Protein AF-0000000065826387 (afdb_homodimer)

Sequence (1512 aa):
MRTSQAIFILIFLDSVRNQSPQVIPAKWDVVYEKETGHNMSLTVFRFQVKEQYSVARIIMSCNESTEHNPLLAVFREKLAILSLQVPLIVDNYEYSQVARTLCPFTEYKEGEAFTVEVTSSRPVHYNFRAELVQNFYLYNNSQRLVTASASEPVYLRYDIPGDVDSVAVHLDSNSTICMTVSVQKIGCPVFDLPDNVNSMGLHQTMTTSATIPVEKSRMSSFYVVFVVNTNDDLCSEILSIKPNKPTKFPLRMKSFNVTIESSMKIFDYTIPIVFWACILLLVTIVVFVYHYFDGIWERRFVSRAYTHLEDNAQEQRIRDFYDFQRMSEDDDLKDYDLLTDCQDMMVVRAKASLTVADLSMTPYEERELKYDVYKIALAIIGIFYNITVLQLIISKAGSLRQSGDLDECTFNFQCARPLWYFVAFNNVVSNGGYVYFGTLIIVMNYCRERSFRRLFAVQPTLAERYGLPQHSGLMTAIGLAVIMEGISSATYHVCPNNINYQFDTALMYVIGMLGKLKIWSLRHPDMVVSAYHAFGFLGVFLMAAIAGVYVHNMIFWALFSIIYIASMLLVSLEFYFKGIWTLNLRELRNSIRLSWVSSRHLSCVVPAYKARFFVILLLNIANTAVVVYGLEAHPKDFLSFLLIPFIGNLFIYIIYYILMKMIYREKIPKRAIALLFAAVISWTCAGILFNQRVSDWSKMPAISRELNKPCIFLNFYDNHDLWHLSSAFAIFFSFTAINVIDDDLMFVMRNTIRVFMRTSQAIFILIFLDSVRNQSPQVIPAKWDVVYEKETGHNMSLTVFRFQVKEQYSVARIIMSCNESTEHNPLLAVFREKLAILSLQVPLIVDNYEYSQVARTLCPFTEYKEGEAFTVEVTSSRPVHYNFRAELVQNFYLYNNSQRLVTASASEPVYLRYDIPGDVDSVAVHLDSNSTICMTVSVQKIGCPVFDLPDNVNSMGLHQTMTTSATIPVEKSRMSSFYVVFVVNTNDDLCSEILSIKPNKPTKFPLRMKSFNVTIESSMKIFDYTIPIVFWACILLLVTIVVFVYHYFDGIWERRFVSRAYTHLEDNAQEQRIRDFYDFQRMSEDDDLKDYDLLTDCQDMMVVRAKASLTVADLSMTPYEERELKYDVYKIALAIIGIFYNITVLQLIISKAGSLRQSGDLDECTFNFQCARPLWYFVAFNNVVSNGGYVYFGTLIIVMNYCRERSFRRLFAVQPTLAERYGLPQHSGLMTAIGLAVIMEGISSATYHVCPNNINYQFDTALMYVIGMLGKLKIWSLRHPDMVVSAYHAFGFLGVFLMAAIAGVYVHNMIFWALFSIIYIASMLLVSLEFYFKGIWTLNLRELRNSIRLSWVSSRHLSCVVPAYKARFFVILLLNIANTAVVVYGLEAHPKDFLSFLLIPFIGNLFIYIIYYILMKMIYREKIPKRAIALLFAAVISWTCAGILFNQRVSDWSKMPAISRELNKPCIFLNFYDNHDLWHLSSAFAIFFSFTAINVIDDDLMFVMRNTIRVF

InterPro domains:
  IPR025958 SID1 transmembrane family [PF13965] (151-756)
  IPR025958 SID1 transmembrane family [PTHR12185] (5-756)

Solvent-accessible surface area (backbone atoms only — not comparable to full-atom values): 78284 Å² total; per-residue (Å²): 112,66,68,59,46,49,47,47,50,47,49,48,47,47,56,52,56,60,57,50,62,46,77,41,87,44,62,78,73,44,79,44,79,48,65,42,39,58,51,50,16,41,37,36,36,38,32,78,66,85,60,80,60,43,31,46,31,40,39,39,34,29,82,71,34,35,90,90,43,28,38,39,36,38,39,39,48,81,83,50,75,47,73,48,56,33,38,40,68,56,85,29,40,25,31,42,51,40,33,46,68,53,71,61,41,67,88,78,54,94,77,40,53,40,36,40,35,38,30,17,56,58,64,39,58,34,39,38,34,39,33,70,57,77,73,52,62,57,52,80,73,37,79,40,81,48,71,30,18,50,48,32,28,42,67,37,38,40,68,62,58,90,90,52,57,29,36,32,44,34,37,42,32,92,44,72,64,24,26,38,40,25,40,30,65,75,61,83,82,73,59,60,43,86,88,42,30,71,74,48,47,35,30,37,53,22,30,36,22,42,49,48,75,45,46,36,92,80,44,51,40,32,31,45,32,40,28,30,43,91,55,43,46,89,44,38,93,66,69,69,88,68,54,94,50,77,38,81,52,80,86,54,69,51,58,36,36,40,32,34,39,78,47,80,50,75,75,60,53,51,54,60,54,50,50,54,50,48,51,54,49,50,49,51,51,51,51,51,51,48,50,52,51,49,50,53,48,51,52,50,47,50,52,51,48,49,50,48,51,52,50,45,49,52,48,44,53,50,45,45,52,52,46,47,60,58,51,60,66,62,69,75,71,69,69,66,70,81,70,79,56,83,73,43,58,59,55,48,64,66,44,90,78,46,27,30,45,64,33,52,76,66,56,67,71,63,49,41,53,61,36,38,45,37,33,54,51,48,51,44,48,48,46,48,38,46,54,51,50,53,51,51,48,54,51,49,52,51,47,42,69,68,52,22,48,54,56,70,33,49,59,36,49,60,36,45,43,65,50,93,92,32,60,34,35,46,57,29,59,32,25,52,41,24,36,51,40,12,49,47,44,32,52,52,49,50,54,50,51,52,52,48,52,54,48,31,71,77,38,53,63,50,64,75,48,22,22,62,74,83,66,59,21,53,56,39,27,41,14,50,36,34,26,50,30,18,53,31,34,23,53,21,40,69,51,33,27,72,80,39,44,50,44,42,46,54,36,49,42,48,40,18,50,47,50,43,50,47,62,50,35,52,42,31,58,62,68,66,74,54,52,65,58,53,52,41,52,50,43,53,52,50,51,49,39,55,43,35,69,75,48,80,50,70,65,48,50,51,51,51,45,51,53,50,53,51,51,49,50,54,53,46,47,38,60,70,45,66,64,69,67,67,94,39,68,67,57,52,52,49,50,51,47,45,40,56,64,67,33,81,58,81,63,63,72,51,63,93,52,52,73,59,48,53,54,52,47,52,52,48,50,56,52,48,50,52,47,50,47,44,66,70,65,56,60,81,59,41,61,66,56,56,40,43,71,26,45,49,45,30,53,50,49,53,53,49,52,56,51,49,36,53,72,72,66,49,69,69,38,68,67,24,51,52,27,43,50,53,16,52,52,24,42,51,52,18,51,57,28,56,70,47,56,35,46,43,53,92,46,44,51,14,57,19,34,58,39,34,45,62,39,76,45,89,76,48,35,38,48,60,33,50,19,41,41,28,40,26,51,15,52,44,26,42,54,53,18,64,72,42,38,61,61,68,35,52,82,36,54,14,74,74,37,71,48,120,110,66,67,59,47,49,48,48,49,47,48,50,47,48,56,51,56,61,55,48,63,46,77,42,88,44,63,78,72,43,78,44,78,48,64,41,38,58,50,50,15,41,38,35,34,37,32,78,69,84,59,81,59,41,31,44,29,40,41,39,34,28,82,70,35,35,93,90,42,28,39,41,35,38,40,40,50,81,83,49,74,48,75,48,56,34,38,40,69,57,85,30,40,25,30,41,52,39,35,45,67,52,69,60,40,67,88,77,55,92,75,40,53,40,38,40,36,39,30,17,58,56,63,39,58,35,40,38,32,40,34,69,58,77,76,52,62,58,52,80,72,38,81,40,82,48,70,30,17,50,49,31,29,43,68,35,38,41,68,64,58,91,90,50,57,28,35,32,44,34,36,44,32,91,45,71,64,24,26,39,40,24,41,30,64,74,63,82,81,74,59,59,43,86,88,42,29,71,76,49,47,35,29,36,54,22,30,36,21,43,52,49,77,46,47,36,91,80,43,51,39,31,31,45,32,38,29,29,43,91,55,43,47,89,43,38,90,66,70,71,86,70,54,93,51,78,39,81,52,80,87,54,70,51,59,34,34,40,32,34,38,79,48,80,50,76,76,61,53,52,54,59,54,50,52,54,51,48,52,54,49,51,48,51,50,50,52,51,51,48,51,52,52,50,51,52,48,49,52,51,48,51,53,50,47,49,50,47,51,53,48,45,50,52,48,44,52,51,44,46,51,52,44,47,60,57,52,61,67,64,68,75,71,69,69,66,69,81,69,78,57,81,71,43,58,58,54,49,66,66,44,90,77,47,28,30,45,66,34,52,76,64,56,67,71,64,52,40,53,61,36,38,44,36,32,53,51,47,52,44,48,49,46,47,39,46,55,51,49,52,51,51,48,53,52,48,51,51,48,43,68,69,52,22,50,54,58,68,32,48,58,37,48,60,34,46,44,65,48,93,91,32,61,33,34,45,56,30,58,34,26,49,41,22,36,52,39,12,50,48,43,32,51,52,50,50,53,49,52,52,52,51,53,56,50,33,71,77,39,52,64,52,64,75,47,22,22,65,74,82,67,60,22,52,56,39,26,42,14,50,34,35,26,49,29,17,54,31,33,24,53,21,43,68,50,32,29,73,79,40,45,51,43,42,47,52,36,48,43,49,40,17,50,47,50,41,49,46,60,52,35,51,42,30,58,62,69,66,73,54,51,65,57,52,51,40,53,50,44,53,50,51,51,49,40,55,44,34,69,77,48,79,50,70,66,47,50,51,52,50,44,51,54,51,52,50,50,49,51,53,52,47,47,39,62,71,45,67,65,68,67,68,94,38,69,67,57,52,51,48,50,50,48,46,41,57,65,67,33,80,58,80,65,63,75,49,64,91,52,55,71,60,50,52,54,53,47,52,53,49,51,55,54,48,50,52,48,52,48,45,64,72,66,56,61,80,59,42,60,67,55,56,40,44,70,25,46,50,44,30,53,50,52,52,53,49,53,54,49,51,35,52,72,72,69,49,68,68,39,68,69,25,51,53,26,43,51,53,14,51,52,25,43,50,53,17,50,58,27,57,73,47,55,36,48,43,54,92,46,43,50,15,57,19,34,59,38,35,46,64,38,74,44,88,76,47,34,37,48,60,32,50,20,40,42,28,40,27,52,15,51,44,27,44,54,53,19,66,72,42,38,62,61,66,34,51,83,35,54,13,73,74,36,70,49,120

Radius of gyration: 41.63 Å; Cα contacts (8 Å, |Δi|>4): 2492; chains: 2; bounding box: 75×154×104 Å

Nearest PDB structures (foldseek):
  8j6m-assembly1_A  TM=8.935E-01  e=1.605E-52  Aequorea victoria
  8jun-assembly1_B  TM=8.521E-01  e=3.629E-52  Homo sapiens
  8kcw-assembly1_C  TM=8.746E-01  e=1.397E-49  Homo sapiens
  8j6o-assembly1_B  TM=8.726E-01  e=4.423E-49  Aequorea victoria
  8wor-assembly1_B  TM=8.319E-01  e=1.480E-44  Homo sapiens

Structure (mmCIF, N/CA/C/O backbone):
data_AF-0000000065826387-model_v1
#
loop_
_entity.id
_entity.type
_entity.pdbx_description
1 polymer 'Cholesterol uptake protein 1'
#
loop_
_atom_site.group_PDB
_atom_site.id
_atom_site.type_symbol
_atom_site.label_atom_id
_atom_site.label_alt_id
_atom_site.label_comp_id
_atom_site.label_asym_id
_atom_site.label_entity_id
_atom_site.label_seq_id
_atom_site.pdbx_PDB_ins_code
_atom_site.Cartn_x
_atom_site.Cartn_y
_atom_site.Cartn_z
_atom_site.occupancy
_atom_site.B_iso_or_equiv
_atom_site.auth_seq_id
_atom_site.auth_comp_id
_atom_site.auth_asym_id
_atom_site.auth_atom_id
_atom_site.pdbx_PDB_model_num
ATOM 1 N N . MET A 1 1 ? -16.297 -73.688 -43.969 1 44.69 1 MET A N 1
ATOM 2 C CA . MET A 1 1 ? -16.469 -73.125 -42.625 1 44.69 1 MET A CA 1
ATOM 3 C C . MET A 1 1 ? -15.133 -72.938 -41.938 1 44.69 1 MET A C 1
ATOM 5 O O . MET A 1 1 ? -14.945 -72 -41.156 1 44.69 1 MET A O 1
ATOM 9 N N . ARG A 1 2 ? -14.164 -73.75 -42.188 1 67.44 2 ARG A N 1
ATOM 10 C CA . ARG A 1 2 ? -12.852 -73.75 -41.562 1 67.44 2 ARG A CA 1
ATOM 11 C C . ARG A 1 2 ? -11.977 -72.625 -42.125 1 67.44 2 ARG A C 1
ATOM 13 O O . ARG A 1 2 ? -11.227 -71.938 -41.406 1 67.44 2 ARG A O 1
ATOM 20 N N . THR A 1 3 ? -12.164 -72.5 -43.375 1 62.75 3 THR A N 1
ATOM 21 C CA . THR A 1 3 ? -11.359 -71.438 -44 1 62.75 3 THR A CA 1
ATOM 22 C C . THR A 1 3 ? -11.867 -70.062 -43.562 1 62.75 3 THR A C 1
ATOM 24 O O . THR A 1 3 ? -11.07 -69.125 -43.344 1 62.75 3 THR A O 1
ATOM 27 N N . SER A 1 4 ? -13.18 -70 -43.438 1 62.5 4 SER A N 1
ATOM 28 C CA . SER A 1 4 ? -13.758 -68.688 -43 1 62.5 4 SER A CA 1
ATOM 29 C C . SER A 1 4 ? -13.43 -68.438 -41.531 1 62.5 4 SER A C 1
ATOM 31 O O . SER A 1 4 ? -13.18 -67.25 -41.156 1 62.5 4 SER A O 1
ATOM 33 N N . GLN A 1 5 ? -13.336 -69.438 -40.812 1 61.41 5 GLN A N 1
ATOM 34 C CA . GLN A 1 5 ? -12.969 -69.312 -39.406 1 61.41 5 GLN A CA 1
ATOM 35 C C . GLN A 1 5 ? -11.5 -68.938 -39.25 1 61.41 5 GLN A C 1
ATOM 37 O O . GLN A 1 5 ? -11.148 -68.125 -38.406 1 61.41 5 GLN A O 1
ATOM 42 N N . ALA A 1 6 ? -10.719 -69.5 -40.094 1 61.09 6 ALA A N 1
ATOM 43 C CA . ALA A 1 6 ? -9.297 -69.125 -40.031 1 61.09 6 ALA A CA 1
ATOM 44 C C . ALA A 1 6 ? -9.055 -67.688 -40.469 1 61.09 6 ALA A C 1
ATOM 46 O O . ALA A 1 6 ? -8.234 -67 -39.875 1 61.09 6 ALA A O 1
ATOM 47 N N . ILE A 1 7 ? -9.867 -67.25 -41.344 1 60.75 7 ILE A N 1
ATOM 48 C CA . ILE A 1 7 ? -9.758 -65.875 -41.812 1 60.75 7 ILE A CA 1
ATOM 49 C C . ILE A 1 7 ? -10.273 -64.938 -40.719 1 60.75 7 ILE A C 1
ATOM 51 O O . ILE A 1 7 ? -9.68 -63.906 -40.469 1 60.75 7 ILE A O 1
ATOM 55 N N . PHE A 1 8 ? -11.312 -65.375 -40 1 57.56 8 PHE A N 1
ATOM 56 C CA . PHE A 1 8 ? -11.828 -64.625 -38.906 1 57.56 8 PHE A CA 1
ATOM 57 C C . PHE A 1 8 ? -10.812 -64.562 -37.781 1 57.56 8 PHE A C 1
ATOM 59 O O . PHE A 1 8 ? -10.617 -63.469 -37.188 1 57.56 8 PHE A O 1
ATOM 66 N N . ILE A 1 9 ? -10.242 -65.625 -37.5 1 57.06 9 ILE A N 1
ATOM 67 C CA . ILE A 1 9 ? -9.219 -65.688 -36.469 1 57.06 9 ILE A CA 1
ATOM 68 C C . ILE A 1 9 ? -8 -64.875 -36.906 1 57.06 9 ILE A C 1
ATOM 70 O O . ILE A 1 9 ? -7.41 -64.125 -36.125 1 57.06 9 ILE A O 1
ATOM 74 N N . LEU A 1 10 ? -7.664 -64.875 -38.125 1 55.5 10 LEU A N 1
ATOM 75 C CA . LEU A 1 10 ? -6.547 -64.125 -38.656 1 55.5 10 LEU A CA 1
ATOM 76 C C . LEU A 1 10 ? -6.883 -62.594 -38.688 1 55.5 10 LEU A C 1
ATOM 78 O O . LEU A 1 10 ? -6.039 -61.781 -38.344 1 55.5 10 LEU A O 1
ATOM 82 N N . ILE A 1 11 ? -8.078 -62.219 -39.031 1 52.94 11 ILE A N 1
ATOM 83 C CA . ILE A 1 11 ? -8.523 -60.844 -39 1 52.94 11 ILE A CA 1
ATOM 84 C C . ILE A 1 11 ? -8.633 -60.375 -37.562 1 52.94 11 ILE A C 1
ATOM 86 O O . ILE A 1 11 ? -8.242 -59.25 -37.25 1 52.94 11 ILE A O 1
ATOM 90 N N . PHE A 1 12 ? -9.211 -61.219 -36.75 1 51.34 12 PHE A N 1
ATOM 91 C CA . PHE A 1 12 ? -9.281 -60.906 -35.344 1 51.34 12 PHE A CA 1
ATOM 92 C C . PHE A 1 12 ? -7.887 -60.781 -34.719 1 51.34 12 PHE A C 1
ATOM 94 O O . PHE A 1 12 ? -7.621 -59.875 -33.938 1 51.34 12 PHE A O 1
ATOM 101 N N . LEU A 1 13 ? -7.09 -61.656 -35.062 1 51.03 13 LEU A N 1
ATOM 102 C CA . LEU A 1 13 ? -5.711 -61.594 -34.594 1 51.03 13 LEU A CA 1
ATOM 103 C C . LEU A 1 13 ? -5.004 -60.375 -35.188 1 51.03 13 LEU A C 1
ATOM 105 O O . LEU A 1 13 ? -4.172 -59.75 -34.531 1 51.03 13 LEU A O 1
ATOM 109 N N . ASP A 1 14 ? -5.234 -60.094 -36.406 1 50.09 14 ASP A N 1
ATOM 110 C CA . ASP A 1 14 ? -4.66 -58.906 -37 1 50.09 14 ASP A CA 1
ATOM 111 C C . ASP A 1 14 ? -5.238 -57.625 -36.375 1 50.09 14 ASP A C 1
ATOM 113 O O . ASP A 1 14 ? -4.52 -56.656 -36.188 1 50.09 14 ASP A O 1
ATOM 117 N N . SER A 1 15 ? -6.484 -57.562 -36.125 1 51.09 15 SER A N 1
ATOM 118 C CA . SER A 1 15 ? -7.09 -56.438 -35.438 1 51.09 15 SER A CA 1
ATOM 119 C C . SER A 1 15 ? -6.547 -56.281 -34.031 1 51.09 15 SER A C 1
ATOM 121 O O . SER A 1 15 ? -6.316 -55.188 -33.562 1 51.09 15 SER A O 1
ATOM 123 N N . VAL A 1 16 ? -6.422 -57.375 -33.375 1 51.56 16 VAL A N 1
ATOM 124 C CA . VAL A 1 16 ? -5.832 -57.375 -32.031 1 51.56 16 VAL A CA 1
ATOM 125 C C . VAL A 1 16 ? -4.352 -57 -32.125 1 51.56 16 VAL A C 1
ATOM 127 O O . VAL A 1 16 ? -3.826 -56.312 -31.266 1 51.56 16 VAL A O 1
ATOM 130 N N . ARG A 1 17 ? -3.635 -57.562 -33.031 1 52.84 17 ARG A N 1
ATOM 131 C CA . ARG A 1 17 ? -2.229 -57.25 -33.219 1 52.84 17 ARG A CA 1
ATOM 132 C C . ARG A 1 17 ? -2.061 -55.75 -33.531 1 52.84 17 ARG A C 1
ATOM 134 O O . ARG A 1 17 ? -1.074 -55.125 -33.125 1 52.84 17 ARG A O 1
ATOM 141 N N . ASN A 1 18 ? -2.969 -55.219 -34.188 1 52.28 18 ASN A N 1
ATOM 142 C CA . ASN A 1 18 ? -2.883 -53.812 -34.562 1 52.28 18 ASN A CA 1
ATOM 143 C C . ASN A 1 18 ? -3.117 -52.906 -33.375 1 52.28 18 ASN A C 1
ATOM 145 O O . ASN A 1 18 ? -2.836 -51.688 -33.438 1 52.28 18 ASN A O 1
ATOM 149 N N . GLN A 1 19 ? -3.566 -53.438 -32.344 1 62.88 19 GLN A N 1
ATOM 150 C CA . GLN A 1 19 ? -3.812 -52.562 -31.203 1 62.88 19 GLN A CA 1
ATOM 151 C C . GLN A 1 19 ? -2.75 -52.75 -30.125 1 62.88 19 GLN A C 1
ATOM 153 O O . GLN A 1 19 ? -2.775 -52.062 -29.109 1 62.88 19 GLN A O 1
ATOM 158 N N . SER A 1 20 ? -1.766 -53.531 -30.391 1 73.38 20 SER A N 1
ATOM 159 C CA . SER A 1 20 ? -0.742 -53.781 -29.391 1 73.38 20 SER A CA 1
ATOM 160 C C . SER A 1 20 ? 0.361 -52.719 -29.469 1 73.38 20 SER A C 1
ATOM 162 O O . SER A 1 20 ? 0.758 -52.312 -30.562 1 73.38 20 SER A O 1
ATOM 164 N N . PRO A 1 21 ? 0.81 -52.312 -28.297 1 84.81 21 PRO A N 1
ATOM 165 C CA . PRO A 1 21 ? 1.87 -51.312 -28.281 1 84.81 21 PRO A CA 1
ATOM 166 C C . PRO A 1 21 ? 3.172 -51.812 -28.891 1 84.81 21 PRO A C 1
ATOM 168 O O . PRO A 1 21 ? 3.523 -52.969 -28.734 1 84.81 21 PRO A O 1
ATOM 171 N N . GLN A 1 22 ? 3.748 -51.094 -29.75 1 86.31 22 GLN A N 1
ATOM 172 C CA . GLN A 1 22 ? 5.043 -51.406 -30.344 1 86.31 22 GLN A CA 1
ATOM 173 C C . GLN A 1 22 ? 6.184 -50.938 -29.438 1 86.31 22 GLN A C 1
ATOM 175 O O . GLN A 1 22 ? 6.254 -49.75 -29.062 1 86.31 22 GLN A O 1
ATOM 180 N N . VAL A 1 23 ? 7.055 -51.844 -29.016 1 90.38 23 VAL A N 1
ATOM 181 C CA . VAL A 1 23 ? 8.195 -51.5 -28.172 1 90.38 23 VAL A CA 1
ATOM 182 C C . VAL A 1 23 ? 9.469 -51.469 -29 1 90.38 23 VAL A C 1
ATOM 184 O O . VAL A 1 23 ? 9.805 -52.469 -29.656 1 90.38 23 VAL A O 1
ATOM 187 N N . ILE A 1 24 ? 10.141 -50.406 -29.016 1 91.44 24 ILE A N 1
ATOM 188 C CA . ILE A 1 24 ? 11.367 -50.25 -29.797 1 91.44 24 ILE A CA 1
ATOM 189 C C . ILE A 1 24 ? 12.539 -49.969 -28.844 1 91.44 24 ILE A C 1
ATOM 191 O O . ILE A 1 24 ? 12.531 -49 -28.109 1 91.44 24 ILE A O 1
ATOM 195 N N . PRO A 1 25 ? 13.547 -50.844 -28.781 1 92.19 25 PRO A N 1
ATOM 196 C CA . PRO A 1 25 ? 14.773 -50.469 -28.062 1 92.19 25 PRO A CA 1
ATOM 197 C C . PRO A 1 25 ? 15.492 -49.281 -28.688 1 92.19 25 PRO A C 1
ATOM 199 O O . PRO A 1 25 ? 15.945 -49.375 -29.844 1 92.19 25 PRO A O 1
ATOM 202 N N . ALA A 1 26 ? 15.539 -48.281 -27.969 1 94.31 26 ALA A N 1
ATOM 203 C CA . ALA A 1 26 ? 16.031 -47.031 -28.531 1 94.31 26 ALA A CA 1
ATOM 204 C C . ALA A 1 26 ? 17.453 -46.719 -28.031 1 94.31 26 ALA A C 1
ATOM 206 O O . ALA A 1 26 ? 17.859 -47.219 -26.984 1 94.31 26 ALA A O 1
ATOM 207 N N . LYS A 1 27 ? 18.188 -45.938 -28.844 1 94.56 27 LYS A N 1
ATOM 208 C CA . LYS A 1 27 ? 19.516 -45.469 -28.516 1 94.56 27 LYS A CA 1
ATOM 209 C C . LYS A 1 27 ? 19.547 -43.969 -28.375 1 94.56 27 LYS A C 1
ATOM 211 O O . LYS A 1 27 ? 18.734 -43.25 -28.984 1 94.56 27 LYS A O 1
ATOM 216 N N . TRP A 1 28 ? 20.438 -43.562 -27.547 1 94.56 28 TRP A N 1
ATOM 217 C CA . TRP A 1 28 ? 20.578 -42.125 -27.344 1 94.56 28 TRP A CA 1
ATOM 218 C C . TRP A 1 28 ? 21.172 -41.469 -28.578 1 94.56 28 TRP A C 1
ATOM 220 O O . TRP A 1 28 ? 21.953 -42.094 -29.312 1 94.56 28 TRP A O 1
ATOM 230 N N . ASP A 1 29 ? 20.875 -40.312 -29 1 93.5 29 ASP A N 1
ATOM 231 C CA . ASP A 1 29 ? 21.422 -39.438 -30.031 1 93.5 29 ASP A CA 1
ATOM 232 C C . ASP A 1 29 ? 21.094 -39.969 -31.422 1 93.5 29 ASP A C 1
ATOM 234 O O . ASP A 1 29 ? 21.875 -39.812 -32.375 1 93.5 29 ASP A O 1
ATOM 238 N N . VAL A 1 30 ? 19.938 -40.656 -31.547 1 95.75 30 VAL A N 1
ATOM 239 C CA . VAL A 1 30 ? 19.469 -41.156 -32.844 1 95.75 30 VAL A CA 1
ATOM 240 C C . VAL A 1 30 ? 18.109 -40.562 -33.156 1 95.75 30 VAL A C 1
ATOM 242 O O . VAL A 1 30 ? 17.25 -40.469 -32.281 1 95.75 30 VAL A O 1
ATOM 245 N N . VAL A 1 31 ? 18 -40.156 -34.344 1 96 31 VAL A N 1
ATOM 246 C CA . VAL A 1 31 ? 16.734 -39.594 -34.781 1 96 31 VAL A CA 1
ATOM 247 C C . VAL A 1 31 ? 15.797 -40.688 -35.281 1 96 31 VAL A C 1
ATOM 249 O O . VAL A 1 31 ? 16.172 -41.469 -36.156 1 96 31 VAL A O 1
ATOM 252 N N . TYR A 1 32 ? 14.695 -40.781 -34.719 1 96.62 32 TYR A N 1
ATOM 253 C CA . TYR A 1 32 ? 13.68 -41.75 -35.125 1 96.62 32 TYR A CA 1
ATOM 254 C C . TYR A 1 32 ? 12.562 -41.062 -35.906 1 96.62 32 TYR A C 1
ATOM 256 O O . TYR A 1 32 ? 11.891 -40.156 -35.406 1 96.62 32 TYR A O 1
ATOM 264 N N . GLU A 1 33 ? 12.391 -41.406 -37.125 1 95.81 33 GLU A N 1
ATOM 265 C CA . GLU A 1 33 ? 11.273 -40.969 -37.969 1 95.81 33 GLU A CA 1
ATOM 266 C C . GLU A 1 33 ? 10.211 -42.062 -38.062 1 95.81 33 GLU A C 1
ATOM 268 O O . GLU A 1 33 ? 10.383 -43.031 -38.812 1 95.81 33 GLU A O 1
ATOM 273 N N . LYS A 1 34 ? 9.125 -41.812 -37.406 1 94.88 34 LYS A N 1
ATOM 274 C CA . LYS A 1 34 ? 8.109 -42.875 -37.344 1 94.88 34 LYS A CA 1
ATOM 275 C C . LYS A 1 34 ? 6.711 -42.281 -37.531 1 94.88 34 LYS A C 1
ATOM 277 O O . LYS A 1 34 ? 6.535 -41.062 -37.531 1 94.88 34 LYS A O 1
ATOM 282 N N . GLU A 1 35 ? 5.852 -43.125 -37.812 1 94.25 35 GLU A N 1
ATOM 283 C CA . GLU A 1 35 ? 4.43 -42.781 -37.875 1 94.25 35 GLU A CA 1
ATOM 284 C C . GLU A 1 35 ? 3.637 -43.469 -36.781 1 94.25 35 GLU A C 1
ATOM 286 O O . GLU A 1 35 ? 3.883 -44.656 -36.469 1 94.25 35 GLU A O 1
ATOM 291 N N . THR A 1 36 ? 2.799 -42.719 -36.156 1 91.69 36 THR A N 1
ATOM 292 C CA . THR A 1 36 ? 1.998 -43.312 -35.062 1 91.69 36 THR A CA 1
ATOM 293 C C . THR A 1 36 ? 0.962 -44.281 -35.656 1 91.69 36 THR A C 1
ATOM 295 O O . THR A 1 36 ? 0.591 -44.156 -36.812 1 91.69 36 THR A O 1
ATOM 298 N N . GLY A 1 37 ? 0.505 -45.156 -34.844 1 84.69 37 GLY A N 1
ATOM 299 C CA . GLY A 1 37 ? -0.532 -46.094 -35.25 1 84.69 37 GLY A CA 1
ATOM 300 C C . GLY A 1 37 ? -1.921 -45.5 -35.219 1 84.69 37 GLY A C 1
ATOM 301 O O . GLY A 1 37 ? -2.082 -44.312 -34.938 1 84.69 37 GLY A O 1
ATOM 302 N N . HIS A 1 38 ? -2.871 -46.344 -35.625 1 83.62 38 HIS A N 1
ATOM 303 C CA . HIS A 1 38 ? -4.258 -45.875 -35.625 1 83.62 38 HIS A CA 1
ATOM 304 C C . HIS A 1 38 ? -4.922 -46.062 -34.281 1 83.62 38 HIS A C 1
ATOM 306 O O . HIS A 1 38 ? -4.496 -46.906 -33.469 1 83.62 38 HIS A O 1
ATOM 312 N N . ASN A 1 39 ? -5.906 -45.344 -34 1 80.88 39 ASN A N 1
ATOM 313 C CA . ASN A 1 39 ? -6.801 -45.5 -32.844 1 80.88 39 ASN A CA 1
ATOM 314 C C . ASN A 1 39 ? -6.039 -45.438 -31.531 1 80.88 39 ASN A C 1
ATOM 316 O O . ASN A 1 39 ? -6.215 -46.281 -30.672 1 80.88 39 ASN A O 1
ATOM 320 N N . MET A 1 40 ? -5.055 -44.531 -31.484 1 83.5 40 MET A N 1
ATOM 321 C CA . MET A 1 40 ? -4.324 -44.25 -30.25 1 83.5 40 MET A CA 1
ATOM 322 C C . MET A 1 40 ? -3.422 -45.438 -29.875 1 83.5 40 MET A C 1
ATOM 324 O O . MET A 1 40 ? -3.307 -45.75 -28.688 1 83.5 40 MET A O 1
ATOM 328 N N . SER A 1 41 ? -2.914 -46.094 -30.875 1 85.06 41 SER A N 1
ATOM 329 C CA . SER A 1 41 ? -1.938 -47.156 -30.594 1 85.06 41 SER A CA 1
ATOM 330 C C . SER A 1 41 ? -0.658 -46.562 -30 1 85.06 41 SER A C 1
ATOM 332 O O . SER A 1 41 ? -0.211 -45.5 -30.406 1 85.06 41 SER A O 1
ATOM 334 N N . LEU A 1 42 ? -0.058 -47.281 -29.094 1 89.88 42 LEU A N 1
ATOM 335 C CA . LEU A 1 42 ? 1.076 -46.781 -28.328 1 89.88 42 LEU A CA 1
ATOM 336 C C . LEU A 1 42 ? 2.393 -47.281 -28.922 1 89.88 42 LEU A C 1
ATOM 338 O O . LEU A 1 42 ? 2.52 -48.438 -29.281 1 89.88 42 LEU A O 1
ATOM 342 N N . THR A 1 43 ? 3.256 -46.375 -29.156 1 91.88 43 THR A N 1
ATOM 343 C CA . THR A 1 43 ? 4.645 -46.688 -29.469 1 91.88 43 THR A CA 1
ATOM 344 C C . THR A 1 43 ? 5.551 -46.375 -28.281 1 91.88 43 THR A C 1
ATOM 346 O O . THR A 1 43 ? 5.559 -45.219 -27.797 1 91.88 43 THR A O 1
ATOM 349 N N . VAL A 1 44 ? 6.348 -47.344 -27.797 1 92.94 44 VAL A N 1
ATOM 350 C CA . VAL A 1 44 ? 7.18 -47.156 -26.609 1 92.94 44 VAL A CA 1
ATOM 351 C C . VAL A 1 44 ? 8.656 -47.281 -27 1 92.94 44 VAL A C 1
ATOM 353 O O . VAL A 1 44 ? 9.094 -48.312 -27.516 1 92.94 44 VAL A O 1
ATOM 356 N N . PHE A 1 45 ? 9.336 -46.25 -26.828 1 94.12 45 PHE A N 1
ATOM 357 C CA . PHE A 1 45 ? 10.789 -46.25 -26.969 1 94.12 45 PHE A CA 1
ATOM 358 C C . PHE A 1 45 ? 11.461 -46.5 -25.625 1 94.12 45 PHE A C 1
ATOM 360 O O . PHE A 1 45 ? 11.234 -45.781 -24.656 1 94.12 45 PHE A O 1
ATOM 367 N N . ARG A 1 46 ? 12.273 -47.438 -25.5 1 92.62 46 ARG A N 1
ATOM 368 C CA . ARG A 1 46 ? 12.945 -47.781 -24.25 1 92.62 46 ARG A CA 1
ATOM 369 C C . ARG A 1 46 ? 14.422 -47.438 -24.312 1 92.62 46 ARG A C 1
ATOM 371 O O . ARG A 1 46 ? 15.148 -47.875 -25.203 1 92.62 46 ARG A O 1
ATOM 378 N N . PHE A 1 47 ? 14.82 -46.688 -23.375 1 93.06 47 PHE A N 1
ATOM 379 C CA . PHE A 1 47 ? 16.203 -46.25 -23.297 1 93.06 47 PHE A CA 1
ATOM 380 C C . PHE A 1 47 ? 16.891 -46.844 -22.078 1 93.06 47 PHE A C 1
ATOM 382 O O . PHE A 1 47 ? 16.312 -46.844 -20.984 1 93.06 47 PHE A O 1
ATOM 389 N N . GLN A 1 48 ? 18.094 -47.281 -22.172 1 90.12 48 GLN A N 1
ATOM 390 C CA . GLN A 1 48 ? 18.891 -47.719 -21.031 1 90.12 48 GLN A CA 1
ATOM 391 C C . GLN A 1 48 ? 19.641 -46.562 -20.406 1 90.12 48 GLN A C 1
ATOM 393 O O . GLN A 1 48 ? 20.234 -45.75 -21.109 1 90.12 48 GLN A O 1
ATOM 398 N N . VAL A 1 49 ? 19.453 -46.469 -19.141 1 90.25 49 VAL A N 1
ATOM 399 C CA . VAL A 1 49 ? 20.141 -45.406 -18.406 1 90.25 49 VAL A CA 1
ATOM 400 C C . VAL A 1 49 ? 21.406 -45.969 -17.781 1 90.25 49 VAL A C 1
ATOM 402 O O . VAL A 1 49 ? 21.359 -46.75 -16.828 1 90.25 49 VAL A O 1
ATOM 405 N N . LYS A 1 50 ? 22.531 -45.531 -18.141 1 84.31 50 LYS A N 1
ATOM 406 C CA . LYS A 1 50 ? 23.812 -46.094 -17.656 1 84.31 50 LYS A CA 1
ATOM 407 C C . LYS A 1 50 ? 24.406 -45.188 -16.578 1 84.31 50 LYS A C 1
ATOM 409 O O . LYS A 1 50 ? 24.984 -45.688 -15.602 1 84.31 50 LYS A O 1
ATOM 414 N N . GLU A 1 51 ? 24.281 -43.906 -16.781 1 85.25 51 GLU A N 1
ATOM 415 C CA . GLU A 1 51 ? 24.938 -43 -15.859 1 85.25 51 GLU A CA 1
ATOM 416 C C . GLU A 1 51 ? 23.906 -42.312 -14.945 1 85.25 51 GLU A C 1
ATOM 418 O O . GLU A 1 51 ? 22.969 -41.688 -15.414 1 85.25 51 GLU A O 1
ATOM 423 N N . GLN A 1 52 ? 24.297 -42.375 -13.688 1 87.06 52 GLN A N 1
ATOM 424 C CA . GLN A 1 52 ? 23.438 -41.719 -12.703 1 87.06 52 GLN A CA 1
ATOM 425 C C . GLN A 1 52 ? 23.562 -40.219 -12.789 1 87.06 52 GLN A C 1
ATOM 427 O O . GLN A 1 52 ? 24.641 -39.688 -13.055 1 87.06 52 GLN A O 1
ATOM 432 N N . TYR A 1 53 ? 22.5 -39.5 -12.672 1 87.88 53 TYR A N 1
ATOM 433 C CA . TYR A 1 53 ? 22.406 -38.031 -12.617 1 87.88 53 TYR A CA 1
ATOM 434 C C . TYR A 1 53 ? 22.562 -37.438 -14.008 1 87.88 53 TYR A C 1
ATOM 436 O O . TYR A 1 53 ? 22.75 -36.219 -14.148 1 87.88 53 TYR A O 1
ATOM 444 N N . SER A 1 54 ? 22.531 -38.281 -15.008 1 92.19 54 SER A N 1
ATOM 445 C CA . SER A 1 54 ? 22.484 -37.75 -16.359 1 92.19 54 SER A CA 1
ATOM 446 C C . SER A 1 54 ? 21.125 -37.094 -16.656 1 92.19 54 SER A C 1
ATOM 448 O O . SER A 1 54 ? 20.125 -37.438 -16.031 1 92.19 54 SER A O 1
ATOM 450 N N . VAL A 1 55 ? 21.219 -36.125 -17.547 1 94.62 55 VAL A N 1
ATOM 451 C CA . VAL A 1 55 ? 20.016 -35.406 -17.891 1 94.62 55 VAL A CA 1
ATOM 452 C C . VAL A 1 55 ? 19.688 -35.625 -19.375 1 94.62 55 VAL A C 1
ATOM 454 O O . VAL A 1 55 ? 20.562 -35.531 -20.234 1 94.62 55 VAL A O 1
ATOM 457 N N . ALA A 1 56 ? 18.453 -35.969 -19.594 1 95.06 56 ALA A N 1
ATOM 458 C CA . ALA A 1 56 ? 18.016 -36.25 -20.969 1 95.06 56 ALA A CA 1
ATOM 459 C C . ALA A 1 56 ? 17.25 -35.062 -21.531 1 95.06 56 ALA A C 1
ATOM 461 O O . ALA A 1 56 ? 16.484 -34.406 -20.812 1 95.06 56 ALA A O 1
ATOM 462 N N . ARG A 1 57 ? 17.469 -34.719 -22.734 1 95.94 57 ARG A N 1
ATOM 463 C CA . ARG A 1 57 ? 16.719 -33.75 -23.5 1 95.94 57 ARG A CA 1
ATOM 464 C C . ARG A 1 57 ? 15.984 -34.406 -24.672 1 95.94 57 ARG A C 1
ATOM 466 O O . ARG A 1 57 ? 16.594 -35.156 -25.438 1 95.94 57 ARG A O 1
ATOM 473 N N . ILE A 1 58 ? 14.766 -34.125 -24.734 1 96.56 58 ILE A N 1
ATOM 474 C CA . ILE A 1 58 ? 13.938 -34.75 -25.766 1 96.56 58 ILE A CA 1
ATOM 475 C C . ILE A 1 58 ? 13.484 -33.688 -26.766 1 96.56 58 ILE A C 1
ATOM 477 O O . ILE A 1 58 ? 12.977 -32.625 -26.391 1 96.56 58 ILE A O 1
ATOM 481 N N . ILE A 1 59 ? 13.633 -33.938 -28.031 1 96.31 59 ILE A N 1
ATOM 482 C CA . ILE A 1 59 ? 13.211 -33.062 -29.125 1 96.31 59 ILE A CA 1
ATOM 483 C C . ILE A 1 59 ? 12.227 -33.781 -30.031 1 96.31 59 ILE A C 1
ATOM 485 O O . ILE A 1 59 ? 12.523 -34.875 -30.516 1 96.31 59 ILE A O 1
ATOM 489 N N . MET A 1 60 ? 11.086 -33.219 -30.156 1 96.62 60 MET A N 1
ATOM 490 C CA . MET A 1 60 ? 10.047 -33.812 -30.984 1 96.62 60 MET A CA 1
ATOM 491 C C . MET A 1 60 ? 9.469 -32.812 -31.969 1 96.62 60 MET A C 1
ATOM 493 O O . MET A 1 60 ? 9.281 -31.641 -31.609 1 96.62 60 MET A O 1
ATOM 497 N N . SER A 1 61 ? 9.203 -33.219 -33.188 1 95.62 61 SER A N 1
ATOM 498 C CA . SER A 1 61 ? 8.586 -32.344 -34.188 1 95.62 61 SER A CA 1
ATOM 499 C C . SER A 1 61 ? 7.543 -33.094 -35 1 95.62 61 SER A C 1
ATOM 501 O O . SER A 1 61 ? 7.695 -34.312 -35.25 1 95.62 61 SER A O 1
ATOM 503 N N . CYS A 1 62 ? 6.496 -32.469 -35.219 1 96.06 62 CYS A N 1
ATOM 504 C CA . CYS A 1 62 ? 5.41 -33 -36.031 1 96.06 62 CYS A CA 1
ATOM 505 C C . CYS A 1 62 ? 4.68 -31.875 -36.75 1 96.06 62 CYS A C 1
ATOM 507 O O . CYS A 1 62 ? 4.07 -31 -36.125 1 96.06 62 CYS A O 1
ATOM 509 N N . ASN A 1 63 ? 4.59 -31.922 -38.062 1 92.94 63 ASN A N 1
ATOM 510 C CA . ASN A 1 63 ? 3.949 -30.859 -38.844 1 92.94 63 ASN A CA 1
ATOM 511 C C . ASN A 1 63 ? 2.482 -31.172 -39.125 1 92.94 63 ASN A C 1
ATOM 513 O O . ASN A 1 63 ? 1.688 -30.281 -39.375 1 92.94 63 ASN A O 1
ATOM 517 N N . GLU A 1 64 ? 2.168 -32.406 -38.969 1 93.94 64 GLU A N 1
ATOM 518 C CA . GLU A 1 64 ? 0.819 -32.812 -39.344 1 93.94 64 GLU A CA 1
ATOM 519 C C . GLU A 1 64 ? -0.128 -32.75 -38.156 1 93.94 64 GLU A C 1
ATOM 521 O O . GLU A 1 64 ? -1.35 -32.75 -38.312 1 93.94 64 GLU A O 1
ATOM 526 N N . SER A 1 65 ? 0.427 -32.656 -37 1 93.31 65 SER A N 1
ATOM 527 C CA . SER A 1 65 ? -0.407 -32.625 -35.812 1 93.31 65 SER A CA 1
ATOM 528 C C . SER A 1 65 ? -1.163 -31.297 -35.719 1 93.31 65 SER A C 1
ATOM 530 O O . SER A 1 65 ? -0.672 -30.25 -36.156 1 93.31 65 SER A O 1
ATOM 532 N N . THR A 1 66 ? -2.412 -31.359 -35.188 1 91.12 66 THR A N 1
ATOM 533 C CA . THR A 1 66 ? -3.266 -30.188 -34.969 1 91.12 66 THR A CA 1
ATOM 534 C C . THR A 1 66 ? -3.836 -30.156 -33.562 1 91.12 66 THR A C 1
ATOM 536 O O . THR A 1 66 ? -3.598 -31.078 -32.781 1 91.12 66 THR A O 1
ATOM 539 N N . GLU A 1 67 ? -4.531 -29.062 -33.375 1 89.75 67 GLU A N 1
ATOM 540 C CA . GLU A 1 67 ? -5.172 -28.922 -32.062 1 89.75 67 GLU A CA 1
ATOM 541 C C . GLU A 1 67 ? -6.168 -30.047 -31.797 1 89.75 67 GLU A C 1
ATOM 543 O O . GLU A 1 67 ? -6.328 -30.5 -30.672 1 89.75 67 GLU A O 1
ATOM 548 N N . HIS A 1 68 ? -6.77 -30.594 -32.875 1 89.12 68 HIS A N 1
ATOM 549 C CA . HIS A 1 68 ? -7.816 -31.594 -32.75 1 89.12 68 HIS A CA 1
ATOM 550 C C . HIS A 1 68 ? -7.242 -33 -32.875 1 89.12 68 HIS A C 1
ATOM 552 O O . HIS A 1 68 ? -7.93 -34 -32.625 1 89.12 68 HIS A O 1
ATOM 558 N N . ASN A 1 69 ? -5.992 -33.062 -33.344 1 91.44 69 ASN A N 1
ATOM 559 C CA . ASN A 1 69 ? -5.266 -34.312 -33.438 1 91.44 69 ASN A CA 1
ATOM 560 C C . ASN A 1 69 ? -3.799 -34.156 -33.062 1 91.44 69 ASN A C 1
ATOM 562 O O . ASN A 1 69 ? -2.906 -34.312 -33.875 1 91.44 69 ASN A O 1
ATOM 566 N N . PRO A 1 70 ? -3.613 -34.031 -31.75 1 93.38 70 PRO A N 1
ATOM 567 C CA . PRO A 1 70 ? -2.248 -33.75 -31.297 1 93.38 70 PRO A CA 1
ATOM 568 C C . PRO A 1 70 ? -1.417 -35.031 -31.172 1 93.38 70 PRO A C 1
ATOM 570 O O . PRO A 1 70 ? -1.971 -36.125 -31.125 1 93.38 70 PRO A O 1
ATOM 573 N N . LEU A 1 71 ? -0.146 -34.844 -31.312 1 95.44 71 LEU A N 1
ATOM 574 C CA . LEU A 1 71 ? 0.799 -35.875 -30.922 1 95.44 71 LEU A CA 1
ATOM 575 C C . LEU A 1 71 ? 1.075 -35.812 -29.422 1 95.44 71 LEU A C 1
ATOM 577 O O . LEU A 1 71 ? 1.532 -34.781 -28.906 1 95.44 71 LEU A O 1
ATOM 581 N N . LEU A 1 72 ? 0.764 -36.875 -28.703 1 94.94 72 LEU A N 1
ATOM 582 C CA . LEU A 1 72 ? 0.939 -36.906 -27.25 1 94.94 72 LEU A CA 1
ATOM 583 C C . LEU A 1 72 ? 2.123 -37.812 -26.875 1 94.94 72 LEU A C 1
ATOM 585 O O . LEU A 1 72 ? 2.23 -38.938 -27.344 1 94.94 72 LEU A O 1
ATOM 589 N N . ALA A 1 73 ? 2.955 -37.188 -26.109 1 95 73 ALA A N 1
ATOM 590 C CA . ALA A 1 73 ? 4.125 -37.938 -25.656 1 95 73 ALA A CA 1
ATOM 591 C C . ALA A 1 73 ? 4.223 -37.938 -24.125 1 95 73 ALA A C 1
ATOM 593 O O . ALA A 1 73 ? 3.936 -36.938 -23.484 1 95 73 ALA A O 1
ATOM 594 N N . VAL A 1 74 ? 4.582 -39.062 -23.594 1 95 74 VAL A N 1
ATOM 595 C CA . VAL A 1 74 ? 4.773 -39.219 -22.156 1 95 74 VAL A CA 1
ATOM 596 C C . VAL A 1 74 ? 6.195 -39.688 -21.875 1 95 74 VAL A C 1
ATOM 598 O O . VAL A 1 74 ? 6.676 -40.656 -22.484 1 95 74 VAL A O 1
ATOM 601 N N . PHE A 1 75 ? 6.82 -39 -21.016 1 94 75 PHE A N 1
ATOM 602 C CA . PHE A 1 75 ? 8.148 -39.375 -20.547 1 94 75 PHE A CA 1
ATOM 603 C C . PHE A 1 75 ? 8.086 -39.969 -19.141 1 94 75 PHE A C 1
ATOM 605 O O . PHE A 1 75 ? 7.828 -39.25 -18.172 1 94 75 PHE A O 1
ATOM 612 N N . ARG A 1 76 ? 8.43 -41.156 -19.078 1 92.12 76 ARG A N 1
ATOM 613 C CA . ARG A 1 76 ? 8.312 -41.844 -17.797 1 92.12 76 ARG A CA 1
ATOM 614 C C . ARG A 1 76 ? 9.68 -42.125 -17.203 1 92.12 76 ARG A C 1
ATOM 616 O O . ARG A 1 76 ? 10.398 -43 -17.672 1 92.12 76 ARG A O 1
ATOM 623 N N . GLU A 1 77 ? 9.93 -41.469 -16.219 1 90 77 GLU A N 1
ATOM 624 C CA . GLU A 1 77 ? 11.102 -41.75 -15.406 1 90 77 GLU A CA 1
ATOM 625 C C . GLU A 1 77 ? 10.75 -42.625 -14.219 1 90 77 GLU A C 1
ATOM 627 O O . GLU A 1 77 ? 9.586 -43 -14.031 1 90 77 GLU A O 1
ATOM 632 N N . LYS A 1 78 ? 11.742 -42.969 -13.508 1 87 78 LYS A N 1
ATOM 633 C CA . LYS A 1 78 ? 11.531 -43.875 -12.375 1 87 78 LYS A CA 1
ATOM 634 C C . LYS A 1 78 ? 10.664 -43.219 -11.305 1 87 78 LYS A C 1
ATOM 636 O O . LYS A 1 78 ? 9.828 -43.875 -10.688 1 87 78 LYS A O 1
ATOM 641 N N . LEU A 1 79 ? 10.852 -41.938 -11.156 1 85.75 79 LEU A N 1
ATOM 642 C CA . LEU A 1 79 ? 10.211 -41.281 -10.023 1 85.75 79 LEU A CA 1
ATOM 643 C C . LEU A 1 79 ? 9.25 -40.188 -10.492 1 85.75 79 LEU A C 1
ATOM 645 O O . LEU A 1 79 ? 8.547 -39.594 -9.68 1 85.75 79 LEU A O 1
ATOM 649 N N . ALA A 1 80 ? 9.211 -39.906 -11.797 1 86.06 80 ALA A N 1
ATOM 650 C CA . ALA A 1 80 ? 8.391 -38.781 -12.25 1 86.06 80 ALA A CA 1
ATOM 651 C C . ALA A 1 80 ? 7.895 -39.031 -13.68 1 86.06 80 ALA A C 1
ATOM 653 O O . ALA A 1 80 ? 8.477 -39.812 -14.43 1 86.06 80 ALA A O 1
ATOM 654 N N . ILE A 1 81 ? 6.816 -38.375 -13.977 1 90 81 ILE A N 1
ATOM 655 C CA . ILE A 1 81 ? 6.23 -38.406 -15.312 1 90 81 ILE A CA 1
ATOM 656 C C . ILE A 1 81 ? 6.082 -37 -15.859 1 90 81 ILE A C 1
ATOM 658 O O . ILE A 1 81 ? 5.695 -36.094 -15.133 1 90 81 ILE A O 1
ATOM 662 N N . LEU A 1 82 ? 6.477 -36.844 -17.062 1 90.69 82 LEU A N 1
ATOM 663 C CA . LEU A 1 82 ? 6.262 -35.594 -17.781 1 90.69 82 LEU A CA 1
ATOM 664 C C . LEU A 1 82 ? 5.559 -35.844 -19.109 1 90.69 82 LEU A C 1
ATOM 666 O O . LEU A 1 82 ? 5.727 -36.906 -19.719 1 90.69 82 LEU A O 1
ATOM 670 N N . SER A 1 83 ? 4.719 -34.969 -19.453 1 91.06 83 SER A N 1
ATOM 671 C CA . SER A 1 83 ? 4.02 -35.125 -20.719 1 91.06 83 SER A CA 1
ATOM 672 C C . SER A 1 83 ? 4.219 -33.906 -21.609 1 91.06 83 SER A C 1
ATOM 674 O O . SER A 1 83 ? 4.574 -32.844 -21.125 1 91.06 83 SER A O 1
ATOM 676 N N . LEU A 1 84 ? 4.051 -34.219 -22.844 1 90.94 84 LEU A N 1
ATOM 677 C CA . LEU A 1 84 ? 4.223 -33.156 -23.859 1 90.94 84 LEU A CA 1
ATOM 678 C C . LEU A 1 84 ? 3.229 -33.344 -25 1 90.94 84 LEU A C 1
ATOM 680 O O . LEU A 1 84 ? 2.869 -34.469 -25.344 1 90.94 84 LEU A O 1
ATOM 684 N N . GLN A 1 85 ? 2.832 -32.25 -25.5 1 92.31 85 GLN A N 1
ATOM 685 C CA . GLN A 1 85 ? 1.936 -32.281 -26.656 1 92.31 85 GLN A CA 1
ATOM 686 C C . GLN A 1 85 ? 2.531 -31.484 -27.828 1 92.31 85 GLN A C 1
ATOM 688 O O . GLN A 1 85 ? 3.137 -30.438 -27.625 1 92.31 85 GLN A O 1
ATOM 693 N N . VAL A 1 86 ? 2.33 -32.094 -28.969 1 94.5 86 VAL A N 1
ATOM 694 C CA . VAL A 1 86 ? 2.691 -31.391 -30.203 1 94.5 86 VAL A CA 1
ATOM 695 C C . VAL A 1 86 ? 1.459 -31.234 -31.094 1 94.5 86 VAL A C 1
ATOM 697 O O . VAL A 1 86 ? 0.776 -32.219 -31.391 1 94.5 86 VAL A O 1
ATOM 700 N N . PRO A 1 87 ? 1.103 -30.109 -31.609 1 93.81 87 PRO A N 1
ATOM 701 C CA . PRO A 1 87 ? 1.799 -28.844 -31.406 1 93.81 87 PRO A CA 1
ATOM 702 C C . PRO A 1 87 ? 1.581 -28.266 -30 1 93.81 87 PRO A C 1
ATOM 704 O O . PRO A 1 87 ? 0.594 -28.609 -29.344 1 93.81 87 PRO A O 1
ATOM 707 N N . LEU A 1 88 ? 2.592 -27.562 -29.609 1 92.94 88 LEU A N 1
ATOM 708 C CA . LEU A 1 88 ? 2.426 -26.781 -28.391 1 92.94 88 LEU A CA 1
ATOM 709 C C . LEU A 1 88 ? 1.676 -25.484 -28.656 1 92.94 88 LEU A C 1
ATOM 711 O O . LEU A 1 88 ? 2.064 -24.719 -29.547 1 92.94 88 LEU A O 1
ATOM 715 N N . ILE A 1 89 ? 0.582 -25.312 -28 1 90.5 89 ILE A N 1
ATOM 716 C CA . ILE A 1 89 ? -0.229 -24.109 -28.172 1 90.5 89 ILE A CA 1
ATOM 717 C C . ILE A 1 89 ? -0.24 -23.297 -26.891 1 90.5 89 ILE A C 1
ATOM 719 O O . ILE A 1 89 ? -0.731 -23.75 -25.859 1 90.5 89 ILE A O 1
ATOM 723 N N . VAL A 1 90 ? 0.323 -22.172 -26.969 1 87.81 90 VAL A N 1
ATOM 724 C CA . VAL A 1 90 ? 0.313 -21.234 -25.859 1 87.81 90 VAL A CA 1
ATOM 725 C C . VAL A 1 90 ? -0.241 -19.891 -26.312 1 87.81 90 VAL A C 1
ATOM 727 O O . VAL A 1 90 ? 0.357 -19.219 -27.172 1 87.81 90 VAL A O 1
ATOM 730 N N . ASP A 1 91 ? -1.309 -19.391 -25.797 1 84 91 ASP A N 1
ATOM 731 C CA . ASP A 1 91 ? -1.956 -18.141 -26.172 1 84 91 ASP A CA 1
ATOM 732 C C . ASP A 1 91 ? -2.189 -18.062 -27.672 1 84 91 ASP A C 1
ATOM 734 O O . ASP A 1 91 ? -1.906 -17.031 -28.297 1 84 91 ASP A O 1
ATOM 738 N N . ASN A 1 92 ? -2.434 -19.156 -28.281 1 89.25 92 ASN A N 1
ATOM 739 C CA . ASN A 1 92 ? -2.801 -19.297 -29.688 1 89.25 92 ASN A CA 1
ATOM 740 C C . ASN A 1 92 ? -1.577 -19.25 -30.594 1 89.25 92 ASN A C 1
ATOM 742 O O . ASN A 1 92 ? -1.707 -19.125 -31.812 1 89.25 92 ASN A O 1
ATOM 746 N N . TYR A 1 93 ? -0.454 -19.297 -29.984 1 91.62 93 TYR A N 1
ATOM 747 C CA . TYR A 1 93 ? 0.766 -19.531 -30.75 1 91.62 93 TYR A CA 1
ATOM 748 C C . TYR A 1 93 ? 1.091 -21.016 -30.844 1 91.62 93 TYR A C 1
ATOM 750 O O . TYR A 1 93 ? 1.278 -21.672 -29.812 1 91.62 93 TYR A O 1
ATOM 758 N N . GLU A 1 94 ? 1.184 -21.453 -32.031 1 93.81 94 GLU A N 1
ATOM 759 C CA . GLU A 1 94 ? 1.371 -22.875 -32.25 1 93.81 94 GLU A CA 1
ATOM 760 C C . GLU A 1 94 ? 2.785 -23.172 -32.719 1 93.81 94 GLU A C 1
ATOM 762 O O . GLU A 1 94 ? 3.289 -22.516 -33.625 1 93.81 94 GLU A O 1
ATOM 767 N N . TYR A 1 95 ? 3.365 -24.188 -32.125 1 93.94 95 TYR A N 1
ATOM 768 C CA . TYR A 1 95 ? 4.703 -24.609 -32.5 1 93.94 95 TYR A CA 1
ATOM 769 C C . TYR A 1 95 ? 4.73 -26.109 -32.844 1 93.94 95 TYR A C 1
ATOM 771 O O . TYR A 1 95 ? 4.293 -26.922 -32.031 1 93.94 95 TYR A O 1
ATOM 779 N N . SER A 1 96 ? 5.34 -26.453 -33.906 1 94.69 96 SER A N 1
ATOM 780 C CA . SER A 1 96 ? 5.359 -27.844 -34.344 1 94.69 96 SER A CA 1
ATOM 781 C C . SER A 1 96 ? 6.613 -28.562 -33.875 1 94.69 96 SER A C 1
ATOM 783 O O . SER A 1 96 ? 6.742 -29.766 -34.031 1 94.69 96 SER A O 1
ATOM 785 N N . GLN A 1 97 ? 7.473 -27.844 -33.375 1 94.56 97 GLN A N 1
ATOM 786 C CA . GLN A 1 97 ? 8.68 -28.422 -32.75 1 94.56 97 GLN A CA 1
ATOM 787 C C . GLN A 1 97 ? 8.781 -28.062 -31.281 1 94.56 97 GLN A C 1
ATOM 789 O O . GLN A 1 97 ? 8.68 -26.875 -30.922 1 94.56 97 GLN A O 1
ATOM 794 N N . VAL A 1 98 ? 8.969 -29.109 -30.516 1 95.06 98 VAL A N 1
ATOM 795 C CA . VAL A 1 98 ? 9 -28.891 -29.078 1 95.06 98 VAL A CA 1
ATOM 796 C C . VAL A 1 98 ? 10.156 -29.688 -28.469 1 95.06 98 VAL A C 1
ATOM 798 O O . VAL A 1 98 ? 10.539 -30.734 -28.984 1 95.06 98 VAL A O 1
ATOM 801 N N . ALA A 1 99 ? 10.766 -29.125 -27.484 1 95.44 99 ALA A N 1
ATOM 802 C CA . ALA A 1 99 ? 11.82 -29.828 -26.75 1 95.44 99 ALA A CA 1
ATOM 803 C C . ALA A 1 99 ? 11.664 -29.641 -25.25 1 95.44 99 ALA A C 1
ATOM 805 O O . ALA A 1 99 ? 11.156 -28.609 -24.797 1 95.44 99 ALA A O 1
ATOM 806 N N . ARG A 1 100 ? 12.039 -30.641 -24.484 1 94.75 100 ARG A N 1
ATOM 807 C CA . ARG A 1 100 ? 12.008 -30.578 -23.031 1 94.75 100 ARG A CA 1
ATOM 808 C C . ARG A 1 100 ? 13.258 -31.203 -22.438 1 94.75 100 ARG A C 1
ATOM 810 O O . ARG A 1 100 ? 13.812 -32.156 -22.969 1 94.75 100 ARG A O 1
ATOM 817 N N . THR A 1 101 ? 13.672 -30.547 -21.391 1 94.56 101 THR A N 1
ATOM 818 C CA . THR A 1 101 ? 14.742 -31.141 -20.594 1 94.56 101 THR A CA 1
ATOM 819 C C . THR A 1 101 ? 14.172 -31.828 -19.359 1 94.56 101 THR A C 1
ATOM 821 O O . THR A 1 101 ? 13.398 -31.234 -18.609 1 94.56 101 THR A O 1
ATOM 824 N N . LEU A 1 102 ? 14.523 -33.062 -19.203 1 94.12 102 LEU A N 1
ATOM 825 C CA . LEU A 1 102 ? 13.984 -33.812 -18.078 1 94.12 102 LEU A CA 1
ATOM 826 C C . LEU A 1 102 ? 14.82 -33.625 -16.828 1 94.12 102 LEU A C 1
ATOM 828 O O . LEU A 1 102 ? 15.898 -33.031 -16.891 1 94.12 102 LEU A O 1
ATOM 832 N N . CYS A 1 103 ? 14.258 -34.094 -15.742 1 91.88 103 CYS A N 1
ATOM 833 C CA . CYS A 1 103 ? 15 -34.062 -14.492 1 91.88 103 CYS A CA 1
ATOM 834 C C . CYS A 1 103 ? 16.141 -35.062 -14.492 1 91.88 103 CYS A C 1
ATOM 836 O O . CYS A 1 103 ? 16.094 -36.062 -15.219 1 91.88 103 CYS A O 1
ATOM 838 N N . PRO A 1 104 ? 17.156 -34.812 -13.648 1 92 104 PRO A N 1
ATOM 839 C CA . PRO A 1 104 ? 18.266 -35.781 -13.594 1 92 104 PRO A CA 1
ATOM 840 C C . PRO A 1 104 ? 17.812 -37.156 -13.164 1 92 104 PRO A C 1
ATOM 842 O O . PRO A 1 104 ? 16.969 -37.312 -12.273 1 92 104 PRO A O 1
ATOM 845 N N . PHE A 1 105 ? 18.406 -38.188 -13.852 1 90.56 105 PHE A N 1
ATOM 846 C CA . PHE A 1 105 ? 18.109 -39.594 -13.547 1 90.56 105 PHE A CA 1
ATOM 847 C C . PHE A 1 105 ? 18.672 -39.969 -12.188 1 90.56 105 PHE A C 1
ATOM 849 O O . PHE A 1 105 ? 19.891 -39.875 -11.969 1 90.56 105 PHE A O 1
ATOM 856 N N . THR A 1 106 ? 17.719 -40.375 -11.375 1 86.69 106 THR A N 1
ATOM 857 C CA . THR A 1 106 ? 18.203 -40.781 -10.062 1 86.69 106 THR A CA 1
ATOM 858 C C . THR A 1 106 ? 17.734 -42.219 -9.742 1 86.69 106 THR A C 1
ATOM 860 O O . THR A 1 106 ? 16.625 -42.594 -10.117 1 86.69 106 THR A O 1
ATOM 863 N N . GLU A 1 107 ? 18.516 -43.031 -9.18 1 82.88 107 GLU A N 1
ATOM 864 C CA . GLU A 1 107 ? 18.188 -44.312 -8.539 1 82.88 107 GLU A CA 1
ATOM 865 C C . GLU A 1 107 ? 17.859 -45.375 -9.578 1 82.88 107 GLU A C 1
ATOM 867 O O . GLU A 1 107 ? 16.922 -46.156 -9.398 1 82.88 107 GLU A O 1
ATOM 872 N N . TYR A 1 108 ? 18.516 -45.312 -10.688 1 86.44 108 TYR A N 1
ATOM 873 C CA . TYR A 1 108 ? 18.281 -46.344 -11.68 1 86.44 108 TYR A CA 1
ATOM 874 C C . TYR A 1 108 ? 19.125 -47.562 -11.383 1 86.44 108 TYR A C 1
ATOM 876 O O . TYR A 1 108 ? 20.328 -47.469 -11.125 1 86.44 108 TYR A O 1
ATOM 884 N N . LYS A 1 109 ? 18.438 -48.688 -11.305 1 82.81 109 LYS A N 1
ATOM 885 C CA . LYS A 1 109 ? 19.141 -49.969 -11.125 1 82.81 109 LYS A CA 1
ATOM 886 C C . LYS A 1 109 ? 19.266 -50.719 -12.445 1 82.81 109 LYS A C 1
ATOM 888 O O . LYS A 1 109 ? 18.797 -50.25 -13.484 1 82.81 109 LYS A O 1
ATOM 893 N N . GLU A 1 110 ? 19.906 -51.906 -12.336 1 77.69 110 GLU A N 1
ATOM 894 C CA . GLU A 1 110 ? 20.141 -52.688 -13.531 1 77.69 110 GLU A CA 1
ATOM 895 C C . GLU A 1 110 ? 18.828 -53.25 -14.094 1 77.69 110 GLU A C 1
ATOM 897 O O . GLU A 1 110 ? 18 -53.781 -13.344 1 77.69 110 GLU A O 1
ATOM 902 N N . GLY A 1 111 ? 18.5 -52.938 -15.375 1 75.81 111 GLY A N 1
ATOM 903 C CA . GLY A 1 111 ? 17.297 -53.438 -16.031 1 75.81 111 GLY A CA 1
ATOM 904 C C . GLY A 1 111 ? 16.219 -52.375 -16.156 1 75.81 111 GLY A C 1
ATOM 905 O O . GLY A 1 111 ? 15.312 -52.5 -17 1 75.81 111 GLY A O 1
ATOM 906 N N . GLU A 1 112 ? 16.375 -51.375 -15.32 1 84.12 112 GLU A N 1
ATOM 907 C CA . GLU A 1 112 ? 15.391 -50.312 -15.406 1 84.12 112 GLU A CA 1
ATOM 908 C C . GLU A 1 112 ? 15.688 -49.375 -16.562 1 84.12 112 GLU A C 1
ATOM 910 O O . GLU A 1 112 ? 16.859 -49.156 -16.906 1 84.12 112 GLU A O 1
ATOM 915 N N . ALA A 1 113 ? 14.555 -49 -17.156 1 87.81 113 ALA A N 1
ATOM 916 C CA . ALA A 1 113 ? 14.75 -48.156 -18.344 1 87.81 113 ALA A CA 1
ATOM 917 C C . ALA A 1 113 ? 13.867 -46.938 -18.312 1 87.81 113 ALA A C 1
ATOM 919 O O . ALA A 1 113 ? 12.852 -46.906 -17.609 1 87.81 113 ALA A O 1
ATOM 920 N N . PHE A 1 114 ? 14.383 -45.938 -18.938 1 91.62 114 PHE A N 1
ATOM 921 C CA . PHE A 1 114 ? 13.594 -44.75 -19.266 1 91.62 114 PHE A CA 1
ATOM 922 C C . PHE A 1 114 ? 12.766 -44.969 -20.516 1 91.62 114 PHE A C 1
ATOM 924 O O . PHE A 1 114 ? 13.258 -45.562 -21.5 1 91.62 114 PHE A O 1
ATOM 931 N N . THR A 1 115 ? 11.43 -44.625 -20.453 1 92.88 115 THR A N 1
ATOM 932 C CA . THR A 1 115 ? 10.586 -44.906 -21.609 1 92.88 115 THR A CA 1
ATOM 933 C C . THR A 1 115 ? 9.938 -43.625 -22.125 1 92.88 115 THR A C 1
ATOM 935 O O . THR A 1 115 ? 9.617 -42.719 -21.359 1 92.88 115 THR A O 1
ATOM 938 N N . VAL A 1 116 ? 9.797 -43.562 -23.391 1 94.38 116 VAL A N 1
ATOM 939 C CA . VAL A 1 116 ? 9.055 -42.5 -24.094 1 94.38 116 VAL A CA 1
ATOM 940 C C . VAL A 1 116 ? 7.879 -43.125 -24.844 1 94.38 116 VAL A C 1
ATOM 942 O O . VAL A 1 116 ? 8.07 -44 -25.719 1 94.38 116 VAL A O 1
ATOM 945 N N . GLU A 1 117 ? 6.734 -42.688 -24.516 1 94.5 117 GLU A N 1
ATOM 946 C CA . GLU A 1 117 ? 5.52 -43.188 -25.141 1 94.5 117 GLU A CA 1
ATOM 947 C C . GLU A 1 117 ? 4.859 -42.156 -26.031 1 94.5 117 GLU A C 1
ATOM 949 O O . GLU A 1 117 ? 4.637 -41.031 -25.609 1 94.5 117 GLU A O 1
ATOM 954 N N . VAL A 1 118 ? 4.562 -42.531 -27.234 1 94.5 118 VAL A N 1
ATOM 955 C CA . VAL A 1 118 ? 3.992 -41.625 -28.219 1 94.5 118 VAL A CA 1
ATOM 956 C C . VAL A 1 118 ? 2.688 -42.188 -28.766 1 94.5 118 VAL A C 1
ATOM 958 O O . VAL A 1 118 ? 2.588 -43.375 -29.031 1 94.5 118 VAL A O 1
ATOM 961 N N . THR A 1 119 ? 1.743 -41.312 -28.844 1 92.94 119 THR A N 1
ATOM 962 C CA . THR A 1 119 ? 0.452 -41.719 -29.375 1 92.94 119 THR A CA 1
ATOM 963 C C . THR A 1 119 ? -0.248 -40.562 -30.078 1 92.94 119 THR A C 1
ATOM 965 O O . THR A 1 119 ? 0.104 -39.406 -29.859 1 92.94 119 THR A O 1
ATOM 968 N N . SER A 1 120 ? -1.145 -40.875 -31 1 92.19 120 SER A N 1
ATOM 969 C CA . SER A 1 120 ? -2.057 -39.938 -31.625 1 92.19 120 SER A CA 1
ATOM 970 C C . SER A 1 120 ? -3.35 -40.625 -32.062 1 92.19 120 SER A C 1
ATOM 972 O O . SER A 1 120 ? -3.387 -41.844 -32.219 1 92.19 120 SER A O 1
ATOM 974 N N . SER A 1 121 ? -4.398 -39.875 -32.188 1 88.75 121 SER A N 1
ATOM 975 C CA . SER A 1 121 ? -5.676 -40.438 -32.625 1 88.75 121 SER A CA 1
ATOM 976 C C . SER A 1 121 ? -5.617 -40.906 -34.062 1 88.75 121 SER A C 1
ATOM 978 O O . SER A 1 121 ? -6.078 -42 -34.375 1 88.75 121 SER A O 1
ATOM 980 N N . ARG A 1 122 ? -5.102 -40.062 -34.938 1 90.44 122 ARG A N 1
ATOM 981 C CA . ARG A 1 122 ? -4.855 -40.375 -36.344 1 90.44 122 ARG A CA 1
ATOM 982 C C . ARG A 1 122 ? -3.359 -40.438 -36.656 1 90.44 122 ARG A C 1
ATOM 984 O O . ARG A 1 122 ? -2.568 -39.75 -36 1 90.44 122 ARG A O 1
ATOM 991 N N . PRO A 1 123 ? -3.055 -41.25 -37.562 1 92 123 PRO A N 1
ATOM 992 C CA . PRO A 1 123 ? -1.624 -41.375 -37.844 1 92 123 PRO A CA 1
ATOM 993 C C . PRO A 1 123 ? -0.981 -40.094 -38.281 1 92 123 PRO A C 1
ATOM 995 O O . PRO A 1 123 ? -1.507 -39.406 -39.188 1 92 123 PRO A O 1
ATOM 998 N N . VAL A 1 124 ? 0.108 -39.812 -37.656 1 95 124 VAL A N 1
ATOM 999 C CA . VAL A 1 124 ? 0.895 -38.625 -38 1 95 124 VAL A CA 1
ATOM 1000 C C . VAL A 1 124 ? 2.377 -39 -38.031 1 95 124 VAL A C 1
ATOM 1002 O O . VAL A 1 124 ? 2.84 -39.844 -37.25 1 95 124 VAL A O 1
ATOM 1005 N N . HIS A 1 125 ? 3.084 -38.344 -38.938 1 96.38 125 HIS A N 1
ATOM 1006 C CA . HIS A 1 125 ? 4.527 -38.531 -39.031 1 96.38 125 HIS A CA 1
ATOM 1007 C C . HIS A 1 125 ? 5.254 -37.594 -38.062 1 96.38 125 HIS A C 1
ATOM 1009 O O . HIS A 1 125 ? 4.949 -36.406 -37.969 1 96.38 125 HIS A O 1
ATOM 1015 N N . TYR A 1 126 ? 6.113 -38.219 -37.25 1 96.25 126 TYR A N 1
ATOM 1016 C CA . TYR A 1 126 ? 6.836 -37.406 -36.281 1 96.25 126 TYR A CA 1
ATOM 1017 C C . TYR A 1 126 ? 8.32 -37.781 -36.25 1 96.25 126 TYR A C 1
ATOM 1019 O O . TYR A 1 126 ? 8.711 -38.844 -36.719 1 96.25 126 TYR A O 1
ATOM 1027 N N . ASN A 1 127 ? 9.109 -36.812 -35.875 1 96.5 127 ASN A N 1
ATOM 1028 C CA . ASN A 1 127 ? 10.531 -36.969 -35.594 1 96.5 127 ASN A CA 1
ATOM 1029 C C . ASN A 1 127 ? 10.828 -36.875 -34.125 1 96.5 127 ASN A C 1
ATOM 1031 O O . ASN A 1 127 ? 10.289 -36 -33.438 1 96.5 127 ASN A O 1
ATOM 1035 N N . PHE A 1 128 ? 11.586 -37.844 -33.656 1 94.81 128 PHE A N 1
ATOM 1036 C CA . PHE A 1 128 ? 11.883 -37.875 -32.219 1 94.81 128 PHE A CA 1
ATOM 1037 C C . PHE A 1 128 ? 13.367 -38.156 -32 1 94.81 128 PHE A C 1
ATOM 1039 O O . PHE A 1 128 ? 13.977 -38.969 -32.688 1 94.81 128 PHE A O 1
ATOM 1046 N N . ARG A 1 129 ? 13.938 -37.344 -31.125 1 96.44 129 ARG A N 1
ATOM 1047 C CA . ARG A 1 129 ? 15.336 -37.562 -30.734 1 96.44 129 ARG A CA 1
ATOM 1048 C C . ARG A 1 129 ? 15.539 -37.281 -29.25 1 96.44 129 ARG A C 1
ATOM 1050 O O . ARG A 1 129 ? 15.062 -36.281 -28.734 1 96.44 129 ARG A O 1
ATOM 1057 N N . ALA A 1 130 ? 16.219 -38.219 -28.531 1 96.06 130 ALA A N 1
ATOM 1058 C CA . ALA A 1 130 ? 16.625 -38.031 -27.141 1 96.06 130 ALA A CA 1
ATOM 1059 C C . ALA A 1 130 ? 18.141 -37.938 -27.016 1 96.06 130 ALA A C 1
ATOM 1061 O O . ALA A 1 130 ? 18.859 -38.781 -27.531 1 96.06 130 ALA A O 1
ATOM 1062 N N . GLU A 1 131 ? 18.562 -36.938 -26.406 1 95.38 131 GLU A N 1
ATOM 1063 C CA . GLU A 1 131 ? 20 -36.75 -26.234 1 95.38 131 GLU A CA 1
ATOM 1064 C C . GLU A 1 131 ? 20.344 -36.5 -24.766 1 95.38 131 GLU A C 1
ATOM 1066 O O . GLU A 1 131 ? 19.516 -36 -24 1 95.38 131 GLU A O 1
ATOM 1071 N N . LEU A 1 132 ? 21.484 -36.938 -24.391 1 94.81 132 LEU A N 1
ATOM 1072 C CA . LEU A 1 132 ? 22 -36.625 -23.062 1 94.81 132 LEU A CA 1
ATOM 1073 C C . LEU A 1 132 ? 22.688 -35.25 -23.047 1 94.81 132 LEU A C 1
ATOM 1075 O O . LEU A 1 132 ? 23.562 -35 -23.875 1 94.81 132 LEU A O 1
ATOM 1079 N N . VAL A 1 133 ? 22.25 -34.438 -22.234 1 94.06 133 VAL A N 1
ATOM 1080 C CA . VAL A 1 133 ? 22.75 -33.062 -22.156 1 94.06 133 VAL A CA 1
ATOM 1081 C C . VAL A 1 133 ? 24.188 -33.062 -21.625 1 94.06 133 VAL A C 1
ATOM 1083 O O . VAL A 1 133 ? 24.453 -33.625 -20.562 1 94.06 133 VAL A O 1
ATOM 1086 N N . GLN A 1 134 ? 24.906 -32.344 -22.516 1 87.75 134 GLN A N 1
ATOM 1087 C CA . GLN A 1 134 ? 26.297 -32.188 -22.109 1 87.75 134 GLN A CA 1
ATOM 1088 C C . GLN A 1 134 ? 26.484 -30.859 -21.359 1 87.75 134 GLN A C 1
ATOM 1090 O O . GLN A 1 134 ? 25.781 -29.875 -21.641 1 87.75 134 GLN A O 1
ATOM 1095 N N . ASN A 1 135 ? 27.047 -30.734 -20.219 1 89.44 135 ASN A N 1
ATOM 1096 C CA . ASN A 1 135 ? 27.359 -29.531 -19.469 1 89.44 135 ASN A CA 1
ATOM 1097 C C . ASN A 1 135 ? 26.125 -28.953 -18.797 1 89.44 135 ASN A C 1
ATOM 1099 O O . ASN A 1 135 ? 25.812 -27.766 -18.969 1 89.44 135 ASN A O 1
ATOM 1103 N N . PHE A 1 136 ? 25.453 -29.719 -18.219 1 94.62 136 PHE A N 1
ATOM 1104 C CA . PHE A 1 136 ? 24.234 -29.344 -17.516 1 94.62 136 PHE A CA 1
ATOM 1105 C C . PHE A 1 136 ? 24.547 -28.422 -16.344 1 94.62 136 PHE A C 1
ATOM 1107 O O . PHE A 1 136 ? 23.703 -27.609 -15.945 1 94.62 136 PHE A O 1
ATOM 1114 N N . TYR A 1 137 ? 25.75 -28.406 -15.945 1 94.69 137 TYR A N 1
ATOM 1115 C CA . TYR A 1 137 ? 26.141 -27.656 -14.758 1 94.69 137 TYR A CA 1
ATOM 1116 C C . TYR A 1 137 ? 26.797 -26.328 -15.148 1 94.69 137 TYR A C 1
ATOM 1118 O O . TYR A 1 137 ? 27.562 -26.266 -16.109 1 94.69 137 TYR A O 1
ATOM 1126 N N . LEU A 1 138 ? 26.406 -25.312 -14.406 1 95.75 138 LEU A N 1
ATOM 1127 C CA . LEU A 1 138 ? 27.078 -24.031 -14.523 1 95.75 138 LEU A CA 1
ATOM 1128 C C . LEU A 1 138 ? 28.203 -23.922 -13.492 1 95.75 138 LEU A C 1
ATOM 1130 O O . LEU A 1 138 ? 28.156 -24.562 -12.445 1 95.75 138 LEU A O 1
ATOM 1134 N N . TYR A 1 139 ? 29.188 -23.109 -13.875 1 93 139 TYR A N 1
ATOM 1135 C CA . TYR A 1 139 ? 30.328 -22.938 -12.992 1 93 139 TYR A CA 1
ATOM 1136 C C . TYR A 1 139 ? 30.578 -21.453 -12.703 1 93 139 TYR A C 1
ATOM 1138 O O . TYR A 1 139 ? 30.188 -20.594 -13.484 1 93 139 TYR A O 1
ATOM 1146 N N . ASN A 1 140 ? 31.266 -21.312 -11.648 1 92.25 140 ASN A N 1
ATOM 1147 C CA . ASN A 1 140 ? 31.547 -19.953 -11.188 1 92.25 140 ASN A CA 1
ATOM 1148 C C . ASN A 1 140 ? 32.406 -19.188 -12.172 1 92.25 140 ASN A C 1
ATOM 1150 O O . ASN A 1 140 ? 33.438 -19.703 -12.641 1 92.25 140 ASN A O 1
ATOM 1154 N N . ASN A 1 141 ? 32.062 -18 -12.523 1 89.88 141 ASN A N 1
ATOM 1155 C CA . ASN A 1 141 ? 32.781 -17.047 -13.344 1 89.88 141 ASN A CA 1
ATOM 1156 C C . ASN A 1 141 ? 33.094 -17.609 -14.734 1 89.88 141 ASN A C 1
ATOM 1158 O O . ASN A 1 141 ? 34.156 -17.344 -15.305 1 89.88 141 ASN A O 1
ATOM 1162 N N . SER A 1 142 ? 32.25 -18.453 -15.172 1 92.19 142 SER A N 1
ATOM 1163 C CA . SER A 1 142 ? 32.375 -18.984 -16.531 1 92.19 142 SER A CA 1
ATOM 1164 C C . SER A 1 142 ? 31.203 -18.562 -17.406 1 92.19 142 SER A C 1
ATOM 1166 O O . SER A 1 142 ? 30.047 -18.625 -16.984 1 92.19 142 SER A O 1
ATOM 1168 N N . GLN A 1 143 ? 31.562 -18.109 -18.547 1 94.5 143 GLN A N 1
ATOM 1169 C CA . GLN A 1 143 ? 30.531 -17.688 -19.484 1 94.5 143 GLN A CA 1
ATOM 1170 C C . GLN A 1 143 ? 30.047 -18.859 -20.344 1 94.5 143 GLN A C 1
ATOM 1172 O O . GLN A 1 143 ? 30.859 -19.609 -20.875 1 94.5 143 GLN A O 1
ATOM 1177 N N . ARG A 1 144 ? 28.797 -19 -20.375 1 95.62 144 ARG A N 1
ATOM 1178 C CA . ARG A 1 144 ? 28.188 -20.078 -21.156 1 95.62 144 ARG A CA 1
ATOM 1179 C C . ARG A 1 144 ? 27.172 -19.531 -22.141 1 95.62 144 ARG A C 1
ATOM 1181 O O . ARG A 1 144 ? 26.266 -18.797 -21.75 1 95.62 144 ARG A O 1
ATOM 1188 N N . LEU A 1 145 ? 27.344 -19.891 -23.359 1 96.31 145 LEU A N 1
ATOM 1189 C CA . LEU A 1 145 ? 26.375 -19.516 -24.391 1 96.31 145 LEU A CA 1
ATOM 1190 C C . LEU A 1 145 ? 25.219 -20.516 -24.438 1 96.31 145 LEU A C 1
ATOM 1192 O O . LEU A 1 145 ? 25.438 -21.719 -24.547 1 96.31 145 LEU A O 1
ATOM 1196 N N . VAL A 1 146 ? 24.062 -20.047 -24.266 1 96.62 146 VAL A N 1
ATOM 1197 C CA . VAL A 1 146 ? 22.859 -20.891 -24.266 1 96.62 146 VAL A CA 1
ATOM 1198 C C . VAL A 1 146 ? 21.859 -20.359 -25.281 1 96.62 146 VAL A C 1
ATOM 1200 O O . VAL A 1 146 ? 21.766 -19.141 -25.5 1 96.62 146 VAL A O 1
ATOM 1203 N N . THR A 1 147 ? 21.188 -21.219 -25.953 1 96.5 147 THR A N 1
ATOM 1204 C CA . THR A 1 147 ? 20.109 -20.875 -26.875 1 96.5 147 THR A CA 1
ATOM 1205 C C . THR A 1 147 ? 18.797 -21.531 -26.453 1 96.5 147 THR A C 1
ATOM 1207 O O . THR A 1 147 ? 18.781 -22.734 -26.141 1 96.5 147 THR A O 1
ATOM 1210 N N . ALA A 1 148 ? 17.828 -20.766 -26.328 1 96.25 148 ALA A N 1
ATOM 1211 C CA . ALA A 1 148 ? 16.5 -21.281 -25.953 1 96.25 148 ALA A CA 1
ATOM 1212 C C . ALA A 1 148 ? 15.438 -20.75 -26.906 1 96.25 148 ALA A C 1
ATOM 1214 O O . ALA A 1 148 ? 15.68 -19.828 -27.688 1 96.25 148 ALA A O 1
ATOM 1215 N N . SER A 1 149 ? 14.305 -21.391 -26.969 1 94.62 149 SER A N 1
ATOM 1216 C CA . SER A 1 149 ? 13.148 -20.984 -27.75 1 94.62 149 SER A CA 1
ATOM 1217 C C . SER A 1 149 ? 11.859 -21.078 -26.953 1 94.62 149 SER A C 1
ATOM 1219 O O . SER A 1 149 ? 11.852 -21.656 -25.859 1 94.62 149 SER A O 1
ATOM 1221 N N . ALA A 1 150 ? 10.789 -20.547 -27.484 1 92.88 150 ALA A N 1
ATOM 1222 C CA . ALA A 1 150 ? 9.508 -20.516 -26.797 1 92.88 150 ALA A CA 1
ATOM 1223 C C . ALA A 1 150 ? 8.977 -21.938 -26.562 1 92.88 150 ALA A C 1
ATOM 1225 O O . ALA A 1 150 ? 8.312 -22.203 -25.562 1 92.88 150 ALA A O 1
ATOM 1226 N N . SER A 1 151 ? 9.32 -22.812 -27.453 1 94.06 151 SER A N 1
ATOM 1227 C CA . SER A 1 151 ? 8.828 -24.172 -27.359 1 94.06 151 SER A CA 1
ATOM 1228 C C . SER A 1 151 ? 9.922 -25.125 -26.875 1 94.06 151 SER A C 1
ATOM 1230 O O . SER A 1 151 ? 9.664 -26.297 -26.609 1 94.06 151 SER A O 1
ATOM 1232 N N . GLU A 1 152 ? 11.141 -24.609 -26.797 1 95.25 152 GLU A N 1
ATOM 1233 C CA . GLU A 1 152 ? 12.273 -25.406 -26.359 1 95.25 152 GLU A CA 1
ATOM 1234 C C . GLU A 1 152 ? 13.008 -24.734 -25.203 1 95.25 152 GLU A C 1
ATOM 1236 O O . GLU A 1 152 ? 14.18 -24.359 -25.344 1 95.25 152 GLU A O 1
ATOM 1241 N N . PRO A 1 153 ? 12.344 -24.688 -24.094 1 95.31 153 PRO A N 1
ATOM 1242 C CA . PRO A 1 153 ? 13.008 -24.078 -22.938 1 95.31 153 PRO A CA 1
ATOM 1243 C C . PRO A 1 153 ? 14.211 -24.875 -22.453 1 95.31 153 PRO A C 1
ATOM 1245 O O . PRO A 1 153 ? 14.305 -26.078 -22.719 1 95.31 153 PRO A O 1
ATOM 1248 N N . VAL A 1 154 ? 15.102 -24.172 -21.828 1 96.06 154 VAL A N 1
ATOM 1249 C CA . VAL A 1 154 ? 16.312 -24.797 -21.312 1 96.06 154 VAL A CA 1
ATOM 1250 C C . VAL A 1 154 ? 16.531 -24.391 -19.859 1 96.06 154 VAL A C 1
ATOM 1252 O O . VAL A 1 154 ? 16.172 -23.266 -19.469 1 96.06 154 VAL A O 1
ATOM 1255 N N . TYR A 1 155 ? 16.953 -25.297 -19.047 1 96.25 155 TYR A N 1
ATOM 1256 C CA . TYR A 1 155 ? 17.344 -24.922 -17.703 1 96.25 155 TYR A CA 1
ATOM 1257 C C . TYR A 1 155 ? 18.656 -25.594 -17.312 1 96.25 155 TYR A C 1
ATOM 1259 O O . TYR A 1 155 ? 19.031 -26.641 -17.875 1 96.25 155 TYR A O 1
ATOM 1267 N N . LEU A 1 156 ? 19.391 -25.047 -16.547 1 97.12 156 LEU A N 1
ATOM 1268 C CA . LEU A 1 156 ? 20.688 -25.484 -16.078 1 97.12 156 LEU A CA 1
ATOM 1269 C C . LEU A 1 156 ? 20.75 -25.484 -14.555 1 97.12 156 LEU A C 1
ATOM 1271 O O . LEU A 1 156 ? 19.922 -24.859 -13.898 1 97.12 156 LEU A O 1
ATOM 1275 N N . ARG A 1 157 ? 21.688 -26.25 -14.062 1 96.44 157 ARG A N 1
ATOM 1276 C CA . ARG A 1 157 ? 21.844 -26.375 -12.617 1 96.44 157 ARG A CA 1
ATOM 1277 C C . ARG A 1 157 ? 23.094 -25.656 -12.133 1 96.44 157 ARG A C 1
ATOM 1279 O O . ARG A 1 157 ? 24.109 -25.641 -12.836 1 96.44 157 ARG A O 1
ATOM 1286 N N . TYR A 1 158 ? 23.047 -25.016 -10.953 1 96.88 158 TYR A N 1
ATOM 1287 C CA . TYR A 1 158 ? 24.188 -24.391 -10.297 1 96.88 158 TYR A CA 1
ATOM 1288 C C . TYR A 1 158 ? 24.188 -24.688 -8.805 1 96.88 158 TYR A C 1
ATOM 1290 O O . TYR A 1 158 ? 23.141 -24.688 -8.164 1 96.88 158 TYR A O 1
ATOM 1298 N N . ASP A 1 159 ? 25.359 -24.969 -8.289 1 95.5 159 ASP A N 1
ATOM 1299 C CA . ASP A 1 159 ? 25.578 -25.188 -6.863 1 95.5 159 ASP A CA 1
ATOM 1300 C C . ASP A 1 159 ? 26.5 -24.109 -6.281 1 95.5 159 ASP A C 1
ATOM 1302 O O . ASP A 1 159 ? 27.656 -23.984 -6.699 1 95.5 159 ASP A O 1
ATOM 1306 N N . ILE A 1 160 ? 26.016 -23.422 -5.301 1 94.88 160 ILE A N 1
ATOM 1307 C CA . ILE A 1 160 ? 26.797 -22.344 -4.688 1 94.88 160 ILE A CA 1
ATOM 1308 C C . ILE A 1 160 ? 27.953 -22.953 -3.881 1 94.88 160 ILE A C 1
ATOM 1310 O O . ILE A 1 160 ? 27.734 -23.812 -3.025 1 94.88 160 ILE A O 1
ATOM 1314 N N . PRO A 1 161 ? 29.109 -22.438 -4.105 1 92.94 161 PRO A N 1
ATOM 1315 C CA . PRO A 1 161 ? 30.25 -22.938 -3.342 1 92.94 161 PRO A CA 1
ATOM 1316 C C . PRO A 1 161 ? 30.172 -22.594 -1.858 1 92.94 161 PRO A C 1
ATOM 1318 O O . PRO A 1 161 ? 29.5 -21.625 -1.482 1 92.94 161 PRO A O 1
ATOM 1321 N N . GLY A 1 162 ? 30.859 -23.297 -0.981 1 89.44 162 GLY A N 1
ATOM 1322 C CA . GLY A 1 162 ? 30.797 -23.156 0.465 1 89.44 162 GLY A CA 1
ATOM 1323 C C . GLY A 1 162 ? 31.297 -21.812 0.963 1 89.44 162 GLY A C 1
ATOM 1324 O O . GLY A 1 162 ? 30.844 -21.312 1.993 1 89.44 162 GLY A O 1
ATOM 1325 N N . ASP A 1 163 ? 32.188 -21.125 0.276 1 87.88 163 ASP A N 1
ATOM 1326 C CA . ASP A 1 163 ? 32.844 -19.922 0.765 1 87.88 163 ASP A CA 1
ATOM 1327 C C . ASP A 1 163 ? 32.156 -18.672 0.271 1 87.88 163 ASP A C 1
ATOM 1329 O O . ASP A 1 163 ? 32.594 -17.547 0.534 1 87.88 163 ASP A O 1
ATOM 1333 N N . VAL A 1 164 ? 31.094 -18.828 -0.403 1 89.62 164 VAL A N 1
ATOM 1334 C CA . VAL A 1 164 ? 30.391 -17.703 -0.989 1 89.62 164 VAL A CA 1
ATOM 1335 C C . VAL A 1 164 ? 29.016 -17.531 -0.322 1 89.62 164 VAL A C 1
ATOM 1337 O O . VAL A 1 164 ? 28.328 -18.516 -0.067 1 89.62 164 VAL A O 1
ATOM 1340 N N . ASP A 1 165 ? 28.641 -16.266 -0.001 1 89.31 165 ASP A N 1
ATOM 1341 C CA . ASP A 1 165 ? 27.375 -16.016 0.681 1 89.31 165 ASP A CA 1
ATOM 1342 C C . ASP A 1 165 ? 26.25 -15.773 -0.323 1 89.31 165 ASP A C 1
ATOM 1344 O O . ASP A 1 165 ? 25.094 -16.094 -0.053 1 89.31 165 ASP A O 1
ATOM 1348 N N . SER A 1 166 ? 26.625 -15.141 -1.408 1 91.25 166 SER A N 1
ATOM 1349 C CA . SER A 1 166 ? 25.625 -14.828 -2.426 1 91.25 166 SER A CA 1
ATOM 1350 C C . SER A 1 166 ? 26.25 -14.789 -3.816 1 91.25 166 SER A C 1
ATOM 1352 O O . SER A 1 166 ? 27.453 -14.602 -3.955 1 91.25 166 SER A O 1
ATOM 1354 N N . VAL A 1 167 ? 25.391 -15.055 -4.77 1 93.69 167 VAL A N 1
ATOM 1355 C CA . VAL A 1 167 ? 25.844 -15.016 -6.156 1 93.69 167 VAL A CA 1
ATOM 1356 C C . VAL A 1 167 ? 24.859 -14.219 -7.004 1 93.69 167 VAL A C 1
ATOM 1358 O O . VAL A 1 167 ? 23.734 -13.953 -6.574 1 93.69 167 VAL A O 1
ATOM 1361 N N . ALA A 1 168 ? 25.359 -13.75 -8.148 1 94.38 168 ALA A N 1
ATOM 1362 C CA . ALA A 1 168 ? 24.516 -13.062 -9.125 1 94.38 168 ALA A CA 1
ATOM 1363 C C . ALA A 1 168 ? 24.531 -13.797 -10.469 1 94.38 168 ALA A C 1
ATOM 1365 O O . ALA A 1 168 ? 25.594 -14.07 -11.023 1 94.38 168 ALA A O 1
ATOM 1366 N N . VAL A 1 169 ? 23.344 -14.148 -10.898 1 96.75 169 VAL A N 1
ATOM 1367 C CA . VAL A 1 169 ? 23.203 -14.766 -12.211 1 96.75 169 VAL A CA 1
ATOM 1368 C C . VAL A 1 169 ? 23.016 -13.68 -13.273 1 96.75 169 VAL A C 1
ATOM 1370 O O . VAL A 1 169 ? 21.984 -13.023 -13.336 1 96.75 169 VAL A O 1
ATOM 1373 N N . HIS A 1 170 ? 24.031 -13.562 -14.148 1 96.69 170 HIS A N 1
ATOM 1374 C CA . HIS A 1 170 ? 24.016 -12.531 -15.18 1 96.69 170 HIS A CA 1
ATOM 1375 C C . HIS A 1 170 ? 23.719 -13.125 -16.547 1 96.69 170 HIS A C 1
ATOM 1377 O O . HIS A 1 170 ? 24.281 -14.156 -16.922 1 96.69 170 HIS A O 1
ATOM 1383 N N . LEU A 1 171 ? 22.828 -12.469 -17.219 1 97.56 171 LEU A N 1
ATOM 1384 C CA . LEU A 1 171 ? 22.516 -12.852 -18.594 1 97.56 171 LEU A CA 1
ATOM 1385 C C . LEU A 1 171 ? 22.672 -11.664 -19.531 1 97.56 171 LEU A C 1
ATOM 1387 O O . LEU A 1 171 ? 22.219 -10.555 -19.219 1 97.56 171 LEU A O 1
ATOM 1391 N N . ASP A 1 172 ? 23.312 -11.891 -20.641 1 96.88 172 ASP A N 1
ATOM 1392 C CA . ASP A 1 172 ? 23.5 -10.859 -21.656 1 96.88 172 ASP A CA 1
ATOM 1393 C C . ASP A 1 172 ? 23.156 -11.391 -23.047 1 96.88 172 ASP A C 1
ATOM 1395 O O . ASP A 1 172 ? 23.516 -12.523 -23.391 1 96.88 172 ASP A O 1
ATOM 1399 N N . SER A 1 173 ? 22.406 -10.625 -23.734 1 97.44 173 SER A N 1
ATOM 1400 C CA . SER A 1 173 ? 22.031 -11.008 -25.094 1 97.44 173 SER A CA 1
ATOM 1401 C C . SER A 1 173 ? 22.031 -9.812 -26.031 1 97.44 173 SER A C 1
ATOM 1403 O O . SER A 1 173 ? 21.844 -8.672 -25.594 1 97.44 173 SER A O 1
ATOM 1405 N N . ASN A 1 174 ? 22.234 -10.008 -27.312 1 96.06 174 ASN A N 1
ATOM 1406 C CA . ASN A 1 174 ? 22.141 -8.961 -28.312 1 96.06 174 ASN A CA 1
ATOM 1407 C C . ASN A 1 174 ? 20.75 -8.891 -28.938 1 96.06 174 ASN A C 1
ATOM 1409 O O . ASN A 1 174 ? 20.453 -7.973 -29.703 1 96.06 174 ASN A O 1
ATOM 1413 N N . SER A 1 175 ? 19.938 -9.797 -28.484 1 95.69 175 SER A N 1
ATOM 1414 C CA . SER A 1 175 ? 18.578 -9.844 -29.016 1 95.69 175 SER A CA 1
ATOM 1415 C C . SER A 1 175 ? 17.594 -9.195 -28.047 1 95.69 175 SER A C 1
ATOM 1417 O O . SER A 1 175 ? 17.703 -9.352 -26.828 1 95.69 175 SER A O 1
ATOM 1419 N N . THR A 1 176 ? 16.562 -8.5 -28.625 1 95.06 176 THR A N 1
ATOM 1420 C CA . THR A 1 176 ? 15.562 -7.828 -27.797 1 95.06 176 THR A CA 1
ATOM 1421 C C . THR A 1 176 ? 14.32 -8.703 -27.641 1 95.06 176 THR A C 1
ATOM 1423 O O . THR A 1 176 ? 13.305 -8.258 -27.094 1 95.06 176 THR A O 1
ATOM 1426 N N . ILE A 1 177 ? 14.453 -9.93 -28.094 1 95.88 177 ILE A N 1
ATOM 1427 C CA . ILE A 1 177 ? 13.336 -10.852 -27.922 1 95.88 177 ILE A CA 1
ATOM 1428 C C . ILE A 1 177 ? 13.055 -11.047 -26.438 1 95.88 177 ILE A C 1
ATOM 1430 O O . ILE A 1 177 ? 13.977 -11.266 -25.641 1 95.88 177 ILE A O 1
ATOM 1434 N N . CYS A 1 178 ? 11.789 -10.961 -26.078 1 96.44 178 CYS A N 1
ATOM 1435 C CA . CYS A 1 178 ? 11.398 -11.008 -24.672 1 96.44 178 CYS A CA 1
ATOM 1436 C C . CYS A 1 178 ? 11.539 -12.422 -24.109 1 96.44 178 CYS A C 1
ATOM 1438 O O . CYS A 1 178 ? 11.062 -13.383 -24.719 1 96.44 178 CYS A O 1
ATOM 1440 N N . MET A 1 179 ? 12.195 -12.531 -23.016 1 96.88 179 MET A N 1
ATOM 1441 C CA . MET A 1 179 ? 12.398 -13.805 -22.328 1 96.88 179 MET A CA 1
ATOM 1442 C C . MET A 1 179 ? 12.18 -13.664 -20.828 1 96.88 179 MET A C 1
ATOM 1444 O O . MET A 1 179 ? 12.258 -12.562 -20.297 1 96.88 179 MET A O 1
ATOM 1448 N N . THR A 1 180 ? 11.773 -14.742 -20.172 1 96.88 180 THR A N 1
ATOM 1449 C CA . THR A 1 180 ? 11.664 -14.797 -18.719 1 96.88 180 THR A CA 1
ATOM 1450 C C . THR A 1 180 ? 12.727 -15.719 -18.125 1 96.88 180 THR A C 1
ATOM 1452 O O . THR A 1 180 ? 12.867 -16.859 -18.562 1 96.88 180 THR A O 1
ATOM 1455 N N . VAL A 1 181 ? 13.438 -15.18 -17.25 1 97.44 181 VAL A N 1
ATOM 1456 C CA . VAL A 1 181 ? 14.453 -15.961 -16.531 1 97.44 181 VAL A CA 1
ATOM 1457 C C . VAL A 1 181 ? 13.969 -16.25 -15.117 1 97.44 181 VAL A C 1
ATOM 1459 O O . VAL A 1 181 ? 13.492 -15.352 -14.422 1 97.44 181 VAL A O 1
ATOM 1462 N N . SER A 1 182 ? 14.062 -17.516 -14.727 1 96.69 182 SER A N 1
ATOM 1463 C CA . SER A 1 182 ? 13.602 -17.906 -13.398 1 96.69 182 SER A CA 1
ATOM 1464 C C . SER A 1 182 ? 14.656 -18.719 -12.664 1 96.69 182 SER A C 1
ATOM 1466 O O . SER A 1 182 ? 15.43 -19.453 -13.289 1 96.69 182 SER A O 1
ATOM 1468 N N . VAL A 1 183 ? 14.836 -18.469 -11.445 1 96.69 183 VAL A N 1
ATOM 1469 C CA . VAL A 1 183 ? 15.68 -19.266 -10.555 1 96.69 183 VAL A CA 1
ATOM 1470 C C . VAL A 1 183 ? 14.805 -20.047 -9.586 1 96.69 183 VAL A C 1
ATOM 1472 O O . VAL A 1 183 ? 14.047 -19.469 -8.805 1 96.69 183 VAL A O 1
ATOM 1475 N N . GLN A 1 184 ? 14.922 -21.344 -9.648 1 94.94 184 GLN A N 1
ATOM 1476 C CA . GLN A 1 184 ? 14.062 -22.219 -8.859 1 94.94 184 GLN A CA 1
ATOM 1477 C C . GLN A 1 184 ? 14.891 -23.141 -7.973 1 94.94 184 GLN A C 1
ATOM 1479 O O . GLN A 1 184 ? 15.977 -23.578 -8.359 1 94.94 184 GLN A O 1
ATOM 1484 N N . LYS A 1 185 ? 14.375 -23.5 -6.84 1 92.88 185 LYS A N 1
ATOM 1485 C CA . LYS A 1 185 ? 15.016 -24.484 -5.977 1 92.88 185 LYS A CA 1
ATOM 1486 C C . LYS A 1 185 ? 15.062 -25.859 -6.652 1 92.88 185 LYS A C 1
ATOM 1488 O O . LYS A 1 185 ? 14.188 -26.188 -7.453 1 92.88 185 LYS A O 1
ATOM 1493 N N . ILE A 1 186 ? 16.016 -26.609 -6.262 1 92.38 186 ILE A N 1
ATOM 1494 C CA . ILE A 1 186 ? 16.172 -27.938 -6.867 1 92.38 186 ILE A CA 1
ATOM 1495 C C . ILE A 1 186 ? 14.977 -28.812 -6.512 1 92.38 186 ILE A C 1
ATOM 1497 O O . ILE A 1 186 ? 14.602 -28.906 -5.34 1 92.38 186 ILE A O 1
ATOM 1501 N N . GLY A 1 187 ? 14.391 -29.203 -7.523 1 84.06 187 GLY A N 1
ATOM 1502 C CA . GLY A 1 187 ? 13.227 -30.062 -7.383 1 84.06 187 GLY A CA 1
ATOM 1503 C C . GLY A 1 187 ? 12.555 -30.391 -8.703 1 84.06 187 GLY A C 1
ATOM 1504 O O . GLY A 1 187 ? 12.844 -29.75 -9.719 1 84.06 187 GLY A O 1
ATOM 1505 N N . CYS A 1 188 ? 11.773 -31.469 -8.75 1 83.06 188 CYS A N 1
ATOM 1506 C CA . CYS A 1 188 ? 11.023 -31.859 -9.938 1 83.06 188 CYS A CA 1
ATOM 1507 C C . CYS A 1 188 ? 9.531 -31.906 -9.648 1 83.06 188 CYS A C 1
ATOM 1509 O O . CYS A 1 188 ? 9.109 -32.344 -8.578 1 83.06 188 CYS A O 1
ATOM 1511 N N . PRO A 1 189 ? 8.68 -31.422 -10.422 1 82.38 189 PRO A N 1
ATOM 1512 C CA . PRO A 1 189 ? 8.984 -30.969 -11.781 1 82.38 189 PRO A CA 1
ATOM 1513 C C . PRO A 1 189 ? 9.5 -29.531 -11.82 1 82.38 189 PRO A C 1
ATOM 1515 O O . PRO A 1 189 ? 9.273 -28.766 -10.883 1 82.38 189 PRO A O 1
ATOM 1518 N N . VAL A 1 190 ? 10.18 -29.203 -12.875 1 89.94 190 VAL A N 1
ATOM 1519 C CA . VAL A 1 190 ? 10.656 -27.844 -13.117 1 89.94 190 VAL A CA 1
ATOM 1520 C C . VAL A 1 190 ? 9.602 -27.062 -13.898 1 89.94 190 VAL A C 1
ATOM 1522 O O . VAL A 1 190 ? 8.992 -27.594 -14.836 1 89.94 190 VAL A O 1
ATOM 1525 N N . PHE A 1 191 ? 9.406 -25.859 -13.508 1 88.5 191 PHE A N 1
ATOM 1526 C CA . PHE A 1 191 ? 8.453 -25.016 -14.203 1 88.5 191 PHE A CA 1
ATOM 1527 C C . PHE A 1 191 ? 9.133 -24.25 -15.328 1 88.5 191 PHE A C 1
ATOM 1529 O O . PHE A 1 191 ? 9.688 -23.172 -15.102 1 88.5 191 PHE A O 1
ATOM 1536 N N . ASP A 1 192 ? 8.977 -24.719 -16.5 1 91.12 192 ASP A N 1
ATOM 1537 C CA . ASP A 1 192 ? 9.758 -24.156 -17.609 1 91.12 192 ASP A CA 1
ATOM 1538 C C . ASP A 1 192 ? 8.844 -23.75 -18.766 1 91.12 192 ASP A C 1
ATOM 1540 O O . ASP A 1 192 ? 9.281 -23.688 -19.906 1 91.12 192 ASP A O 1
ATOM 1544 N N . LEU A 1 193 ? 7.602 -23.547 -18.469 1 86.81 193 LEU A N 1
ATOM 1545 C CA . LEU A 1 193 ? 6.684 -23.062 -19.5 1 86.81 193 LEU A CA 1
ATOM 1546 C C . LEU A 1 193 ? 6.297 -21.609 -19.25 1 86.81 193 LEU A C 1
ATOM 1548 O O . LEU A 1 193 ? 6.363 -21.141 -18.109 1 86.81 193 LEU A O 1
ATOM 1552 N N . PRO A 1 194 ? 5.91 -20.922 -20.312 1 83.75 194 PRO A N 1
ATOM 1553 C CA . PRO A 1 194 ? 5.555 -19.516 -20.141 1 83.75 194 PRO A CA 1
ATOM 1554 C C . PRO A 1 194 ? 4.395 -19.312 -19.172 1 83.75 194 PRO A C 1
ATOM 1556 O O . PRO A 1 194 ? 4.328 -18.281 -18.484 1 83.75 194 PRO A O 1
ATOM 1559 N N . ASP A 1 195 ? 3.58 -20.219 -18.922 1 75.38 195 ASP A N 1
ATOM 1560 C CA . ASP A 1 195 ? 2.387 -20.062 -18.109 1 75.38 195 ASP A CA 1
ATOM 1561 C C . ASP A 1 195 ? 2.672 -20.422 -16.641 1 75.38 195 ASP A C 1
ATOM 1563 O O . ASP A 1 195 ? 1.91 -20.062 -15.75 1 75.38 195 ASP A O 1
ATOM 1567 N N . ASN A 1 196 ? 3.811 -21.109 -16.391 1 80.12 196 ASN A N 1
ATOM 1568 C CA . ASN A 1 196 ? 3.998 -21.562 -15.016 1 80.12 196 ASN A CA 1
ATOM 1569 C C . ASN A 1 196 ? 5.355 -21.141 -14.469 1 80.12 196 ASN A C 1
ATOM 1571 O O . ASN A 1 196 ? 5.633 -21.312 -13.281 1 80.12 196 ASN A O 1
ATOM 1575 N N . VAL A 1 197 ? 6.113 -20.594 -15.266 1 82.44 197 VAL A N 1
ATOM 1576 C CA . VAL A 1 197 ? 7.473 -20.234 -14.859 1 82.44 197 VAL A CA 1
ATOM 1577 C C . VAL A 1 197 ? 7.426 -19.25 -13.703 1 82.44 197 VAL A C 1
ATOM 1579 O O . VAL A 1 197 ? 8.344 -19.188 -12.883 1 82.44 197 VAL A O 1
ATOM 1582 N N . ASN A 1 198 ? 6.395 -18.516 -13.602 1 78.25 198 ASN A N 1
ATOM 1583 C CA . ASN A 1 198 ? 6.297 -17.469 -12.594 1 78.25 198 ASN A CA 1
ATOM 1584 C C . ASN A 1 198 ? 5.684 -17.984 -11.297 1 78.25 198 ASN A C 1
ATOM 1586 O O . ASN A 1 198 ? 5.453 -17.219 -10.359 1 78.25 198 ASN A O 1
ATOM 1590 N N . SER A 1 199 ? 5.488 -19.203 -11.211 1 74.12 199 SER A N 1
ATOM 1591 C CA . SER A 1 199 ? 4.758 -19.75 -10.07 1 74.12 199 SER A CA 1
ATOM 1592 C C . SER A 1 199 ? 5.695 -20.062 -8.906 1 74.12 199 SER A C 1
ATOM 1594 O O . SER A 1 199 ? 5.262 -20.141 -7.758 1 74.12 199 SER A O 1
ATOM 1596 N N . MET A 1 200 ? 6.984 -20.188 -9.281 1 78 200 MET A N 1
ATOM 1597 C CA . MET A 1 200 ? 7.906 -20.562 -8.211 1 78 200 MET A CA 1
ATOM 1598 C C . MET A 1 200 ? 9.227 -19.812 -8.352 1 78 200 MET A C 1
ATOM 1600 O O . MET A 1 200 ? 9.641 -19.469 -9.461 1 78 200 MET A O 1
ATOM 1604 N N . GLY A 1 201 ? 9.805 -19.609 -7.184 1 88 201 GLY A N 1
ATOM 1605 C CA . GLY A 1 201 ? 11.141 -19.047 -7.164 1 88 201 GLY A CA 1
ATOM 1606 C C . GLY A 1 201 ? 11.18 -17.562 -7.504 1 88 201 GLY A C 1
ATOM 1607 O O . GLY A 1 201 ? 10.242 -16.828 -7.195 1 88 201 GLY A O 1
ATOM 1608 N N . LEU A 1 202 ? 12.406 -17.203 -8.039 1 94.19 202 LEU A N 1
ATOM 1609 C CA . LEU A 1 202 ? 12.617 -15.836 -8.492 1 94.19 202 LEU A CA 1
ATOM 1610 C C . LEU A 1 202 ? 12.516 -15.742 -10.008 1 94.19 202 LEU A C 1
ATOM 1612 O O . LEU A 1 202 ? 12.961 -16.641 -10.727 1 94.19 202 LEU A O 1
ATOM 1616 N N . HIS A 1 203 ? 11.859 -14.711 -10.438 1 95.31 203 HIS A N 1
ATOM 1617 C CA . HIS A 1 203 ? 11.773 -14.602 -11.883 1 95.31 203 HIS A CA 1
ATOM 1618 C C . HIS A 1 203 ? 11.852 -13.148 -12.336 1 95.31 203 HIS A C 1
ATOM 1620 O O . HIS A 1 203 ? 11.484 -12.242 -11.586 1 95.31 203 HIS A O 1
ATOM 1626 N N . GLN A 1 204 ? 12.383 -12.977 -13.586 1 95.81 204 GLN A N 1
ATOM 1627 C CA . GLN A 1 204 ? 12.562 -11.672 -14.211 1 95.81 204 GLN A CA 1
ATOM 1628 C C . GLN A 1 204 ? 12.336 -11.758 -15.719 1 95.81 204 GLN A C 1
ATOM 1630 O O . GLN A 1 204 ? 12.695 -12.75 -16.359 1 95.81 204 GLN A O 1
ATOM 1635 N N . THR A 1 205 ? 11.773 -10.688 -16.234 1 96.69 205 THR A N 1
ATOM 1636 C CA . THR A 1 205 ? 11.727 -10.562 -17.688 1 96.69 205 THR A CA 1
ATOM 1637 C C . THR A 1 205 ? 13.031 -9.969 -18.219 1 96.69 205 THR A C 1
ATOM 1639 O O . THR A 1 205 ? 13.727 -9.25 -17.5 1 96.69 205 THR A O 1
ATOM 1642 N N . MET A 1 206 ? 13.32 -10.32 -19.469 1 96.88 206 MET A N 1
ATOM 1643 C CA . MET A 1 206 ? 14.609 -9.891 -20.016 1 96.88 206 MET A CA 1
ATOM 1644 C C . MET A 1 206 ? 14.492 -9.57 -21.5 1 96.88 206 MET A C 1
ATOM 1646 O O . MET A 1 206 ? 13.836 -10.297 -22.25 1 96.88 206 MET A O 1
ATOM 1650 N N . THR A 1 207 ? 15.094 -8.477 -21.906 1 96.94 207 THR A N 1
ATOM 1651 C CA . THR A 1 207 ? 15.352 -8.203 -23.328 1 96.94 207 THR A CA 1
ATOM 1652 C C . THR A 1 207 ? 16.828 -8.445 -23.656 1 96.94 207 THR A C 1
ATOM 1654 O O . THR A 1 207 ? 17.203 -9.57 -24 1 96.94 207 THR A O 1
ATOM 1657 N N . THR A 1 208 ? 17.703 -7.535 -23.188 1 97.12 208 THR A N 1
ATOM 1658 C CA . THR A 1 208 ? 19.109 -7.711 -23.531 1 97.12 208 THR A CA 1
ATOM 1659 C C . THR A 1 208 ? 19.922 -8.078 -22.281 1 97.12 208 THR A C 1
ATOM 1661 O O . THR A 1 208 ? 21.031 -8.586 -22.406 1 97.12 208 THR A O 1
ATOM 1664 N N . SER A 1 209 ? 19.406 -7.719 -21.188 1 96.25 209 SER A N 1
ATOM 1665 C CA . SER A 1 209 ? 20.172 -7.977 -19.984 1 96.25 209 SER A CA 1
ATOM 1666 C C . SER A 1 209 ? 19.266 -8.344 -18.812 1 96.25 209 SER A C 1
ATOM 1668 O O . SER A 1 209 ? 18.125 -7.879 -18.734 1 96.25 209 SER A O 1
ATOM 1670 N N . ALA A 1 210 ? 19.75 -9.25 -17.953 1 96.69 210 ALA A N 1
ATOM 1671 C CA . ALA A 1 210 ? 19.062 -9.625 -16.703 1 96.69 210 ALA A CA 1
ATOM 1672 C C . ALA A 1 210 ? 20.078 -10.062 -15.648 1 96.69 210 ALA A C 1
ATOM 1674 O O . ALA A 1 210 ? 21.125 -10.625 -15.977 1 96.69 210 ALA A O 1
ATOM 1675 N N . THR A 1 211 ? 19.828 -9.68 -14.445 1 97.12 211 THR A N 1
ATOM 1676 C CA . THR A 1 211 ? 20.656 -10.094 -13.32 1 97.12 211 THR A CA 1
ATOM 1677 C C . THR A 1 211 ? 19.781 -10.484 -12.125 1 97.12 211 THR A C 1
ATOM 1679 O O . THR A 1 211 ? 18.969 -9.688 -11.664 1 97.12 211 THR A O 1
ATOM 1682 N N . ILE A 1 212 ? 19.906 -11.68 -11.625 1 95.06 212 ILE A N 1
ATOM 1683 C CA . ILE A 1 212 ? 19.156 -12.133 -10.469 1 95.06 212 ILE A CA 1
ATOM 1684 C C . ILE A 1 212 ? 20.109 -12.453 -9.32 1 95.06 212 ILE A C 1
ATOM 1686 O O . ILE A 1 212 ? 20.922 -13.375 -9.414 1 95.06 212 ILE A O 1
ATOM 1690 N N . PRO A 1 213 ? 20.031 -11.68 -8.281 1 92.81 213 PRO A N 1
ATOM 1691 C CA . PRO A 1 213 ? 20.812 -12.023 -7.09 1 92.81 213 PRO A CA 1
ATOM 1692 C C . PRO A 1 213 ? 20.219 -13.203 -6.32 1 92.81 213 PRO A C 1
ATOM 1694 O O . PRO A 1 213 ? 19.016 -13.266 -6.105 1 92.81 213 PRO A O 1
ATOM 1697 N N . VAL A 1 214 ? 21.047 -14.164 -5.902 1 93.12 214 VAL A N 1
ATOM 1698 C CA . VAL A 1 214 ? 20.625 -15.344 -5.16 1 93.12 214 VAL A CA 1
ATOM 1699 C C . VAL A 1 214 ? 21.469 -15.484 -3.891 1 93.12 214 VAL A C 1
ATOM 1701 O O . VAL A 1 214 ? 22.688 -15.5 -3.949 1 93.12 214 VAL A O 1
ATOM 1704 N N . GLU A 1 215 ? 20.797 -15.617 -2.789 1 90.94 215 GLU A N 1
ATOM 1705 C CA . GLU A 1 215 ? 21.453 -15.797 -1.501 1 90.94 215 GLU A CA 1
ATOM 1706 C C . GLU A 1 215 ? 21.562 -17.281 -1.139 1 90.94 215 GLU A C 1
ATOM 1708 O O . GLU A 1 215 ? 20.609 -18.031 -1.321 1 90.94 215 GLU A O 1
ATOM 1713 N N . LYS A 1 216 ? 22.641 -17.641 -0.547 1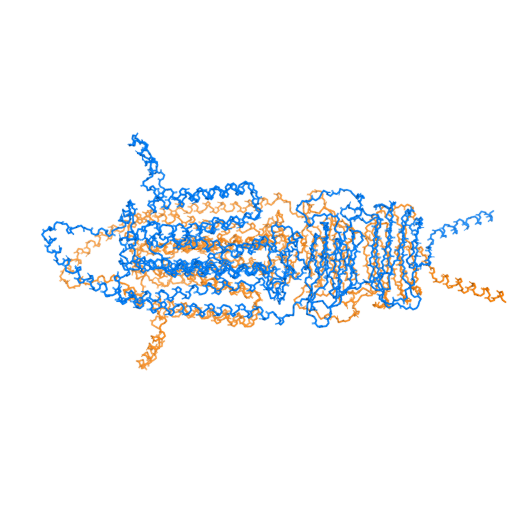 91.81 216 LYS A N 1
ATOM 1714 C CA . LYS A 1 216 ? 22.875 -19.016 -0.161 1 91.81 216 LYS A CA 1
ATOM 1715 C C . LYS A 1 216 ? 21.922 -19.453 0.952 1 91.81 216 LYS A C 1
ATOM 1717 O O . LYS A 1 216 ? 21.5 -20.609 0.996 1 91.81 216 LYS A O 1
ATOM 1722 N N . SER A 1 217 ? 21.625 -18.5 1.815 1 88.81 217 SER A N 1
ATOM 1723 C CA . SER A 1 217 ? 20.734 -18.797 2.941 1 88.81 217 SER A CA 1
ATOM 1724 C C . SER A 1 217 ? 19.344 -19.203 2.463 1 88.81 217 SER A C 1
ATOM 1726 O O . SER A 1 217 ? 18.656 -19.953 3.139 1 88.81 217 SER A O 1
ATOM 1728 N N . ARG A 1 218 ? 19.016 -18.891 1.229 1 85.75 218 ARG A N 1
ATOM 1729 C CA . ARG A 1 218 ? 17.688 -19.203 0.692 1 85.75 218 ARG A CA 1
ATOM 1730 C C . ARG A 1 218 ? 17.75 -20.453 -0.191 1 85.75 218 ARG A C 1
ATOM 1732 O O . ARG A 1 218 ? 16.844 -21.281 -0.146 1 85.75 218 ARG A O 1
ATOM 1739 N N . MET A 1 219 ? 18.797 -20.406 -1.006 1 90.81 219 MET A N 1
ATOM 1740 C CA . MET A 1 219 ? 18.984 -21.531 -1.92 1 90.81 219 MET A CA 1
ATOM 1741 C C . MET A 1 219 ? 20.469 -21.891 -2.051 1 90.81 219 MET A C 1
ATOM 1743 O O . MET A 1 219 ? 21.234 -21.156 -2.689 1 90.81 219 MET A O 1
ATOM 1747 N N . SER A 1 220 ? 20.797 -23 -1.618 1 93.38 220 SER A N 1
ATOM 1748 C CA . SER A 1 220 ? 22.188 -23.422 -1.74 1 93.38 220 SER A CA 1
ATOM 1749 C C . SER A 1 220 ? 22.484 -23.969 -3.133 1 93.38 220 SER A C 1
ATOM 1751 O O . SER A 1 220 ? 23.625 -23.938 -3.596 1 93.38 220 SER A O 1
ATOM 1753 N N . SER A 1 221 ? 21.438 -24.578 -3.758 1 95.69 221 SER A N 1
ATOM 1754 C CA . SER A 1 221 ? 21.469 -25.031 -5.148 1 95.69 221 SER A CA 1
ATOM 1755 C C . SER A 1 221 ? 20.172 -24.672 -5.871 1 95.69 221 SER A C 1
ATOM 1757 O O . SER A 1 221 ? 19.109 -24.625 -5.254 1 95.69 221 SER A O 1
ATOM 1759 N N . PHE A 1 222 ? 20.422 -24.344 -7.137 1 96.38 222 PHE A N 1
ATOM 1760 C CA . PHE A 1 222 ? 19.203 -23.922 -7.82 1 96.38 222 PHE A CA 1
ATOM 1761 C C . PHE A 1 222 ? 19.297 -24.188 -9.312 1 96.38 222 PHE A C 1
ATOM 1763 O O . PHE A 1 222 ? 20.391 -24.453 -9.836 1 96.38 222 PHE A O 1
ATOM 1770 N N . TYR A 1 223 ? 18.141 -24.266 -9.953 1 96.81 223 TYR A N 1
ATOM 1771 C CA . TYR A 1 223 ? 18.031 -24.312 -11.406 1 96.81 223 TYR A CA 1
ATOM 1772 C C . TYR A 1 223 ? 17.859 -22.906 -11.984 1 96.81 223 TYR A C 1
ATOM 1774 O O . TYR A 1 223 ? 17.172 -22.062 -11.406 1 96.81 223 TYR A O 1
ATOM 1782 N N . VAL A 1 224 ? 18.531 -22.625 -12.984 1 97.25 224 VAL A N 1
ATOM 1783 C CA . VAL A 1 224 ? 18.266 -21.422 -13.781 1 97.25 224 VAL A CA 1
ATOM 1784 C C . VAL A 1 224 ? 17.453 -21.797 -15.023 1 97.25 224 VAL A C 1
ATOM 1786 O O . VAL A 1 224 ? 17.938 -22.562 -15.875 1 97.25 224 VAL A O 1
ATOM 1789 N N . VAL A 1 225 ? 16.266 -21.281 -15.086 1 97.19 225 VAL A N 1
ATOM 1790 C CA . VAL A 1 225 ? 15.344 -21.656 -16.141 1 97.19 225 VAL A CA 1
ATOM 1791 C C . VAL A 1 225 ? 15.188 -20.516 -17.141 1 97.19 225 VAL A C 1
ATOM 1793 O O . VAL A 1 225 ? 14.984 -19.359 -16.734 1 97.19 225 VAL A O 1
ATOM 1796 N N . PHE A 1 226 ? 15.328 -20.844 -18.406 1 97.31 226 PHE A N 1
ATOM 1797 C CA . PHE A 1 226 ? 15.234 -19.859 -19.469 1 97.31 226 PHE A CA 1
ATOM 1798 C C . PHE A 1 226 ? 14.023 -20.125 -20.344 1 97.31 226 PHE A C 1
ATOM 1800 O O . PHE A 1 226 ? 13.961 -21.141 -21.047 1 97.31 226 PHE A O 1
ATOM 1807 N N . VAL A 1 227 ? 13.102 -19.156 -20.344 1 96.56 227 VAL A N 1
ATOM 1808 C CA . VAL A 1 227 ? 11.875 -19.344 -21.125 1 96.56 227 VAL A CA 1
ATOM 1809 C C . VAL A 1 227 ? 11.68 -18.141 -22.047 1 96.56 227 VAL A C 1
ATOM 1811 O O . VAL A 1 227 ? 11.461 -17.016 -21.594 1 96.56 227 VAL A O 1
ATOM 1814 N N . VAL A 1 228 ? 11.773 -18.391 -23.375 1 96.56 228 VAL A N 1
ATOM 1815 C CA . VAL A 1 228 ? 11.469 -17.344 -24.328 1 96.56 228 VAL A CA 1
ATOM 1816 C C . VAL A 1 228 ? 9.953 -17.188 -24.453 1 96.56 228 VAL A C 1
ATOM 1818 O O . VAL A 1 228 ? 9.234 -18.172 -24.672 1 96.56 228 VAL A O 1
ATOM 1821 N N . ASN A 1 229 ? 9.523 -15.992 -24.312 1 94.88 229 ASN A N 1
ATOM 1822 C CA . ASN A 1 229 ? 8.086 -15.742 -24.375 1 94.88 229 ASN A CA 1
ATOM 1823 C C . ASN A 1 229 ? 7.57 -15.82 -25.812 1 94.88 229 ASN A C 1
ATOM 1825 O O . ASN A 1 229 ? 8.32 -15.602 -26.766 1 94.88 229 ASN A O 1
ATOM 1829 N N . THR A 1 230 ? 6.27 -16.047 -25.938 1 93.25 230 THR A N 1
ATOM 1830 C CA . THR A 1 230 ? 5.668 -16.234 -27.25 1 93.25 230 THR A CA 1
ATOM 1831 C C . THR A 1 230 ? 5.57 -14.906 -27.984 1 93.25 230 THR A C 1
ATOM 1833 O O . THR A 1 230 ? 5.559 -14.875 -29.219 1 93.25 230 THR A O 1
ATOM 1836 N N . ASN A 1 231 ? 5.441 -13.883 -27.234 1 92.69 231 ASN A N 1
ATOM 1837 C CA . ASN A 1 231 ? 5.434 -12.531 -27.781 1 92.69 231 ASN A CA 1
ATOM 1838 C C . ASN A 1 231 ? 6.188 -11.555 -26.875 1 92.69 231 ASN A C 1
ATOM 1840 O O . ASN A 1 231 ? 6.781 -11.961 -25.875 1 92.69 231 ASN A O 1
ATOM 1844 N N . ASP A 1 232 ? 6.168 -10.328 -27.25 1 94 232 ASP A N 1
ATOM 1845 C CA . ASP A 1 232 ? 6.973 -9.352 -26.531 1 94 232 ASP A CA 1
ATOM 1846 C C . ASP A 1 232 ? 6.098 -8.508 -25.609 1 94 232 ASP A C 1
ATOM 1848 O O . ASP A 1 232 ? 6.516 -7.438 -25.156 1 94 232 ASP A O 1
ATOM 1852 N N . ASP A 1 233 ? 4.957 -8.93 -25.234 1 92 233 ASP A N 1
ATOM 1853 C CA . ASP A 1 233 ? 3.998 -8.125 -24.484 1 92 233 ASP A CA 1
ATOM 1854 C C . ASP A 1 233 ? 4.504 -7.852 -23.078 1 92 233 ASP A C 1
ATOM 1856 O O . ASP A 1 233 ? 4.277 -6.77 -22.531 1 92 233 ASP A O 1
ATOM 1860 N N . LEU A 1 234 ? 5.23 -8.797 -22.516 1 93.25 234 LEU A N 1
ATOM 1861 C CA . LEU A 1 234 ? 5.711 -8.648 -21.156 1 93.25 234 LEU A CA 1
ATOM 1862 C C . LEU A 1 234 ? 6.875 -7.668 -21.078 1 93.25 234 LEU A C 1
ATOM 1864 O O . LEU A 1 234 ? 7.184 -7.145 -20 1 93.25 234 LEU A O 1
ATOM 1868 N N . CYS A 1 235 ? 7.523 -7.438 -22.203 1 94.88 235 CYS A N 1
ATOM 1869 C CA . CYS A 1 235 ? 8.742 -6.629 -22.203 1 94.88 235 CYS A CA 1
ATOM 1870 C C . CYS A 1 235 ? 8.516 -5.316 -22.953 1 94.88 235 CYS A C 1
ATOM 1872 O O . CYS A 1 235 ? 9.391 -4.445 -22.953 1 94.88 235 CYS A O 1
ATOM 1874 N N . SER A 1 236 ? 7.438 -5.207 -23.625 1 91.69 236 SER A N 1
ATOM 1875 C CA . SER A 1 236 ? 7.211 -4.027 -24.453 1 91.69 236 SER A CA 1
ATOM 1876 C C . SER A 1 236 ? 5.922 -3.312 -24.062 1 91.69 236 SER A C 1
ATOM 1878 O O . SER A 1 236 ? 4.992 -3.936 -23.547 1 91.69 236 SER A O 1
ATOM 1880 N N . GLU A 1 237 ? 5.895 -2.033 -24.266 1 86.38 237 GLU A N 1
ATOM 1881 C CA . GLU A 1 237 ? 4.707 -1.228 -23.984 1 86.38 237 GLU A CA 1
ATOM 1882 C C . GLU A 1 237 ? 3.643 -1.417 -25.062 1 86.38 237 GLU A C 1
ATOM 1884 O O . GLU A 1 237 ? 2.449 -1.26 -24.797 1 86.38 237 GLU A O 1
ATOM 1889 N N . ILE A 1 238 ? 4.125 -1.741 -26.219 1 84.94 238 ILE A N 1
ATOM 1890 C CA . ILE A 1 238 ? 3.201 -1.965 -27.328 1 84.94 238 ILE A CA 1
ATOM 1891 C C . ILE A 1 238 ? 2.764 -3.428 -27.359 1 84.94 238 ILE A C 1
ATOM 1893 O O . ILE A 1 238 ? 3.594 -4.328 -27.484 1 84.94 238 ILE A O 1
ATOM 1897 N N . LEU A 1 239 ? 1.492 -3.633 -27.156 1 85.25 239 LEU A N 1
ATOM 1898 C CA . LEU A 1 239 ? 0.959 -4.992 -27.109 1 85.25 239 LEU A CA 1
ATOM 1899 C C . LEU A 1 239 ? 0.837 -5.566 -28.516 1 85.25 239 LEU A C 1
ATOM 1901 O O . LEU A 1 239 ? 0.469 -4.852 -29.453 1 85.25 239 LEU A O 1
ATOM 1905 N N . SER A 1 240 ? 1.23 -6.77 -28.578 1 86.31 240 SER A N 1
ATOM 1906 C CA . SER A 1 240 ? 1.114 -7.477 -29.844 1 86.31 240 SER A CA 1
ATOM 1907 C C . SER A 1 240 ? -0.319 -7.934 -30.094 1 86.31 240 SER A C 1
ATOM 1909 O O . SER A 1 240 ? -1.087 -8.125 -29.141 1 86.31 240 SER A O 1
ATOM 1911 N N . ILE A 1 241 ? -0.682 -7.969 -31.375 1 84.31 241 ILE A N 1
ATOM 1912 C CA . ILE A 1 241 ? -1.983 -8.516 -31.75 1 84.31 241 ILE A CA 1
ATOM 1913 C C . ILE A 1 241 ? -1.953 -10.039 -31.641 1 84.31 241 ILE A C 1
ATOM 1915 O O . ILE A 1 241 ? -1.243 -10.703 -32.406 1 84.31 241 ILE A O 1
ATOM 1919 N N . LYS A 1 242 ? -2.639 -10.523 -30.719 1 82.19 242 LYS A N 1
ATOM 1920 C CA . LYS A 1 242 ? -2.715 -11.969 -30.531 1 82.19 242 LYS A CA 1
ATOM 1921 C C . LYS A 1 242 ? -3.639 -12.609 -31.562 1 82.19 242 LYS A C 1
ATOM 1923 O O . LYS A 1 242 ? -4.691 -12.055 -31.891 1 82.19 242 LYS A O 1
ATOM 1928 N N . PRO A 1 243 ? -3.158 -13.727 -31.953 1 89.56 243 PRO A N 1
ATOM 1929 C CA . PRO A 1 243 ? -4.062 -14.414 -32.875 1 89.56 243 PRO A CA 1
ATOM 1930 C C . PRO A 1 243 ? -5.328 -14.922 -32.188 1 89.56 243 PRO A C 1
ATOM 1932 O O . PRO A 1 243 ? -5.281 -15.344 -31.031 1 89.56 243 PRO A O 1
ATOM 1935 N N . ASN A 1 244 ? -6.457 -14.906 -32.875 1 87.62 244 ASN A N 1
ATOM 1936 C CA . ASN A 1 244 ? -7.734 -15.359 -32.312 1 87.62 244 ASN A CA 1
ATOM 1937 C C . ASN A 1 244 ? -7.828 -16.875 -32.281 1 87.62 244 ASN A C 1
ATOM 1939 O O . ASN A 1 244 ? -8.633 -17.453 -31.547 1 87.62 244 ASN A O 1
ATOM 1943 N N . LYS A 1 245 ? -7.066 -17.516 -33.281 1 89.94 245 LYS A N 1
ATOM 1944 C CA . LYS A 1 245 ? -7.02 -18.969 -33.375 1 89.94 245 LYS A CA 1
ATOM 1945 C C . LYS A 1 245 ? -5.578 -19.469 -33.406 1 89.94 245 LYS A C 1
ATOM 1947 O O . LYS A 1 245 ? -4.66 -18.719 -33.75 1 89.94 245 LYS A O 1
ATOM 1952 N N . PRO A 1 246 ? -5.5 -20.703 -32.969 1 90.81 246 PRO A N 1
ATOM 1953 C CA . PRO A 1 246 ? -4.141 -21.234 -33 1 90.81 246 PRO A CA 1
ATOM 1954 C C . PRO A 1 246 ? -3.523 -21.156 -34.406 1 90.81 246 PRO A C 1
ATOM 1956 O O . PRO A 1 246 ? -4.09 -21.656 -35.375 1 90.81 246 PRO A O 1
ATOM 1959 N N . THR A 1 247 ? -2.408 -20.375 -34.469 1 90.81 247 THR A N 1
ATOM 1960 C CA . THR A 1 247 ? -1.711 -20.141 -35.719 1 90.81 247 THR A CA 1
ATOM 1961 C C . THR A 1 247 ? -0.24 -20.531 -35.625 1 90.81 247 THR A C 1
ATOM 1963 O O . THR A 1 247 ? 0.406 -20.234 -34.594 1 90.81 247 THR A O 1
ATOM 1966 N N . LYS A 1 248 ? 0.19 -21.172 -36.625 1 89.88 248 LYS A N 1
ATOM 1967 C CA . LYS A 1 248 ? 1.575 -21.641 -36.625 1 89.88 248 LYS A CA 1
ATOM 1968 C C . LYS A 1 248 ? 2.541 -20.469 -36.844 1 89.88 248 LYS A C 1
ATOM 1970 O O . LYS A 1 248 ? 2.342 -19.625 -37.719 1 89.88 248 LYS A O 1
ATOM 1975 N N . PHE A 1 249 ? 3.475 -20.406 -35.938 1 86.06 249 PHE A N 1
ATOM 1976 C CA . PHE A 1 249 ? 4.508 -19.375 -36.031 1 86.06 249 PHE A CA 1
ATOM 1977 C C . PHE A 1 249 ? 5.895 -20.016 -36.094 1 86.06 249 PHE A C 1
ATOM 1979 O O . PHE A 1 249 ? 6.082 -21.156 -35.656 1 86.06 249 PHE A O 1
ATOM 1986 N N . PRO A 1 250 ? 6.797 -19.25 -36.719 1 86.38 250 PRO A N 1
ATOM 1987 C CA . PRO A 1 250 ? 8.18 -19.75 -36.688 1 86.38 250 PRO A CA 1
ATOM 1988 C C . PRO A 1 250 ? 8.758 -19.75 -35.25 1 86.38 250 PRO A C 1
ATOM 1990 O O . PRO A 1 250 ? 8.297 -19 -34.406 1 86.38 250 PRO A O 1
ATOM 1993 N N . LEU A 1 251 ? 9.727 -20.578 -35.094 1 88.06 251 LEU A N 1
ATOM 1994 C CA . LEU A 1 251 ? 10.367 -20.719 -33.812 1 88.06 251 LEU A CA 1
ATOM 1995 C C . LEU A 1 251 ? 11.047 -19.422 -33.375 1 88.06 251 LEU A C 1
ATOM 1997 O O . LEU A 1 251 ? 11.867 -18.875 -34.125 1 88.06 251 LEU A O 1
ATOM 2001 N N . ARG A 1 252 ? 10.664 -18.922 -32.312 1 91.56 252 ARG A N 1
ATOM 2002 C CA . ARG A 1 252 ? 11.273 -17.75 -31.703 1 91.56 252 ARG A CA 1
ATOM 2003 C C . ARG A 1 252 ? 12.469 -18.125 -30.844 1 91.56 252 ARG A C 1
ATOM 2005 O O . ARG A 1 252 ? 12.289 -18.641 -29.734 1 91.56 252 ARG A O 1
ATOM 2012 N N . MET A 1 253 ? 13.602 -17.891 -31.375 1 94.62 253 MET A N 1
ATOM 2013 C CA . MET A 1 253 ? 14.82 -18.328 -30.688 1 94.62 253 MET A CA 1
ATOM 2014 C C . MET A 1 253 ? 15.633 -17.125 -30.203 1 94.62 253 MET A C 1
ATOM 2016 O O . MET A 1 253 ? 15.633 -16.078 -30.844 1 94.62 253 MET A O 1
ATOM 2020 N N . LYS A 1 254 ? 16.281 -17.297 -29.062 1 96.5 254 LYS A N 1
ATOM 2021 C CA . LYS A 1 254 ? 17.156 -16.281 -28.469 1 96.5 254 LYS A CA 1
ATOM 2022 C C . LYS A 1 254 ? 18.438 -16.906 -27.922 1 96.5 254 LYS A C 1
ATOM 2024 O O . LYS A 1 254 ? 18.391 -17.953 -27.281 1 96.5 254 LYS A O 1
ATOM 2029 N N . SER A 1 255 ? 19.547 -16.328 -28.297 1 97.62 255 SER A N 1
ATOM 2030 C CA . SER A 1 255 ? 20.844 -16.734 -27.766 1 97.62 255 SER A CA 1
ATOM 2031 C C . SER A 1 255 ? 21.375 -15.719 -26.75 1 97.62 255 SER A C 1
ATOM 2033 O O . SER A 1 255 ? 21.219 -14.508 -26.953 1 97.62 255 SER A O 1
ATOM 2035 N N . PHE A 1 256 ? 21.938 -16.203 -25.719 1 97.62 256 PHE A N 1
ATOM 2036 C CA . PHE A 1 256 ? 22.406 -15.32 -24.641 1 97.62 256 PHE A CA 1
ATOM 2037 C C . PHE A 1 256 ? 23.547 -15.977 -23.875 1 97.62 256 PHE A C 1
ATOM 2039 O O . PHE A 1 256 ? 23.734 -17.203 -23.938 1 97.62 256 PHE A O 1
ATOM 2046 N N . ASN A 1 257 ? 24.297 -15.188 -23.234 1 97.69 257 ASN A N 1
ATOM 2047 C CA . ASN A 1 257 ? 25.391 -15.648 -22.375 1 97.69 257 ASN A CA 1
ATOM 2048 C C . ASN A 1 257 ? 24.984 -15.633 -20.906 1 97.69 257 ASN A C 1
ATOM 2050 O O . ASN A 1 257 ? 24.391 -14.664 -20.438 1 97.69 257 ASN A O 1
ATOM 2054 N N . VAL A 1 258 ? 25.266 -16.75 -20.25 1 97.69 258 VAL A N 1
ATOM 2055 C CA . VAL A 1 258 ? 24.984 -16.859 -18.812 1 97.69 258 VAL A CA 1
ATOM 2056 C C . VAL A 1 258 ? 26.297 -16.859 -18.031 1 97.69 258 VAL A C 1
ATOM 2058 O O . VAL A 1 258 ? 27.203 -17.625 -18.359 1 97.69 258 VAL A O 1
ATOM 2061 N N . THR A 1 259 ? 26.391 -15.938 -17.109 1 96.75 259 THR A N 1
ATOM 2062 C CA . THR A 1 259 ? 27.562 -15.875 -16.234 1 96.75 259 THR A CA 1
ATOM 2063 C C . THR A 1 259 ? 27.125 -15.766 -14.773 1 96.75 259 THR A C 1
ATOM 2065 O O . THR A 1 259 ? 26.266 -14.961 -14.43 1 96.75 259 THR A O 1
ATOM 2068 N N . ILE A 1 260 ? 27.672 -16.625 -13.945 1 96.5 260 ILE A N 1
ATOM 2069 C CA . ILE A 1 260 ? 27.406 -16.531 -12.508 1 96.5 260 ILE A CA 1
ATOM 2070 C C . ILE A 1 260 ? 28.625 -15.945 -11.797 1 96.5 260 ILE A C 1
ATOM 2072 O O . ILE A 1 260 ? 29.734 -16.469 -11.938 1 96.5 260 ILE A O 1
ATOM 2076 N N . GLU A 1 261 ? 28.438 -14.867 -11.133 1 93.44 261 GLU A N 1
ATOM 2077 C CA . GLU A 1 261 ? 29.5 -14.188 -10.414 1 93.44 261 GLU A CA 1
ATOM 2078 C C . GLU A 1 261 ? 29.234 -14.164 -8.914 1 93.44 261 GLU A C 1
ATOM 2080 O O . GLU A 1 261 ? 28.094 -14.023 -8.484 1 93.44 261 GLU A O 1
ATOM 2085 N N . SER A 1 262 ? 30.297 -14.367 -8.172 1 92.38 262 SER A N 1
ATOM 2086 C CA . SER A 1 262 ? 30.172 -14.258 -6.719 1 92.38 262 SER A CA 1
ATOM 2087 C C . SER A 1 262 ? 30.016 -12.805 -6.293 1 92.38 262 SER A C 1
ATOM 2089 O O . SER A 1 262 ? 30.641 -11.906 -6.855 1 92.38 262 SER A O 1
ATOM 2091 N N . SER A 1 263 ? 29.078 -12.609 -5.395 1 88.88 263 SER A N 1
ATOM 2092 C CA . SER A 1 263 ? 28.844 -11.266 -4.879 1 88.88 263 SER A CA 1
ATOM 2093 C C . SER A 1 263 ? 29.734 -10.969 -3.676 1 88.88 263 SER A C 1
ATOM 2095 O O . SER A 1 263 ? 30.406 -11.867 -3.16 1 88.88 263 SER A O 1
ATOM 2097 N N . MET A 1 264 ? 29.719 -9.758 -3.33 1 87.88 264 MET A N 1
ATOM 2098 C CA . MET A 1 264 ? 30.469 -9.281 -2.174 1 87.88 264 MET A CA 1
ATOM 2099 C C . MET A 1 264 ? 29.938 -9.914 -0.887 1 87.88 264 MET A C 1
ATOM 2101 O O . MET A 1 264 ? 28.734 -10.07 -0.715 1 87.88 264 MET A O 1
ATOM 2105 N N . LYS A 1 265 ? 30.953 -10.312 0.037 1 89.38 265 LYS A N 1
ATOM 2106 C CA . LYS A 1 265 ? 30.547 -10.883 1.322 1 89.38 265 LYS A CA 1
ATOM 2107 C C . LYS A 1 265 ? 29.891 -9.828 2.205 1 89.38 265 LYS A C 1
ATOM 2109 O O . LYS A 1 265 ? 30.219 -8.648 2.137 1 89.38 265 LYS A O 1
ATOM 2114 N N . ILE A 1 266 ? 29.016 -10.234 3.041 1 87.62 266 ILE A N 1
ATOM 2115 C CA . ILE A 1 266 ? 28.219 -9.344 3.879 1 87.62 266 ILE A CA 1
ATOM 2116 C C . ILE A 1 266 ? 29.141 -8.547 4.805 1 87.62 266 ILE A C 1
ATOM 2118 O O . ILE A 1 266 ? 28.922 -7.352 5.023 1 87.62 266 ILE A O 1
ATOM 2122 N N . PHE A 1 267 ? 30.188 -9.141 5.301 1 88.88 267 PHE A N 1
ATOM 2123 C CA . PHE A 1 267 ? 31.094 -8.469 6.223 1 88.88 267 PHE A CA 1
ATOM 2124 C C . PHE A 1 267 ? 31.859 -7.355 5.516 1 88.88 267 PHE A C 1
ATOM 2126 O O . PHE A 1 267 ? 32.219 -6.355 6.141 1 88.88 267 PHE A O 1
ATOM 2133 N N . ASP A 1 268 ? 32.031 -7.469 4.242 1 91.75 268 ASP A N 1
ATOM 2134 C CA . ASP A 1 268 ? 32.781 -6.48 3.469 1 91.75 268 ASP A CA 1
ATOM 2135 C C . ASP A 1 268 ? 31.953 -5.219 3.242 1 91.75 268 ASP A C 1
ATOM 2137 O O . ASP A 1 268 ? 32.5 -4.191 2.82 1 91.75 268 ASP A O 1
ATOM 2141 N N . TYR A 1 269 ? 30.625 -5.266 3.529 1 93.06 269 TYR A N 1
ATOM 2142 C CA . TYR A 1 269 ? 29.781 -4.078 3.443 1 93.06 269 TYR A CA 1
ATOM 2143 C C . TYR A 1 269 ? 30.25 -3.006 4.418 1 93.06 269 TYR A C 1
ATOM 2145 O O . TYR A 1 269 ? 29.953 -1.822 4.234 1 93.06 269 TYR A O 1
ATOM 2153 N N . THR A 1 270 ? 30.969 -3.375 5.438 1 93.88 270 THR A N 1
ATOM 2154 C CA . THR A 1 270 ? 31.391 -2.463 6.496 1 93.88 270 THR A CA 1
ATOM 2155 C C . THR A 1 270 ? 32.406 -1.449 5.961 1 93.88 270 THR A C 1
ATOM 2157 O O . THR A 1 270 ? 32.406 -0.293 6.387 1 93.88 270 THR A O 1
ATOM 2160 N N . ILE A 1 271 ? 33.156 -1.782 4.977 1 94.75 271 ILE A N 1
ATOM 2161 C CA . ILE A 1 271 ? 34.219 -0.923 4.457 1 94.75 271 ILE A CA 1
ATOM 2162 C C . ILE A 1 271 ? 33.594 0.303 3.785 1 94.75 271 ILE A C 1
ATOM 2164 O O . ILE A 1 271 ? 33.906 1.439 4.16 1 94.75 271 ILE A O 1
ATOM 2168 N N . PRO A 1 272 ? 32.719 0.073 2.799 1 95.19 272 PRO A N 1
ATOM 2169 C CA . PRO A 1 272 ? 32.125 1.268 2.182 1 95.19 272 PRO A CA 1
ATOM 2170 C C . PRO A 1 272 ? 31.297 2.088 3.158 1 95.19 272 PRO A C 1
ATOM 2172 O O . PRO A 1 272 ? 31.281 3.318 3.084 1 95.19 272 PRO A O 1
ATOM 2175 N N . ILE A 1 273 ? 30.641 1.51 4.094 1 94.31 273 ILE A N 1
ATOM 2176 C CA . ILE A 1 273 ? 29.797 2.213 5.051 1 94.31 273 ILE A CA 1
ATOM 2177 C C . ILE A 1 273 ? 30.672 3.053 5.984 1 94.31 273 ILE A C 1
ATOM 2179 O O . ILE A 1 273 ? 30.375 4.227 6.227 1 94.31 273 ILE A O 1
ATOM 2183 N N . VAL A 1 274 ? 31.766 2.475 6.469 1 94.12 274 VAL A N 1
ATOM 2184 C CA . VAL A 1 274 ? 32.688 3.172 7.367 1 94.12 274 VAL A CA 1
ATOM 2185 C C . VAL A 1 274 ? 33.406 4.281 6.613 1 94.12 274 VAL A C 1
ATOM 2187 O O . VAL A 1 274 ? 33.656 5.352 7.168 1 94.12 274 VAL A O 1
ATOM 2190 N N . PHE A 1 275 ? 33.688 4.016 5.379 1 94.62 275 PHE A N 1
ATOM 2191 C CA . PHE A 1 275 ? 34.312 5.039 4.555 1 94.62 275 PHE A CA 1
ATOM 2192 C C . PHE A 1 275 ? 33.438 6.293 4.496 1 94.62 275 PHE A C 1
ATOM 2194 O O . PHE A 1 275 ? 33.938 7.402 4.738 1 94.62 275 PHE A O 1
ATOM 2201 N N . TRP A 1 276 ? 32.188 6.137 4.18 1 92.06 276 TRP A N 1
ATOM 2202 C CA . TRP A 1 276 ? 31.281 7.273 4.09 1 92.06 276 TRP A CA 1
ATOM 2203 C C . TRP A 1 276 ? 31.078 7.914 5.461 1 92.06 276 TRP A C 1
ATOM 2205 O O . TRP A 1 276 ? 30.984 9.141 5.566 1 92.06 276 TRP A O 1
ATOM 2215 N N . ALA A 1 277 ? 31.047 7.125 6.512 1 93.06 277 ALA A N 1
ATOM 2216 C CA . ALA A 1 277 ? 30.938 7.652 7.867 1 93.06 277 ALA A CA 1
ATOM 2217 C C . ALA A 1 277 ? 32.156 8.5 8.227 1 93.06 277 ALA A C 1
ATOM 2219 O O . ALA A 1 277 ? 32.031 9.531 8.891 1 93.06 277 ALA A O 1
ATOM 2220 N N . CYS A 1 278 ? 33.281 8.117 7.742 1 93.5 278 CYS A N 1
ATOM 2221 C CA . CYS A 1 278 ? 34.5 8.875 7.988 1 93.5 278 CYS A CA 1
ATOM 2222 C C . CYS A 1 278 ? 34.469 10.211 7.258 1 93.5 278 CYS A C 1
ATOM 2224 O O . CYS A 1 278 ? 34.906 11.227 7.801 1 93.5 278 CYS A O 1
ATOM 2226 N N . ILE A 1 279 ? 33.938 10.25 6.094 1 92.31 279 ILE A N 1
ATOM 2227 C CA . ILE A 1 279 ? 33.812 11.492 5.344 1 92.31 279 ILE A CA 1
ATOM 2228 C C . ILE A 1 279 ? 32.875 12.438 6.07 1 92.31 279 ILE A C 1
ATOM 2230 O O . ILE A 1 279 ? 33.156 13.633 6.203 1 92.31 279 ILE A O 1
ATOM 2234 N N . LEU A 1 280 ? 31.766 11.945 6.562 1 91.81 280 LEU A N 1
ATOM 2235 C CA . LEU A 1 280 ? 30.797 12.766 7.285 1 91.81 280 LEU A CA 1
ATOM 2236 C C . LEU A 1 280 ? 31.391 13.281 8.586 1 91.81 280 LEU A C 1
ATOM 2238 O O . LEU A 1 280 ? 31.125 14.414 8.992 1 91.81 280 LEU A O 1
ATOM 2242 N N . LEU A 1 281 ? 32.25 12.461 9.195 1 90.81 281 LEU A N 1
ATOM 2243 C CA . LEU A 1 281 ? 32.938 12.891 10.406 1 90.81 281 LEU A CA 1
ATOM 2244 C C . LEU A 1 281 ? 33.938 14 10.094 1 90.81 281 LEU A C 1
ATOM 2246 O O . LEU A 1 281 ? 34.062 14.969 10.852 1 90.81 281 LEU A O 1
ATOM 2250 N N . LEU A 1 282 ? 34.594 13.82 9.016 1 92 282 LEU A N 1
ATOM 2251 C CA . LEU A 1 282 ? 35.531 14.867 8.586 1 92 282 LEU A CA 1
ATOM 2252 C C . LEU A 1 282 ? 34.781 16.172 8.32 1 92 282 LEU A C 1
ATOM 2254 O O . LEU A 1 282 ? 35.25 17.25 8.695 1 92 282 LEU A O 1
ATOM 2258 N N . VAL A 1 283 ? 33.656 16.047 7.688 1 90.5 283 VAL A N 1
ATOM 2259 C CA . VAL A 1 283 ? 32.844 17.234 7.426 1 90.5 283 VAL A CA 1
ATOM 2260 C C . VAL A 1 283 ? 32.406 17.875 8.75 1 90.5 283 VAL A C 1
ATOM 2262 O O . VAL A 1 283 ? 32.438 19.094 8.883 1 90.5 283 VAL A O 1
ATOM 2265 N N . THR A 1 284 ? 32.062 17.047 9.688 1 90 284 THR A N 1
ATOM 2266 C CA . THR A 1 284 ? 31.672 17.562 11 1 90 284 THR A CA 1
ATOM 2267 C C . THR A 1 284 ? 32.812 18.328 11.641 1 90 284 THR A C 1
ATOM 2269 O O . THR A 1 284 ? 32.594 19.406 12.227 1 90 284 THR A O 1
ATOM 2272 N N . ILE A 1 285 ? 34 17.859 11.508 1 90.5 285 ILE A N 1
ATOM 2273 C CA . ILE A 1 285 ? 35.188 18.5 12.07 1 90.5 285 ILE A CA 1
ATOM 2274 C C . ILE A 1 285 ? 35.406 19.844 11.367 1 90.5 285 ILE A C 1
ATOM 2276 O O . ILE A 1 285 ? 35.656 20.859 12.023 1 90.5 285 ILE A O 1
ATOM 2280 N N . VAL A 1 286 ? 35.25 19.828 10.109 1 87.75 286 VAL A N 1
ATOM 2281 C CA . VAL A 1 286 ? 35.438 21.047 9.336 1 87.75 286 VAL A CA 1
ATOM 2282 C C . VAL A 1 286 ? 34.406 22.078 9.742 1 87.75 286 VAL A C 1
ATOM 2284 O O . VAL A 1 286 ? 34.719 23.266 9.906 1 87.75 286 VAL A O 1
ATOM 2287 N N . VAL A 1 287 ? 33.156 21.734 9.875 1 86.56 287 VAL A N 1
ATOM 2288 C CA . VAL A 1 287 ? 32.062 22.641 10.25 1 86.56 287 VAL A CA 1
ATOM 2289 C C . VAL A 1 287 ? 32.312 23.172 11.656 1 86.56 287 VAL A C 1
ATOM 2291 O O . VAL A 1 287 ? 32.094 24.359 11.922 1 86.56 287 VAL A O 1
ATOM 2294 N N . PHE A 1 288 ? 32.844 22.344 12.547 1 85.44 288 PHE A N 1
ATOM 2295 C CA . PHE A 1 288 ? 33.156 22.781 13.906 1 85.44 288 PHE A CA 1
ATOM 2296 C C . PHE A 1 288 ? 34.281 23.781 13.906 1 85.44 288 PHE A C 1
ATOM 2298 O O . PHE A 1 288 ? 34.25 24.766 14.648 1 85.44 288 PHE A O 1
ATOM 2305 N N . VAL A 1 289 ? 35.25 23.484 13.117 1 83.69 289 VAL A N 1
ATOM 2306 C CA . VAL A 1 289 ? 36.344 24.422 13 1 83.69 289 VAL A CA 1
ATOM 2307 C C . VAL A 1 289 ? 35.875 25.734 12.406 1 83.69 289 VAL A C 1
ATOM 2309 O O . VAL A 1 289 ? 36.25 26.812 12.875 1 83.69 289 VAL A O 1
ATOM 2312 N N . TYR A 1 290 ? 35.031 25.547 11.422 1 79.62 290 TYR A N 1
ATOM 2313 C CA . TYR A 1 290 ? 34.406 26.719 10.805 1 79.62 290 TYR A CA 1
ATOM 2314 C C . TYR A 1 290 ? 33.656 27.531 11.844 1 79.62 290 TYR A C 1
ATOM 2316 O O . TYR A 1 290 ? 33.781 28.75 11.906 1 79.62 290 TYR A O 1
ATOM 2324 N N . HIS A 1 291 ? 32.844 26.953 12.633 1 78.38 291 HIS A N 1
ATOM 2325 C CA . HIS A 1 291 ? 32.062 27.625 13.648 1 78.38 291 HIS A CA 1
ATOM 2326 C C . HIS A 1 291 ? 32.938 28.266 14.711 1 78.38 291 HIS A C 1
ATOM 2328 O O . HIS A 1 291 ? 32.625 29.344 15.219 1 78.38 291 HIS A O 1
ATOM 2334 N N . TYR A 1 292 ? 34.031 27.609 15.016 1 78.19 292 TYR A N 1
ATOM 2335 C CA . TYR A 1 292 ? 34.969 28.156 15.992 1 78.19 292 TYR A CA 1
ATOM 2336 C C . TYR A 1 292 ? 35.594 29.438 15.477 1 78.19 292 TYR A C 1
ATOM 2338 O O . TYR A 1 292 ? 35.656 30.453 16.188 1 78.19 292 TYR A O 1
ATOM 2346 N N . PHE A 1 293 ? 36 29.438 14.297 1 76.81 293 PHE A N 1
ATOM 2347 C CA . PHE A 1 293 ? 36.594 30.625 13.711 1 76.81 293 PHE A CA 1
ATOM 2348 C C . PHE A 1 293 ? 35.562 31.734 13.492 1 76.81 293 PHE A C 1
ATOM 2350 O O . PHE A 1 293 ? 35.875 32.906 13.641 1 76.81 293 PHE A O 1
ATOM 2357 N N . ASP A 1 294 ? 34.375 31.312 13.062 1 72.25 294 ASP A N 1
ATOM 2358 C CA . ASP A 1 294 ? 33.281 32.25 12.891 1 72.25 294 ASP A CA 1
ATOM 2359 C C . ASP A 1 294 ? 32.938 32.938 14.211 1 72.25 294 ASP A C 1
ATOM 2361 O O . ASP A 1 294 ? 32.656 34.156 14.234 1 72.25 294 ASP A O 1
ATOM 2365 N N . GLY A 1 295 ? 33.031 32.188 15.273 1 70.19 295 GLY A N 1
ATOM 2366 C CA . GLY A 1 295 ? 32.812 32.781 16.594 1 70.19 295 GLY A CA 1
ATOM 2367 C C . GLY A 1 295 ? 33.875 33.812 16.969 1 70.19 295 GLY A C 1
ATOM 2368 O O . GLY A 1 295 ? 33.531 34.844 17.531 1 70.19 295 GLY A O 1
ATOM 2369 N N . ILE A 1 296 ? 35.094 33.562 16.594 1 72.88 296 ILE A N 1
ATOM 2370 C CA . ILE A 1 296 ? 36.156 34.5 16.859 1 72.88 296 ILE A CA 1
ATOM 2371 C C . ILE A 1 296 ? 35.969 35.781 16.031 1 72.88 296 ILE A C 1
ATOM 2373 O O . ILE A 1 296 ? 36.094 36.906 16.531 1 72.88 296 ILE A O 1
ATOM 2377 N N . TRP A 1 297 ? 35.562 35.531 14.82 1 68.62 297 TRP A N 1
ATOM 2378 C CA . TRP A 1 297 ? 35.312 36.656 13.922 1 68.62 297 TRP A CA 1
ATOM 2379 C C . TRP A 1 297 ? 34.156 37.5 14.406 1 68.62 297 TRP A C 1
ATOM 2381 O O . TRP A 1 297 ? 34.219 38.719 14.398 1 68.62 297 TRP A O 1
ATOM 2391 N N . GLU A 1 298 ? 33.031 36.875 14.781 1 67.5 298 GLU A N 1
ATOM 2392 C CA . GLU A 1 298 ? 31.859 37.562 15.289 1 67.5 298 GLU A CA 1
ATOM 2393 C C . GLU A 1 298 ? 32.219 38.406 16.516 1 67.5 298 GLU A C 1
ATOM 2395 O O . GLU A 1 298 ? 31.734 39.562 16.641 1 67.5 298 GLU A O 1
ATOM 2400 N N . ARG A 1 299 ? 33.094 37.938 17.391 1 66.19 299 ARG A N 1
ATOM 2401 C CA . ARG A 1 299 ? 33.531 38.656 18.578 1 66.19 299 ARG A CA 1
ATOM 2402 C C . ARG A 1 299 ? 34.312 39.906 18.188 1 66.19 299 ARG A C 1
ATOM 2404 O O . ARG A 1 299 ? 34.156 40.969 18.766 1 66.19 299 ARG A O 1
ATOM 2411 N N . ARG A 1 300 ? 35.125 39.719 17.281 1 64.94 300 ARG A N 1
ATOM 2412 C CA . ARG A 1 300 ? 35.906 40.844 16.812 1 64.94 300 ARG A CA 1
ATOM 2413 C C . ARG A 1 300 ? 35.062 41.875 16.109 1 64.94 300 ARG A C 1
ATOM 2415 O O . ARG A 1 300 ? 35.25 43.094 16.297 1 64.94 300 ARG A O 1
ATOM 2422 N N . PHE A 1 301 ? 34.156 41.281 15.359 1 63.97 301 PHE A N 1
ATOM 2423 C CA . PHE A 1 301 ? 33.281 42.125 14.602 1 63.97 301 PHE A CA 1
ATOM 2424 C C . PHE A 1 301 ? 32.344 42.906 15.531 1 63.97 301 PHE A C 1
ATOM 2426 O O . PHE A 1 301 ? 32.156 44.125 15.359 1 63.97 301 PHE A O 1
ATOM 2433 N N . VAL A 1 302 ? 31.766 42.25 16.484 1 64.88 302 VAL A N 1
ATOM 2434 C CA . VAL A 1 302 ? 30.906 42.875 17.469 1 64.88 302 VAL A CA 1
ATOM 2435 C C . VAL A 1 302 ? 31.688 43.938 18.25 1 64.88 302 VAL A C 1
ATOM 2437 O O . VAL A 1 302 ? 31.172 45 18.516 1 64.88 302 VAL A O 1
ATOM 2440 N N . SER A 1 303 ? 32.906 43.656 18.562 1 63.56 303 SER A N 1
ATOM 2441 C CA . SER A 1 303 ? 33.75 44.594 19.281 1 63.56 303 SER A CA 1
ATOM 2442 C C . SER A 1 303 ? 34 45.844 18.453 1 63.56 303 SER A C 1
ATOM 2444 O O . SER A 1 303 ? 33.969 46.969 18.969 1 63.56 303 SER A O 1
ATOM 2446 N N . ARG A 1 304 ? 34.219 45.625 17.266 1 62.06 304 ARG A N 1
ATOM 2447 C CA . ARG A 1 304 ? 34.5 46.781 16.375 1 62.06 304 ARG A CA 1
ATOM 2448 C C . ARG A 1 304 ? 33.219 47.594 16.172 1 62.06 304 ARG A C 1
ATOM 2450 O O . ARG A 1 304 ? 33.281 48.844 16.156 1 62.06 304 ARG A O 1
ATOM 2457 N N . ALA A 1 305 ? 32.094 46.875 15.961 1 60.5 305 ALA A N 1
ATOM 2458 C CA . ALA A 1 305 ? 30.797 47.531 15.773 1 60.5 305 ALA A CA 1
ATOM 2459 C C . ALA A 1 305 ? 30.406 48.344 17.016 1 60.5 305 ALA A C 1
ATOM 2461 O O . ALA A 1 305 ? 29.891 49.469 16.906 1 60.5 305 ALA A O 1
ATOM 2462 N N . TYR A 1 306 ? 30.719 47.75 18.141 1 59.84 306 TYR A N 1
ATOM 2463 C CA . TYR A 1 306 ? 30.484 48.469 19.406 1 59.84 306 TYR A CA 1
ATOM 2464 C C . TYR A 1 306 ? 31.281 49.75 19.453 1 59.84 306 TYR A C 1
ATOM 2466 O O . TYR A 1 306 ? 30.781 50.812 19.891 1 59.84 306 TYR A O 1
ATOM 2474 N N . THR A 1 307 ? 32.469 49.688 19 1 59.97 307 THR A N 1
ATOM 2475 C CA . THR A 1 307 ? 33.281 50.875 19 1 59.97 307 THR A CA 1
ATOM 2476 C C . THR A 1 307 ? 32.75 51.906 18.031 1 59.97 307 THR A C 1
ATOM 2478 O O . THR A 1 307 ? 32.719 53.125 18.328 1 59.97 307 THR A O 1
ATOM 2481 N N . HIS A 1 308 ? 32.312 51.406 16.969 1 58.38 308 HIS A N 1
ATOM 2482 C CA . HIS A 1 308 ? 31.766 52.312 15.953 1 58.38 308 HIS A CA 1
ATOM 2483 C C . HIS A 1 308 ? 30.422 52.875 16.391 1 58.38 308 HIS A C 1
ATOM 2485 O O . HIS A 1 308 ? 30.156 54.062 16.188 1 58.38 308 HIS A O 1
ATOM 2491 N N . LEU A 1 309 ? 29.547 52.031 16.906 1 59.06 309 LEU A N 1
ATOM 2492 C CA . LEU A 1 309 ? 28.25 52.469 17.406 1 59.06 309 LEU A CA 1
ATOM 2493 C C . LEU A 1 309 ? 28.422 53.438 18.578 1 59.06 309 LEU A C 1
ATOM 2495 O O . LEU A 1 309 ? 27.688 54.438 18.703 1 59.06 309 LEU A O 1
ATOM 2499 N N . GLU A 1 310 ? 29.406 53.156 19.391 1 57.41 310 GLU A N 1
ATOM 2500 C CA . GLU A 1 310 ? 29.75 54.094 20.484 1 57.41 310 GLU A CA 1
ATOM 2501 C C . GLU A 1 310 ? 30.344 55.375 19.938 1 57.41 310 GLU A C 1
ATOM 2503 O O . GLU A 1 310 ? 30.047 56.469 20.438 1 57.41 310 GLU A O 1
ATOM 2508 N N . ASP A 1 311 ? 31.094 55.281 18.953 1 55.19 311 ASP A N 1
ATOM 2509 C CA . ASP A 1 311 ? 31.641 56.469 18.328 1 55.19 311 ASP A CA 1
ATOM 2510 C C . ASP A 1 311 ? 30.562 57.25 17.609 1 55.19 311 ASP A C 1
ATOM 2512 O O . ASP A 1 311 ? 30.516 58.5 17.688 1 55.19 311 ASP A O 1
ATOM 2516 N N . ASN A 1 312 ? 29.719 56.594 16.938 1 52.91 312 ASN A N 1
ATOM 2517 C CA . ASN A 1 312 ? 28.641 57.25 16.219 1 52.91 312 ASN A CA 1
ATOM 2518 C C . ASN A 1 312 ? 27.547 57.75 17.156 1 52.91 312 ASN A C 1
ATOM 2520 O O . ASN A 1 312 ? 26.938 58.781 16.906 1 52.91 312 ASN A O 1
ATOM 2524 N N . ALA A 1 313 ? 27.234 57.062 18.156 1 52.16 313 ALA A N 1
ATOM 2525 C CA . ALA A 1 313 ? 26.344 57.562 19.219 1 52.16 313 ALA A CA 1
ATOM 2526 C C . ALA A 1 313 ? 26.906 58.812 19.859 1 52.16 313 ALA A C 1
ATOM 2528 O O . ALA A 1 313 ? 26.156 59.75 20.188 1 52.16 313 ALA A O 1
ATOM 2529 N N . GLN A 1 314 ? 28.188 58.906 20 1 49.88 314 GLN A N 1
ATOM 2530 C CA . GLN A 1 314 ? 28.812 60.156 20.453 1 49.88 314 GLN A CA 1
ATOM 2531 C C . GLN A 1 314 ? 28.672 61.25 19.391 1 49.88 314 GLN A C 1
ATOM 2533 O O . GLN A 1 314 ? 28.375 62.406 19.719 1 49.88 314 GLN A O 1
ATOM 2538 N N . GLU A 1 315 ? 28.844 60.875 18.203 1 49.97 315 GLU A N 1
ATOM 2539 C CA . GLU A 1 315 ? 28.688 61.875 17.141 1 49.97 315 GLU A CA 1
ATOM 2540 C C . GLU A 1 315 ? 27.234 62.219 16.922 1 49.97 315 GLU A C 1
ATOM 2542 O O . GLU A 1 315 ? 26.891 63.406 16.703 1 49.97 315 GLU A O 1
ATOM 2547 N N . GLN A 1 316 ? 26.312 61.344 16.953 1 49.12 316 GLN A N 1
ATOM 2548 C CA . GLN A 1 316 ? 24.875 61.594 16.828 1 49.12 316 GLN A CA 1
ATOM 2549 C C . GLN A 1 316 ? 24.328 62.281 18.078 1 49.12 316 GLN A C 1
ATOM 2551 O O . GLN A 1 316 ? 23.469 63.156 17.984 1 49.12 316 GLN A O 1
ATOM 2556 N N . ARG A 1 317 ? 24.75 62.062 19.281 1 47.41 317 ARG A N 1
ATOM 2557 C CA . ARG A 1 317 ? 24.469 62.906 20.438 1 47.41 317 ARG A CA 1
ATOM 2558 C C . ARG A 1 317 ? 24.969 64.312 20.203 1 47.41 317 ARG A C 1
ATOM 2560 O O . ARG A 1 317 ? 24.281 65.312 20.578 1 47.41 317 ARG A O 1
ATOM 2567 N N . ILE A 1 318 ? 26.078 64.438 19.547 1 48.25 318 ILE A N 1
ATOM 2568 C CA . ILE A 1 318 ? 26.562 65.75 19.203 1 48.25 318 ILE A CA 1
ATOM 2569 C C . ILE A 1 318 ? 25.703 66.375 18.094 1 48.25 318 ILE A C 1
ATOM 2571 O O . ILE A 1 318 ? 25.328 67.562 18.156 1 48.25 318 ILE A O 1
ATOM 2575 N N . ARG A 1 319 ? 25.281 65.625 17.094 1 51.38 319 ARG A N 1
ATOM 2576 C CA . ARG A 1 319 ? 24.453 66.125 16 1 51.38 319 ARG A CA 1
ATOM 2577 C C . ARG A 1 319 ? 23 66.312 16.453 1 51.38 319 ARG A C 1
ATOM 2579 O O . ARG A 1 319 ? 22.344 67.25 16.125 1 51.38 319 ARG A O 1
ATOM 2586 N N . ASP A 1 320 ? 22.531 65.375 17.188 1 44.22 320 ASP A N 1
ATOM 2587 C CA . ASP A 1 320 ? 21.234 65.562 17.797 1 44.22 320 ASP A CA 1
ATOM 2588 C C . ASP A 1 320 ? 21.25 66.75 18.766 1 44.22 320 ASP A C 1
ATOM 2590 O O . ASP A 1 320 ? 20.281 67.5 18.859 1 44.22 320 ASP A O 1
ATOM 2594 N N . PHE A 1 321 ? 22.344 67 19.5 1 40.84 321 PHE A N 1
ATOM 2595 C CA . PHE A 1 321 ? 22.5 68.188 20.297 1 40.84 321 PHE A CA 1
ATOM 2596 C C . PHE A 1 321 ? 22.453 69.438 19.422 1 40.84 321 PHE A C 1
ATOM 2598 O O . PHE A 1 321 ? 21.75 70.375 19.734 1 40.84 321 PHE A O 1
ATOM 2605 N N . TYR A 1 322 ? 23.156 69.375 18.297 1 42.25 322 TYR A N 1
ATOM 2606 C CA . TYR A 1 322 ? 23.062 70.562 17.438 1 42.25 322 TYR A CA 1
ATOM 2607 C C . TYR A 1 322 ? 21.734 70.562 16.703 1 42.25 322 TYR A C 1
ATOM 2609 O O . TYR A 1 322 ? 21.141 71.625 16.516 1 42.25 322 TYR A O 1
ATOM 2617 N N . ASP A 1 323 ? 21.266 69.5 16.141 1 41.78 323 ASP A N 1
ATOM 2618 C CA . ASP A 1 323 ? 19.984 69.5 15.453 1 41.78 323 ASP A CA 1
ATOM 2619 C C . ASP A 1 323 ? 18.828 69.625 16.438 1 41.78 323 ASP A C 1
ATOM 2621 O O . ASP A 1 323 ? 17.781 70.188 16.109 1 41.78 323 ASP A O 1
ATOM 2625 N N . PHE A 1 324 ? 18.922 69.062 17.672 1 37.06 324 PHE A N 1
ATOM 2626 C CA . PHE A 1 324 ? 17.922 69.438 18.672 1 37.06 324 PHE A CA 1
ATOM 2627 C C . PHE A 1 324 ? 17.891 70.938 18.922 1 37.06 324 PHE A C 1
ATOM 2629 O O . PHE A 1 324 ? 16.828 71.5 19.109 1 37.06 324 PHE A O 1
ATOM 2636 N N . GLN A 1 325 ? 19.094 71.562 18.922 1 37.81 325 GLN A N 1
ATOM 2637 C CA . GLN A 1 325 ? 19.047 73.062 19.078 1 37.81 325 GLN A CA 1
ATOM 2638 C C . GLN A 1 325 ? 18.312 73.688 17.922 1 37.81 325 GLN A C 1
ATOM 2640 O O . GLN A 1 325 ? 17.578 74.688 18.109 1 37.81 325 GLN A O 1
ATOM 2645 N N . ARG A 1 326 ? 18.578 73.188 16.656 1 41.72 326 ARG A N 1
ATOM 2646 C CA . ARG A 1 326 ? 17.875 73.875 15.547 1 41.72 326 ARG A CA 1
ATOM 2647 C C . ARG A 1 326 ? 16.406 73.438 15.531 1 41.72 326 ARG A C 1
ATOM 2649 O O . ARG A 1 326 ? 15.547 74.312 15.234 1 41.72 326 ARG A O 1
ATOM 2656 N N . MET A 1 327 ? 16.141 72.188 15.703 1 36.25 327 MET A N 1
ATOM 2657 C CA . MET A 1 327 ? 14.734 71.812 15.602 1 36.25 327 MET A CA 1
ATOM 2658 C C . MET A 1 327 ? 13.961 72.25 16.844 1 36.25 327 MET A C 1
ATOM 2660 O O . MET A 1 327 ? 12.742 72.062 16.906 1 36.25 327 MET A O 1
ATOM 2664 N N . SER A 1 328 ? 14.578 72.625 18.016 1 35.22 328 SER A N 1
ATOM 2665 C CA . SER A 1 328 ? 13.719 73.188 19.062 1 35.22 328 SER A CA 1
ATOM 2666 C C . SER A 1 328 ? 12.93 74.375 18.547 1 35.22 328 SER A C 1
ATOM 2668 O O . SER A 1 328 ? 12.023 74.875 19.234 1 35.22 328 SER A O 1
ATOM 2670 N N . GLU A 1 329 ? 13.508 75.25 17.719 1 34.28 329 GLU A N 1
ATOM 2671 C CA . GLU A 1 329 ? 12.688 76.375 17.328 1 34.28 329 GLU A CA 1
ATOM 2672 C C . GLU A 1 329 ? 11.453 75.938 16.547 1 34.28 329 GLU A C 1
ATOM 2674 O O . GLU A 1 329 ? 10.422 76.625 16.562 1 34.28 329 GLU A O 1
ATOM 2679 N N . ASP A 1 330 ? 11.617 75.188 15.453 1 32.53 330 ASP A N 1
ATOM 2680 C CA . ASP A 1 330 ? 10.375 74.938 14.711 1 32.53 330 ASP A CA 1
ATOM 2681 C C . ASP A 1 330 ? 9.477 73.938 15.406 1 32.53 330 ASP A C 1
ATOM 2683 O O . ASP A 1 330 ? 9.828 72.812 15.547 1 32.53 330 ASP A O 1
ATOM 2687 N N . ASP A 1 331 ? 8.719 74.312 16.562 1 32.16 331 ASP A N 1
ATOM 2688 C CA . ASP A 1 331 ? 7.707 73.75 17.453 1 32.16 331 ASP A CA 1
ATOM 2689 C C . ASP A 1 331 ? 6.793 72.75 16.703 1 32.16 331 ASP A C 1
ATOM 2691 O O . ASP A 1 331 ? 6.211 71.875 17.312 1 32.16 331 ASP A O 1
ATOM 2695 N N . ASP A 1 332 ? 6.312 73.125 15.461 1 30.8 332 ASP A N 1
ATOM 2696 C CA . ASP A 1 332 ? 5.094 72.625 14.867 1 30.8 332 ASP A CA 1
ATOM 2697 C C . ASP A 1 332 ? 5.281 71.125 14.453 1 30.8 332 ASP A C 1
ATOM 2699 O O . ASP A 1 332 ? 4.305 70.438 14.156 1 30.8 332 ASP A O 1
ATOM 2703 N N . LEU A 1 333 ? 6.449 70.75 14.039 1 30.17 333 LEU A N 1
ATOM 2704 C CA . LEU A 1 333 ? 6.449 69.5 13.328 1 30.17 333 LEU A CA 1
ATOM 2705 C C . LEU A 1 333 ? 6.445 68.312 14.312 1 30.17 333 LEU A C 1
ATOM 2707 O O . LEU A 1 333 ? 6.633 67.188 13.914 1 30.17 333 LEU A O 1
ATOM 2711 N N . LYS A 1 334 ? 6.441 68.5 15.602 1 34.69 334 LYS A N 1
ATOM 2712 C CA . LYS A 1 334 ? 6.473 67.438 16.547 1 34.69 334 LYS A CA 1
ATOM 2713 C C . LYS A 1 334 ? 5.223 66.562 16.406 1 34.69 334 LYS A C 1
ATOM 2715 O O . LYS A 1 334 ? 5.184 65.438 16.906 1 34.69 334 LYS A O 1
ATOM 2720 N N . ASP A 1 335 ? 4.105 67.25 16.172 1 29.11 335 ASP A N 1
ATOM 2721 C CA . ASP A 1 335 ? 2.875 66.438 16.297 1 29.11 335 ASP A CA 1
ATOM 2722 C C . ASP A 1 335 ? 2.799 65.375 15.211 1 29.11 335 ASP A C 1
ATOM 2724 O O . ASP A 1 335 ? 1.712 64.938 14.867 1 29.11 335 ASP A O 1
ATOM 2728 N N . TYR A 1 336 ? 3.791 65.25 14.391 1 28.11 336 TYR A N 1
ATOM 2729 C CA . TYR A 1 336 ? 3.451 64.188 13.492 1 28.11 336 TYR A CA 1
ATOM 2730 C C . TYR A 1 336 ? 3.191 62.906 14.266 1 28.11 336 TYR A C 1
ATOM 2732 O O . TYR A 1 336 ? 4.035 62.469 15.055 1 28.11 336 TYR A O 1
ATOM 2740 N N . ASP A 1 337 ? 1.921 62.594 14.664 1 28.41 337 ASP A N 1
ATOM 2741 C CA . ASP A 1 337 ? 1.271 61.406 15.195 1 28.41 337 ASP A CA 1
ATOM 2742 C C . ASP A 1 337 ? 1.915 60.125 14.648 1 28.41 337 ASP A C 1
ATOM 2744 O O . ASP A 1 337 ? 2.057 59.969 13.438 1 28.41 337 ASP A O 1
ATOM 2748 N N . LEU A 1 338 ? 2.865 59.531 15.219 1 30.92 338 LEU A N 1
ATOM 2749 C CA . LEU A 1 338 ? 3.207 58.125 15.062 1 30.92 338 LEU A CA 1
ATOM 2750 C C . LEU A 1 338 ? 1.952 57.281 14.859 1 30.92 338 LEU A C 1
ATOM 2752 O O . LEU A 1 338 ? 1.173 57.094 15.797 1 30.92 338 LEU A O 1
ATOM 2756 N N . LEU A 1 339 ? 1.123 57.5 13.844 1 30.81 339 LEU A N 1
ATOM 2757 C CA . LEU A 1 339 ? 0.033 56.625 13.406 1 30.81 339 LEU A CA 1
ATOM 2758 C C . LEU A 1 339 ? 0.426 55.156 13.523 1 30.81 339 LEU A C 1
ATOM 2760 O O . LEU A 1 339 ? 1.209 54.656 12.711 1 30.81 339 LEU A O 1
ATOM 2764 N N . THR A 1 340 ? 0.595 54.531 14.484 1 33 340 THR A N 1
ATOM 2765 C CA . THR A 1 340 ? 0.72 53.125 14.891 1 33 340 THR A CA 1
ATOM 2766 C C . THR A 1 340 ? -0.304 52.25 14.164 1 33 340 THR A C 1
ATOM 2768 O O . THR A 1 340 ? -0.381 51.062 14.398 1 33 340 THR A O 1
ATOM 2771 N N . ASP A 1 341 ? -1.559 52.656 13.766 1 34.34 341 ASP A N 1
ATOM 2772 C CA . ASP A 1 341 ? -2.689 51.781 13.422 1 34.34 341 ASP A CA 1
ATOM 2773 C C . ASP A 1 341 ? -2.385 50.938 12.195 1 34.34 341 ASP A C 1
ATOM 2775 O O . ASP A 1 341 ? -1.553 51.312 11.367 1 34.34 341 ASP A O 1
ATOM 2779 N N . CYS A 1 342 ? -3.033 49.75 11.883 1 41.5 342 CYS A N 1
ATOM 2780 C CA . CYS A 1 342 ? -3.215 48.781 10.805 1 41.5 342 CYS A CA 1
ATOM 2781 C C . CYS A 1 342 ? -3.109 49.469 9.445 1 41.5 342 CYS A C 1
ATOM 2783 O O . CYS A 1 342 ? -2.723 48.812 8.461 1 41.5 342 CYS A O 1
ATOM 2785 N N . GLN A 1 343 ? -3.635 50.625 9.25 1 43.88 343 GLN A N 1
ATOM 2786 C CA . GLN A 1 343 ? -3.768 51.438 8.055 1 43.88 343 GLN A CA 1
ATOM 2787 C C . GLN A 1 343 ? -2.404 51.906 7.543 1 43.88 343 GLN A C 1
ATOM 2789 O O . GLN A 1 343 ? -2.219 52.094 6.34 1 43.88 343 GLN A O 1
ATOM 2794 N N . ASP A 1 344 ? -1.356 51.875 8.375 1 52.94 344 ASP A N 1
ATOM 2795 C CA . ASP A 1 344 ? -0.035 52.438 8.109 1 52.94 344 ASP A CA 1
ATOM 2796 C C . ASP A 1 344 ? 0.841 51.438 7.352 1 52.94 344 ASP A C 1
ATOM 2798 O O . ASP A 1 344 ? 1.606 51.812 6.465 1 52.94 344 ASP A O 1
ATOM 2802 N N . MET A 1 345 ? 0.659 50.156 7.629 1 63.94 345 MET A N 1
ATOM 2803 C CA . MET A 1 345 ? 1.479 49.219 6.895 1 63.94 345 MET A CA 1
ATOM 2804 C C . MET A 1 345 ? 1.124 49.219 5.41 1 63.94 345 MET A C 1
ATOM 2806 O O . MET A 1 345 ? 2.006 49.094 4.559 1 63.94 345 MET A O 1
ATOM 2810 N N . MET A 1 346 ? -0.134 49.406 5.086 1 62.47 346 MET A N 1
ATOM 2811 C CA . MET A 1 346 ? -0.571 49.406 3.693 1 62.47 346 MET A CA 1
ATOM 2812 C C . MET A 1 346 ? -0.068 50.656 2.975 1 62.47 346 MET A C 1
ATOM 2814 O O . MET A 1 346 ? 0.26 50.594 1.789 1 62.47 346 MET A O 1
ATOM 2818 N N . VAL A 1 347 ? 0.07 51.656 3.807 1 62.25 347 VAL A N 1
ATOM 2819 C CA . VAL A 1 347 ? 0.553 52.906 3.229 1 62.25 347 VAL A CA 1
ATOM 2820 C C . VAL A 1 347 ? 2.051 52.812 2.951 1 62.25 347 VAL A C 1
ATOM 2822 O O . VAL A 1 347 ? 2.531 53.281 1.916 1 62.25 347 VAL A O 1
ATOM 2825 N N . VAL A 1 348 ? 2.66 52.125 3.82 1 69.81 348 VAL A N 1
ATOM 2826 C CA . VAL A 1 348 ? 4.109 52 3.686 1 69.81 348 VAL A CA 1
ATOM 2827 C C . VAL A 1 348 ? 4.449 51.062 2.531 1 69.81 348 VAL A C 1
ATOM 2829 O O . VAL A 1 348 ? 5.387 51.344 1.77 1 69.81 348 VAL A O 1
ATOM 2832 N N . ARG A 1 349 ? 3.658 50.125 2.32 1 69.19 349 ARG A N 1
ATOM 2833 C CA . ARG A 1 349 ? 3.922 49.125 1.299 1 69.19 349 ARG A CA 1
ATOM 2834 C C . ARG A 1 349 ? 3.652 49.656 -0.097 1 69.19 349 ARG A C 1
ATOM 2836 O O . ARG A 1 349 ? 4.129 49.125 -1.091 1 69.19 349 ARG A O 1
ATOM 2843 N N . ALA A 1 350 ? 2.941 50.719 -0.142 1 65.44 350 ALA A N 1
ATOM 2844 C CA . ALA A 1 350 ? 2.58 51.312 -1.42 1 65.44 350 ALA A CA 1
ATOM 2845 C C . ALA A 1 350 ? 3.676 52.25 -1.911 1 65.44 350 ALA A C 1
ATOM 2847 O O . ALA A 1 350 ? 3.617 52.75 -3.037 1 65.44 350 ALA A O 1
ATOM 2848 N N . LYS A 1 351 ? 4.766 52.406 -1.062 1 70.19 351 LYS A N 1
ATOM 2849 C CA . LYS A 1 351 ? 5.875 53.281 -1.466 1 70.19 351 LYS A CA 1
ATOM 2850 C C . LYS A 1 351 ? 6.586 52.719 -2.695 1 70.19 351 LYS A C 1
ATOM 2852 O O . LYS A 1 351 ? 6.629 51.5 -2.895 1 70.19 351 LYS A O 1
ATOM 2857 N N . ALA A 1 352 ? 7.043 53.562 -3.574 1 69.06 352 ALA A N 1
ATOM 2858 C CA . ALA A 1 352 ? 7.742 53.188 -4.793 1 69.06 352 ALA A CA 1
ATOM 2859 C C . ALA A 1 352 ? 9.078 52.5 -4.469 1 69.06 352 ALA A C 1
ATOM 2861 O O . ALA A 1 352 ? 9.469 51.531 -5.125 1 69.06 352 ALA A O 1
ATOM 2862 N N . SER A 1 353 ? 9.734 53.125 -3.49 1 78.75 353 SER A N 1
ATOM 2863 C CA . SER A 1 353 ? 11 52.562 -3.068 1 78.75 353 SER A CA 1
ATOM 2864 C C . SER A 1 353 ? 10.93 52.062 -1.623 1 78.75 353 SER A C 1
ATOM 2866 O O . SER A 1 353 ? 10.844 52.875 -0.697 1 78.75 353 SER A O 1
ATOM 2868 N N . LEU A 1 354 ? 10.938 50.75 -1.57 1 85.5 354 LEU A N 1
ATOM 2869 C CA . LEU A 1 354 ? 10.766 50.156 -0.248 1 85.5 354 LEU A CA 1
ATOM 2870 C C . LEU A 1 354 ? 12.102 49.75 0.342 1 85.5 354 LEU A C 1
ATOM 2872 O O . LEU A 1 354 ? 12.992 49.281 -0.383 1 85.5 354 LEU A O 1
ATOM 2876 N N . THR A 1 355 ? 12.25 50.062 1.594 1 90.19 355 THR A N 1
ATOM 2877 C CA . THR A 1 355 ? 13.383 49.562 2.35 1 90.19 355 THR A CA 1
ATOM 2878 C C . THR A 1 355 ? 12.938 48.438 3.312 1 90.19 355 THR A C 1
ATOM 2880 O O . THR A 1 355 ? 11.742 48.281 3.562 1 90.19 355 THR A O 1
ATOM 2883 N N . VAL A 1 356 ? 13.844 47.656 3.789 1 92.88 356 VAL A N 1
ATOM 2884 C CA . VAL A 1 356 ? 13.547 46.531 4.664 1 92.88 356 VAL A CA 1
ATOM 2885 C C . VAL A 1 356 ? 12.875 47.031 5.945 1 92.88 356 VAL A C 1
ATOM 2887 O O . VAL A 1 356 ? 12.039 46.344 6.527 1 92.88 356 VAL A O 1
ATOM 2890 N N . ALA A 1 357 ? 13.227 48.281 6.41 1 90 357 ALA A N 1
ATOM 2891 C CA . ALA A 1 357 ? 12.625 48.844 7.609 1 90 357 ALA A CA 1
ATOM 2892 C C . ALA A 1 357 ? 11.125 49.062 7.434 1 90 357 ALA A C 1
ATOM 2894 O O . ALA A 1 357 ? 10.359 48.906 8.391 1 90 357 ALA A O 1
ATOM 2895 N N . ASP A 1 358 ? 10.711 49.25 6.191 1 88.06 358 ASP A N 1
ATOM 2896 C CA . ASP A 1 358 ? 9.297 49.469 5.883 1 88.06 358 ASP A CA 1
ATOM 2897 C C . ASP A 1 358 ? 8.5 48.156 6.039 1 88.06 358 ASP A C 1
ATOM 2899 O O . ASP A 1 358 ? 7.301 48.219 6.316 1 88.06 358 ASP A O 1
ATOM 2903 N N . LEU A 1 359 ? 9.188 47.125 5.906 1 88.56 359 LEU A N 1
ATOM 2904 C CA . LEU A 1 359 ? 8.523 45.812 5.992 1 88.56 359 LEU A CA 1
ATOM 2905 C C . LEU A 1 359 ? 8.945 45.062 7.25 1 88.56 359 LEU A C 1
ATOM 2907 O O . LEU A 1 359 ? 8.945 43.844 7.27 1 88.56 359 LEU A O 1
ATOM 2911 N N . SER A 1 360 ? 9.469 45.688 8.188 1 89.25 360 SER A N 1
ATOM 2912 C CA . SER A 1 360 ? 9.875 45.094 9.453 1 89.25 360 SER A CA 1
ATOM 2913 C C . SER A 1 360 ? 9.281 45.844 10.641 1 89.25 360 SER A C 1
ATOM 2915 O O . SER A 1 360 ? 10 46.219 11.57 1 89.25 360 SER A O 1
ATOM 2917 N N . MET A 1 361 ? 8.023 46 10.617 1 86.19 361 MET A N 1
ATOM 2918 C CA . MET A 1 361 ? 7.359 46.781 11.648 1 86.19 361 MET A CA 1
ATOM 2919 C C . MET A 1 361 ? 6.867 45.875 12.781 1 86.19 361 MET A C 1
ATOM 2921 O O . MET A 1 361 ? 6.652 46.344 13.906 1 86.19 361 MET A O 1
ATOM 2925 N N . THR A 1 362 ? 6.707 44.594 12.508 1 86.5 362 THR A N 1
ATOM 2926 C CA . THR A 1 362 ? 6.273 43.625 13.523 1 86.5 362 THR A CA 1
ATOM 2927 C C . THR A 1 362 ? 7.406 43.344 14.508 1 86.5 362 THR A C 1
ATOM 2929 O O . THR A 1 362 ? 8.562 43.188 14.094 1 86.5 362 THR A O 1
ATOM 2932 N N . PRO A 1 363 ? 7.023 43.375 15.82 1 82.5 363 PRO A N 1
ATOM 2933 C CA . PRO A 1 363 ? 8.062 43.062 16.812 1 82.5 363 PRO A CA 1
ATOM 2934 C C . PRO A 1 363 ? 8.695 41.688 16.578 1 82.5 363 PRO A C 1
ATOM 2936 O O . PRO A 1 363 ? 8.039 40.75 16.078 1 82.5 363 PRO A O 1
ATOM 2939 N N . TYR A 1 364 ? 9.898 41.594 16.953 1 81.19 364 TYR A N 1
ATOM 2940 C CA . TYR A 1 364 ? 10.75 40.438 16.703 1 81.19 364 TYR A CA 1
ATOM 2941 C C . TYR A 1 364 ? 10.117 39.156 17.234 1 81.19 364 TYR A C 1
ATOM 2943 O O . TYR A 1 364 ? 10.031 38.156 16.531 1 81.19 364 TYR A O 1
ATOM 2951 N N . GLU A 1 365 ? 9.609 39.094 18.453 1 80.75 365 GLU A N 1
ATOM 2952 C CA . GLU A 1 365 ? 9.078 37.906 19.109 1 80.75 365 GLU A CA 1
ATOM 2953 C C . GLU A 1 365 ? 7.836 37.375 18.391 1 80.75 365 GLU A C 1
ATOM 2955 O O . GLU A 1 365 ? 7.676 36.188 18.203 1 80.75 365 GLU A O 1
ATOM 2960 N N . GLU A 1 366 ? 7.027 38.312 17.953 1 84.06 366 GLU A N 1
ATOM 2961 C CA . GLU A 1 366 ? 5.809 37.938 17.234 1 84.06 366 GLU A CA 1
ATOM 2962 C C . GLU A 1 366 ? 6.129 37.375 15.859 1 84.06 366 GLU A C 1
ATOM 2964 O O . GLU A 1 366 ? 5.492 36.406 15.406 1 84.06 366 GLU A O 1
ATOM 2969 N N . ARG A 1 367 ? 7.082 37.938 15.211 1 87.44 367 ARG A N 1
ATOM 2970 C CA . ARG A 1 367 ? 7.496 37.5 13.883 1 87.44 367 ARG A CA 1
ATOM 2971 C C . ARG A 1 367 ? 8.133 36.094 13.953 1 87.44 367 ARG A C 1
ATOM 2973 O O . ARG A 1 367 ? 7.871 35.25 13.102 1 87.44 367 ARG A O 1
ATOM 2980 N N . GLU A 1 368 ? 8.938 35.906 14.984 1 86.69 368 GLU A N 1
ATOM 2981 C CA . GLU A 1 368 ? 9.609 34.625 15.156 1 86.69 368 GLU A CA 1
ATOM 2982 C C . GLU A 1 368 ? 8.602 33.5 15.406 1 86.69 368 GLU A C 1
ATOM 2984 O O . GLU A 1 368 ? 8.781 32.375 14.93 1 86.69 368 GLU A O 1
ATOM 2989 N N . LEU A 1 369 ? 7.57 33.812 16.094 1 87.19 369 LEU A N 1
ATOM 2990 C CA . LEU A 1 369 ? 6.531 32.812 16.375 1 87.19 369 LEU A CA 1
ATOM 2991 C C . LEU A 1 369 ? 5.832 32.375 15.086 1 87.19 369 LEU A C 1
ATOM 2993 O O . LEU A 1 369 ? 5.504 31.203 14.922 1 87.19 369 LEU A O 1
ATOM 2997 N N . LYS A 1 370 ? 5.617 33.312 14.18 1 88.5 370 LYS A N 1
ATOM 2998 C CA . LYS A 1 370 ? 4.965 33 12.914 1 88.5 370 LYS A CA 1
ATOM 2999 C C . LYS A 1 370 ? 5.832 32.062 12.055 1 88.5 370 LYS A C 1
ATOM 3001 O O . LYS A 1 370 ? 5.324 31.156 11.414 1 88.5 370 LYS A O 1
ATOM 3006 N N . TYR A 1 371 ? 7.121 32.312 12.102 1 92.94 371 TYR A N 1
ATOM 3007 C CA . TYR A 1 371 ? 8.031 31.469 11.32 1 92.94 371 TYR A CA 1
ATOM 3008 C C . TYR A 1 371 ? 8.258 30.125 11.984 1 92.94 371 TYR A C 1
ATOM 3010 O O . TYR A 1 371 ? 8.508 29.125 11.312 1 92.94 371 TYR A O 1
ATOM 3018 N N . ASP A 1 372 ? 8.094 30.047 13.281 1 91.88 372 ASP A N 1
ATOM 3019 C CA . ASP A 1 372 ? 8.289 28.812 14.023 1 91.88 372 ASP A CA 1
ATOM 3020 C C . ASP A 1 372 ? 7.176 27.812 13.727 1 91.88 372 ASP A C 1
ATOM 3022 O O . ASP A 1 372 ? 7.359 26.594 13.898 1 91.88 372 ASP A O 1
ATOM 3026 N N . VAL A 1 373 ? 6.082 28.266 13.266 1 91.88 373 VAL A N 1
ATOM 3027 C CA . VAL A 1 373 ? 4.965 27.375 12.945 1 91.88 373 VAL A CA 1
ATOM 3028 C C . VAL A 1 373 ? 5.34 26.453 11.797 1 91.88 373 VAL A C 1
ATOM 3030 O O . VAL A 1 373 ? 4.836 25.344 11.695 1 91.88 373 VAL A O 1
ATOM 3033 N N . TYR A 1 374 ? 6.254 26.844 10.984 1 94.62 374 TYR A N 1
ATOM 3034 C CA . TYR A 1 374 ? 6.637 26.062 9.812 1 94.62 374 TYR A CA 1
ATOM 3035 C C . TYR A 1 374 ? 7.293 24.75 10.234 1 94.62 374 TYR A C 1
ATOM 3037 O O . TYR A 1 374 ? 6.996 23.688 9.672 1 94.62 374 TYR A O 1
ATOM 3045 N N . LYS A 1 375 ? 8.195 24.875 11.188 1 94.31 375 LYS A N 1
ATOM 3046 C CA . LYS A 1 375 ? 8.875 23.641 11.602 1 94.31 375 LYS A CA 1
ATOM 3047 C C . LYS A 1 375 ? 7.914 22.703 12.328 1 94.31 375 LYS A C 1
ATOM 3049 O O . LYS A 1 375 ? 7.977 21.484 12.164 1 94.31 375 LYS A O 1
ATOM 3054 N N . ILE A 1 376 ? 6.973 23.219 13.109 1 92.56 376 ILE A N 1
ATOM 3055 C CA . ILE A 1 376 ? 6.02 22.406 13.852 1 92.56 376 ILE A CA 1
ATOM 3056 C C . ILE A 1 376 ? 5.02 21.766 12.883 1 92.56 376 ILE A C 1
ATOM 3058 O O . ILE A 1 376 ? 4.746 20.562 12.961 1 92.56 376 ILE A O 1
ATOM 3062 N N . ALA A 1 377 ? 4.535 22.594 11.977 1 92.56 377 ALA A N 1
ATOM 3063 C CA . ALA A 1 377 ? 3.576 22.094 10.992 1 92.56 377 ALA A CA 1
ATOM 3064 C C . ALA A 1 377 ? 4.191 21 10.125 1 92.56 377 ALA A C 1
ATOM 3066 O O . ALA A 1 377 ? 3.561 19.969 9.867 1 92.56 377 ALA A O 1
ATOM 3067 N N . LEU A 1 378 ? 5.383 21.203 9.758 1 94.62 378 LEU A N 1
ATOM 3068 C CA . LEU A 1 378 ? 6.055 20.219 8.922 1 94.62 378 LEU A CA 1
ATOM 3069 C C . LEU A 1 378 ? 6.273 18.922 9.68 1 94.62 378 LEU A C 1
ATOM 3071 O O . LEU A 1 378 ? 6.105 17.828 9.117 1 94.62 378 LEU A O 1
ATOM 3075 N N . ALA A 1 379 ? 6.633 19.047 10.93 1 92.88 379 ALA A N 1
ATOM 3076 C CA . ALA A 1 379 ? 6.836 17.844 11.75 1 92.88 379 ALA A CA 1
ATOM 3077 C C . ALA A 1 379 ? 5.551 17.031 11.859 1 92.88 379 ALA A C 1
ATOM 3079 O O . ALA A 1 379 ? 5.574 15.805 11.734 1 92.88 379 ALA A O 1
ATOM 3080 N N . ILE A 1 380 ? 4.461 17.688 12.008 1 91.62 380 ILE A N 1
ATOM 3081 C CA . ILE A 1 380 ? 3.178 17.016 12.164 1 91.62 380 ILE A CA 1
ATOM 3082 C C . ILE A 1 380 ? 2.758 16.406 10.828 1 91.62 380 ILE A C 1
ATOM 3084 O O . ILE A 1 380 ? 2.363 15.234 10.781 1 91.62 380 ILE A O 1
ATOM 3088 N N . ILE A 1 381 ? 2.883 17.172 9.781 1 90.56 381 ILE A N 1
ATOM 3089 C CA . ILE A 1 381 ? 2.551 16.672 8.453 1 90.56 381 ILE A CA 1
ATOM 3090 C C . ILE A 1 381 ? 3.436 15.477 8.109 1 90.56 381 ILE A C 1
ATOM 3092 O O . ILE A 1 381 ? 2.967 14.492 7.535 1 90.56 381 ILE A O 1
ATOM 3096 N N . GLY A 1 382 ? 4.691 15.602 8.5 1 89.81 382 GLY A N 1
ATOM 3097 C CA . GLY A 1 382 ? 5.625 14.516 8.266 1 89.81 382 GLY A CA 1
ATOM 3098 C C . GLY A 1 382 ? 5.242 13.234 8.984 1 89.81 382 GLY A C 1
ATOM 3099 O O . GLY A 1 382 ? 5.383 12.141 8.43 1 89.81 382 GLY A O 1
ATOM 3100 N N . ILE A 1 383 ? 4.664 13.367 10.117 1 88.06 383 ILE A N 1
ATOM 3101 C CA . ILE A 1 383 ? 4.254 12.195 10.883 1 88.06 383 ILE A CA 1
ATOM 3102 C C . ILE A 1 383 ? 3.076 11.508 10.195 1 88.06 383 ILE A C 1
ATOM 3104 O O . ILE A 1 383 ? 3.115 10.305 9.938 1 88.06 383 ILE A O 1
ATOM 3108 N N . PHE A 1 384 ? 2.096 12.203 9.836 1 87.75 384 PHE A N 1
ATOM 3109 C CA . PHE A 1 384 ? 0.892 11.633 9.242 1 87.75 384 PHE A CA 1
ATOM 3110 C C . PHE A 1 384 ? 1.176 11.117 7.836 1 87.75 384 PHE A C 1
ATOM 3112 O O . PHE A 1 384 ? 0.626 10.086 7.426 1 87.75 384 PHE A O 1
ATOM 3119 N N . TYR A 1 385 ? 2.037 11.742 7.117 1 85.75 385 TYR A N 1
ATOM 3120 C CA . TYR A 1 385 ? 2.422 11.297 5.785 1 85.75 385 TYR A CA 1
ATOM 3121 C C . TYR A 1 385 ? 3.229 10.008 5.852 1 85.75 385 TYR A C 1
ATOM 3123 O O . TYR A 1 385 ? 2.994 9.078 5.07 1 85.75 385 TYR A O 1
ATOM 3131 N N . ASN A 1 386 ? 4.086 9.938 6.84 1 82.94 386 ASN A N 1
ATOM 3132 C CA . ASN A 1 386 ? 5.031 8.828 6.867 1 82.94 386 ASN A CA 1
ATOM 3133 C C . ASN A 1 386 ? 4.418 7.59 7.523 1 82.94 386 ASN A C 1
ATOM 3135 O O . ASN A 1 386 ? 4.926 6.477 7.355 1 82.94 386 ASN A O 1
ATOM 3139 N N . ILE A 1 387 ? 3.33 7.727 8.203 1 80.69 387 ILE A N 1
ATOM 3140 C CA . ILE A 1 387 ? 2.672 6.57 8.797 1 80.69 387 ILE A CA 1
ATOM 3141 C C . ILE A 1 387 ? 2.152 5.648 7.699 1 80.69 387 ILE A C 1
ATOM 3143 O O . ILE A 1 387 ? 2.41 4.441 7.719 1 80.69 387 ILE A O 1
ATOM 3147 N N . THR A 1 388 ? 1.597 6.168 6.77 1 79.06 388 THR A N 1
ATOM 3148 C CA . THR A 1 388 ? 1.018 5.371 5.695 1 79.06 388 THR A CA 1
ATOM 3149 C C . THR A 1 388 ? 2.1 4.898 4.727 1 79.06 388 THR A C 1
ATOM 3151 O O . THR A 1 388 ? 1.998 3.809 4.156 1 79.06 388 THR A O 1
ATOM 3154 N N . VAL A 1 389 ? 3.168 5.676 4.633 1 82.62 389 VAL A N 1
ATOM 3155 C CA . VAL A 1 389 ? 4.281 5.309 3.764 1 82.62 389 VAL A CA 1
ATOM 3156 C C . VAL A 1 389 ? 4.98 4.066 4.312 1 82.62 389 VAL A C 1
ATOM 3158 O O . VAL A 1 389 ? 5.277 3.133 3.568 1 82.62 389 VAL A O 1
ATOM 3161 N N . LEU A 1 390 ? 5.141 4.062 5.574 1 77.38 390 LEU A N 1
ATOM 3162 C CA . LEU A 1 390 ? 5.816 2.934 6.207 1 77.38 390 LEU A CA 1
ATOM 3163 C C . LEU A 1 390 ? 4.984 1.662 6.07 1 77.38 390 LEU A C 1
ATOM 3165 O O . LEU A 1 390 ? 5.531 0.582 5.832 1 77.38 390 LEU A O 1
ATOM 3169 N N . GLN A 1 391 ? 3.756 1.792 6.113 1 78.25 391 GLN A N 1
ATOM 3170 C CA . GLN A 1 391 ? 2.865 0.646 5.961 1 78.25 391 GLN A CA 1
ATOM 3171 C C . GLN A 1 391 ? 2.91 0.098 4.539 1 78.25 391 GLN A C 1
ATOM 3173 O O . GLN A 1 391 ? 2.928 -1.118 4.336 1 78.25 391 GLN A O 1
ATOM 3178 N N . LEU A 1 392 ? 2.955 0.978 3.652 1 77.06 392 LEU A N 1
ATOM 3179 C CA . LEU A 1 392 ? 2.998 0.577 2.25 1 77.06 392 LEU A CA 1
ATOM 3180 C C . LEU A 1 392 ? 4.297 -0.162 1.938 1 77.06 392 LEU A C 1
ATOM 3182 O O . LEU A 1 392 ? 4.281 -1.186 1.25 1 77.06 392 LEU A O 1
ATOM 3186 N N . ILE A 1 393 ? 5.297 0.274 2.518 1 78.06 393 ILE A N 1
ATOM 3187 C CA . ILE A 1 393 ? 6.598 -0.291 2.174 1 78.06 393 ILE A CA 1
ATOM 3188 C C . ILE A 1 393 ? 6.758 -1.66 2.83 1 78.06 393 ILE A C 1
ATOM 3190 O O . ILE A 1 393 ? 7.332 -2.576 2.24 1 78.06 393 ILE A O 1
ATOM 3194 N N . ILE A 1 394 ? 6.203 -1.801 3.979 1 77.56 394 ILE A N 1
ATOM 3195 C CA . ILE A 1 394 ? 6.258 -3.092 4.656 1 77.56 394 ILE A CA 1
ATOM 3196 C C . ILE A 1 394 ? 5.402 -4.109 3.9 1 77.56 394 ILE A C 1
ATOM 3198 O O . ILE A 1 394 ? 5.816 -5.254 3.707 1 77.56 394 ILE A O 1
ATOM 3202 N N . SER A 1 395 ? 4.34 -3.633 3.432 1 74.5 395 SER A N 1
ATOM 3203 C CA . SER A 1 395 ? 3.453 -4.508 2.668 1 74.5 395 SER A CA 1
ATOM 3204 C C . SER A 1 395 ? 4.086 -4.914 1.342 1 74.5 395 SER A C 1
ATOM 3206 O O . SER A 1 395 ? 4.016 -6.078 0.947 1 74.5 395 SER A O 1
ATOM 3208 N N . LYS A 1 396 ? 4.773 -3.998 0.765 1 75.94 396 LYS A N 1
ATOM 3209 C CA . LYS A 1 396 ? 5.383 -4.281 -0.532 1 75.94 396 LYS A CA 1
ATOM 3210 C C . LYS A 1 396 ? 6.605 -5.18 -0.382 1 75.94 396 LYS A C 1
ATOM 3212 O O . LYS A 1 396 ? 6.844 -6.055 -1.218 1 75.94 396 LYS A O 1
ATOM 3217 N N . ALA A 1 397 ? 7.332 -4.918 0.647 1 77.25 397 ALA A N 1
ATOM 3218 C CA . ALA A 1 397 ? 8.5 -5.758 0.9 1 77.25 397 ALA A CA 1
ATOM 3219 C C . ALA A 1 397 ? 8.094 -7.203 1.169 1 77.25 397 ALA A C 1
ATOM 3221 O O . ALA A 1 397 ? 8.734 -8.141 0.69 1 77.25 397 ALA A O 1
ATOM 3222 N N . GLY A 1 398 ? 7.023 -7.348 1.84 1 75.62 398 GLY A N 1
ATOM 3223 C CA . GLY A 1 398 ? 6.508 -8.68 2.096 1 75.62 398 GLY A CA 1
ATOM 3224 C C . GLY A 1 398 ? 5.977 -9.367 0.851 1 75.62 398 GLY A C 1
ATOM 3225 O O . GLY A 1 398 ? 6.234 -10.555 0.63 1 75.62 398 GLY A O 1
ATOM 3226 N N . SER A 1 399 ? 5.387 -8.617 0.066 1 75.38 399 SER A N 1
ATOM 3227 C CA . SER A 1 399 ? 4.828 -9.164 -1.165 1 75.38 399 SER A CA 1
ATOM 3228 C C . SER A 1 399 ? 5.93 -9.57 -2.139 1 75.38 399 SER A C 1
ATOM 3230 O O . SER A 1 399 ? 5.816 -10.594 -2.82 1 75.38 399 SER A O 1
ATOM 3232 N N . LEU A 1 400 ? 6.969 -8.812 -2.217 1 79.88 400 LEU A N 1
ATOM 3233 C CA . LEU A 1 400 ? 8.086 -9.125 -3.096 1 79.88 400 LEU A CA 1
ATOM 3234 C C . LEU A 1 400 ? 8.773 -10.422 -2.67 1 79.88 400 LEU A C 1
ATOM 3236 O O . LEU A 1 400 ? 9.141 -11.242 -3.514 1 79.88 400 LEU A O 1
ATOM 3240 N N . ARG A 1 401 ? 8.836 -10.586 -1.428 1 78.44 401 ARG A N 1
ATOM 3241 C CA . ARG A 1 401 ? 9.5 -11.781 -0.906 1 78.44 401 ARG A CA 1
ATOM 3242 C C . ARG A 1 401 ? 8.648 -13.023 -1.132 1 78.44 401 ARG A C 1
ATOM 3244 O O . ARG A 1 401 ? 9.172 -14.102 -1.401 1 78.44 401 ARG A O 1
ATOM 3251 N N . GLN A 1 402 ? 7.422 -12.812 -1.166 1 76.25 402 GLN A N 1
ATOM 3252 C CA . GLN A 1 402 ? 6.52 -13.945 -1.322 1 76.25 402 GLN A CA 1
ATOM 3253 C C . GLN A 1 402 ? 6.309 -14.281 -2.795 1 76.25 402 GLN A C 1
ATOM 3255 O O . GLN A 1 402 ? 6.277 -15.453 -3.174 1 76.25 402 GLN A O 1
ATOM 3260 N N . SER A 1 403 ? 6.215 -13.359 -3.605 1 80.38 403 SER A N 1
ATOM 3261 C CA . SER A 1 403 ? 5.926 -13.602 -5.016 1 80.38 403 SER A CA 1
ATOM 3262 C C . SER A 1 403 ? 7.188 -13.977 -5.781 1 80.38 403 SER A C 1
ATOM 3264 O O . SER A 1 403 ? 7.125 -14.727 -6.762 1 80.38 403 SER A O 1
ATOM 3266 N N . GLY A 1 404 ? 8.305 -13.523 -5.461 1 88.94 404 GLY A N 1
ATOM 3267 C CA . GLY A 1 404 ? 9.539 -13.727 -6.195 1 88.94 404 GLY A CA 1
ATOM 3268 C C . GLY A 1 404 ? 9.594 -12.969 -7.512 1 88.94 404 GLY A C 1
ATOM 3269 O O . GLY A 1 404 ? 10.461 -13.219 -8.344 1 88.94 404 GLY A O 1
ATOM 3270 N N . ASP A 1 405 ? 8.617 -12.125 -7.75 1 91.31 405 ASP A N 1
ATOM 3271 C CA . ASP A 1 405 ? 8.547 -11.328 -8.969 1 91.31 405 ASP A CA 1
ATOM 3272 C C . ASP A 1 405 ? 9.484 -10.125 -8.891 1 91.31 405 ASP A C 1
ATOM 3274 O O . ASP A 1 405 ? 9.133 -9.094 -8.305 1 91.31 405 ASP A O 1
ATOM 3278 N N . LEU A 1 406 ? 10.547 -10.164 -9.57 1 94.06 406 LEU A N 1
ATOM 3279 C CA . LEU A 1 406 ? 11.555 -9.117 -9.492 1 94.06 406 LEU A CA 1
ATOM 3280 C C . LEU A 1 406 ? 11.266 -8 -10.484 1 94.06 406 LEU A C 1
ATOM 3282 O O . LEU A 1 406 ? 12.031 -7.039 -10.586 1 94.06 406 LEU A O 1
ATOM 3286 N N . ASP A 1 407 ? 10.148 -8.109 -11.203 1 94 407 ASP A N 1
ATOM 3287 C CA . ASP A 1 407 ? 9.734 -7.062 -12.133 1 94 407 ASP A CA 1
ATOM 3288 C C . ASP A 1 407 ? 8.922 -5.984 -11.414 1 94 407 ASP A C 1
ATOM 3290 O O . ASP A 1 407 ? 8.695 -4.906 -11.961 1 94 407 ASP A O 1
ATOM 3294 N N . GLU A 1 408 ? 8.609 -6.207 -10.211 1 89.56 408 GLU A N 1
ATOM 3295 C CA . GLU A 1 408 ? 7.777 -5.266 -9.469 1 89.56 408 GLU A CA 1
ATOM 3296 C C . GLU A 1 408 ? 8.57 -4.02 -9.078 1 89.56 408 GLU A C 1
ATOM 3298 O O . GLU A 1 408 ? 8 -2.932 -8.961 1 89.56 408 GLU A O 1
ATOM 3303 N N . CYS A 1 409 ? 9.805 -4.242 -8.844 1 92.81 409 CYS A N 1
ATOM 3304 C CA . CYS A 1 409 ? 10.672 -3.143 -8.43 1 92.81 409 CYS A CA 1
ATOM 3305 C C . CYS A 1 409 ? 11.82 -2.953 -9.414 1 92.81 409 CYS A C 1
ATOM 3307 O O . CYS A 1 409 ? 12.414 -3.928 -9.875 1 92.81 409 CYS A O 1
ATOM 3309 N N . THR A 1 410 ? 12.109 -1.783 -9.766 1 94.81 410 THR A N 1
ATOM 3310 C CA . THR A 1 410 ? 13.125 -1.491 -10.766 1 94.81 410 THR A CA 1
ATOM 3311 C C . THR A 1 410 ? 14.453 -1.153 -10.094 1 94.81 410 THR A C 1
ATOM 3313 O O . THR A 1 410 ? 14.82 0.019 -9.992 1 94.81 410 THR A O 1
ATOM 3316 N N . PHE A 1 411 ? 15.242 -2.09 -9.766 1 95.25 411 PHE A N 1
ATOM 3317 C CA . PHE A 1 411 ? 16.562 -1.936 -9.164 1 95.25 411 PHE A CA 1
ATOM 3318 C C . PHE A 1 411 ? 17.641 -1.961 -10.234 1 95.25 411 PHE A C 1
ATOM 3320 O O . PHE A 1 411 ? 17.391 -2.338 -11.383 1 95.25 411 PHE A O 1
ATOM 3327 N N . ASN A 1 412 ? 18.766 -1.438 -9.875 1 97.06 412 ASN A N 1
ATOM 3328 C CA . ASN A 1 412 ? 20 -1.826 -10.547 1 97.06 412 ASN A CA 1
ATOM 3329 C C . ASN A 1 412 ? 20.547 -3.148 -10.016 1 97.06 412 ASN A C 1
ATOM 3331 O O . ASN A 1 412 ? 21.406 -3.16 -9.133 1 97.06 412 ASN A O 1
ATOM 3335 N N . PHE A 1 413 ? 20.141 -4.188 -10.656 1 96.31 413 PHE A N 1
ATOM 3336 C CA . PHE A 1 413 ? 20.422 -5.52 -10.125 1 96.31 413 PHE A CA 1
ATOM 3337 C C . PHE A 1 413 ? 21.891 -5.863 -10.258 1 96.31 413 PHE A C 1
ATOM 3339 O O . PHE A 1 413 ? 22.406 -6.73 -9.547 1 96.31 413 PHE A O 1
ATOM 3346 N N . GLN A 1 414 ? 22.609 -5.262 -11.117 1 95.5 414 GLN A N 1
ATOM 3347 C CA . GLN A 1 414 ? 24.016 -5.559 -11.312 1 95.5 414 GLN A CA 1
ATOM 3348 C C . GLN A 1 414 ? 24.859 -5.055 -10.133 1 95.5 414 GLN A C 1
ATOM 3350 O O . GLN A 1 414 ? 25.953 -5.551 -9.891 1 95.5 414 GLN A O 1
ATOM 3355 N N . CYS A 1 415 ? 24.328 -4.09 -9.477 1 95.69 415 CYS A N 1
ATOM 3356 C CA . CYS A 1 415 ? 25.047 -3.531 -8.336 1 95.69 415 CYS A CA 1
ATOM 3357 C C . CYS A 1 415 ? 24.203 -3.631 -7.062 1 95.69 415 CYS A C 1
ATOM 3359 O O . CYS A 1 415 ? 24.438 -2.898 -6.102 1 95.69 415 CYS A O 1
ATOM 3361 N N . ALA A 1 416 ? 23.234 -4.441 -7.043 1 93.88 416 ALA A N 1
ATOM 3362 C CA . ALA A 1 416 ? 22.391 -4.582 -5.859 1 93.88 416 ALA A CA 1
ATOM 3363 C C . ALA A 1 416 ? 23.109 -5.379 -4.77 1 93.88 416 ALA A C 1
ATOM 3365 O O . ALA A 1 416 ? 23.625 -6.473 -5.023 1 93.88 416 ALA A O 1
ATOM 3366 N N . ARG A 1 417 ? 23.234 -4.809 -3.621 1 93.94 417 ARG A N 1
ATOM 3367 C CA . ARG A 1 417 ? 23.844 -5.465 -2.465 1 93.94 417 ARG A CA 1
ATOM 3368 C C . ARG A 1 417 ? 22.797 -5.766 -1.396 1 93.94 417 ARG A C 1
ATOM 3370 O O . ARG A 1 417 ? 22.438 -4.887 -0.608 1 93.94 417 ARG A O 1
ATOM 3377 N N . PRO A 1 418 ? 22.359 -7.102 -1.275 1 89.5 418 PRO A N 1
ATOM 3378 C CA . PRO A 1 418 ? 21.266 -7.441 -0.359 1 89.5 418 PRO A CA 1
ATOM 3379 C C . PRO A 1 418 ? 21.734 -7.516 1.097 1 89.5 418 PRO A C 1
ATOM 3381 O O . PRO A 1 418 ? 22.875 -7.898 1.373 1 89.5 418 PRO A O 1
ATOM 3384 N N . LEU A 1 419 ? 20.938 -7.09 2.023 1 88.38 419 LEU A N 1
ATOM 3385 C CA . LEU A 1 419 ? 21.141 -7.211 3.463 1 88.38 419 LEU A CA 1
ATOM 3386 C C . LEU A 1 419 ? 19.797 -7.215 4.199 1 88.38 419 LEU A C 1
ATOM 3388 O O . LEU A 1 419 ? 18.938 -6.371 3.941 1 88.38 419 LEU A O 1
ATOM 3392 N N . TRP A 1 420 ? 19.609 -8.227 5.035 1 82.69 420 TRP A N 1
ATOM 3393 C CA . TRP A 1 420 ? 18.359 -8.391 5.77 1 82.69 420 TRP A CA 1
ATOM 3394 C C . TRP A 1 420 ? 17.172 -8.5 4.816 1 82.69 420 TRP A C 1
ATOM 3396 O O . TRP A 1 420 ? 17.141 -9.367 3.943 1 82.69 420 TRP A O 1
ATOM 3406 N N . TYR A 1 421 ? 16.266 -7.449 4.922 1 79.81 421 TYR A N 1
ATOM 3407 C CA . TYR A 1 421 ? 15.055 -7.52 4.098 1 79.81 421 TYR A CA 1
ATOM 3408 C C . TYR A 1 421 ? 15.18 -6.621 2.873 1 79.81 421 TYR A C 1
ATOM 3410 O O . TYR A 1 421 ? 14.266 -6.559 2.047 1 79.81 421 TYR A O 1
ATOM 3418 N N . PHE A 1 422 ? 16.406 -6.102 2.67 1 88.06 422 PHE A N 1
ATOM 3419 C CA . PHE A 1 422 ? 16.594 -5.184 1.554 1 88.06 422 PHE A CA 1
ATOM 3420 C C . PHE A 1 422 ? 17.281 -5.883 0.391 1 88.06 422 PHE A C 1
ATOM 3422 O O . PHE A 1 422 ? 18.297 -6.559 0.581 1 88.06 422 PHE A O 1
ATOM 3429 N N . VAL A 1 423 ? 16.734 -5.684 -0.771 1 88.56 423 VAL A N 1
ATOM 3430 C CA . VAL A 1 423 ? 17.344 -6.23 -1.979 1 88.56 423 VAL A CA 1
ATOM 3431 C C . VAL A 1 423 ? 18.562 -5.383 -2.375 1 88.56 423 VAL A C 1
ATOM 3433 O O . VAL A 1 423 ? 19.594 -5.918 -2.783 1 88.56 423 VAL A O 1
ATOM 3436 N N . ALA A 1 424 ? 18.344 -4.152 -2.326 1 93.12 424 ALA A N 1
ATOM 3437 C CA . ALA A 1 424 ? 19.406 -3.191 -2.609 1 93.12 424 ALA A CA 1
ATOM 3438 C C . ALA A 1 424 ? 19.672 -2.297 -1.403 1 93.12 424 ALA A C 1
ATOM 3440 O O . ALA A 1 424 ? 19.328 -1.113 -1.411 1 93.12 424 ALA A O 1
ATOM 3441 N N . PHE A 1 425 ? 20.422 -2.797 -0.427 1 93.56 425 PHE A N 1
ATOM 3442 C CA . PHE A 1 425 ? 20.719 -2.105 0.821 1 93.56 425 PHE A CA 1
ATOM 3443 C C . PHE A 1 425 ? 21.594 -0.882 0.564 1 93.56 425 PHE A C 1
ATOM 3445 O O . PHE A 1 425 ? 21.453 0.14 1.24 1 93.56 425 PHE A O 1
ATOM 3452 N N . ASN A 1 426 ? 22.469 -0.947 -0.389 1 95.44 426 ASN A N 1
ATOM 3453 C CA . ASN A 1 426 ? 23.359 0.165 -0.735 1 95.44 426 ASN A CA 1
ATOM 3454 C C . ASN A 1 426 ? 22.562 1.398 -1.152 1 95.44 426 ASN A C 1
ATOM 3456 O O . ASN A 1 426 ? 22.906 2.521 -0.79 1 95.44 426 ASN A O 1
ATOM 3460 N N . ASN A 1 427 ? 21.438 1.178 -1.93 1 95.75 427 ASN A N 1
ATOM 3461 C CA . ASN A 1 427 ? 20.594 2.297 -2.354 1 95.75 427 ASN A CA 1
ATOM 3462 C C . ASN A 1 427 ? 19.891 2.945 -1.168 1 95.75 427 ASN A C 1
ATOM 3464 O O . ASN A 1 427 ? 19.609 4.148 -1.185 1 95.75 427 ASN A O 1
ATOM 3468 N N . VAL A 1 428 ? 19.609 2.162 -0.168 1 94.44 428 VAL A N 1
ATOM 3469 C CA . VAL A 1 428 ? 18.922 2.658 1.019 1 94.44 428 VAL A CA 1
ATOM 3470 C C . VAL A 1 428 ? 19.891 3.441 1.894 1 94.44 428 VAL A C 1
ATOM 3472 O O . VAL A 1 428 ? 19.609 4.574 2.287 1 94.44 428 VAL A O 1
ATOM 3475 N N . VAL A 1 429 ? 21.031 2.928 2.135 1 95.56 429 VAL A N 1
ATOM 3476 C CA . VAL A 1 429 ? 21.984 3.494 3.084 1 95.56 429 VAL A CA 1
ATOM 3477 C C . VAL A 1 429 ? 22.625 4.75 2.494 1 95.56 429 VAL A C 1
ATOM 3479 O O . VAL A 1 429 ? 23.031 5.648 3.23 1 95.56 429 VAL A O 1
ATOM 3482 N N . SER A 1 430 ? 22.688 4.852 1.175 1 96.12 430 SER A N 1
ATOM 3483 C CA . SER A 1 430 ? 23.312 6 0.519 1 96.12 430 SER A CA 1
ATOM 3484 C C . SER A 1 430 ? 22.531 7.281 0.787 1 96.12 430 SER A C 1
ATOM 3486 O O . SER A 1 430 ? 23.031 8.383 0.566 1 96.12 430 SER A O 1
ATOM 3488 N N . ASN A 1 431 ? 21.297 7.199 1.277 1 96.62 431 ASN A N 1
ATOM 3489 C CA . ASN A 1 431 ? 20.469 8.359 1.599 1 96.62 431 ASN A CA 1
ATOM 3490 C C . ASN A 1 431 ? 20.844 8.953 2.955 1 96.62 431 ASN A C 1
ATOM 3492 O O . ASN A 1 431 ? 20.312 9.992 3.35 1 96.62 431 ASN A O 1
ATOM 3496 N N . GLY A 1 432 ? 21.734 8.344 3.689 1 95.31 432 GLY A N 1
ATOM 3497 C CA . GLY A 1 432 ? 22.156 8.805 5.004 1 95.31 432 GLY A CA 1
ATOM 3498 C C . GLY A 1 432 ? 22.766 10.195 4.98 1 95.31 432 GLY A C 1
ATOM 3499 O O . GLY A 1 432 ? 22.703 10.922 5.973 1 95.31 432 GLY A O 1
ATOM 3500 N N . GLY A 1 433 ? 23.266 10.578 3.82 1 95.81 433 GLY A N 1
ATOM 3501 C CA . GLY A 1 433 ? 23.828 11.922 3.686 1 95.81 433 GLY A CA 1
ATOM 3502 C C . GLY A 1 433 ? 22.797 13.016 3.908 1 95.81 433 GLY A C 1
ATOM 3503 O O . GLY A 1 433 ? 23.094 14.031 4.539 1 95.81 433 GLY A O 1
ATOM 3504 N N . TYR A 1 434 ? 21.578 12.836 3.428 1 97.31 434 TYR A N 1
ATOM 3505 C CA . TYR A 1 434 ? 20.516 13.828 3.611 1 97.31 434 TYR A CA 1
ATOM 3506 C C . TYR A 1 434 ? 20.172 13.984 5.086 1 97.31 434 TYR A C 1
ATOM 3508 O O . TYR A 1 434 ? 20 15.102 5.574 1 97.31 434 TYR A O 1
ATOM 3516 N N . VAL A 1 435 ? 20.094 12.859 5.812 1 96.69 435 VAL A N 1
ATOM 3517 C CA . VAL A 1 435 ? 19.75 12.883 7.23 1 96.69 435 VAL A CA 1
ATOM 3518 C C . VAL A 1 435 ? 20.828 13.617 8.016 1 96.69 435 VAL A C 1
ATOM 3520 O O . VAL A 1 435 ? 20.531 14.477 8.844 1 96.69 435 VAL A O 1
ATOM 3523 N N . TYR A 1 436 ? 22.016 13.328 7.676 1 96.75 436 TYR A N 1
ATOM 3524 C CA . TYR A 1 436 ? 23.156 13.938 8.352 1 96.75 436 TYR A CA 1
ATOM 3525 C C . TYR A 1 436 ? 23.203 15.445 8.094 1 96.75 436 TYR A C 1
ATOM 3527 O O . TYR A 1 436 ? 23.281 16.234 9.039 1 96.75 436 TYR A O 1
ATOM 3535 N N . PHE A 1 437 ? 23.109 15.836 6.863 1 97.19 437 PHE A N 1
ATOM 3536 C CA . PHE A 1 437 ? 23.25 17.25 6.516 1 97.19 437 PHE A CA 1
ATOM 3537 C C . PHE A 1 437 ? 22.031 18.031 6.977 1 97.19 437 PHE A C 1
ATOM 3539 O O . PHE A 1 437 ? 22.141 19.203 7.352 1 97.19 437 PHE A O 1
ATOM 3546 N N . GLY A 1 438 ? 20.797 17.375 6.914 1 97.31 438 GLY A N 1
ATOM 3547 C CA . GLY A 1 438 ? 19.641 18.031 7.508 1 97.31 438 GLY A CA 1
ATOM 3548 C C . GLY A 1 438 ? 19.828 18.344 8.984 1 97.31 438 GLY A C 1
ATOM 3549 O O . GLY A 1 438 ? 19.5 19.438 9.438 1 97.31 438 GLY A O 1
ATOM 3550 N N . THR A 1 439 ? 20.406 17.469 9.742 1 96.69 439 THR A N 1
ATOM 3551 C CA . THR A 1 439 ? 20.672 17.656 11.164 1 96.69 439 THR A CA 1
ATOM 3552 C C . THR A 1 439 ? 21.719 18.734 11.383 1 96.69 439 THR A C 1
ATOM 3554 O O . THR A 1 439 ? 21.594 19.562 12.289 1 96.69 439 THR A O 1
ATOM 3557 N N . LEU A 1 440 ? 22.688 18.719 10.539 1 95.25 440 LEU A N 1
ATOM 3558 C CA . LEU A 1 440 ? 23.75 19.719 10.641 1 95.25 440 LEU A CA 1
ATOM 3559 C C . LEU A 1 440 ? 23.203 21.125 10.391 1 95.25 440 LEU A C 1
ATOM 3561 O O . LEU A 1 440 ? 23.594 22.078 11.062 1 95.25 440 LEU A O 1
ATOM 3565 N N . ILE A 1 441 ? 22.312 21.25 9.406 1 95.62 441 ILE A N 1
ATOM 3566 C CA . ILE A 1 441 ? 21.703 22.531 9.117 1 95.62 441 ILE A CA 1
ATOM 3567 C C . ILE A 1 441 ? 20.922 23.016 10.344 1 95.62 441 ILE A C 1
ATOM 3569 O O . ILE A 1 441 ? 21.016 24.188 10.719 1 95.62 441 ILE A O 1
ATOM 3573 N N . ILE A 1 442 ? 20.219 22.125 11 1 96.31 442 ILE A N 1
ATOM 3574 C CA . ILE A 1 442 ? 19.438 22.469 12.172 1 96.31 442 ILE A CA 1
ATOM 3575 C C . ILE A 1 442 ? 20.359 22.906 13.305 1 96.31 442 ILE A C 1
ATOM 3577 O O . ILE A 1 442 ? 20.125 23.938 13.945 1 96.31 442 ILE A O 1
ATOM 3581 N N . VAL A 1 443 ? 21.469 22.203 13.531 1 93.25 443 VAL A N 1
ATOM 3582 C CA . VAL A 1 443 ? 22.391 22.5 14.617 1 93.25 443 VAL A CA 1
ATOM 3583 C C . VAL A 1 443 ? 23.094 23.828 14.344 1 93.25 443 VAL A C 1
ATOM 3585 O O . VAL A 1 443 ? 23.219 24.672 15.242 1 93.25 443 VAL A O 1
ATOM 3588 N N . MET A 1 444 ? 23.516 24.031 13.141 1 91.19 444 MET A N 1
ATOM 3589 C CA . MET A 1 444 ? 24.203 25.266 12.781 1 91.19 444 MET A CA 1
ATOM 3590 C C . MET A 1 444 ? 23.25 26.469 12.922 1 91.19 444 MET A C 1
ATOM 3592 O O . MET A 1 444 ? 23.656 27.516 13.414 1 91.19 444 MET A O 1
ATOM 3596 N N . ASN A 1 445 ? 22.078 26.297 12.43 1 92.44 445 ASN A N 1
ATOM 3597 C CA . ASN A 1 445 ? 21.094 27.359 12.57 1 92.44 445 ASN A CA 1
ATOM 3598 C C . ASN A 1 445 ? 20.781 27.656 14.031 1 92.44 445 ASN A C 1
ATOM 3600 O O . ASN A 1 445 ? 20.609 28.812 14.414 1 92.44 445 ASN A O 1
ATOM 3604 N N . TYR A 1 446 ? 20.719 26.641 14.867 1 91.81 446 TYR A N 1
ATOM 3605 C CA . TYR A 1 446 ? 20.484 26.797 16.297 1 91.81 446 TYR A CA 1
ATOM 3606 C C . TYR A 1 446 ? 21.609 27.578 16.953 1 91.81 446 TYR A C 1
ATOM 3608 O O . TYR A 1 446 ? 21.375 28.469 17.766 1 91.81 446 TYR A O 1
ATOM 3616 N N . CYS A 1 447 ? 22.844 27.297 16.656 1 86.94 447 CYS A N 1
ATOM 3617 C CA . CYS A 1 447 ? 24 28 17.188 1 86.94 447 CYS A CA 1
ATOM 3618 C C . CYS A 1 447 ? 24.016 29.453 16.766 1 86.94 447 CYS A C 1
ATOM 3620 O O . CYS A 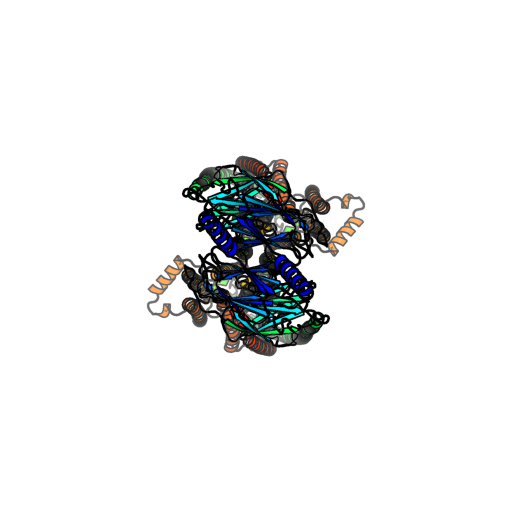1 447 ? 24.312 30.344 17.562 1 86.94 447 CYS A O 1
ATOM 3622 N N . ARG A 1 448 ? 23.656 29.656 15.562 1 85.81 448 ARG A N 1
ATOM 3623 C CA . ARG A 1 448 ? 23.594 31.031 15.055 1 85.81 448 ARG A CA 1
ATOM 3624 C C . ARG A 1 448 ? 22.516 31.828 15.75 1 85.81 448 ARG A C 1
ATOM 3626 O O . ARG A 1 448 ? 22.719 33 16.125 1 85.81 448 ARG A O 1
ATOM 3633 N N . GLU A 1 449 ? 21.359 31.234 15.875 1 87 449 GLU A N 1
ATOM 3634 C CA . GLU A 1 449 ? 20.25 31.891 16.562 1 87 449 GLU A CA 1
ATOM 3635 C C . GLU A 1 449 ? 20.641 32.25 18 1 87 449 GLU A C 1
ATOM 3637 O O . GLU A 1 449 ? 20.312 33.312 18.5 1 87 449 GLU A O 1
ATOM 3642 N N . ARG A 1 450 ? 21.281 31.391 18.672 1 84.62 450 ARG A N 1
ATOM 3643 C CA . ARG A 1 450 ? 21.703 31.625 20.047 1 84.62 450 ARG A CA 1
ATOM 3644 C C . ARG A 1 450 ? 22.719 32.75 20.141 1 84.62 450 ARG A C 1
ATOM 3646 O O . ARG A 1 450 ? 22.672 33.562 21.062 1 84.62 450 ARG A O 1
ATOM 3653 N N . SER A 1 451 ? 23.578 32.781 19.203 1 80.88 451 SER A N 1
ATOM 3654 C CA . SER A 1 451 ? 24.578 33.844 19.156 1 80.88 451 SER A CA 1
ATOM 3655 C C . SER A 1 451 ? 23.922 35.219 18.938 1 80.88 451 SER A C 1
ATOM 3657 O O . SER A 1 451 ? 24.297 36.219 19.562 1 80.88 451 SER A O 1
ATOM 3659 N N . PHE A 1 452 ? 22.984 35.25 18.031 1 81.19 452 PHE A N 1
ATOM 3660 C CA . PHE A 1 452 ? 22.281 36.5 17.75 1 81.19 452 PHE A CA 1
ATOM 3661 C C . PHE A 1 452 ? 21.453 36.938 18.953 1 81.19 452 PHE A C 1
ATOM 3663 O O . PHE A 1 452 ? 21.391 38.125 19.281 1 81.19 452 PHE A O 1
ATOM 3670 N N . ARG A 1 453 ? 20.797 35.969 19.609 1 83.19 453 ARG A N 1
ATOM 3671 C CA . ARG A 1 453 ? 20 36.281 20.781 1 83.19 453 ARG A CA 1
ATOM 3672 C C . ARG A 1 453 ? 20.859 36.875 21.891 1 83.19 453 ARG A C 1
ATOM 3674 O O . ARG A 1 453 ? 20.438 37.781 22.594 1 83.19 453 ARG A O 1
ATOM 3681 N N . ARG A 1 454 ? 22.062 36.375 22.047 1 81 454 ARG A N 1
ATOM 3682 C CA . ARG A 1 454 ? 23 36.906 23.047 1 81 454 ARG A CA 1
ATOM 3683 C C . ARG A 1 454 ? 23.453 38.312 22.688 1 81 454 ARG A C 1
ATOM 3685 O O . ARG A 1 454 ? 23.531 39.188 23.547 1 81 454 ARG A O 1
ATOM 3692 N N . LEU A 1 455 ? 23.641 38.5 21.422 1 77.25 455 LEU A N 1
ATOM 3693 C CA . LEU A 1 455 ? 24.062 39.812 20.953 1 77.25 455 LEU A CA 1
ATOM 3694 C C . LEU A 1 455 ? 22.953 40.844 21.125 1 77.25 455 LEU A C 1
ATOM 3696 O O . LEU A 1 455 ? 23.203 41.969 21.531 1 77.25 455 LEU A O 1
ATOM 3700 N N . PHE A 1 456 ? 21.75 40.438 20.766 1 80.75 456 PHE A N 1
ATOM 3701 C CA . PHE A 1 456 ? 20.609 41.344 20.859 1 80.75 456 PHE A CA 1
ATOM 3702 C C . PHE A 1 456 ? 20.281 41.656 22.312 1 80.75 456 PHE A C 1
ATOM 3704 O O . PHE A 1 456 ? 19.75 42.719 22.609 1 80.75 456 PHE A O 1
ATOM 3711 N N . ALA A 1 457 ? 20.578 40.688 23.203 1 81.44 457 ALA A N 1
ATOM 3712 C CA . ALA A 1 457 ? 20.344 40.906 24.625 1 81.44 457 ALA A CA 1
ATOM 3713 C C . ALA A 1 457 ? 21.266 42 25.156 1 81.44 457 ALA A C 1
ATOM 3715 O O . ALA A 1 457 ? 20.875 42.781 26.031 1 81.44 457 ALA A O 1
ATOM 3716 N N . VAL A 1 458 ? 22.438 42.125 24.609 1 75.81 458 VAL A N 1
ATOM 3717 C CA . VAL A 1 458 ? 23.422 43.094 25.047 1 75.81 458 VAL A CA 1
ATOM 3718 C C . VAL A 1 458 ? 23.141 44.438 24.375 1 75.81 458 VAL A C 1
ATOM 3720 O O . VAL A 1 458 ? 23.25 45.5 25.016 1 75.81 458 VAL A O 1
ATOM 3723 N N . GLN A 1 459 ? 22.75 44.344 23.062 1 77.06 459 GLN A N 1
ATOM 3724 C CA . GLN A 1 459 ? 22.453 45.562 22.312 1 77.06 459 GLN A CA 1
ATOM 3725 C C . GLN A 1 459 ? 21.125 45.438 21.562 1 77.06 459 GLN A C 1
ATOM 3727 O O . GLN A 1 459 ? 21.109 45.188 20.359 1 77.06 459 GLN A O 1
ATOM 3732 N N . PRO A 1 460 ? 20.078 45.719 22.078 1 80.5 460 PRO A N 1
ATOM 3733 C CA . PRO A 1 460 ? 18.766 45.562 21.469 1 80.5 460 PRO A CA 1
ATOM 3734 C C . PRO A 1 460 ? 18.562 46.438 20.234 1 80.5 460 PRO A C 1
ATOM 3736 O O . PRO A 1 460 ? 17.734 46.156 19.375 1 80.5 460 PRO A O 1
ATOM 3739 N N . THR A 1 461 ? 19.359 47.625 20.125 1 78.12 461 THR A N 1
ATOM 3740 C CA . THR A 1 461 ? 19.234 48.531 18.984 1 78.12 461 THR A CA 1
ATOM 3741 C C . THR A 1 461 ? 19.625 47.844 17.688 1 78.12 461 THR A C 1
ATOM 3743 O O . THR A 1 461 ? 19.125 48.188 16.609 1 78.12 461 THR A O 1
ATOM 3746 N N . LEU A 1 462 ? 20.547 46.875 17.828 1 78.94 462 LEU A N 1
ATOM 3747 C CA . LEU A 1 462 ? 20.969 46.125 16.656 1 78.94 462 LEU A CA 1
ATOM 3748 C C . LEU A 1 462 ? 19.828 45.281 16.094 1 78.94 462 LEU A C 1
ATOM 3750 O O . LEU A 1 462 ? 19.703 45.125 14.883 1 78.94 462 LEU A O 1
ATOM 3754 N N . ALA A 1 463 ? 18.969 44.75 16.938 1 79.81 463 ALA A N 1
ATOM 3755 C CA . ALA A 1 463 ? 17.844 43.906 16.516 1 79.81 463 ALA A CA 1
ATOM 3756 C C . ALA A 1 463 ? 16.734 44.719 15.883 1 79.81 463 ALA A C 1
ATOM 3758 O O . ALA A 1 463 ? 16.047 44.281 14.977 1 79.81 463 ALA A O 1
ATOM 3759 N N . GLU A 1 464 ? 16.672 45.938 16.266 1 82.38 464 GLU A N 1
ATOM 3760 C CA . GLU A 1 464 ? 15.531 46.75 15.883 1 82.38 464 GLU A CA 1
ATOM 3761 C C . GLU A 1 464 ? 15.859 47.594 14.664 1 82.38 464 GLU A C 1
ATOM 3763 O O . GLU A 1 464 ? 15 47.844 13.812 1 82.38 464 GLU A O 1
ATOM 3768 N N . ARG A 1 465 ? 17.219 48.094 14.484 1 85.06 465 ARG A N 1
ATOM 3769 C CA . ARG A 1 465 ? 17.453 49.156 13.516 1 85.06 465 ARG A CA 1
ATOM 3770 C C . ARG A 1 465 ? 18.469 48.719 12.469 1 85.06 465 ARG A C 1
ATOM 3772 O O . ARG A 1 465 ? 18.625 49.375 11.445 1 85.06 465 ARG A O 1
ATOM 3779 N N . TYR A 1 466 ? 19.094 47.594 12.719 1 86.19 466 TYR A N 1
ATOM 3780 C CA . TYR A 1 466 ? 20.203 47.25 11.828 1 86.19 466 TYR A CA 1
ATOM 3781 C C . TYR A 1 466 ? 20 45.906 11.156 1 86.19 466 TYR A C 1
ATOM 3783 O O . TYR A 1 466 ? 19.328 45.031 11.711 1 86.19 466 TYR A O 1
ATOM 3791 N N . GLY A 1 467 ? 20.469 45.812 9.953 1 89.62 467 GLY A N 1
ATOM 3792 C CA . GLY A 1 467 ? 20.531 44.562 9.242 1 89.62 467 GLY A CA 1
ATOM 3793 C C . GLY A 1 467 ? 19.172 44.031 8.859 1 89.62 467 GLY A C 1
ATOM 3794 O O . GLY A 1 467 ? 18.188 44.75 8.867 1 89.62 467 GLY A O 1
ATOM 3795 N N . LEU A 1 468 ? 19.109 42.75 8.406 1 92.25 468 LEU A N 1
ATOM 3796 C CA . LEU A 1 468 ? 17.875 42.031 8.086 1 92.25 468 LEU A CA 1
ATOM 3797 C C . LEU A 1 468 ? 17.328 41.312 9.312 1 92.25 468 LEU A C 1
ATOM 3799 O O . LEU A 1 468 ? 18.109 40.75 10.094 1 92.25 468 LEU A O 1
ATOM 3803 N N . PRO A 1 469 ? 16.031 41.469 9.547 1 88.44 469 PRO A N 1
ATOM 3804 C CA . PRO A 1 469 ? 15.477 40.719 10.672 1 88.44 469 PRO A CA 1
ATOM 3805 C C . PRO A 1 469 ? 15.734 39.219 10.555 1 88.44 469 PRO A C 1
ATOM 3807 O O . PRO A 1 469 ? 15.469 38.625 9.508 1 88.44 469 PRO A O 1
ATOM 3810 N N . GLN A 1 470 ? 16.266 38.719 11.594 1 81.94 470 GLN A N 1
ATOM 3811 C CA . GLN A 1 470 ? 16.656 37.312 11.586 1 81.94 470 GLN A CA 1
ATOM 3812 C C . GLN A 1 470 ? 15.5 36.438 12.039 1 81.94 470 GLN A C 1
ATOM 3814 O O . GLN A 1 470 ? 14.727 36.812 12.922 1 81.94 470 GLN A O 1
ATOM 3819 N N . HIS A 1 471 ? 15.141 35.406 11.391 1 83.56 471 HIS A N 1
ATOM 3820 C CA . HIS A 1 471 ? 14.211 34.375 11.82 1 83.56 471 HIS A CA 1
ATOM 3821 C C . HIS A 1 471 ? 14.789 32.969 11.57 1 83.56 471 HIS A C 1
ATOM 3823 O O . HIS A 1 471 ? 15.492 32.75 10.586 1 83.56 471 HIS A O 1
ATOM 3829 N N . SER A 1 472 ? 14.625 32.062 12.469 1 90 472 SER A N 1
ATOM 3830 C CA . SER A 1 472 ? 15.266 30.75 12.406 1 90 472 SER A CA 1
ATOM 3831 C C . SER A 1 472 ? 14.258 29.656 12.055 1 90 472 SER A C 1
ATOM 3833 O O . SER A 1 472 ? 14.633 28.531 11.695 1 90 472 SER A O 1
ATOM 3835 N N . GLY A 1 473 ? 12.992 29.922 12.109 1 93.31 473 GLY A N 1
ATOM 3836 C CA . GLY A 1 473 ? 11.961 28.906 11.93 1 93.31 473 GLY A CA 1
ATOM 3837 C C . GLY A 1 473 ? 12 28.25 10.562 1 93.31 473 GLY A C 1
ATOM 3838 O O . GLY A 1 473 ? 11.93 27.031 10.461 1 93.31 473 GLY A O 1
ATOM 3839 N N . LEU A 1 474 ? 12.203 29.016 9.531 1 95.38 474 LEU A N 1
ATOM 3840 C CA . LEU A 1 474 ? 12.188 28.5 8.172 1 95.38 474 LEU A CA 1
ATOM 3841 C C . LEU A 1 474 ? 13.43 27.672 7.891 1 95.38 474 LEU A C 1
ATOM 3843 O O . LEU A 1 474 ? 13.359 26.641 7.223 1 95.38 474 LEU A O 1
ATOM 3847 N N . MET A 1 475 ? 14.562 28.141 8.414 1 96 475 MET A N 1
ATOM 3848 C CA . MET A 1 475 ? 15.797 27.391 8.203 1 96 475 MET A CA 1
ATOM 3849 C C . MET A 1 475 ? 15.742 26.047 8.93 1 96 475 MET A C 1
ATOM 3851 O O . MET A 1 475 ? 16.219 25.031 8.406 1 96 475 MET A O 1
ATOM 3855 N N . THR A 1 476 ? 15.164 26.047 10.094 1 97.06 476 THR A N 1
ATOM 3856 C CA . THR A 1 476 ? 14.984 24.797 10.812 1 97.06 476 THR A CA 1
ATOM 3857 C C . THR A 1 476 ? 14.016 23.875 10.062 1 97.06 476 THR A C 1
ATOM 3859 O O . THR A 1 476 ? 14.227 22.656 10.008 1 97.06 476 THR A O 1
ATOM 3862 N N . ALA A 1 477 ? 12.984 24.438 9.508 1 97.62 477 ALA A N 1
ATOM 3863 C CA . ALA A 1 477 ? 12.039 23.672 8.711 1 97.62 477 ALA A CA 1
ATOM 3864 C C . ALA A 1 477 ? 12.719 23.062 7.488 1 97.62 477 ALA A C 1
ATOM 3866 O O . ALA A 1 477 ? 12.43 21.922 7.113 1 97.62 477 ALA A O 1
ATOM 3867 N N . ILE A 1 478 ? 13.586 23.797 6.863 1 97.69 478 ILE A N 1
ATOM 3868 C CA . ILE A 1 478 ? 14.32 23.281 5.711 1 97.69 478 ILE A CA 1
ATOM 3869 C C . ILE A 1 478 ? 15.195 22.109 6.129 1 97.69 478 ILE A C 1
ATOM 3871 O O . ILE A 1 478 ? 15.227 21.078 5.457 1 97.69 478 ILE A O 1
ATOM 3875 N N . GLY A 1 479 ? 15.938 22.312 7.277 1 97.88 479 GLY A N 1
ATOM 3876 C CA . GLY A 1 479 ? 16.719 21.203 7.789 1 97.88 479 GLY A CA 1
ATOM 3877 C C . GLY A 1 479 ? 15.891 19.969 8.055 1 97.88 479 GLY A C 1
ATOM 3878 O O . GLY A 1 479 ? 16.297 18.859 7.707 1 97.88 479 GLY A O 1
ATOM 3879 N N . LEU A 1 480 ? 14.727 20.141 8.609 1 97.69 480 LEU A N 1
ATOM 3880 C CA . LEU A 1 480 ? 13.828 19.031 8.883 1 97.69 480 LEU A CA 1
ATOM 3881 C C . LEU A 1 480 ? 13.352 18.391 7.586 1 97.69 480 LEU A C 1
ATOM 3883 O O . LEU A 1 480 ? 13.242 17.156 7.496 1 97.69 480 LEU A O 1
ATOM 3887 N N . ALA A 1 481 ? 13.047 19.172 6.629 1 97.44 481 ALA A N 1
ATOM 3888 C CA . ALA A 1 481 ? 12.609 18.672 5.328 1 97.44 481 ALA A CA 1
ATOM 3889 C C . ALA A 1 481 ? 13.688 17.812 4.676 1 97.44 481 ALA A C 1
ATOM 3891 O O . ALA A 1 481 ? 13.398 16.797 4.055 1 97.44 481 ALA A O 1
ATOM 3892 N N . VAL A 1 482 ? 14.93 18.25 4.828 1 97.94 482 VAL A N 1
ATOM 3893 C CA . VAL A 1 482 ? 16.047 17.5 4.254 1 97.94 482 VAL A CA 1
ATOM 3894 C C . VAL A 1 482 ? 16.188 16.156 4.961 1 97.94 482 VAL A C 1
ATOM 3896 O O . VAL A 1 482 ? 16.406 15.125 4.316 1 97.94 482 VAL A O 1
ATOM 3899 N N . ILE A 1 483 ? 16.016 16.156 6.277 1 97.25 483 ILE A N 1
ATOM 3900 C CA . ILE A 1 483 ? 16.031 14.906 7.039 1 97.25 483 ILE A CA 1
ATOM 3901 C C . ILE A 1 483 ? 14.922 13.984 6.543 1 97.25 483 ILE A C 1
ATOM 3903 O O . ILE A 1 483 ? 15.164 12.805 6.25 1 97.25 483 ILE A O 1
ATOM 3907 N N . MET A 1 484 ? 13.758 14.516 6.406 1 95.19 484 MET A N 1
ATOM 3908 C CA . MET A 1 484 ? 12.602 13.734 5.969 1 95.19 484 MET A CA 1
ATOM 3909 C C . MET A 1 484 ? 12.797 13.234 4.539 1 95.19 484 MET A C 1
ATOM 3911 O O . MET A 1 484 ? 12.344 12.141 4.191 1 95.19 484 MET A O 1
ATOM 3915 N N . GLU A 1 485 ? 13.469 14.039 3.727 1 95.31 485 GLU A N 1
ATOM 3916 C CA . GLU A 1 485 ? 13.797 13.617 2.367 1 95.31 485 GLU A CA 1
ATOM 3917 C C . GLU A 1 485 ? 14.695 12.383 2.373 1 95.31 485 GLU A C 1
ATOM 3919 O O . GLU A 1 485 ? 14.484 11.453 1.591 1 95.31 485 GLU A O 1
ATOM 3924 N N . GLY A 1 486 ? 15.68 12.406 3.242 1 95.88 486 GLY A N 1
ATOM 3925 C CA . GLY A 1 486 ? 16.547 11.25 3.354 1 95.88 486 GLY A CA 1
ATOM 3926 C C . GLY A 1 486 ? 15.805 9.984 3.752 1 95.88 486 GLY A C 1
ATOM 3927 O O . GLY A 1 486 ? 16.031 8.922 3.176 1 95.88 486 GLY A O 1
ATOM 3928 N N . ILE A 1 487 ? 14.883 10.094 4.609 1 92.94 487 ILE A N 1
ATOM 3929 C CA . ILE A 1 487 ? 14.125 8.953 5.109 1 92.94 487 ILE A CA 1
ATOM 3930 C C . ILE A 1 487 ? 13.141 8.477 4.039 1 92.94 487 ILE A C 1
ATOM 3932 O O . ILE A 1 487 ? 13.062 7.281 3.746 1 92.94 487 ILE A O 1
ATOM 3936 N N . SER A 1 488 ? 12.43 9.398 3.477 1 92.69 488 SER A N 1
ATOM 3937 C CA . SER A 1 488 ? 11.43 9.055 2.473 1 92.69 488 SER A CA 1
ATOM 3938 C C . SER A 1 488 ? 12.078 8.492 1.214 1 92.69 488 SER A C 1
ATOM 3940 O O . SER A 1 488 ? 11.555 7.551 0.605 1 92.69 488 SER A O 1
ATOM 3942 N N . SER A 1 489 ? 13.164 9.055 0.804 1 94.25 489 SER A N 1
ATOM 3943 C CA . SER A 1 489 ? 13.891 8.523 -0.344 1 94.25 489 SER A CA 1
ATOM 3944 C C . SER A 1 489 ? 14.414 7.117 -0.068 1 94.25 489 SER A C 1
ATOM 3946 O O . SER A 1 489 ? 14.383 6.258 -0.951 1 94.25 489 SER A O 1
ATOM 3948 N N . ALA A 1 490 ? 14.922 6.902 1.113 1 93.69 490 ALA A N 1
ATOM 3949 C CA . ALA A 1 490 ? 15.352 5.562 1.498 1 93.69 490 ALA A CA 1
ATOM 3950 C C . ALA A 1 490 ? 14.195 4.566 1.389 1 93.69 490 ALA A C 1
ATOM 3952 O O . ALA A 1 490 ? 14.391 3.432 0.944 1 93.69 490 ALA A O 1
ATOM 3953 N N . THR A 1 491 ? 13.016 5.016 1.749 1 90.38 491 THR A N 1
ATOM 3954 C CA . THR A 1 491 ? 11.844 4.152 1.689 1 90.38 491 THR A CA 1
ATOM 3955 C C . THR A 1 491 ? 11.453 3.865 0.241 1 90.38 491 THR A C 1
ATOM 3957 O O . THR A 1 491 ? 11.047 2.75 -0.086 1 90.38 491 THR A O 1
ATOM 3960 N N . TYR A 1 492 ? 11.586 4.809 -0.675 1 91.31 492 TYR A N 1
ATOM 3961 C CA . TYR A 1 492 ? 11.352 4.609 -2.102 1 91.31 492 TYR A CA 1
ATOM 3962 C C . TYR A 1 492 ? 12.25 3.51 -2.652 1 91.31 492 TYR A C 1
ATOM 3964 O O . TYR A 1 492 ? 11.812 2.688 -3.461 1 91.31 492 TYR A O 1
ATOM 3972 N N . HIS A 1 493 ? 13.438 3.475 -2.154 1 93.81 493 HIS A N 1
ATOM 3973 C CA . HIS A 1 493 ? 14.438 2.574 -2.717 1 93.81 493 HIS A CA 1
ATOM 3974 C C . HIS A 1 493 ? 14.289 1.166 -2.152 1 93.81 493 HIS A C 1
ATOM 3976 O O . HIS A 1 493 ? 15.031 0.258 -2.539 1 93.81 493 HIS A O 1
ATOM 3982 N N . VAL A 1 494 ? 13.383 0.95 -1.244 1 91.44 494 VAL A N 1
ATOM 3983 C CA . VAL A 1 494 ? 13.055 -0.41 -0.826 1 91.44 494 VAL A CA 1
ATOM 3984 C C . VAL A 1 494 ? 12.398 -1.163 -1.979 1 91.44 494 VAL A C 1
ATOM 3986 O O . VAL A 1 494 ? 12.656 -2.352 -2.184 1 91.44 494 VAL A O 1
ATOM 3989 N N . CYS A 1 495 ? 11.594 -0.435 -2.719 1 91 495 CYS A N 1
ATOM 3990 C CA . CYS A 1 495 ? 10.992 -0.971 -3.934 1 91 495 CYS A CA 1
ATOM 3991 C C . CYS A 1 495 ? 10.664 0.145 -4.918 1 91 495 CYS A C 1
ATOM 3993 O O . CYS A 1 495 ? 9.516 0.58 -5.008 1 91 495 CYS A O 1
ATOM 3995 N N . PRO A 1 496 ? 11.609 0.506 -5.719 1 92.62 496 PRO A N 1
ATOM 3996 C CA . PRO A 1 496 ? 11.391 1.603 -6.664 1 92.62 496 PRO A CA 1
ATOM 3997 C C . PRO A 1 496 ? 10.398 1.238 -7.77 1 92.62 496 PRO A C 1
ATOM 3999 O O . PRO A 1 496 ? 10.578 0.227 -8.453 1 92.62 496 PRO A O 1
ATOM 4002 N N . ASN A 1 497 ? 9.398 1.931 -7.914 1 89.81 497 ASN A N 1
ATOM 4003 C CA . ASN A 1 497 ? 8.414 1.81 -8.984 1 89.81 497 ASN A CA 1
ATOM 4004 C C . ASN A 1 497 ? 7.664 3.121 -9.211 1 89.81 497 ASN A C 1
ATOM 4006 O O . ASN A 1 497 ? 7.992 4.141 -8.602 1 89.81 497 ASN A O 1
ATOM 4010 N N . ASN A 1 498 ? 6.762 3.174 -10.125 1 85.56 498 ASN A N 1
ATOM 4011 C CA . ASN A 1 498 ? 6.086 4.406 -10.516 1 85.56 498 ASN A CA 1
ATOM 4012 C C . ASN A 1 498 ? 5.195 4.934 -9.391 1 85.56 498 ASN A C 1
ATOM 4014 O O . ASN A 1 498 ? 5.059 6.145 -9.219 1 85.56 498 ASN A O 1
ATOM 4018 N N . ILE A 1 499 ? 4.691 4.09 -8.57 1 80.69 499 ILE A N 1
ATOM 4019 C CA . ILE A 1 499 ? 3.758 4.477 -7.52 1 80.69 499 ILE A CA 1
ATOM 4020 C C . ILE A 1 499 ? 4.527 5.031 -6.324 1 80.69 499 ILE A C 1
ATOM 4022 O O . ILE A 1 499 ? 4.145 6.055 -5.754 1 80.69 499 ILE A O 1
ATOM 4026 N N . ASN A 1 500 ? 5.68 4.422 -6.004 1 87.31 500 ASN A N 1
ATOM 4027 C CA . ASN A 1 500 ? 6.457 4.805 -4.828 1 87.31 500 ASN A CA 1
ATOM 4028 C C . ASN A 1 500 ? 7.355 6.004 -5.117 1 87.31 500 ASN A C 1
ATOM 4030 O O . ASN A 1 500 ? 7.898 6.613 -4.191 1 87.31 500 ASN A O 1
ATOM 4034 N N . TYR A 1 501 ? 7.414 6.391 -6.352 1 89.75 501 TYR A N 1
ATOM 4035 C CA . TYR A 1 501 ? 8.312 7.48 -6.719 1 89.75 501 TYR A CA 1
ATOM 4036 C C . TYR A 1 501 ? 7.895 8.781 -6.039 1 89.75 501 TYR A C 1
ATOM 4038 O O . TYR A 1 501 ? 8.727 9.672 -5.828 1 89.75 501 TYR A O 1
ATOM 4046 N N . GLN A 1 502 ? 6.73 8.906 -5.66 1 88.12 502 GLN A N 1
ATOM 4047 C CA . GLN A 1 502 ? 6.234 10.094 -4.988 1 88.12 502 GLN A CA 1
ATOM 4048 C C . GLN A 1 502 ? 6.938 10.312 -3.65 1 88.12 502 GLN A C 1
ATOM 4050 O O . GLN A 1 502 ? 7.066 11.445 -3.184 1 88.12 502 GLN A O 1
ATOM 4055 N N . PHE A 1 503 ? 7.391 9.289 -3.004 1 88.06 503 PHE A N 1
ATOM 4056 C CA . PHE A 1 503 ? 8.062 9.414 -1.716 1 88.06 503 PHE A CA 1
ATOM 4057 C C . PHE A 1 503 ? 9.367 10.18 -1.857 1 88.06 503 PHE A C 1
ATOM 4059 O O . PHE A 1 503 ? 9.789 10.875 -0.931 1 88.06 503 PHE A O 1
ATOM 4066 N N . ASP A 1 504 ? 9.891 10.055 -2.973 1 88.62 504 ASP A N 1
ATOM 4067 C CA . ASP A 1 504 ? 11.125 10.773 -3.264 1 88.62 504 ASP A CA 1
ATOM 4068 C C . ASP A 1 504 ? 10.836 12.219 -3.656 1 88.62 504 ASP A C 1
ATOM 4070 O O . ASP A 1 504 ? 11.445 13.148 -3.115 1 88.62 504 ASP A O 1
ATOM 4074 N N . THR A 1 505 ? 9.859 12.453 -4.449 1 91.75 505 THR A N 1
ATOM 4075 C CA . THR A 1 505 ? 9.641 13.758 -5.062 1 91.75 505 THR A CA 1
ATOM 4076 C C . THR A 1 505 ? 8.844 14.672 -4.129 1 91.75 505 THR A C 1
ATOM 4078 O O . THR A 1 505 ? 9.023 15.891 -4.145 1 91.75 505 THR A O 1
ATOM 4081 N N . ALA A 1 506 ? 8.008 14.141 -3.305 1 91.06 506 ALA A N 1
ATOM 4082 C CA . ALA A 1 506 ? 7.148 14.953 -2.453 1 91.06 506 ALA A CA 1
ATOM 4083 C C . ALA A 1 506 ? 7.969 15.867 -1.55 1 91.06 506 ALA A C 1
ATOM 4085 O O . ALA A 1 506 ? 7.695 17.062 -1.449 1 91.06 506 ALA A O 1
ATOM 4086 N N . LEU A 1 507 ? 8.992 15.305 -0.902 1 92.56 507 LEU A N 1
ATOM 4087 C CA . LEU A 1 507 ? 9.781 16.109 0.022 1 92.56 507 LEU A CA 1
ATOM 4088 C C . LEU A 1 507 ? 10.734 17.031 -0.736 1 92.56 507 LEU A C 1
ATOM 4090 O O . LEU A 1 507 ? 11.172 18.062 -0.208 1 92.56 507 LEU A O 1
ATOM 4094 N N . MET A 1 508 ? 11.039 16.75 -1.975 1 94.88 508 MET A N 1
ATOM 4095 C CA . MET A 1 508 ? 11.781 17.672 -2.818 1 94.88 508 MET A CA 1
ATOM 4096 C C . MET A 1 508 ? 10.945 18.922 -3.125 1 94.88 508 MET A C 1
ATOM 4098 O O . MET A 1 508 ? 11.477 20.031 -3.154 1 94.88 508 MET A O 1
ATOM 4102 N N . TYR A 1 509 ? 9.625 18.703 -3.322 1 95.06 509 TYR A N 1
ATOM 4103 C CA . TYR A 1 509 ? 8.734 19.844 -3.5 1 95.06 509 TYR A CA 1
ATOM 4104 C C . TYR A 1 509 ? 8.719 20.719 -2.26 1 95.06 509 TYR A C 1
ATOM 4106 O O . TYR A 1 509 ? 8.734 21.953 -2.369 1 95.06 509 TYR A O 1
ATOM 4114 N N . VAL A 1 510 ? 8.773 20.031 -1.101 1 95.06 510 VAL A N 1
ATOM 4115 C CA . VAL A 1 510 ? 8.734 20.766 0.166 1 95.06 510 VAL A CA 1
ATOM 4116 C C . VAL A 1 510 ? 10 21.609 0.317 1 95.06 510 VAL A C 1
ATOM 4118 O O . VAL A 1 510 ? 9.922 22.781 0.677 1 95.06 510 VAL A O 1
ATOM 4121 N N . ILE A 1 511 ? 11.125 21.031 0.011 1 96.38 511 ILE A N 1
ATOM 4122 C CA . ILE A 1 511 ? 12.398 21.734 0.125 1 96.38 511 ILE A CA 1
ATOM 4123 C C . ILE A 1 511 ? 12.422 22.906 -0.838 1 96.38 511 ILE A C 1
ATOM 4125 O O . ILE A 1 511 ? 12.844 24.016 -0.472 1 96.38 511 ILE A O 1
ATOM 4129 N N . GLY A 1 512 ? 11.906 22.688 -2.043 1 95.69 512 GLY A N 1
ATOM 4130 C CA . GLY A 1 512 ? 11.836 23.766 -3.014 1 95.69 512 GLY A CA 1
ATOM 4131 C C . GLY A 1 512 ? 10.945 24.906 -2.572 1 95.69 512 GLY A C 1
ATOM 4132 O O . GLY A 1 512 ? 11.312 26.078 -2.697 1 95.69 512 GLY A O 1
ATOM 4133 N N . MET A 1 513 ? 9.812 24.594 -2.047 1 95.12 513 MET A N 1
ATOM 4134 C CA . MET A 1 513 ? 8.875 25.609 -1.59 1 95.12 513 MET A CA 1
ATOM 4135 C C . MET A 1 513 ? 9.445 26.375 -0.394 1 95.12 513 MET A C 1
ATOM 4137 O O . MET A 1 513 ? 9.422 27.594 -0.368 1 95.12 513 MET A O 1
ATOM 4141 N N . LEU A 1 514 ? 10.016 25.625 0.585 1 96.38 514 LEU A N 1
ATOM 4142 C CA . LEU A 1 514 ? 10.562 26.266 1.778 1 96.38 514 LEU A CA 1
ATOM 4143 C C . LEU A 1 514 ? 11.773 27.125 1.428 1 96.38 514 LEU A C 1
ATOM 4145 O O . LEU A 1 514 ? 11.969 28.188 2.008 1 96.38 514 LEU A O 1
ATOM 4149 N N . GLY A 1 515 ? 12.578 26.641 0.493 1 96.06 515 GLY A N 1
ATOM 4150 C CA . GLY A 1 515 ? 13.711 27.438 0.046 1 96.06 515 GLY A CA 1
ATOM 4151 C C . GLY A 1 515 ? 13.312 28.75 -0.58 1 96.06 515 GLY A C 1
ATOM 4152 O O . GLY A 1 515 ? 13.898 29.797 -0.276 1 96.06 515 GLY A O 1
ATOM 4153 N N . LYS A 1 516 ? 12.289 28.75 -1.369 1 93.69 516 LYS A N 1
ATOM 4154 C CA . LYS A 1 516 ? 11.789 29.969 -1.979 1 93.69 516 LYS A CA 1
ATOM 4155 C C . LYS A 1 516 ? 11.234 30.922 -0.925 1 93.69 516 LYS A C 1
ATOM 4157 O O . LYS A 1 516 ? 11.484 32.125 -0.976 1 93.69 516 LYS A O 1
ATOM 4162 N N . LEU A 1 517 ? 10.555 30.328 0.027 1 94.25 517 LEU A N 1
ATOM 4163 C CA . LEU A 1 517 ? 9.977 31.141 1.095 1 94.25 517 LEU A CA 1
ATOM 4164 C C . LEU A 1 517 ? 11.07 31.734 1.97 1 94.25 517 LEU A C 1
ATOM 4166 O O . LEU A 1 517 ? 10.945 32.875 2.438 1 94.25 517 LEU A O 1
ATOM 4170 N N . LYS A 1 518 ? 12.125 30.969 2.178 1 95.38 518 LYS A N 1
ATOM 4171 C CA . LYS A 1 518 ? 13.242 31.484 2.953 1 95.38 518 LYS A CA 1
ATOM 4172 C C . LYS A 1 518 ? 13.898 32.656 2.252 1 95.38 518 LYS A C 1
ATOM 4174 O O . LYS A 1 518 ? 14.164 33.688 2.877 1 95.38 518 LYS A O 1
ATOM 4179 N N . ILE A 1 519 ? 14.102 32.625 1.002 1 94.19 519 ILE A N 1
ATOM 4180 C CA . ILE A 1 519 ? 14.719 33.719 0.237 1 94.19 519 ILE A CA 1
ATOM 4181 C C . ILE A 1 519 ? 13.789 34.938 0.208 1 94.19 519 ILE A C 1
ATOM 4183 O O . ILE A 1 519 ? 14.234 36.062 0.395 1 94.19 519 ILE A O 1
ATOM 4187 N N . TRP A 1 520 ? 12.539 34.656 0.075 1 91.25 520 TRP A N 1
ATOM 4188 C CA . TRP A 1 520 ? 11.555 35.719 0.07 1 91.25 520 TRP A CA 1
ATOM 4189 C C . TRP A 1 520 ? 11.5 36.438 1.422 1 91.25 520 TRP A C 1
ATOM 4191 O O . TRP A 1 520 ? 11.438 37.656 1.488 1 91.25 520 TRP A O 1
ATOM 4201 N N . SER A 1 521 ? 11.609 35.719 2.498 1 92.81 521 SER A N 1
ATOM 4202 C CA . SER A 1 521 ? 11.43 36.281 3.842 1 92.81 521 SER A CA 1
ATOM 4203 C C . SER A 1 521 ? 12.633 37.094 4.27 1 92.81 521 SER A C 1
ATOM 4205 O O . SER A 1 521 ? 12.547 37.875 5.215 1 92.81 521 SER A O 1
ATOM 4207 N N . LEU A 1 522 ? 13.758 37 3.566 1 93.56 522 LEU A N 1
ATOM 4208 C CA . LEU A 1 522 ? 14.961 37.75 3.936 1 93.56 522 LEU A CA 1
ATOM 4209 C C . LEU A 1 522 ? 14.727 39.25 3.875 1 93.56 522 LEU A C 1
ATOM 4211 O O . LEU A 1 522 ? 15.094 39.969 4.801 1 93.56 522 LEU A O 1
ATOM 4215 N N . ARG A 1 523 ? 14.008 39.688 2.887 1 92.56 523 ARG A N 1
ATOM 4216 C CA . ARG A 1 523 ? 13.82 41.125 2.723 1 92.56 523 ARG A CA 1
ATOM 4217 C C . ARG A 1 523 ? 12.344 41.531 2.803 1 92.56 523 ARG A C 1
ATOM 4219 O O . ARG A 1 523 ? 11.992 42.688 2.627 1 92.56 523 ARG A O 1
ATOM 4226 N N . HIS A 1 524 ? 11.508 40.531 2.992 1 90.5 524 HIS A N 1
ATOM 4227 C CA . HIS A 1 524 ? 10.078 40.75 3.236 1 90.5 524 HIS A CA 1
ATOM 4228 C C . HIS A 1 524 ? 9.648 40.094 4.551 1 90.5 524 HIS A C 1
ATOM 4230 O O . HIS A 1 524 ? 8.75 39.25 4.57 1 90.5 524 HIS A O 1
ATOM 4236 N N . PRO A 1 525 ? 10.242 40.469 5.629 1 89.38 525 PRO A N 1
ATOM 4237 C CA . PRO A 1 525 ? 10.055 39.75 6.898 1 89.38 525 PRO A CA 1
ATOM 4238 C C . PRO A 1 525 ? 8.609 39.844 7.402 1 89.38 525 PRO A C 1
ATOM 4240 O O . PRO A 1 525 ? 8.148 38.906 8.086 1 89.38 525 PRO A O 1
ATOM 4243 N N . ASP A 1 526 ? 7.844 40.938 7.133 1 88 526 ASP A N 1
ATOM 4244 C CA . ASP A 1 526 ? 6.488 41.062 7.656 1 88 526 ASP A CA 1
ATOM 4245 C C . ASP A 1 526 ? 5.465 40.438 6.715 1 88 526 ASP A C 1
ATOM 4247 O O . ASP A 1 526 ? 4.293 40.312 7.074 1 88 526 ASP A O 1
ATOM 4251 N N . MET A 1 527 ? 5.93 40.031 5.539 1 86.31 527 MET A N 1
ATOM 4252 C CA . MET A 1 527 ? 5.035 39.375 4.598 1 86.31 527 MET A CA 1
ATOM 4253 C C . MET A 1 527 ? 5.133 37.875 4.73 1 86.31 527 MET A C 1
ATOM 4255 O O . MET A 1 527 ? 5.445 37.156 3.76 1 86.31 527 MET A O 1
ATOM 4259 N N . VAL A 1 528 ? 4.789 37.5 5.918 1 86.56 528 VAL A N 1
ATOM 4260 C CA . VAL A 1 528 ? 4.887 36.094 6.227 1 86.56 528 VAL A CA 1
ATOM 4261 C C . VAL A 1 528 ? 3.695 35.344 5.625 1 86.56 528 VAL A C 1
ATOM 4263 O O . VAL A 1 528 ? 2.543 35.688 5.871 1 86.56 528 VAL A O 1
ATOM 4266 N N . VAL A 1 529 ? 4.02 34.438 4.781 1 87.75 529 VAL A N 1
ATOM 4267 C CA . VAL A 1 529 ? 2.986 33.5 4.301 1 87.75 529 VAL A CA 1
ATOM 4268 C C . VAL A 1 529 ? 2.652 32.5 5.383 1 87.75 529 VAL A C 1
ATOM 4270 O O . VAL A 1 529 ? 3.549 31.859 5.945 1 87.75 529 VAL A O 1
ATOM 4273 N N . SER A 1 530 ? 1.366 32.375 5.684 1 87.88 530 SER A N 1
ATOM 4274 C CA . SER A 1 530 ? 0.962 31.406 6.703 1 87.88 530 SER A CA 1
ATOM 4275 C C . SER A 1 530 ? 1.395 30 6.328 1 87.88 530 SER A C 1
ATOM 4277 O O . SER A 1 530 ? 1.299 29.594 5.164 1 87.88 530 SER A O 1
ATOM 4279 N N . ALA A 1 531 ? 1.943 29.297 7.34 1 91.12 531 ALA A N 1
ATOM 4280 C CA . ALA A 1 531 ? 2.367 27.906 7.121 1 91.12 531 ALA A CA 1
ATOM 4281 C C . ALA A 1 531 ? 1.209 27.062 6.617 1 91.12 531 ALA A C 1
ATOM 4283 O O . ALA A 1 531 ? 1.399 26.172 5.77 1 91.12 531 ALA A O 1
ATOM 4284 N N . TYR A 1 532 ? -0.013 27.328 6.98 1 86.62 532 TYR A N 1
ATOM 4285 C CA . TYR A 1 532 ? -1.195 26.578 6.574 1 86.62 532 TYR A CA 1
ATOM 4286 C C . TYR A 1 532 ? -1.48 26.766 5.09 1 86.62 532 TYR A C 1
ATOM 4288 O O . TYR A 1 532 ? -1.765 25.812 4.379 1 86.62 532 TYR A O 1
ATOM 4296 N N . HIS A 1 533 ? -1.289 27.984 4.676 1 86.38 533 HIS A N 1
ATOM 4297 C CA . HIS A 1 533 ? -1.533 28.266 3.266 1 86.38 533 HIS A CA 1
ATOM 4298 C C . HIS A 1 533 ? -0.45 27.656 2.387 1 86.38 533 HIS A C 1
ATOM 4300 O O . HIS A 1 533 ? -0.746 27.109 1.319 1 86.38 533 HIS A O 1
ATOM 4306 N N . ALA A 1 534 ? 0.708 27.734 2.92 1 92.56 534 ALA A N 1
ATOM 4307 C CA . ALA A 1 534 ? 1.819 27.172 2.152 1 92.56 534 ALA A CA 1
ATOM 4308 C C . ALA A 1 534 ? 1.684 25.656 2.008 1 92.56 534 ALA A C 1
ATOM 4310 O O . ALA A 1 534 ? 1.741 25.125 0.896 1 92.56 534 ALA A O 1
ATOM 4311 N N . PHE A 1 535 ? 1.421 24.984 3.102 1 93 535 PHE A N 1
ATOM 4312 C CA . PHE A 1 535 ? 1.343 23.531 3.068 1 93 535 PHE A CA 1
ATOM 4313 C C . PHE A 1 535 ? 0.031 23.062 2.441 1 93 535 PHE A C 1
ATOM 4315 O O . PHE A 1 535 ? -0.034 22 1.838 1 93 535 PHE A O 1
ATOM 4322 N N . GLY A 1 536 ? -1.025 23.875 2.615 1 90.12 536 GLY A N 1
ATOM 4323 C CA . GLY A 1 536 ? -2.25 23.578 1.889 1 90.12 536 GLY A CA 1
ATOM 4324 C C . GLY A 1 536 ? -2.076 23.625 0.382 1 90.12 536 GLY A C 1
ATOM 4325 O O . GLY A 1 536 ? -2.562 22.75 -0.332 1 90.12 536 GLY A O 1
ATOM 4326 N N . PHE A 1 537 ? -1.344 24.641 -0.009 1 89.25 537 PHE A N 1
ATOM 4327 C CA . PHE A 1 537 ? -1.022 24.781 -1.424 1 89.25 537 PHE A CA 1
ATOM 4328 C C . PHE A 1 537 ? -0.212 23.594 -1.915 1 89.25 537 PHE A C 1
ATOM 4330 O O . PHE A 1 537 ? -0.504 23.031 -2.971 1 89.25 537 PHE A O 1
ATOM 4337 N N . LEU A 1 538 ? 0.721 23.219 -1.189 1 91.56 538 LEU A N 1
ATOM 4338 C CA . LEU A 1 538 ? 1.547 22.078 -1.536 1 91.56 538 LEU A CA 1
ATOM 4339 C C . LEU A 1 538 ? 0.715 20.797 -1.561 1 91.56 538 LEU A C 1
ATOM 4341 O O . LEU A 1 538 ? 0.913 19.938 -2.424 1 91.56 538 LEU A O 1
ATOM 4345 N N . GLY A 1 539 ? -0.185 20.688 -0.613 1 90.19 539 GLY A N 1
ATOM 4346 C CA . GLY A 1 539 ? -1.056 19.516 -0.571 1 90.19 539 GLY A CA 1
ATOM 4347 C C . GLY A 1 539 ? -1.895 19.359 -1.824 1 90.19 539 GLY A C 1
ATOM 4348 O O . GLY A 1 539 ? -2.035 18.25 -2.344 1 90.19 539 GLY A O 1
ATOM 4349 N N . VAL A 1 540 ? -2.365 20.406 -2.381 1 87.5 540 VAL A N 1
ATOM 4350 C CA . VAL A 1 540 ? -3.182 20.375 -3.59 1 87.5 540 VAL A CA 1
ATOM 4351 C C . VAL A 1 540 ? -2.328 19.938 -4.777 1 87.5 540 VAL A C 1
ATOM 4353 O O . VAL A 1 540 ? -2.764 19.125 -5.602 1 87.5 540 VAL A O 1
ATOM 4356 N N . PHE A 1 541 ? -1.132 20.391 -4.836 1 88.62 541 PHE A N 1
ATOM 4357 C CA . PHE A 1 541 ? -0.255 20.016 -5.941 1 88.62 541 PHE A CA 1
ATOM 4358 C C . PHE A 1 541 ? 0.207 18.578 -5.809 1 88.62 541 PHE A C 1
ATOM 4360 O O . PHE A 1 541 ? 0.41 17.891 -6.809 1 88.62 541 PHE A O 1
ATOM 4367 N N . LEU A 1 542 ? 0.366 18.188 -4.582 1 89.38 542 LEU A N 1
ATOM 4368 C CA . LEU A 1 542 ? 0.724 16.781 -4.379 1 89.38 542 LEU A CA 1
ATOM 4369 C C . LEU A 1 542 ? -0.419 15.867 -4.797 1 89.38 542 LEU A C 1
ATOM 4371 O O . LEU A 1 542 ? -0.185 14.797 -5.363 1 89.38 542 LEU A O 1
ATOM 4375 N N . MET A 1 543 ? -1.644 16.266 -4.531 1 86.75 543 MET A N 1
ATOM 4376 C CA . MET A 1 543 ? -2.801 15.508 -4.992 1 86.75 543 MET A CA 1
ATOM 4377 C C . MET A 1 543 ? -2.85 15.461 -6.516 1 86.75 543 MET A C 1
ATOM 4379 O O . MET A 1 543 ? -3.182 14.43 -7.098 1 86.75 543 MET A O 1
ATOM 4383 N N . ALA A 1 544 ? -2.506 16.562 -7.125 1 85.88 544 ALA A N 1
ATOM 4384 C CA . ALA A 1 544 ? -2.438 16.594 -8.586 1 85.88 544 ALA A CA 1
ATOM 4385 C C . ALA A 1 544 ? -1.327 15.695 -9.109 1 85.88 544 ALA A C 1
ATOM 4387 O O . ALA A 1 544 ? -1.476 15.062 -10.156 1 85.88 544 ALA A O 1
ATOM 4388 N N . ALA A 1 545 ? -0.263 15.695 -8.383 1 87 545 ALA A N 1
ATOM 4389 C CA . ALA A 1 545 ? 0.862 14.852 -8.773 1 87 545 ALA A CA 1
ATOM 4390 C C . ALA A 1 545 ? 0.469 13.383 -8.773 1 87 545 ALA A C 1
ATOM 4392 O O . ALA A 1 545 ? 0.773 12.648 -9.719 1 87 545 ALA A O 1
ATOM 4393 N N . ILE A 1 546 ? -0.232 12.977 -7.836 1 84.19 546 ILE A N 1
ATOM 4394 C CA . ILE A 1 546 ? -0.644 11.586 -7.738 1 84.19 546 ILE A CA 1
ATOM 4395 C C . ILE A 1 546 ? -1.7 11.281 -8.805 1 84.19 546 ILE A C 1
ATOM 4397 O O . ILE A 1 546 ? -1.691 10.211 -9.406 1 84.19 546 ILE A O 1
ATOM 4401 N N . ALA A 1 547 ? -2.566 12.227 -9.008 1 84.69 547 ALA A N 1
ATOM 4402 C CA . ALA A 1 547 ? -3.568 12.062 -10.062 1 84.69 547 ALA A CA 1
ATOM 4403 C C . ALA A 1 547 ? -2.91 11.914 -11.43 1 84.69 547 ALA A C 1
ATOM 4405 O O . ALA A 1 547 ? -3.4 11.172 -12.281 1 84.69 547 ALA A O 1
ATOM 4406 N N . GLY A 1 548 ? -1.881 12.625 -11.617 1 85.44 548 GLY A N 1
ATOM 4407 C CA . GLY A 1 548 ? -1.157 12.555 -12.883 1 85.44 548 GLY A CA 1
ATOM 4408 C C . GLY A 1 548 ? -0.528 11.203 -13.133 1 85.44 548 GLY A C 1
ATOM 4409 O O . GLY A 1 548 ? -0.331 10.805 -14.289 1 85.44 548 GLY A O 1
ATOM 4410 N N . VAL A 1 549 ? -0.239 10.43 -12.078 1 83.5 549 VAL A N 1
ATOM 4411 C CA . VAL A 1 549 ? 0.353 9.109 -12.219 1 83.5 549 VAL A CA 1
ATOM 4412 C C . VAL A 1 549 ? -0.709 8.109 -12.68 1 83.5 549 VAL A C 1
ATOM 4414 O O . VAL A 1 549 ? -0.438 7.25 -13.523 1 83.5 549 VAL A O 1
ATOM 4417 N N . TYR A 1 550 ? -1.938 8.312 -12.25 1 80.75 550 TYR A N 1
ATOM 4418 C CA . TYR A 1 550 ? -2.975 7.328 -12.531 1 80.75 550 TYR A CA 1
ATOM 4419 C C . TYR A 1 550 ? -3.791 7.734 -13.75 1 80.75 550 TYR A C 1
ATOM 4421 O O . TYR A 1 550 ? -4.293 6.875 -14.484 1 80.75 550 TYR A O 1
ATOM 4429 N N . VAL A 1 551 ? -4.027 9.109 -13.898 1 80.94 551 VAL A N 1
ATOM 4430 C CA . VAL A 1 551 ? -4.855 9.609 -14.992 1 80.94 551 VAL A CA 1
ATOM 4431 C C . VAL A 1 551 ? -3.988 10.383 -15.977 1 80.94 551 VAL A C 1
ATOM 4433 O O . VAL A 1 551 ? -3.721 11.57 -15.781 1 80.94 551 VAL A O 1
ATOM 4436 N N . HIS A 1 552 ? -3.264 9.727 -16.797 1 80.25 552 HIS A N 1
ATOM 4437 C CA . HIS A 1 552 ? -2.352 10.375 -17.719 1 80.25 552 HIS A CA 1
ATOM 4438 C C . HIS A 1 552 ? -3.025 10.625 -19.062 1 80.25 552 HIS A C 1
ATOM 4440 O O . HIS A 1 552 ? -2.699 9.969 -20.062 1 80.25 552 HIS A O 1
ATOM 4446 N N . ASN A 1 553 ? -4.113 11.633 -19.078 1 86.5 553 ASN A N 1
ATOM 4447 C CA . ASN A 1 553 ? -4.785 11.938 -20.328 1 86.5 553 ASN A CA 1
ATOM 4448 C C . ASN A 1 553 ? -4.793 13.438 -20.609 1 86.5 553 ASN A C 1
ATOM 4450 O O . ASN A 1 553 ? -4.258 14.219 -19.828 1 86.5 553 ASN A O 1
ATOM 4454 N N . MET A 1 554 ? -5.332 13.859 -21.719 1 90 554 MET A N 1
ATOM 4455 C CA . MET A 1 554 ? -5.309 15.242 -22.188 1 90 554 MET A CA 1
ATOM 4456 C C . MET A 1 554 ? -6.188 16.125 -21.297 1 90 554 MET A C 1
ATOM 4458 O O . MET A 1 554 ? -5.898 17.297 -21.109 1 90 554 MET A O 1
ATOM 4462 N N . ILE A 1 555 ? -7.129 15.539 -20.781 1 90.25 555 ILE A N 1
ATOM 4463 C CA . ILE A 1 555 ? -8.016 16.297 -19.906 1 90.25 555 ILE A CA 1
ATOM 4464 C C . ILE A 1 555 ? -7.289 16.656 -18.609 1 90.25 555 ILE A C 1
ATOM 4466 O O . ILE A 1 555 ? -7.43 17.766 -18.109 1 90.25 555 ILE A O 1
ATOM 4470 N N . PHE A 1 556 ? -6.516 15.719 -18.125 1 91.81 556 PHE A N 1
ATOM 4471 C CA . PHE A 1 556 ? -5.727 15.977 -16.922 1 91.81 556 PHE A CA 1
ATOM 4472 C C . PHE A 1 556 ? -4.723 17.094 -17.172 1 91.81 556 PHE A C 1
ATOM 4474 O O . PHE A 1 556 ? -4.625 18.031 -16.375 1 91.81 556 PHE A O 1
ATOM 4481 N N . TRP A 1 557 ? -4.023 17.062 -18.266 1 92 557 TRP A N 1
ATOM 4482 C CA . TRP A 1 557 ? -3.004 18.062 -18.562 1 92 557 TRP A CA 1
ATOM 4483 C C . TRP A 1 557 ? -3.633 19.438 -18.781 1 92 557 TRP A C 1
ATOM 4485 O O . TRP A 1 557 ? -3.074 20.453 -18.375 1 92 557 TRP A O 1
ATOM 4495 N N . ALA A 1 558 ? -4.801 19.469 -19.359 1 92.75 558 ALA A N 1
ATOM 4496 C CA . ALA A 1 558 ? -5.5 20.734 -19.562 1 92.75 558 ALA A CA 1
ATOM 4497 C C . ALA A 1 558 ? -5.93 21.344 -18.234 1 92.75 558 ALA A C 1
ATOM 4499 O O . ALA A 1 558 ? -5.715 22.531 -18 1 92.75 558 ALA A O 1
ATOM 4500 N N . LEU A 1 559 ? -6.484 20.516 -17.406 1 92.12 559 LEU A N 1
ATOM 4501 C CA . LEU A 1 559 ? -6.926 21 -16.109 1 92.12 559 LEU A CA 1
ATOM 4502 C C . LEU A 1 559 ? -5.734 21.438 -15.258 1 92.12 559 LEU A C 1
ATOM 4504 O O . LEU A 1 559 ? -5.797 22.469 -14.586 1 92.12 559 LEU A O 1
ATOM 4508 N N . PHE A 1 560 ? -4.699 20.641 -15.266 1 91.62 560 PHE A N 1
ATOM 4509 C CA . PHE A 1 560 ? -3.492 21 -14.531 1 91.62 560 PHE A CA 1
ATOM 4510 C C . PHE A 1 560 ? -2.934 22.328 -15.016 1 91.62 560 PHE A C 1
ATOM 4512 O O . PHE A 1 560 ? -2.549 23.172 -14.211 1 91.62 560 PHE A O 1
ATOM 4519 N N . SER A 1 561 ? -2.926 22.578 -16.297 1 91.75 561 SER A N 1
ATOM 4520 C CA . SER A 1 561 ? -2.389 23.812 -16.875 1 91.75 561 SER A CA 1
ATOM 4521 C C . SER A 1 561 ? -3.217 25.031 -16.453 1 91.75 561 SER A C 1
ATOM 4523 O O . SER A 1 561 ? -2.666 26.078 -16.125 1 91.75 561 SER A O 1
ATOM 4525 N N . ILE A 1 562 ? -4.461 24.844 -16.391 1 91.88 562 ILE A N 1
ATOM 4526 C CA . ILE A 1 562 ? -5.344 25.938 -16 1 91.88 562 ILE A CA 1
ATOM 4527 C C . ILE A 1 562 ? -5.117 26.281 -14.531 1 91.88 562 ILE A C 1
ATOM 4529 O O . ILE A 1 562 ? -4.973 27.453 -14.18 1 91.88 562 ILE A O 1
ATOM 4533 N N . ILE A 1 563 ? -5.016 25.25 -13.711 1 88.94 563 ILE A N 1
ATOM 4534 C CA . ILE A 1 563 ? -4.82 25.469 -12.281 1 88.94 563 ILE A CA 1
ATOM 4535 C C . ILE A 1 563 ? -3.439 26.062 -12.031 1 88.94 563 ILE A C 1
ATOM 4537 O O . ILE A 1 563 ? -3.293 26.984 -11.219 1 88.94 563 ILE A O 1
ATOM 4541 N N . TYR A 1 564 ? -2.48 25.609 -12.766 1 91 564 TYR A N 1
ATOM 4542 C CA . TYR A 1 564 ? -1.114 26.094 -12.602 1 91 564 TYR A CA 1
ATOM 4543 C C . TYR A 1 564 ? -1 27.562 -13.023 1 91 564 TYR A C 1
ATOM 4545 O O . TYR A 1 564 ? -0.426 28.375 -12.297 1 91 564 TYR A O 1
ATOM 4553 N N . ILE A 1 565 ? -1.583 27.938 -14.109 1 90.75 565 ILE A N 1
ATOM 4554 C CA . ILE A 1 565 ? -1.508 29.297 -14.625 1 90.75 565 ILE A CA 1
ATOM 4555 C C . ILE A 1 565 ? -2.314 30.234 -13.727 1 90.75 565 ILE A C 1
ATOM 4557 O O . ILE A 1 565 ? -1.88 31.359 -13.422 1 90.75 565 ILE A O 1
ATOM 4561 N N . ALA A 1 566 ? -3.4 29.703 -13.273 1 88.88 566 ALA A N 1
ATOM 4562 C CA . ALA A 1 566 ? -4.207 30.5 -12.352 1 88.88 566 ALA A CA 1
ATOM 4563 C C . ALA A 1 566 ? -3.465 30.734 -11.039 1 88.88 566 ALA A C 1
ATOM 4565 O O . ALA A 1 566 ? -3.484 31.844 -10.5 1 88.88 566 ALA A O 1
ATOM 4566 N N . SER A 1 567 ? -2.814 29.703 -10.547 1 88.12 567 SER A N 1
ATOM 4567 C CA . SER A 1 567 ? -2.041 29.844 -9.312 1 88.12 567 SER A CA 1
ATOM 4568 C C . SER A 1 567 ? -0.856 30.781 -9.508 1 88.12 567 SER A C 1
ATOM 4570 O O . SER A 1 567 ? -0.544 31.578 -8.625 1 88.12 567 SER A O 1
ATOM 4572 N N . MET A 1 568 ? -0.271 30.734 -10.625 1 88.75 568 MET A N 1
ATOM 4573 C CA . MET A 1 568 ? 0.855 31.625 -10.938 1 88.75 568 MET A CA 1
ATOM 4574 C C . MET A 1 568 ? 0.406 33.062 -11.023 1 88.75 568 MET A C 1
ATOM 4576 O O . MET A 1 568 ? 1.106 33.969 -10.555 1 88.75 568 MET A O 1
ATOM 4580 N N . LEU A 1 569 ? -0.744 33.281 -11.562 1 86.94 569 LEU A N 1
ATOM 4581 C CA . LEU A 1 569 ? -1.276 34.625 -11.68 1 86.94 569 LEU A CA 1
ATOM 4582 C C . LEU A 1 569 ? -1.629 35.188 -10.305 1 86.94 569 LEU A C 1
ATOM 4584 O O . LEU A 1 569 ? -1.36 36.344 -10.023 1 86.94 569 LEU A O 1
ATOM 4588 N N . LEU A 1 570 ? -2.121 34.312 -9.484 1 84.75 570 LEU A N 1
ATOM 4589 C CA . LEU A 1 570 ? -2.482 34.75 -8.148 1 84.75 570 LEU A CA 1
ATOM 4590 C C . LEU A 1 570 ? -1.239 35.062 -7.328 1 84.75 570 LEU A C 1
ATOM 4592 O O . LEU A 1 570 ? -1.21 36.094 -6.621 1 84.75 570 LEU A O 1
ATOM 4596 N N . VAL A 1 571 ? -0.197 34.281 -7.453 1 83.81 571 VAL A N 1
ATOM 4597 C CA . VAL A 1 571 ? 1.045 34.531 -6.727 1 83.81 571 VAL A CA 1
ATOM 4598 C C . VAL A 1 571 ? 1.729 35.781 -7.281 1 83.81 571 VAL A C 1
ATOM 4600 O O . VAL A 1 571 ? 2.279 36.562 -6.52 1 83.81 571 VAL A O 1
ATOM 4603 N N . SER A 1 572 ? 1.595 36 -8.57 1 87.5 572 SER A N 1
ATOM 4604 C CA . SER A 1 572 ? 2.182 37.188 -9.211 1 87.5 572 SER A CA 1
ATOM 4605 C C . SER A 1 572 ? 1.508 38.469 -8.734 1 87.5 572 SER A C 1
ATOM 4607 O O . SER A 1 572 ? 2.178 39.469 -8.484 1 87.5 572 SER A O 1
ATOM 4609 N N . LEU A 1 573 ? 0.246 38.344 -8.547 1 82.75 573 LEU A N 1
ATOM 4610 C CA . LEU A 1 573 ? -0.486 39.531 -8.055 1 82.75 573 LEU A CA 1
ATOM 4611 C C . LEU A 1 573 ? -0.123 39.812 -6.605 1 82.75 573 LEU A C 1
ATOM 4613 O O . LEU A 1 573 ? 0.012 41 -6.227 1 82.75 573 LEU A O 1
ATOM 4617 N N . GLU A 1 574 ? 0.081 38.75 -5.887 1 80 574 GLU A N 1
ATOM 4618 C CA . GLU A 1 574 ? 0.478 38.938 -4.492 1 80 574 GLU A CA 1
ATOM 4619 C C . GLU A 1 574 ? 1.871 39.562 -4.391 1 80 574 GLU A C 1
ATOM 4621 O O . GLU A 1 574 ? 2.117 40.406 -3.535 1 80 574 GLU A O 1
ATOM 4626 N N . PHE A 1 575 ? 2.684 39.188 -5.285 1 81.06 575 PHE A N 1
ATOM 4627 C CA . PHE A 1 575 ? 4.047 39.688 -5.277 1 81.06 575 PHE A CA 1
ATOM 4628 C C . PHE A 1 575 ? 4.09 41.125 -5.809 1 81.06 575 PHE A C 1
ATOM 4630 O O . PHE A 1 575 ? 4.824 41.969 -5.289 1 81.06 575 PHE A O 1
ATOM 4637 N N . TYR A 1 576 ? 3.305 41.344 -6.797 1 80.94 576 TYR A N 1
ATOM 4638 C CA . TYR A 1 576 ? 3.334 42.656 -7.426 1 80.94 576 TYR A CA 1
ATOM 4639 C C . TYR A 1 576 ? 2.76 43.719 -6.496 1 80.94 576 TYR A C 1
ATOM 4641 O O . TYR A 1 576 ? 3.348 44.781 -6.328 1 80.94 576 TYR A O 1
ATOM 4649 N N . PHE A 1 577 ? 1.669 43.344 -5.742 1 76.31 577 PHE A N 1
ATOM 4650 C CA . PHE A 1 577 ? 1 44.344 -4.914 1 76.31 577 PHE A CA 1
ATOM 4651 C C . PHE A 1 577 ? 1.429 44.219 -3.457 1 76.31 577 PHE A C 1
ATOM 4653 O O . PHE A 1 577 ? 0.962 44.969 -2.596 1 76.31 577 PHE A O 1
ATOM 4660 N N . LYS A 1 578 ? 2.361 43.344 -3.285 1 74.5 578 LYS A N 1
ATOM 4661 C CA . LYS A 1 578 ? 2.916 43.125 -1.953 1 74.5 578 LYS A CA 1
ATOM 4662 C C . LYS A 1 578 ? 1.809 42.969 -0.914 1 74.5 578 LYS A C 1
ATOM 4664 O O . LYS A 1 578 ? 1.848 43.625 0.138 1 74.5 578 LYS A O 1
ATOM 4669 N N . GLY A 1 579 ? 0.682 42.219 -1.251 1 68.94 579 GLY A N 1
ATOM 4670 C CA . GLY A 1 579 ? -0.366 41.844 -0.318 1 68.94 579 GLY A CA 1
ATOM 4671 C C . GLY A 1 579 ? -1.476 42.875 -0.214 1 68.94 579 GLY A C 1
ATOM 4672 O O . GLY A 1 579 ? -2.43 42.688 0.543 1 68.94 579 GLY A O 1
ATOM 4673 N N . ILE A 1 580 ? -1.354 44.031 -0.781 1 67.38 580 ILE A N 1
ATOM 4674 C CA . ILE A 1 580 ? -2.338 45.094 -0.667 1 67.38 580 ILE A CA 1
ATOM 4675 C C . ILE A 1 580 ? -3.549 44.781 -1.542 1 67.38 580 ILE A C 1
ATOM 4677 O O . ILE A 1 580 ? -4.668 45.219 -1.247 1 67.38 580 ILE A O 1
ATOM 4681 N N . TRP A 1 581 ? -3.332 43.844 -2.404 1 64.94 581 TRP A N 1
ATOM 4682 C CA . TRP A 1 581 ? -4.371 43.594 -3.396 1 64.94 581 TRP A CA 1
ATOM 4683 C C . TRP A 1 581 ? -5.473 42.719 -2.822 1 64.94 581 TRP A C 1
ATOM 4685 O O . TRP A 1 581 ? -5.195 41.781 -2.086 1 64.94 581 TRP A O 1
ATOM 4695 N N . THR A 1 582 ? -6.695 43.188 -2.59 1 64.75 582 THR A N 1
ATOM 4696 C CA . THR A 1 582 ? -7.859 42.375 -2.26 1 64.75 582 THR A CA 1
ATOM 4697 C C . THR A 1 582 ? -8.727 42.125 -3.494 1 64.75 582 THR A C 1
ATOM 4699 O O . THR A 1 582 ? -8.891 43.031 -4.316 1 64.75 582 THR A O 1
ATOM 4702 N N . LEU A 1 583 ? -8.852 40.906 -3.902 1 59.53 583 LEU A N 1
ATOM 4703 C CA . LEU A 1 583 ? -9.703 40.594 -5.055 1 59.53 583 LEU A CA 1
ATOM 4704 C C . LEU A 1 583 ? -11.109 41.156 -4.84 1 59.53 583 LEU A C 1
ATOM 4706 O O . LEU A 1 583 ? -11.922 40.531 -4.148 1 59.53 583 LEU A O 1
ATOM 4710 N N . ASN A 1 584 ? -11.344 42.312 -4.758 1 59.91 584 ASN A N 1
ATOM 4711 C CA . ASN A 1 584 ? -12.68 42.875 -4.84 1 59.91 584 ASN A CA 1
ATOM 4712 C C . ASN A 1 584 ? -13.055 43.219 -6.277 1 59.91 584 ASN A C 1
ATOM 4714 O O . ASN A 1 584 ? -12.523 44.188 -6.852 1 59.91 584 ASN A O 1
ATOM 4718 N N . LEU A 1 585 ? -13.68 42.312 -6.938 1 59.66 585 LEU A N 1
ATOM 4719 C CA . LEU A 1 585 ? -14.047 42.438 -8.344 1 59.66 585 LEU A CA 1
ATOM 4720 C C . LEU A 1 585 ? -14.547 43.844 -8.633 1 59.66 585 LEU A C 1
ATOM 4722 O O . LEU A 1 585 ? -14.273 44.406 -9.711 1 59.66 585 LEU A O 1
ATOM 4726 N N . ARG A 1 586 ? -15.258 44.344 -7.664 1 61.69 586 ARG A N 1
ATOM 4727 C CA . ARG A 1 586 ? -15.828 45.688 -7.852 1 61.69 586 ARG A CA 1
ATOM 4728 C C . ARG A 1 586 ? -14.727 46.75 -7.879 1 61.69 586 ARG A C 1
ATOM 4730 O O . ARG A 1 586 ? -14.758 47.656 -8.719 1 61.69 586 ARG A O 1
ATOM 4737 N N . GLU A 1 587 ? -13.789 46.531 -6.992 1 62.94 587 GLU A N 1
ATOM 4738 C CA . GLU A 1 587 ? -12.703 47.531 -6.949 1 62.94 587 GLU A CA 1
ATOM 4739 C C . GLU A 1 587 ? -11.797 47.406 -8.172 1 62.94 587 GLU A C 1
ATOM 4741 O O . GLU A 1 587 ? -11.312 48.406 -8.695 1 62.94 587 GLU A O 1
ATOM 4746 N N . LEU A 1 588 ? -11.672 46.219 -8.633 1 64.25 588 LEU A N 1
ATOM 4747 C CA . LEU A 1 588 ? -10.875 45.969 -9.828 1 64.25 588 LEU A CA 1
ATOM 4748 C C . LEU A 1 588 ? -11.516 46.625 -11.055 1 64.25 588 LEU A C 1
ATOM 4750 O O . LEU A 1 588 ? -10.82 47.25 -11.867 1 64.25 588 LEU A O 1
ATOM 4754 N N . ARG A 1 589 ? -12.797 46.406 -11.195 1 62.84 589 ARG A N 1
ATOM 4755 C CA . ARG A 1 589 ? -13.539 47 -12.297 1 62.84 589 ARG A CA 1
ATOM 4756 C C . ARG A 1 589 ? -13.453 48.531 -12.242 1 62.84 589 ARG A C 1
ATOM 4758 O O . ARG A 1 589 ? -13.25 49.156 -13.273 1 62.84 589 ARG A O 1
ATOM 4765 N N . ASN A 1 590 ? -13.602 49.094 -11.055 1 64.69 590 ASN A N 1
ATOM 4766 C CA . ASN A 1 590 ? -13.547 50.531 -10.906 1 64.69 590 ASN A CA 1
ATOM 4767 C C . ASN A 1 590 ? -12.156 51.094 -11.219 1 64.69 590 ASN A C 1
ATOM 4769 O O . ASN A 1 590 ? -12.031 52.125 -11.852 1 64.69 590 ASN A O 1
ATOM 4773 N N . SER A 1 591 ? -11.203 50.344 -10.766 1 63.44 591 SER A N 1
ATOM 4774 C CA . SER A 1 591 ? -9.836 50.781 -11.008 1 63.44 591 SER A CA 1
ATOM 4775 C C . SER A 1 591 ? -9.5 50.75 -12.5 1 63.44 591 SER A C 1
ATOM 4777 O O . SER A 1 591 ? -8.852 51.656 -13.016 1 63.44 591 SER A O 1
ATOM 4779 N N . ILE A 1 592 ? -10.008 49.781 -13.102 1 63.59 592 ILE A N 1
ATOM 4780 C CA . ILE A 1 592 ? -9.797 49.656 -14.547 1 63.59 592 ILE A CA 1
ATOM 4781 C C . ILE A 1 592 ? -10.539 50.781 -15.266 1 63.59 592 ILE A C 1
ATOM 4783 O O . ILE A 1 592 ? -10 51.375 -16.188 1 63.59 592 ILE A O 1
ATOM 4787 N N . ARG A 1 593 ? -11.773 50.969 -14.859 1 61.97 593 ARG A N 1
ATOM 4788 C CA . ARG A 1 593 ? -12.586 52.031 -15.461 1 61.97 593 ARG A CA 1
ATOM 4789 C C . ARG A 1 593 ? -11.953 53.406 -15.25 1 61.97 593 ARG A C 1
ATOM 4791 O O . ARG A 1 593 ? -11.914 54.219 -16.172 1 61.97 593 ARG A O 1
ATOM 4798 N N . LEU A 1 594 ? -11.609 53.688 -14.055 1 61.81 594 LEU A N 1
ATOM 4799 C CA . LEU A 1 594 ? -11.023 54.969 -13.766 1 61.81 594 LEU A CA 1
ATOM 4800 C C . LEU A 1 594 ? -9.727 55.188 -14.539 1 61.81 594 LEU A C 1
ATOM 4802 O O . LEU A 1 594 ? -9.461 56.281 -15.039 1 61.81 594 LEU A O 1
ATOM 4806 N N . SER A 1 595 ? -8.945 54.125 -14.477 1 61.53 595 SER A N 1
ATOM 4807 C CA . SER A 1 595 ? -7.695 54.219 -15.234 1 61.53 595 SER A CA 1
ATOM 4808 C C . SER A 1 595 ? -7.961 54.406 -16.719 1 61.53 595 SER A C 1
ATOM 4810 O O . SER A 1 595 ? -7.203 55.094 -17.406 1 61.53 595 SER A O 1
ATOM 4812 N N . TRP A 1 596 ? -9.023 53.781 -17.109 1 59.38 596 TRP A N 1
ATOM 4813 C CA . TRP A 1 596 ? -9.422 53.938 -18.516 1 59.38 596 TRP A CA 1
ATOM 4814 C C . TRP A 1 596 ? -9.906 55.344 -18.797 1 59.38 596 TRP A C 1
ATOM 4816 O O . TRP A 1 596 ? -9.602 55.906 -19.844 1 59.38 596 TRP A O 1
ATOM 4826 N N . VAL A 1 597 ? -10.719 55.875 -17.906 1 60.22 597 VAL A N 1
ATOM 4827 C CA . VAL A 1 597 ? -11.266 57.219 -18.109 1 60.22 597 VAL A CA 1
ATOM 4828 C C . VAL A 1 597 ? -10.164 58.25 -17.938 1 60.22 597 VAL A C 1
ATOM 4830 O O . VAL A 1 597 ? -10.125 59.25 -18.672 1 60.22 597 VAL A O 1
ATOM 4833 N N . SER A 1 598 ? -9.633 58.125 -16.734 1 54.81 598 SER A N 1
ATOM 4834 C CA . SER A 1 598 ? -8.656 59.188 -16.453 1 54.81 598 SER A CA 1
ATOM 4835 C C . SER A 1 598 ? -7.531 59.188 -17.484 1 54.81 598 SER A C 1
ATOM 4837 O O . SER A 1 598 ? -6.77 60.125 -17.578 1 54.81 598 SER A O 1
ATOM 4839 N N . SER A 1 599 ? -7.078 58.031 -17.75 1 53.41 599 SER A N 1
ATOM 4840 C CA . SER A 1 599 ? -5.836 58.031 -18.516 1 53.41 599 SER A CA 1
ATOM 4841 C C . SER A 1 599 ? -6.078 58.406 -19.969 1 53.41 599 SER A C 1
ATOM 4843 O O . SER A 1 599 ? -6.789 57.719 -20.688 1 53.41 599 SER A O 1
ATOM 4845 N N . ARG A 1 600 ? -6.426 59.625 -20.219 1 51.53 600 ARG A N 1
ATOM 4846 C CA . ARG A 1 600 ? -6.289 60 -21.625 1 51.53 600 ARG A CA 1
ATOM 4847 C C . ARG A 1 600 ? -5.207 59.188 -22.312 1 51.53 600 ARG A C 1
ATOM 4849 O O . ARG A 1 600 ? -5.25 59 -23.531 1 51.53 600 ARG A O 1
ATOM 4856 N N . HIS A 1 601 ? -3.855 59.312 -22.047 1 47.88 601 HIS A N 1
ATOM 4857 C CA . HIS A 1 601 ? -2.717 58.656 -22.688 1 47.88 601 HIS A CA 1
ATOM 4858 C C . HIS A 1 601 ? -2.461 57.281 -22.062 1 47.88 601 HIS A C 1
ATOM 4860 O O . HIS A 1 601 ? -2.895 57 -20.938 1 47.88 601 HIS A O 1
ATOM 4866 N N . LEU A 1 602 ? -1.963 56.094 -22.828 1 50.5 602 LEU A N 1
ATOM 4867 C CA . LEU A 1 602 ? -1.492 54.75 -22.578 1 50.5 602 LEU A CA 1
ATOM 4868 C C . LEU A 1 602 ? -0.76 54.656 -21.25 1 50.5 602 LEU A C 1
ATOM 4870 O O . LEU A 1 602 ? -0.066 53.656 -20.984 1 50.5 602 LEU A O 1
ATOM 4874 N N . SER A 1 603 ? -0.652 55.656 -20.531 1 54.44 603 SER A N 1
ATOM 4875 C CA . SER A 1 603 ? 0.116 55.656 -19.297 1 54.44 603 SER A CA 1
ATOM 4876 C C . SER A 1 603 ? -0.5 54.719 -18.25 1 54.44 603 SER A C 1
ATOM 4878 O O . SER A 1 603 ? 0.157 54.344 -17.281 1 54.44 603 SER A O 1
ATOM 4880 N N . CYS A 1 604 ? -1.697 54.438 -18.406 1 55.25 604 CYS A N 1
ATOM 4881 C CA . CYS A 1 604 ? -2.396 53.594 -17.469 1 55.25 604 CYS A CA 1
ATOM 4882 C C . CYS A 1 604 ? -1.906 52.125 -17.594 1 55.25 604 CYS A C 1
ATOM 4884 O O . CYS A 1 604 ? -2.078 51.344 -16.672 1 55.25 604 CYS A O 1
ATOM 4886 N N . VAL A 1 605 ? -1.368 51.875 -18.734 1 63.59 605 VAL A N 1
ATOM 4887 C CA . VAL A 1 605 ? -0.891 50.531 -18.969 1 63.59 605 VAL A CA 1
ATOM 4888 C C . VAL A 1 605 ? 0.542 50.406 -18.453 1 63.59 605 VAL A C 1
ATOM 4890 O O . VAL A 1 605 ? 1.07 49.281 -18.375 1 63.59 605 VAL A O 1
ATOM 4893 N N . VAL A 1 606 ? 1.074 51.438 -18.062 1 70.69 606 VAL A N 1
ATOM 4894 C CA . VAL A 1 606 ? 2.445 51.344 -17.578 1 70.69 606 VAL A CA 1
ATOM 4895 C C . VAL A 1 606 ? 2.445 50.875 -16.125 1 70.69 606 VAL A C 1
ATOM 4897 O O . VAL A 1 606 ? 1.742 51.438 -15.281 1 70.69 606 VAL A O 1
ATOM 4900 N N . PRO A 1 607 ? 3.145 49.812 -15.82 1 76.5 607 PRO A N 1
ATOM 4901 C CA . PRO A 1 607 ? 3.189 49.281 -14.453 1 76.5 607 PRO A CA 1
ATOM 4902 C C . PRO A 1 607 ? 3.742 50.281 -13.453 1 76.5 607 PRO A C 1
ATOM 4904 O O . PRO A 1 607 ? 4.668 51.031 -13.773 1 76.5 607 PRO A O 1
ATOM 4907 N N . ALA A 1 608 ? 3.045 50.438 -12.359 1 72.81 608 ALA A N 1
ATOM 4908 C CA . ALA A 1 608 ? 3.455 51.344 -11.289 1 72.81 608 ALA A CA 1
ATOM 4909 C C . ALA A 1 608 ? 4.863 51 -10.805 1 72.81 608 ALA A C 1
ATOM 4911 O O . ALA A 1 608 ? 5.652 51.906 -10.516 1 72.81 608 ALA A O 1
ATOM 4912 N N . TYR A 1 609 ? 5.145 49.719 -10.766 1 78.31 609 TYR A N 1
ATOM 4913 C CA . TYR A 1 609 ? 6.453 49.219 -10.352 1 78.31 609 TYR A CA 1
ATOM 4914 C C . TYR A 1 609 ? 7.137 48.469 -11.477 1 78.31 609 TYR A C 1
ATOM 4916 O O . TYR A 1 609 ? 7.031 47.219 -11.555 1 78.31 609 TYR A O 1
ATOM 4924 N N . LYS A 1 610 ? 7.82 49.156 -12.305 1 77.88 610 LYS A N 1
ATOM 4925 C CA . LYS A 1 610 ? 8.344 48.625 -13.555 1 77.88 610 LYS A CA 1
ATOM 4926 C C . LYS A 1 610 ? 9.305 47.469 -13.297 1 77.88 610 LYS A C 1
ATOM 4928 O O . LYS A 1 610 ? 9.188 46.406 -13.914 1 77.88 610 LYS A O 1
ATOM 4933 N N . ALA A 1 611 ? 10.258 47.656 -12.391 1 76.12 611 ALA A N 1
ATOM 4934 C CA . ALA A 1 611 ? 11.25 46.594 -12.133 1 76.12 611 ALA A CA 1
ATOM 4935 C C . ALA A 1 611 ? 10.578 45.312 -11.641 1 76.12 611 ALA A C 1
ATOM 4937 O O . ALA A 1 611 ? 10.914 44.219 -12.102 1 76.12 611 ALA A O 1
ATOM 4938 N N . ARG A 1 612 ? 9.633 45.5 -10.789 1 80.69 612 ARG A N 1
ATOM 4939 C CA . ARG A 1 612 ? 8.922 44.344 -10.273 1 80.69 612 ARG A CA 1
ATOM 4940 C C . ARG A 1 612 ? 8.109 43.656 -11.367 1 80.69 612 ARG A C 1
ATOM 4942 O O . ARG A 1 612 ? 8.055 42.438 -11.445 1 80.69 612 ARG A O 1
ATOM 4949 N N . PHE A 1 613 ? 7.586 44.438 -12.117 1 85.69 613 PHE A N 1
ATOM 4950 C CA . PHE A 1 613 ? 6.73 43.906 -13.188 1 85.69 613 PHE A CA 1
ATOM 4951 C C . PHE A 1 613 ? 7.539 43.094 -14.172 1 85.69 613 PHE A C 1
ATOM 4953 O O . PHE A 1 613 ? 7.117 42 -14.562 1 85.69 613 PHE A O 1
ATOM 4960 N N . PHE A 1 614 ? 8.695 43.531 -14.5 1 85.19 614 PHE A N 1
ATOM 4961 C CA . PHE A 1 614 ? 9.492 42.844 -15.508 1 85.19 614 PHE A CA 1
ATOM 4962 C C . PHE A 1 614 ? 10.047 41.531 -14.953 1 85.19 614 PHE A C 1
ATOM 4964 O O . PHE A 1 614 ? 10.133 40.531 -15.672 1 85.19 614 PHE A O 1
ATOM 4971 N N . VAL A 1 615 ? 10.438 41.5 -13.719 1 83.81 615 VAL A N 1
ATOM 4972 C CA . VAL A 1 615 ? 10.922 40.281 -13.109 1 83.81 615 VAL A CA 1
ATOM 4973 C C . VAL A 1 615 ? 9.789 39.25 -13.039 1 83.81 615 VAL A C 1
ATOM 4975 O O . VAL A 1 615 ? 9.984 38.062 -13.359 1 83.81 615 VAL A O 1
ATOM 4978 N N . ILE A 1 616 ? 8.633 39.656 -12.625 1 88.69 616 ILE A N 1
ATOM 4979 C CA . ILE A 1 616 ? 7.473 38.781 -12.523 1 88.69 616 ILE A CA 1
ATOM 4980 C C . ILE A 1 616 ? 7.086 38.281 -13.906 1 88.69 616 ILE A C 1
ATOM 4982 O O . ILE A 1 616 ? 6.723 37.125 -14.07 1 88.69 616 ILE A O 1
ATOM 4986 N N . LEU A 1 617 ? 7.234 39.188 -14.867 1 88.81 617 LEU A N 1
ATOM 4987 C CA . LEU A 1 617 ? 6.918 38.781 -16.234 1 88.81 617 LEU A CA 1
ATOM 4988 C C . LEU A 1 617 ? 7.871 37.688 -16.734 1 88.81 617 LEU A C 1
ATOM 4990 O O . LEU A 1 617 ? 7.445 36.719 -17.359 1 88.81 617 LEU A O 1
ATOM 4994 N N . LEU A 1 618 ? 9.109 37.875 -16.469 1 86.88 618 LEU A N 1
ATOM 4995 C CA . LEU A 1 618 ? 10.102 36.875 -16.875 1 86.88 618 LEU A CA 1
ATOM 4996 C C . LEU A 1 618 ? 9.844 35.531 -16.188 1 86.88 618 LEU A C 1
ATOM 4998 O O . LEU A 1 618 ? 9.969 34.469 -16.828 1 86.88 618 LEU A O 1
ATOM 5002 N N . LEU A 1 619 ? 9.523 35.562 -14.938 1 87.56 619 LEU A N 1
ATOM 5003 C CA . LEU A 1 619 ? 9.219 34.344 -14.203 1 87.56 619 LEU A CA 1
ATOM 5004 C C . LEU A 1 619 ? 7.973 33.656 -14.758 1 87.56 619 LEU A C 1
ATOM 5006 O O . LEU A 1 619 ? 7.918 32.438 -14.852 1 87.56 619 LEU A O 1
ATOM 5010 N N . ASN A 1 620 ? 7.016 34.438 -15.141 1 90.5 620 ASN A N 1
ATOM 5011 C CA . ASN A 1 620 ? 5.789 33.906 -15.703 1 90.5 620 ASN A CA 1
ATOM 5012 C C . ASN A 1 620 ? 6.027 33.281 -17.094 1 90.5 620 ASN A C 1
ATOM 5014 O O . ASN A 1 620 ? 5.402 32.312 -17.453 1 90.5 620 ASN A O 1
ATOM 5018 N N . ILE A 1 621 ? 6.891 33.938 -17.797 1 90.75 621 ILE A N 1
ATOM 5019 C CA . ILE A 1 621 ? 7.227 33.406 -19.109 1 90.75 621 ILE A CA 1
ATOM 5020 C C . ILE A 1 621 ? 7.941 32.062 -18.953 1 90.75 621 ILE A C 1
ATOM 5022 O O . ILE A 1 621 ? 7.629 31.094 -19.641 1 90.75 621 ILE A O 1
ATOM 5026 N N . ALA A 1 622 ? 8.852 31.969 -18.062 1 88.44 622 ALA A N 1
ATOM 5027 C CA . ALA A 1 622 ? 9.57 30.734 -17.797 1 88.44 622 ALA A CA 1
ATOM 5028 C C . ALA A 1 622 ? 8.617 29.641 -17.328 1 88.44 622 ALA A C 1
ATOM 5030 O O . ALA A 1 622 ? 8.703 28.5 -17.797 1 88.44 622 ALA A O 1
ATOM 5031 N N . ASN A 1 623 ? 7.703 29.938 -16.484 1 90.38 623 ASN A N 1
ATOM 5032 C CA . ASN A 1 623 ? 6.766 28.938 -15.961 1 90.38 623 ASN A CA 1
ATOM 5033 C C . ASN A 1 623 ? 5.734 28.547 -17.016 1 90.38 623 ASN A C 1
ATOM 5035 O O . ASN A 1 623 ? 5.305 27.391 -17.062 1 90.38 623 ASN A O 1
ATOM 5039 N N . THR A 1 624 ? 5.352 29.531 -17.828 1 91.38 624 THR A N 1
ATOM 5040 C CA . THR A 1 624 ? 4.426 29.203 -18.906 1 91.38 624 THR A CA 1
ATOM 5041 C C . THR A 1 624 ? 5.094 28.297 -19.938 1 91.38 624 THR A C 1
ATOM 5043 O O . THR A 1 624 ? 4.445 27.422 -20.516 1 91.38 624 THR A O 1
ATOM 5046 N N . ALA A 1 625 ? 6.312 28.516 -20.156 1 91.94 625 ALA A N 1
ATOM 5047 C CA . ALA A 1 625 ? 7.062 27.641 -21.062 1 91.94 625 ALA A CA 1
ATOM 5048 C C . ALA A 1 625 ? 7.082 26.203 -20.562 1 91.94 625 ALA A C 1
ATOM 5050 O O . ALA A 1 625 ? 7 25.25 -21.344 1 91.94 625 ALA A O 1
ATOM 5051 N N . VAL A 1 626 ? 7.199 26.031 -19.312 1 90.81 626 VAL A N 1
ATOM 5052 C CA . VAL A 1 626 ? 7.203 24.703 -18.719 1 90.81 626 VAL A CA 1
ATOM 5053 C C . VAL A 1 626 ? 5.836 24.047 -18.906 1 90.81 626 VAL A C 1
ATOM 5055 O O . VAL A 1 626 ? 5.754 22.859 -19.234 1 90.81 626 VAL A O 1
ATOM 5058 N N . VAL A 1 627 ? 4.773 24.812 -18.719 1 91.56 627 VAL A N 1
ATOM 5059 C CA . VAL A 1 627 ? 3.416 24.297 -18.875 1 91.56 627 VAL A CA 1
ATOM 5060 C C . VAL A 1 627 ? 3.158 23.922 -20.328 1 91.56 627 VAL A C 1
ATOM 5062 O O . VAL A 1 627 ? 2.545 22.891 -20.609 1 91.56 627 VAL A O 1
ATOM 5065 N N . VAL A 1 628 ? 3.678 24.75 -21.234 1 92.88 628 VAL A N 1
ATOM 5066 C CA . VAL A 1 628 ? 3.508 24.484 -22.656 1 92.88 628 VAL A CA 1
ATOM 5067 C C . VAL A 1 628 ? 4.277 23.219 -23.031 1 92.88 628 VAL A C 1
ATOM 5069 O O . VAL A 1 628 ? 3.779 22.375 -23.781 1 92.88 628 VAL A O 1
ATOM 5072 N N . TYR A 1 629 ? 5.391 23.109 -22.484 1 91.62 629 TYR A N 1
ATOM 5073 C CA . TYR A 1 629 ? 6.168 21.891 -22.688 1 91.62 629 TYR A CA 1
ATOM 5074 C C . TYR A 1 629 ? 5.414 20.672 -22.172 1 91.62 629 TYR A C 1
ATOM 5076 O O . TYR A 1 629 ? 5.375 19.625 -22.844 1 91.62 629 TYR A O 1
ATOM 5084 N N . GLY A 1 630 ? 4.844 20.75 -21.016 1 90.38 630 GLY A N 1
ATOM 5085 C CA . GLY A 1 630 ? 4.059 19.672 -20.453 1 90.38 630 GLY A CA 1
ATOM 5086 C C . GLY A 1 630 ? 2.863 19.297 -21.312 1 90.38 630 GLY A C 1
ATOM 5087 O O . GLY A 1 630 ? 2.578 18.109 -21.5 1 90.38 630 GLY A O 1
ATOM 5088 N N . LEU A 1 631 ? 2.189 20.281 -21.906 1 91.56 631 LEU A N 1
ATOM 5089 C CA . LEU A 1 631 ? 1.004 20.062 -22.734 1 91.56 631 LEU A CA 1
ATOM 5090 C C . LEU A 1 631 ? 1.379 19.438 -24.078 1 91.56 631 LEU A C 1
ATOM 5092 O O . LEU A 1 631 ? 0.624 18.641 -24.625 1 91.56 631 LEU A O 1
ATOM 5096 N N . GLU A 1 632 ? 2.516 19.734 -24.547 1 91.69 632 GLU A N 1
ATOM 5097 C CA . GLU A 1 632 ? 2.953 19.219 -25.844 1 91.69 632 GLU A CA 1
ATOM 5098 C C . GLU A 1 632 ? 3.559 17.828 -25.719 1 91.69 632 GLU A C 1
ATOM 5100 O O . GLU A 1 632 ? 3.209 16.922 -26.469 1 91.69 632 GLU A O 1
ATOM 5105 N N . ALA A 1 633 ? 4.422 17.688 -24.734 1 89.31 633 ALA A N 1
ATOM 5106 C CA . ALA A 1 633 ? 5.184 16.453 -24.594 1 89.31 633 ALA A CA 1
ATOM 5107 C C . ALA A 1 633 ? 4.414 15.422 -23.781 1 89.31 633 ALA A C 1
ATOM 5109 O O . ALA A 1 633 ? 4.59 14.211 -23.969 1 89.31 633 ALA A O 1
ATOM 5110 N N . HIS A 1 634 ? 3.547 15.805 -22.875 1 88.56 634 HIS A N 1
ATOM 5111 C CA . HIS A 1 634 ? 2.811 14.93 -21.969 1 88.56 634 HIS A CA 1
ATOM 5112 C C . HIS A 1 634 ? 3.717 13.844 -21.406 1 88.56 634 HIS A C 1
ATOM 5114 O O . HIS A 1 634 ? 3.453 12.648 -21.578 1 88.56 634 HIS A O 1
ATOM 5120 N N . PRO A 1 635 ? 4.734 14.289 -20.734 1 86.56 635 PRO A N 1
ATOM 5121 C CA . PRO A 1 635 ? 5.633 13.266 -20.188 1 86.56 635 PRO A CA 1
ATOM 5122 C C . PRO A 1 635 ? 4.918 12.289 -19.266 1 86.56 635 PRO A C 1
ATOM 5124 O O . PRO A 1 635 ? 4.074 12.703 -18.453 1 86.56 635 PRO A O 1
ATOM 5127 N N . LYS A 1 636 ? 5.297 10.961 -19.328 1 83.62 636 LYS A N 1
ATOM 5128 C CA . LYS A 1 636 ? 4.695 9.93 -18.484 1 83.62 636 LYS A CA 1
ATOM 5129 C C . LYS A 1 636 ? 5.059 10.133 -17.016 1 83.62 636 LYS A C 1
ATOM 5131 O O . LYS A 1 636 ? 4.254 9.844 -16.125 1 83.62 636 LYS A O 1
ATOM 5136 N N . ASP A 1 637 ? 6.258 10.648 -16.891 1 87.75 637 ASP A N 1
ATOM 5137 C CA . ASP A 1 637 ? 6.727 10.914 -15.531 1 87.75 637 ASP A CA 1
ATOM 5138 C C . ASP A 1 637 ? 6.305 12.312 -15.078 1 87.75 637 ASP A C 1
ATOM 5140 O O . ASP A 1 637 ? 7.125 13.234 -15.039 1 87.75 637 ASP A O 1
ATOM 5144 N N . PHE A 1 638 ? 5.121 12.508 -14.625 1 89.94 638 PHE A N 1
ATOM 5145 C CA . PHE A 1 638 ? 4.562 13.789 -14.195 1 89.94 638 PHE A CA 1
ATOM 5146 C C . PHE A 1 638 ? 5.23 14.266 -12.906 1 89.94 638 PHE A C 1
ATOM 5148 O O . PHE A 1 638 ? 5.398 15.469 -12.695 1 89.94 638 PHE A O 1
ATOM 5155 N N . LEU A 1 639 ? 5.625 13.297 -12.047 1 90.94 639 LEU A N 1
ATOM 5156 C CA . LEU A 1 639 ? 6.234 13.648 -10.766 1 90.94 639 LEU A CA 1
ATOM 5157 C C . LEU A 1 639 ? 7.547 14.406 -10.984 1 90.94 639 LEU A C 1
ATOM 5159 O O . LEU A 1 639 ? 7.801 15.414 -10.32 1 90.94 639 LEU A O 1
ATOM 5163 N N . SER A 1 640 ? 8.359 13.953 -11.906 1 89.75 640 SER A N 1
ATOM 5164 C CA . SER A 1 640 ? 9.609 14.641 -12.227 1 89.75 640 SER A CA 1
ATOM 5165 C C . SER A 1 640 ? 9.352 15.953 -12.953 1 89.75 640 SER A C 1
ATOM 5167 O O . SER A 1 640 ? 10.086 16.922 -12.773 1 89.75 640 SER A O 1
ATOM 5169 N N . PHE A 1 641 ? 8.328 15.969 -13.719 1 90.81 641 PHE A N 1
ATOM 5170 C CA . PHE A 1 641 ? 7.953 17.203 -14.406 1 90.81 641 PHE A CA 1
ATOM 5171 C C . PHE A 1 641 ? 7.633 18.297 -13.398 1 90.81 641 PHE A C 1
ATOM 5173 O O . PHE A 1 641 ? 8.047 19.453 -13.578 1 90.81 641 PHE A O 1
ATOM 5180 N N . LEU A 1 642 ? 6.973 17.938 -12.367 1 90.62 642 LEU A N 1
ATOM 5181 C CA . LEU A 1 642 ? 6.551 18.922 -11.367 1 90.62 642 LEU A CA 1
ATOM 5182 C C . LEU A 1 642 ? 7.742 19.406 -10.547 1 90.62 642 LEU A C 1
ATOM 5184 O O . LEU A 1 642 ? 7.645 20.422 -9.852 1 90.62 642 LEU A O 1
ATOM 5188 N N . LEU A 1 643 ? 8.883 18.781 -10.625 1 89.94 643 LEU A N 1
ATOM 5189 C CA . LEU A 1 643 ? 10.094 19.25 -9.953 1 89.94 643 LEU A CA 1
ATOM 5190 C C . LEU A 1 643 ? 10.625 20.516 -10.617 1 89.94 643 LEU A C 1
ATOM 5192 O O . LEU A 1 643 ? 11.305 21.312 -9.969 1 89.94 643 LEU A O 1
ATOM 5196 N N . ILE A 1 644 ? 10.289 20.766 -11.812 1 88.12 644 ILE A N 1
ATOM 5197 C CA . ILE A 1 644 ? 10.82 21.906 -12.547 1 88.12 644 ILE A CA 1
ATOM 5198 C C . ILE A 1 644 ? 10.266 23.203 -11.938 1 88.12 644 ILE A C 1
ATOM 5200 O O . ILE A 1 644 ? 11.031 24.078 -11.531 1 88.12 644 ILE A O 1
ATOM 5204 N N . PRO A 1 645 ? 9.008 23.219 -11.75 1 86.31 645 PRO A N 1
ATOM 5205 C CA . PRO A 1 645 ? 8.523 24.469 -11.164 1 86.31 645 PRO A CA 1
ATOM 5206 C C . PRO A 1 645 ? 8.883 24.609 -9.688 1 86.31 645 PRO A C 1
ATOM 5208 O O . PRO A 1 645 ? 8.914 25.719 -9.156 1 86.31 645 PRO A O 1
ATOM 5211 N N . PHE A 1 646 ? 9.227 23.594 -9.008 1 87.75 646 PHE A N 1
ATOM 5212 C CA . PHE A 1 646 ? 9.547 23.703 -7.586 1 87.75 646 PHE A CA 1
ATOM 5213 C C . PHE A 1 646 ? 11.047 23.922 -7.391 1 87.75 646 PHE A C 1
ATOM 5215 O O . PHE A 1 646 ? 11.469 24.938 -6.84 1 87.75 646 PHE A O 1
ATOM 5222 N N . ILE A 1 647 ? 11.828 23.094 -7.887 1 87.69 647 ILE A N 1
ATOM 5223 C CA . ILE A 1 647 ? 13.266 23.172 -7.688 1 87.69 647 ILE A CA 1
ATOM 5224 C C . ILE A 1 647 ? 13.875 24.125 -8.711 1 87.69 647 ILE A C 1
ATOM 5226 O O . ILE A 1 647 ? 14.781 24.906 -8.391 1 87.69 647 ILE A O 1
ATOM 5230 N N . GLY A 1 648 ? 13.352 24.109 -9.953 1 86 648 GLY A N 1
ATOM 5231 C CA . GLY A 1 648 ? 13.82 25.062 -10.953 1 86 648 GLY A CA 1
ATOM 5232 C C . GLY A 1 648 ? 13.594 26.5 -10.562 1 86 648 GLY A C 1
ATOM 5233 O O . GLY A 1 648 ? 14.484 27.344 -10.711 1 86 648 GLY A O 1
ATOM 5234 N N . ASN A 1 649 ? 12.5 26.766 -10 1 88.94 649 ASN A N 1
ATOM 5235 C CA . ASN A 1 649 ? 12.211 28.125 -9.539 1 88.94 649 ASN A CA 1
ATOM 5236 C C . ASN A 1 649 ? 13.078 28.5 -8.344 1 88.94 649 ASN A C 1
ATOM 5238 O O . ASN A 1 649 ? 13.453 29.672 -8.195 1 88.94 649 ASN A O 1
ATOM 5242 N N . LEU A 1 650 ? 13.383 27.547 -7.512 1 92.31 650 LEU A N 1
ATOM 5243 C CA . LEU A 1 650 ? 14.281 27.828 -6.398 1 92.31 650 LEU A CA 1
ATOM 5244 C C . LEU A 1 650 ? 15.633 28.312 -6.898 1 92.31 650 LEU A C 1
ATOM 5246 O O . LEU A 1 650 ? 16.172 29.297 -6.383 1 92.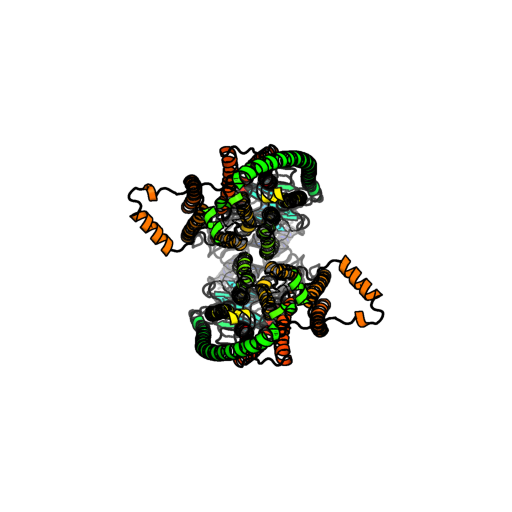31 650 LEU A O 1
ATOM 5250 N N . PHE A 1 651 ? 16.125 27.75 -7.914 1 91.62 651 PHE A N 1
ATOM 5251 C CA . PHE A 1 651 ? 17.406 28.156 -8.484 1 91.62 651 PHE A CA 1
ATOM 5252 C C . PHE A 1 651 ? 17.297 29.547 -9.102 1 91.62 651 PHE A C 1
ATOM 5254 O O . PHE A 1 651 ? 18.219 30.359 -8.969 1 91.62 651 PHE A O 1
ATOM 5261 N N . ILE A 1 652 ? 16.203 29.812 -9.672 1 88.81 652 ILE A N 1
ATOM 5262 C CA . ILE A 1 652 ? 15.984 31.141 -10.25 1 88.81 652 ILE A CA 1
ATOM 5263 C C . ILE A 1 652 ? 15.945 32.188 -9.148 1 88.81 652 ILE A C 1
ATOM 5265 O O . ILE A 1 652 ? 16.516 33.281 -9.289 1 88.81 652 ILE A O 1
ATOM 5269 N N . TYR A 1 653 ? 15.328 31.812 -8.039 1 90.5 653 TYR A N 1
ATOM 5270 C CA . TYR A 1 653 ? 15.258 32.719 -6.906 1 90.5 653 TYR A CA 1
ATOM 5271 C C . TYR A 1 653 ? 16.641 33 -6.34 1 90.5 653 TYR A C 1
ATOM 5273 O O . TYR A 1 653 ? 16.969 34.125 -6 1 90.5 653 TYR A O 1
ATOM 5281 N N . ILE A 1 654 ? 17.469 32.031 -6.293 1 93.25 654 ILE A N 1
ATOM 5282 C CA . ILE A 1 654 ? 18.812 32.188 -5.758 1 93.25 654 ILE A CA 1
ATOM 5283 C C . ILE A 1 654 ? 19.641 33.062 -6.691 1 93.25 654 ILE A C 1
ATOM 5285 O O . ILE A 1 654 ? 20.297 34 -6.246 1 93.25 654 ILE A O 1
ATOM 5289 N N . ILE A 1 655 ? 19.578 32.781 -7.949 1 91.81 655 ILE A N 1
ATOM 5290 C CA . ILE A 1 655 ? 20.328 33.562 -8.938 1 91.81 655 ILE A CA 1
ATOM 5291 C C . ILE A 1 655 ? 19.844 35 -8.945 1 91.81 655 ILE A C 1
ATOM 5293 O O . ILE A 1 655 ? 20.656 35.938 -8.961 1 91.81 655 ILE A O 1
ATOM 5297 N N . TYR A 1 656 ? 18.562 35.188 -8.875 1 90.88 656 TYR A N 1
ATOM 5298 C CA . TYR A 1 656 ? 17.984 36.5 -8.828 1 90.88 656 TYR A CA 1
ATOM 5299 C C . TYR A 1 656 ? 18.469 37.281 -7.602 1 90.88 656 TYR A C 1
ATOM 5301 O O . TYR A 1 656 ? 18.828 38.438 -7.695 1 90.88 656 TYR A O 1
ATOM 5309 N N . TYR A 1 657 ? 18.484 36.594 -6.5 1 94.19 657 TYR A N 1
ATOM 5310 C CA . TYR A 1 657 ? 18.891 37.25 -5.254 1 94.19 657 TYR A CA 1
ATOM 5311 C C . TYR A 1 657 ? 20.344 37.688 -5.332 1 94.19 657 TYR A C 1
ATOM 5313 O O . TYR A 1 657 ? 20.672 38.812 -4.941 1 94.19 657 TYR A O 1
ATOM 5321 N N . ILE A 1 658 ? 21.188 36.875 -5.902 1 94.31 658 ILE A N 1
ATOM 5322 C CA . ILE A 1 658 ? 22.609 37.188 -6.027 1 94.31 658 ILE A CA 1
ATOM 5323 C C . ILE A 1 658 ? 22.812 38.344 -7 1 94.31 658 ILE A C 1
ATOM 5325 O O . ILE A 1 658 ? 23.547 39.281 -6.711 1 94.31 658 ILE A O 1
ATOM 5329 N N . LEU A 1 659 ? 22.094 38.344 -8.078 1 92.06 659 LEU A N 1
ATOM 5330 C CA . LEU A 1 659 ? 22.188 39.406 -9.086 1 92.06 659 LEU A CA 1
ATOM 5331 C C . LEU A 1 659 ? 21.734 40.75 -8.523 1 92.06 659 LEU A C 1
ATOM 5333 O O . LEU A 1 659 ? 22.344 41.781 -8.781 1 92.06 659 LEU A O 1
ATOM 5337 N N . MET A 1 660 ? 20.641 40.75 -7.801 1 92.56 660 MET A N 1
ATOM 5338 C CA . MET A 1 660 ? 20.125 41.969 -7.219 1 92.56 660 MET A CA 1
ATOM 5339 C C . MET A 1 660 ? 21.078 42.531 -6.176 1 92.56 660 MET A C 1
ATOM 5341 O O . MET A 1 660 ? 21.25 43.75 -6.07 1 92.56 660 MET A O 1
ATOM 5345 N N . LYS A 1 661 ? 21.719 41.688 -5.395 1 94.38 661 LYS A N 1
ATOM 5346 C CA . LYS A 1 661 ? 22.719 42.156 -4.445 1 94.38 661 LYS A CA 1
ATOM 5347 C C . LYS A 1 661 ? 23.875 42.844 -5.164 1 94.38 661 LYS A C 1
ATOM 5349 O O . LYS A 1 661 ? 24.359 43.875 -4.715 1 94.38 661 LYS A O 1
ATOM 5354 N N . MET A 1 662 ? 24.219 42.312 -6.309 1 93.38 662 MET A N 1
ATOM 5355 C CA . MET A 1 662 ? 25.297 42.906 -7.086 1 93.38 662 MET A CA 1
ATOM 5356 C C . MET A 1 662 ? 24.875 44.219 -7.719 1 93.38 662 MET A C 1
ATOM 5358 O O . MET A 1 662 ? 25.641 45.188 -7.742 1 93.38 662 MET A O 1
ATOM 5362 N N . ILE A 1 663 ? 23.656 44.25 -8.141 1 91.69 663 ILE A N 1
ATOM 5363 C CA . ILE A 1 663 ? 23.125 45.438 -8.805 1 91.69 663 ILE A CA 1
ATOM 5364 C C . ILE A 1 663 ? 23.047 46.594 -7.797 1 91.69 663 ILE A C 1
ATOM 5366 O O . ILE A 1 663 ? 23.375 47.75 -8.125 1 91.69 663 ILE A O 1
ATOM 5370 N N . TYR A 1 664 ? 22.641 46.312 -6.574 1 91.31 664 TYR A N 1
ATOM 5371 C CA . TYR A 1 664 ? 22.531 47.344 -5.547 1 91.31 664 TYR A CA 1
ATOM 5372 C C . TYR A 1 664 ? 23.859 47.531 -4.832 1 91.31 664 TYR A C 1
ATOM 5374 O O . TYR A 1 664 ? 23.922 48.188 -3.791 1 91.31 664 TYR A O 1
ATOM 5382 N N . ARG A 1 665 ? 24.969 46.875 -5.312 1 92.56 665 ARG A N 1
ATOM 5383 C CA . ARG A 1 665 ? 26.344 47.062 -4.867 1 92.56 665 ARG A CA 1
ATOM 5384 C C . ARG A 1 665 ? 26.516 46.625 -3.416 1 92.56 665 ARG A C 1
ATOM 5386 O O . ARG A 1 665 ? 27.203 47.312 -2.641 1 92.56 665 ARG A O 1
ATOM 5393 N N . GLU A 1 666 ? 25.75 45.656 -3.062 1 94.44 666 GLU A N 1
ATOM 5394 C CA . GLU A 1 666 ? 25.984 45 -1.774 1 94.44 666 GLU A CA 1
ATOM 5395 C C . GLU A 1 666 ? 27.109 43.969 -1.866 1 94.44 666 GLU A C 1
ATOM 5397 O O . GLU A 1 666 ? 27.281 43.344 -2.906 1 94.44 666 GLU A O 1
ATOM 5402 N N . LYS A 1 667 ? 27.906 43.906 -0.916 1 92.62 667 LYS A N 1
ATOM 5403 C CA . LYS A 1 667 ? 29.016 42.969 -0.917 1 92.62 667 LYS A CA 1
ATOM 5404 C C . LYS A 1 667 ? 28.562 41.562 -0.5 1 92.62 667 LYS A C 1
ATOM 5406 O O . LYS A 1 667 ? 27.734 41.406 0.401 1 92.62 667 LYS A O 1
ATOM 5411 N N . ILE A 1 668 ? 29.016 40.562 -1.175 1 93.81 668 ILE A N 1
ATOM 5412 C CA . ILE A 1 668 ? 28.797 39.188 -0.79 1 93.81 668 ILE A CA 1
ATOM 5413 C C . ILE A 1 668 ? 30 38.656 0.006 1 93.81 668 ILE A C 1
ATOM 5415 O O . ILE A 1 668 ? 31.141 38.719 -0.476 1 93.81 668 ILE A O 1
ATOM 5419 N N . PRO A 1 669 ? 29.781 38.25 1.197 1 91.12 669 PRO A N 1
ATOM 5420 C CA . PRO A 1 669 ? 30.891 37.75 2.014 1 91.12 669 PRO A CA 1
ATOM 5421 C C . PRO A 1 669 ? 31.672 36.625 1.336 1 91.12 669 PRO A C 1
ATOM 5423 O O . PRO A 1 669 ? 31.078 35.812 0.645 1 91.12 669 PRO A O 1
ATOM 5426 N N . LYS A 1 670 ? 32.969 36.594 1.565 1 89.88 670 LYS A N 1
ATOM 5427 C CA . LYS A 1 670 ? 33.844 35.594 0.963 1 89.88 670 LYS A CA 1
ATOM 5428 C C . LYS A 1 670 ? 33.406 34.188 1.353 1 89.88 670 LYS A C 1
ATOM 5430 O O . LYS A 1 670 ? 33.531 33.25 0.551 1 89.88 670 LYS A O 1
ATOM 5435 N N . ARG A 1 671 ? 32.969 34 2.549 1 87.75 671 ARG A N 1
ATOM 5436 C CA . ARG A 1 671 ? 32.5 32.688 3 1 87.75 671 ARG A CA 1
ATOM 5437 C C . ARG A 1 671 ? 31.297 32.25 2.182 1 87.75 671 ARG A C 1
ATOM 5439 O O . ARG A 1 671 ? 31.188 31.047 1.848 1 87.75 671 ARG A O 1
ATOM 5446 N N . ALA A 1 672 ? 30.375 33.156 1.899 1 93.06 672 ALA A N 1
ATOM 5447 C CA . ALA A 1 672 ? 29.203 32.812 1.086 1 93.06 672 ALA A CA 1
ATOM 5448 C C . ALA A 1 672 ? 29.609 32.469 -0.336 1 93.06 672 ALA A C 1
ATOM 5450 O O . ALA A 1 672 ? 29.031 31.547 -0.936 1 93.06 672 ALA A O 1
ATOM 5451 N N . ILE A 1 673 ? 30.609 33.125 -0.861 1 95.31 673 ILE A N 1
ATOM 5452 C CA . ILE A 1 673 ? 31.094 32.844 -2.209 1 95.31 673 ILE A CA 1
ATOM 5453 C C . ILE A 1 673 ? 31.719 31.469 -2.254 1 95.31 673 ILE A C 1
ATOM 5455 O O . ILE A 1 673 ? 31.5 30.703 -3.199 1 95.31 673 ILE A O 1
ATOM 5459 N N . ALA A 1 674 ? 32.531 31.172 -1.225 1 93.88 674 ALA A N 1
ATOM 5460 C CA . ALA A 1 674 ? 33.156 29.859 -1.149 1 93.88 674 ALA A CA 1
ATOM 5461 C C . ALA A 1 674 ? 32.094 28.75 -1.086 1 93.88 674 ALA A C 1
ATOM 5463 O O . ALA A 1 674 ? 32.219 27.719 -1.742 1 93.88 674 ALA A O 1
ATOM 5464 N N . LEU A 1 675 ? 31.094 28.984 -0.294 1 94.25 675 LEU A N 1
ATOM 5465 C CA . LEU A 1 675 ? 30.031 28 -0.159 1 94.25 675 LEU A CA 1
ATOM 5466 C C . LEU A 1 675 ? 29.234 27.875 -1.459 1 94.25 675 LEU A C 1
ATOM 5468 O O . LEU A 1 675 ? 28.844 26.781 -1.846 1 94.25 675 LEU A O 1
ATOM 5472 N N . LEU A 1 676 ? 28.984 28.953 -2.123 1 96.31 676 LEU A N 1
ATOM 5473 C CA . LEU A 1 676 ? 28.281 28.938 -3.398 1 96.31 676 LEU A CA 1
ATOM 5474 C C . LEU A 1 676 ? 29.094 28.188 -4.457 1 96.31 676 LEU A C 1
ATOM 5476 O O . LEU A 1 676 ? 28.531 27.453 -5.262 1 96.31 676 LEU A O 1
ATOM 5480 N N . PHE A 1 677 ? 30.359 28.422 -4.422 1 96.69 677 PHE A N 1
ATOM 5481 C CA . PHE A 1 677 ? 31.219 27.703 -5.355 1 96.69 677 PHE A CA 1
ATOM 5482 C C . PHE A 1 677 ? 31.188 26.203 -5.082 1 96.69 677 PHE A C 1
ATOM 5484 O O . PHE A 1 677 ? 31.109 25.406 -6.012 1 96.69 677 PHE A O 1
ATOM 5491 N N . ALA A 1 678 ? 31.312 25.844 -3.824 1 95.94 678 ALA A N 1
ATOM 5492 C CA . ALA A 1 678 ? 31.203 24.438 -3.445 1 95.94 678 ALA A CA 1
ATOM 5493 C C . ALA A 1 678 ? 29.859 23.844 -3.852 1 95.94 678 ALA A C 1
ATOM 5495 O O . ALA A 1 678 ? 29.781 22.688 -4.273 1 95.94 678 ALA A O 1
ATOM 5496 N N . ALA A 1 679 ? 28.797 24.594 -3.738 1 97.12 679 ALA A N 1
ATOM 5497 C CA . ALA A 1 679 ? 27.453 24.172 -4.133 1 97.12 679 ALA A CA 1
ATOM 5498 C C . ALA A 1 679 ? 27.391 23.906 -5.633 1 97.12 679 ALA A C 1
ATOM 5500 O O . ALA A 1 679 ? 26.844 22.891 -6.07 1 97.12 679 ALA A O 1
ATOM 5501 N N . VAL A 1 680 ? 27.953 24.797 -6.402 1 97.06 680 VAL A N 1
ATOM 5502 C CA . VAL A 1 680 ? 27.922 24.656 -7.855 1 97.06 680 VAL A CA 1
ATOM 5503 C C . VAL A 1 680 ? 28.703 23.406 -8.273 1 97.06 680 VAL A C 1
ATOM 5505 O O . VAL A 1 680 ? 28.25 22.656 -9.141 1 97.06 680 VAL A O 1
ATOM 5508 N N . ILE A 1 681 ? 29.797 23.172 -7.641 1 97.69 681 ILE A N 1
ATOM 5509 C CA . ILE A 1 681 ? 30.594 21.984 -7.945 1 97.69 681 ILE A CA 1
ATOM 5510 C C . ILE A 1 681 ? 29.812 20.734 -7.594 1 97.69 681 ILE A C 1
ATOM 5512 O O . ILE A 1 681 ? 29.734 19.797 -8.391 1 97.69 681 ILE A O 1
ATOM 5516 N N . SER A 1 682 ? 29.234 20.719 -6.465 1 97.5 682 SER A N 1
ATOM 5517 C CA . SER A 1 682 ? 28.484 19.562 -6.008 1 97.5 682 SER A CA 1
ATOM 5518 C C . SER A 1 682 ? 27.25 19.312 -6.883 1 97.5 682 SER A C 1
ATOM 5520 O O . SER A 1 682 ? 26.938 18.172 -7.215 1 97.5 682 SER A O 1
ATOM 5522 N N . TRP A 1 683 ? 26.562 20.375 -7.297 1 96.88 683 TRP A N 1
ATOM 5523 C CA . TRP A 1 683 ? 25.391 20.234 -8.164 1 96.88 683 TRP A CA 1
ATOM 5524 C C . TRP A 1 683 ? 25.797 19.75 -9.555 1 96.88 683 TRP A C 1
ATOM 5526 O O . TRP A 1 683 ? 25.078 19 -10.188 1 96.88 683 TRP A O 1
ATOM 5536 N N . THR A 1 684 ? 26.938 20.234 -9.984 1 97.25 684 THR A N 1
ATOM 5537 C CA . THR A 1 684 ? 27.422 19.797 -11.281 1 97.25 684 THR A CA 1
ATOM 5538 C C . THR A 1 684 ? 27.766 18.297 -11.25 1 97.25 684 THR A C 1
ATOM 5540 O O . THR A 1 684 ? 27.391 17.562 -12.156 1 97.25 684 THR A O 1
ATOM 5543 N N . CYS A 1 685 ? 28.406 17.891 -10.234 1 97.25 685 CYS A N 1
ATOM 5544 C CA . CYS A 1 685 ? 28.703 16.484 -10.062 1 97.25 685 CYS A CA 1
ATOM 5545 C C . CYS A 1 685 ? 27.438 15.664 -9.961 1 97.25 685 CYS A C 1
ATOM 5547 O O . CYS A 1 685 ? 27.312 14.609 -10.602 1 97.25 685 CYS A O 1
ATOM 5549 N N . ALA A 1 686 ? 26.531 16.125 -9.188 1 96.69 686 ALA A N 1
ATOM 5550 C CA . ALA A 1 686 ? 25.25 15.438 -9.023 1 96.69 686 ALA A CA 1
ATOM 5551 C C . ALA A 1 686 ? 24.516 15.352 -10.352 1 96.69 686 ALA A C 1
ATOM 5553 O O . ALA A 1 686 ? 23.906 14.328 -10.672 1 96.69 686 ALA A O 1
ATOM 5554 N N . GLY A 1 687 ? 24.594 16.453 -11.125 1 95.06 687 GLY A N 1
ATOM 5555 C CA . GLY A 1 687 ? 23.953 16.469 -12.422 1 95.06 687 GLY A CA 1
ATOM 5556 C C . GLY A 1 687 ? 24.531 15.445 -13.383 1 95.06 687 GLY A C 1
ATOM 5557 O O . GLY A 1 687 ? 23.781 14.758 -14.094 1 95.06 687 GLY A O 1
ATOM 5558 N N . ILE A 1 688 ? 25.797 15.258 -13.359 1 96.06 688 ILE A N 1
ATOM 5559 C CA . ILE A 1 688 ? 26.484 14.297 -14.227 1 96.06 688 ILE A CA 1
ATOM 5560 C C . ILE A 1 688 ? 26.094 12.875 -13.82 1 96.06 688 ILE A C 1
ATOM 5562 O O . ILE A 1 688 ? 25.766 12.047 -14.672 1 96.06 688 ILE A O 1
ATOM 5566 N N . LEU A 1 689 ? 26.078 12.672 -12.57 1 95.75 689 LEU A N 1
ATOM 5567 C CA . LEU A 1 689 ? 25.75 11.352 -12.047 1 95.75 689 LEU A CA 1
ATOM 5568 C C . LEU A 1 689 ? 24.281 11.023 -12.258 1 95.75 689 LEU A C 1
ATOM 5570 O O . LEU A 1 689 ? 23.922 9.883 -12.562 1 95.75 689 LEU A O 1
ATOM 5574 N N . PHE A 1 690 ? 23.469 11.977 -12.156 1 91.75 690 PHE A N 1
ATOM 5575 C CA . PHE A 1 690 ? 22.031 11.797 -12.312 1 91.75 690 PHE A CA 1
ATOM 5576 C C . PHE A 1 690 ? 21.688 11.438 -13.758 1 91.75 690 PHE A C 1
ATOM 5578 O O . PHE A 1 690 ? 20.766 10.648 -14 1 91.75 690 PHE A O 1
ATOM 5585 N N . ASN A 1 691 ? 22.422 11.984 -14.68 1 92.5 691 ASN A N 1
ATOM 5586 C CA . ASN A 1 691 ? 22.141 11.742 -16.094 1 92.5 691 ASN A CA 1
ATOM 5587 C C . ASN A 1 691 ? 22.656 10.375 -16.547 1 92.5 691 ASN A C 1
ATOM 5589 O O . ASN A 1 691 ? 22.281 9.891 -17.609 1 92.5 691 ASN A O 1
ATOM 5593 N N . GLN A 1 692 ? 23.406 9.836 -15.711 1 93.88 692 GLN A N 1
ATOM 5594 C CA . GLN A 1 692 ? 23.828 8.461 -15.961 1 93.88 692 GLN A CA 1
ATOM 5595 C C . GLN A 1 692 ? 22.922 7.461 -15.25 1 93.88 692 GLN A C 1
ATOM 5597 O O . GLN A 1 692 ? 23.344 6.824 -14.273 1 93.88 692 GLN A O 1
ATOM 5602 N N . ARG A 1 693 ? 21.828 7.199 -15.914 1 92.56 693 ARG A N 1
ATOM 5603 C CA . ARG A 1 693 ? 20.781 6.391 -15.289 1 92.56 693 ARG A CA 1
ATOM 5604 C C . ARG A 1 693 ? 21.172 4.918 -15.273 1 92.56 693 ARG A C 1
ATOM 5606 O O . ARG A 1 693 ? 21.719 4.406 -16.25 1 92.56 693 ARG A O 1
ATOM 5613 N N . VAL A 1 694 ? 20.859 4.371 -14.125 1 96.38 694 VAL A N 1
ATOM 5614 C CA . VAL A 1 694 ? 21.141 2.947 -13.969 1 96.38 694 VAL A CA 1
ATOM 5615 C C . VAL A 1 694 ? 19.828 2.168 -13.891 1 96.38 694 VAL A C 1
ATOM 5617 O O . VAL A 1 694 ? 19.828 0.937 -13.953 1 96.38 694 VAL A O 1
ATOM 5620 N N . SER A 1 695 ? 18.766 2.861 -13.742 1 95.06 695 SER A N 1
ATOM 5621 C CA . SER A 1 695 ? 17.406 2.299 -13.742 1 95.06 695 SER A CA 1
ATOM 5622 C C . SER A 1 695 ? 16.375 3.348 -14.133 1 95.06 695 SER A C 1
ATOM 5624 O O . SER A 1 695 ? 16.641 4.551 -14.07 1 95.06 695 SER A O 1
ATOM 5626 N N . ASP A 1 696 ? 15.25 2.912 -14.688 1 93.12 696 ASP A N 1
ATOM 5627 C CA . ASP A 1 696 ? 14.18 3.811 -15.102 1 93.12 696 ASP A CA 1
ATOM 5628 C C . ASP A 1 696 ? 12.812 3.176 -14.867 1 93.12 696 ASP A C 1
ATOM 5630 O O . ASP A 1 696 ? 12.383 2.318 -15.641 1 93.12 696 ASP A O 1
ATOM 5634 N N . TRP A 1 697 ? 12.086 3.648 -13.906 1 89.44 697 TRP A N 1
ATOM 5635 C CA . TRP A 1 697 ? 10.805 3.053 -13.547 1 89.44 697 TRP A CA 1
ATOM 5636 C C . TRP A 1 697 ? 9.742 3.402 -14.586 1 89.44 697 TRP A C 1
ATOM 5638 O O . TRP A 1 697 ? 8.664 2.791 -14.609 1 89.44 697 TRP A O 1
ATOM 5648 N N . SER A 1 698 ? 9.984 4.414 -15.461 1 87.88 698 SER A N 1
ATOM 5649 C CA . SER A 1 698 ? 9 4.836 -16.453 1 87.88 698 SER A CA 1
ATOM 5650 C C . SER A 1 698 ? 8.938 3.848 -17.625 1 87.88 698 SER A C 1
ATOM 5652 O O . SER A 1 698 ? 7.992 3.875 -18.406 1 87.88 698 SER A O 1
ATOM 5654 N N . LYS A 1 699 ? 9.891 3.002 -17.656 1 91.38 699 LYS A N 1
ATOM 5655 C CA . LYS A 1 699 ? 9.93 1.984 -18.703 1 91.38 699 LYS A CA 1
ATOM 5656 C C . LYS A 1 699 ? 9.508 0.622 -18.156 1 91.38 699 LYS A C 1
ATOM 5658 O O . LYS A 1 699 ? 9.312 0.462 -16.953 1 91.38 699 LYS A O 1
ATOM 5663 N N . MET A 1 700 ? 9.375 -0.288 -19.125 1 93.5 700 MET A N 1
ATOM 5664 C CA . MET A 1 700 ? 9.109 -1.662 -18.719 1 93.5 700 MET A CA 1
ATOM 5665 C C . MET A 1 700 ? 10.297 -2.244 -17.953 1 93.5 700 MET A C 1
ATOM 5667 O O . MET A 1 700 ? 11.445 -1.899 -18.234 1 93.5 700 MET A O 1
ATOM 5671 N N . PRO A 1 701 ? 10.031 -3.035 -17.016 1 95.25 701 PRO A N 1
ATOM 5672 C CA . PRO A 1 701 ? 11.109 -3.566 -16.172 1 95.25 701 PRO A CA 1
ATOM 5673 C C . PRO A 1 701 ? 12.242 -4.18 -16.984 1 95.25 701 PRO A C 1
ATOM 5675 O O . PRO A 1 701 ? 13.422 -3.953 -16.688 1 95.25 701 PRO A O 1
ATOM 5678 N N . ALA A 1 702 ? 11.945 -4.93 -18.031 1 96.88 702 ALA A N 1
ATOM 5679 C CA . ALA A 1 702 ? 12.977 -5.559 -18.859 1 96.88 702 ALA A CA 1
ATOM 5680 C C . ALA A 1 702 ? 13.836 -4.512 -19.562 1 96.88 702 ALA A C 1
ATOM 5682 O O . ALA A 1 702 ? 15.055 -4.672 -19.672 1 96.88 702 ALA A O 1
ATOM 5683 N N . ILE A 1 703 ? 13.234 -3.467 -20.047 1 95.62 703 ILE A N 1
ATOM 5684 C CA . ILE A 1 703 ? 13.945 -2.393 -20.734 1 95.62 703 ILE A CA 1
ATOM 5685 C C . ILE A 1 703 ? 14.781 -1.604 -19.719 1 95.62 703 ILE A C 1
ATOM 5687 O O . ILE A 1 703 ? 15.898 -1.182 -20.031 1 95.62 703 ILE A O 1
ATOM 5691 N N . SER A 1 704 ? 14.242 -1.385 -18.531 1 95.75 704 SER A N 1
ATOM 5692 C CA . SER A 1 704 ? 14.992 -0.706 -17.484 1 95.75 704 SER A CA 1
ATOM 5693 C C . SER A 1 704 ? 16.281 -1.453 -17.156 1 95.75 704 SER A C 1
ATOM 5695 O O . SER A 1 704 ? 17.297 -0.834 -16.859 1 95.75 704 SER A O 1
ATOM 5697 N N . ARG A 1 705 ? 16.266 -2.707 -17.25 1 96.19 705 ARG A N 1
ATOM 5698 C CA . ARG A 1 705 ? 17.406 -3.529 -16.891 1 96.19 705 ARG A CA 1
ATOM 5699 C C . ARG A 1 705 ? 18.531 -3.387 -17.922 1 96.19 705 ARG A C 1
ATOM 5701 O O . ARG A 1 705 ? 19.688 -3.723 -17.641 1 96.19 705 ARG A O 1
ATOM 5708 N N . GLU A 1 706 ? 18.188 -2.957 -19.125 1 95.5 706 GLU A N 1
ATOM 5709 C CA . GLU A 1 706 ? 19.234 -2.678 -20.125 1 95.5 706 GLU A CA 1
ATOM 5710 C C . GLU A 1 706 ? 20.156 -1.568 -19.641 1 95.5 706 GLU A C 1
ATOM 5712 O O . GLU A 1 706 ? 21.312 -1.488 -20.078 1 95.5 706 GLU A O 1
ATOM 5717 N N . LEU A 1 707 ? 19.625 -0.8 -18.703 1 95.81 707 LEU A N 1
ATOM 5718 C CA . LEU A 1 707 ? 20.406 0.341 -18.203 1 95.81 707 LEU A CA 1
ATOM 5719 C C . LEU A 1 707 ? 21.266 -0.056 -17.016 1 95.81 707 LEU A C 1
ATOM 5721 O O . LEU A 1 707 ? 22.109 0.726 -16.562 1 95.81 707 LEU A O 1
ATOM 5725 N N . ASN A 1 708 ? 21.031 -1.22 -16.453 1 96.62 708 ASN A N 1
ATOM 5726 C CA . ASN A 1 708 ? 21.75 -1.641 -15.266 1 96.62 708 ASN A CA 1
ATOM 5727 C C . ASN A 1 708 ? 23.266 -1.646 -15.5 1 96.62 708 ASN A C 1
ATOM 5729 O O . ASN A 1 708 ? 23.719 -1.972 -16.594 1 96.62 708 ASN A O 1
ATOM 5733 N N . LYS A 1 709 ? 24.031 -1.224 -14.57 1 95.31 709 LYS A N 1
ATOM 5734 C CA . LYS A 1 709 ? 25.5 -1.147 -14.617 1 95.31 709 LYS A CA 1
ATOM 5735 C C . LYS A 1 709 ? 26.109 -1.69 -13.328 1 95.31 709 LYS A C 1
ATOM 5737 O O . LYS A 1 709 ? 25.453 -1.738 -12.289 1 95.31 709 LYS A O 1
ATOM 5742 N N . PRO A 1 710 ? 27.344 -2.195 -13.477 1 94.69 710 PRO A N 1
ATOM 5743 C CA . PRO A 1 710 ? 28.031 -2.627 -12.258 1 94.69 710 PRO A CA 1
ATOM 5744 C C . PRO A 1 710 ? 28.344 -1.469 -11.312 1 94.69 710 PRO A C 1
ATOM 5746 O O . PRO A 1 710 ? 28.219 -0.303 -11.695 1 94.69 710 PRO A O 1
ATOM 5749 N N . CYS A 1 711 ? 28.672 -1.866 -10.109 1 95.31 711 CYS A N 1
ATOM 5750 C CA . CYS A 1 711 ? 29.031 -0.861 -9.117 1 95.31 711 CYS A CA 1
ATOM 5751 C C . CYS A 1 711 ? 30.281 -0.096 -9.539 1 95.31 711 CYS A C 1
ATOM 5753 O O . CYS A 1 711 ? 31.203 -0.674 -10.117 1 95.31 711 CYS A O 1
ATOM 5755 N N . ILE A 1 712 ? 30.422 1.145 -9.242 1 95.38 712 ILE A N 1
ATOM 5756 C CA . ILE A 1 712 ? 31.5 1.977 -9.742 1 95.38 712 ILE A CA 1
ATOM 5757 C C . ILE A 1 712 ? 32.438 2.365 -8.594 1 95.38 712 ILE A C 1
ATOM 5759 O O . ILE A 1 712 ? 33.594 2.736 -8.812 1 95.38 712 ILE A O 1
ATOM 5763 N N . PHE A 1 713 ? 31.938 2.379 -7.352 1 95.56 713 PHE A N 1
ATOM 5764 C CA . PHE A 1 713 ? 32.75 2.836 -6.238 1 95.56 713 PHE A CA 1
ATOM 5765 C C . PHE A 1 713 ? 32.781 1.797 -5.125 1 95.56 713 PHE A C 1
ATOM 5767 O O . PHE A 1 713 ? 31.734 1.398 -4.613 1 95.56 713 PHE A O 1
ATOM 5774 N N . LEU A 1 714 ? 33.969 1.253 -4.742 1 95.38 714 LEU A N 1
ATOM 5775 C CA . LEU A 1 714 ? 34.25 0.309 -3.666 1 95.38 714 LEU A CA 1
ATOM 5776 C C . LEU A 1 714 ? 33.438 -0.968 -3.84 1 95.38 714 LEU A C 1
ATOM 5778 O O . LEU A 1 714 ? 33.062 -1.595 -2.854 1 95.38 714 LEU A O 1
ATOM 5782 N N . ASN A 1 715 ? 33 -1.182 -5.066 1 93.75 715 ASN A N 1
ATOM 5783 C CA . ASN A 1 715 ? 32.219 -2.367 -5.398 1 93.75 715 ASN A CA 1
ATOM 5784 C C . ASN A 1 715 ? 30.922 -2.43 -4.59 1 93.75 715 ASN A C 1
ATOM 5786 O O . ASN A 1 715 ? 30.484 -3.51 -4.184 1 93.75 715 ASN A O 1
ATOM 5790 N N . PHE A 1 716 ? 30.422 -1.223 -4.219 1 95.75 716 PHE A N 1
ATOM 5791 C CA . PHE A 1 716 ? 29.234 -1.151 -3.369 1 95.75 716 PHE A CA 1
ATOM 5792 C C . PHE A 1 716 ? 28.266 -0.089 -3.875 1 95.75 716 PHE A C 1
ATOM 5794 O O . PHE A 1 716 ? 27.062 -0.323 -3.939 1 95.75 716 PHE A O 1
ATOM 5801 N N . TYR A 1 717 ? 28.766 1.018 -4.324 1 96.88 717 TYR A N 1
ATOM 5802 C CA . TYR A 1 717 ? 27.906 2.135 -4.723 1 96.88 717 TYR A CA 1
ATOM 5803 C C . TYR A 1 717 ? 27.844 2.248 -6.242 1 96.88 717 TYR A C 1
ATOM 5805 O O . TYR A 1 717 ? 28.844 2.064 -6.934 1 96.88 717 TYR A O 1
ATOM 5813 N N . ASP A 1 718 ? 26.688 2.529 -6.734 1 96.75 718 ASP A N 1
ATOM 5814 C CA . ASP A 1 718 ? 26.531 2.793 -8.164 1 96.75 718 ASP A CA 1
ATOM 5815 C C . ASP A 1 718 ? 26.406 4.289 -8.43 1 96.75 718 ASP A C 1
ATOM 5817 O O . ASP A 1 718 ? 26.703 5.109 -7.559 1 96.75 718 ASP A O 1
ATOM 5821 N N . ASN A 1 719 ? 26.109 4.719 -9.656 1 96.56 719 ASN A N 1
ATOM 5822 C CA . ASN A 1 719 ? 26 6.117 -10.055 1 96.56 719 ASN A CA 1
ATOM 5823 C C . ASN A 1 719 ? 24.922 6.844 -9.258 1 96.56 719 ASN A C 1
ATOM 5825 O O . ASN A 1 719 ? 25.109 7.992 -8.852 1 96.56 719 ASN A O 1
ATOM 5829 N N . HIS A 1 720 ? 23.828 6.23 -9.078 1 96.38 720 HIS A N 1
ATOM 5830 C CA . HIS A 1 720 ? 22.703 6.844 -8.375 1 96.38 720 HIS A CA 1
ATOM 5831 C C . HIS A 1 720 ? 23.031 7.066 -6.898 1 96.38 720 HIS A C 1
ATOM 5833 O O . HIS A 1 720 ? 22.641 8.086 -6.32 1 96.38 720 HIS A O 1
ATOM 5839 N N . ASP A 1 721 ? 23.672 6.125 -6.273 1 96.94 721 ASP A N 1
ATOM 5840 C CA . ASP A 1 721 ? 24.109 6.277 -4.887 1 96.94 721 ASP A CA 1
ATOM 5841 C C . ASP A 1 721 ? 25.031 7.48 -4.73 1 96.94 721 ASP A C 1
ATOM 5843 O O . ASP A 1 721 ? 24.906 8.25 -3.777 1 96.94 721 ASP A O 1
ATOM 5847 N N . LEU A 1 722 ? 25.922 7.574 -5.609 1 96.5 722 LEU A N 1
ATOM 5848 C CA . LEU A 1 722 ? 26.844 8.703 -5.57 1 96.5 722 LEU A CA 1
ATOM 5849 C C . LEU A 1 722 ? 26.109 10.016 -5.836 1 96.5 722 LEU A C 1
ATOM 5851 O O . LEU A 1 722 ? 26.484 11.07 -5.328 1 96.5 722 LEU A O 1
ATOM 5855 N N . TRP A 1 723 ? 25.094 9.977 -6.641 1 96.88 723 TRP A N 1
ATOM 5856 C CA . TRP A 1 723 ? 24.234 11.141 -6.824 1 96.88 723 TRP A CA 1
ATOM 5857 C C . TRP A 1 723 ? 23.594 11.562 -5.504 1 96.88 723 TRP A C 1
ATOM 5859 O O . TRP A 1 723 ? 23.516 12.758 -5.199 1 96.88 723 TRP A O 1
ATOM 5869 N N . HIS A 1 724 ? 23.078 10.578 -4.68 1 96.88 724 HIS A N 1
ATOM 5870 C CA . HIS A 1 724 ? 22.531 10.898 -3.367 1 96.88 724 HIS A CA 1
ATOM 5871 C C . HIS A 1 724 ? 23.547 11.664 -2.518 1 96.88 724 HIS A C 1
ATOM 5873 O O . HIS A 1 724 ? 23.203 12.68 -1.91 1 96.88 724 HIS A O 1
ATOM 5879 N N . LEU A 1 725 ? 24.734 11.25 -2.52 1 94.75 725 LEU A N 1
ATOM 5880 C CA . LEU A 1 725 ? 25.781 11.836 -1.688 1 94.75 725 LEU A CA 1
ATOM 5881 C C . LEU A 1 725 ? 26.141 13.227 -2.188 1 94.75 725 LEU A C 1
ATOM 5883 O O . LEU A 1 725 ? 26.203 14.18 -1.403 1 94.75 725 LEU A O 1
ATOM 5887 N N . SER A 1 726 ? 26.297 13.32 -3.471 1 96.19 726 SER A N 1
ATOM 5888 C CA . SER A 1 726 ? 26.672 14.594 -4.059 1 96.19 726 SER A CA 1
ATOM 5889 C C . SER A 1 726 ? 25.562 15.633 -3.914 1 96.19 726 SER A C 1
ATOM 5891 O O . SER A 1 726 ? 25.828 16.797 -3.615 1 96.19 726 SER A O 1
ATOM 5893 N N . SER A 1 727 ? 24.359 15.211 -4.145 1 97.06 727 SER A N 1
ATOM 5894 C CA . SER A 1 727 ? 23.234 16.141 -4.027 1 97.06 727 SER A CA 1
ATOM 5895 C C . SER A 1 727 ? 23 16.547 -2.574 1 97.06 727 SER A C 1
ATOM 5897 O O . SER A 1 727 ? 22.578 17.672 -2.297 1 97.06 727 SER A O 1
ATOM 5899 N N . ALA A 1 728 ? 23.281 15.648 -1.615 1 97.12 728 ALA A N 1
ATOM 5900 C CA . ALA A 1 728 ? 23.188 16 -0.201 1 97.12 728 ALA A CA 1
ATOM 5901 C C . ALA A 1 728 ? 24.188 17.094 0.15 1 97.12 728 ALA A C 1
ATOM 5903 O O . ALA A 1 728 ? 23.859 18.062 0.844 1 97.12 728 ALA A O 1
ATOM 5904 N N . PHE A 1 729 ? 25.391 17.031 -0.363 1 96.56 729 PHE A N 1
ATOM 5905 C CA . PHE A 1 729 ? 26.391 18.078 -0.195 1 96.56 729 PHE A CA 1
ATOM 5906 C C . PHE A 1 729 ? 25.906 19.391 -0.805 1 96.56 729 PHE A C 1
ATOM 5908 O O . PHE A 1 729 ? 26.047 20.453 -0.196 1 96.56 729 PHE A O 1
ATOM 5915 N N . ALA A 1 730 ? 25.359 19.25 -1.936 1 97.44 730 ALA A N 1
ATOM 5916 C CA . ALA A 1 730 ? 24.906 20.438 -2.658 1 97.44 730 ALA A CA 1
ATOM 5917 C C . ALA A 1 730 ? 23.828 21.172 -1.884 1 97.44 730 ALA A C 1
ATOM 5919 O O . ALA A 1 730 ? 23.844 22.406 -1.782 1 97.44 730 ALA A O 1
ATOM 5920 N N . ILE A 1 731 ? 22.875 20.438 -1.348 1 97.31 731 ILE A N 1
ATOM 5921 C CA . ILE A 1 731 ? 21.781 21.031 -0.565 1 97.31 731 ILE A CA 1
ATOM 5922 C C . ILE A 1 731 ? 22.359 21.703 0.676 1 97.31 731 ILE A C 1
ATOM 5924 O O . ILE A 1 731 ? 21.984 22.844 1.003 1 97.31 731 ILE A O 1
ATOM 5928 N N . PHE A 1 732 ? 23.297 21.062 1.338 1 96.31 732 PHE A N 1
ATOM 5929 C CA . PHE A 1 73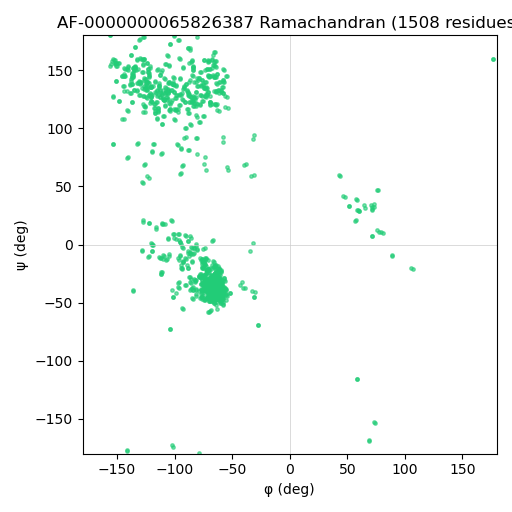2 ? 23.922 21.609 2.545 1 96.31 732 PHE A CA 1
ATOM 5930 C C . PHE A 1 732 ? 24.641 22.906 2.246 1 96.31 732 PHE A C 1
ATOM 5932 O O . PHE A 1 732 ? 24.422 23.906 2.936 1 96.31 732 PHE A O 1
ATOM 5939 N N . PHE A 1 733 ? 25.438 22.953 1.171 1 96.25 733 PHE A N 1
ATOM 5940 C CA . PHE A 1 733 ? 26.203 24.156 0.818 1 96.25 733 PHE A CA 1
ATOM 5941 C C . PHE A 1 733 ? 25.281 25.266 0.364 1 96.25 733 PHE A C 1
ATOM 5943 O O . PHE A 1 733 ? 25.484 26.438 0.704 1 96.25 733 PHE A O 1
ATOM 5950 N N . SER A 1 734 ? 24.266 24.922 -0.371 1 96.75 734 SER A N 1
ATOM 5951 C CA . SER A 1 734 ? 23.344 25.922 -0.896 1 96.75 734 SER A CA 1
ATOM 5952 C C . SER A 1 734 ? 22.609 26.641 0.23 1 96.75 734 SER A C 1
ATOM 5954 O O . SER A 1 734 ? 22.578 27.875 0.283 1 96.75 734 SER A O 1
ATOM 5956 N N . PHE A 1 735 ? 22.047 25.891 1.16 1 96.5 735 PHE A N 1
ATOM 5957 C CA . PHE A 1 735 ? 21.234 26.516 2.191 1 96.5 735 PHE A CA 1
ATOM 5958 C C . PHE A 1 735 ? 22.094 27.172 3.254 1 96.5 735 PHE A C 1
ATOM 5960 O O . PHE A 1 735 ? 21.719 28.188 3.842 1 96.5 735 PHE A O 1
ATOM 5967 N N . THR A 1 736 ? 23.312 26.656 3.469 1 93.56 736 THR A N 1
ATOM 5968 C CA . THR A 1 736 ? 24.25 27.344 4.355 1 93.56 736 THR A CA 1
ATOM 5969 C C . THR A 1 736 ? 24.688 28.672 3.742 1 93.56 736 THR A C 1
ATOM 5971 O O . THR A 1 736 ? 24.844 29.672 4.453 1 93.56 736 THR A O 1
ATOM 5974 N N . ALA A 1 737 ? 24.859 28.656 2.451 1 94.75 737 ALA A N 1
ATOM 5975 C CA . ALA A 1 737 ? 25.219 29.875 1.753 1 94.75 737 ALA A CA 1
ATOM 5976 C C . ALA A 1 737 ? 24.109 30.922 1.869 1 94.75 737 ALA A C 1
ATOM 5978 O O . ALA A 1 737 ? 24.375 32.094 2.109 1 94.75 737 ALA A O 1
ATOM 5979 N N . ILE A 1 738 ? 22.891 30.484 1.714 1 94.38 738 ILE A N 1
ATOM 5980 C CA . ILE A 1 738 ? 21.75 31.391 1.808 1 94.38 738 ILE A CA 1
ATOM 5981 C C . ILE A 1 738 ? 21.641 31.953 3.223 1 94.38 738 ILE A C 1
ATOM 5983 O O . ILE A 1 738 ? 21.281 33.125 3.41 1 94.38 738 ILE A O 1
ATOM 5987 N N . ASN A 1 739 ? 22.047 31.219 4.203 1 91.75 739 ASN A N 1
ATOM 5988 C CA . ASN A 1 739 ? 21.984 31.609 5.602 1 91.75 739 ASN A CA 1
ATOM 5989 C C . ASN A 1 739 ? 23.016 32.688 5.934 1 91.75 739 ASN A C 1
ATOM 5991 O O . ASN A 1 739 ? 22.844 33.438 6.891 1 91.75 739 ASN A O 1
ATOM 5995 N N . VAL A 1 740 ? 24.125 32.844 5.137 1 90 740 VAL A N 1
ATOM 5996 C CA . VAL A 1 740 ? 25.188 33.75 5.508 1 90 740 VAL A CA 1
ATOM 5997 C C . VAL A 1 740 ? 25.375 34.812 4.418 1 90 740 VAL A C 1
ATOM 5999 O O . VAL A 1 740 ? 26.188 35.719 4.555 1 90 740 VAL A O 1
ATOM 6002 N N . ILE A 1 741 ? 24.609 34.781 3.412 1 93.69 741 ILE A N 1
ATOM 6003 C CA . ILE A 1 741 ? 24.797 35.594 2.223 1 93.69 741 ILE A CA 1
ATOM 6004 C C . ILE A 1 741 ? 24.625 37.062 2.58 1 93.69 741 ILE A C 1
ATOM 6006 O O . ILE A 1 741 ? 25.219 37.938 1.938 1 93.69 741 ILE A O 1
ATOM 6010 N N . ASP A 1 742 ? 23.859 37.438 3.664 1 93.81 742 ASP A N 1
ATOM 6011 C CA . ASP A 1 742 ? 23.562 38.844 3.998 1 93.81 742 ASP A CA 1
ATOM 6012 C C . ASP A 1 742 ? 24.297 39.281 5.266 1 93.81 742 ASP A C 1
ATOM 6014 O O . ASP A 1 742 ? 23.938 40.281 5.895 1 93.81 742 ASP A O 1
ATOM 6018 N N . ASP A 1 743 ? 25.297 38.562 5.648 1 88.06 743 ASP A N 1
ATOM 6019 C CA . ASP A 1 743 ? 26.031 38.906 6.863 1 88.06 743 ASP A CA 1
ATOM 6020 C C . ASP A 1 743 ? 26.766 40.25 6.707 1 88.06 743 ASP A C 1
ATOM 6022 O O . ASP A 1 743 ? 27.141 40.875 7.699 1 88.06 743 ASP A O 1
ATOM 6026 N N . ASP A 1 744 ? 26.984 40.719 5.488 1 88.69 744 ASP A N 1
ATOM 6027 C CA . ASP A 1 744 ? 27.625 42 5.238 1 88.69 744 ASP A CA 1
ATOM 6028 C C . ASP A 1 744 ? 26.719 43.156 5.668 1 88.69 744 ASP A C 1
ATOM 6030 O O . ASP A 1 744 ? 27.203 44.25 5.965 1 88.69 744 ASP A O 1
ATOM 6034 N N . LEU A 1 745 ? 25.438 42.875 5.781 1 90.62 745 LEU A N 1
ATOM 6035 C CA . LEU A 1 745 ? 24.469 43.906 6.047 1 90.62 745 LEU A CA 1
ATOM 6036 C C . LEU A 1 745 ? 24.172 44.031 7.539 1 90.62 745 LEU A C 1
ATOM 6038 O O . LEU A 1 745 ? 23.406 44.875 7.965 1 90.62 745 LEU A O 1
ATOM 6042 N N . MET A 1 746 ? 24.766 43.281 8.352 1 85.12 746 MET A N 1
ATOM 6043 C CA . MET A 1 746 ? 24.469 43.188 9.773 1 85.12 746 MET A CA 1
ATOM 6044 C C . MET A 1 746 ? 24.578 44.531 10.453 1 85.12 746 MET A C 1
ATOM 6046 O O . MET A 1 746 ? 23.828 44.844 11.391 1 85.12 746 MET A O 1
ATOM 6050 N N . PHE A 1 747 ? 25.438 45.406 9.93 1 82.12 747 PHE A N 1
ATOM 6051 C CA . PHE A 1 747 ? 25.688 46.688 10.609 1 82.12 747 PHE A CA 1
ATOM 6052 C C . PHE A 1 747 ? 25.234 47.844 9.734 1 82.12 747 PHE A C 1
ATOM 6054 O O . PHE A 1 747 ? 25.609 49 9.992 1 82.12 747 PHE A O 1
ATOM 6061 N N . VAL A 1 748 ? 24.516 47.5 8.773 1 89.12 748 VAL A N 1
ATOM 6062 C CA . VAL A 1 748 ? 23.922 48.531 7.926 1 89.12 748 VAL A CA 1
ATOM 6063 C C . VAL A 1 748 ? 22.531 48.906 8.438 1 89.12 748 VAL A C 1
ATOM 6065 O O . VAL A 1 748 ? 21.766 48 8.852 1 89.12 748 VAL A O 1
ATOM 6068 N N . MET A 1 749 ? 22.281 50.188 8.492 1 90.56 749 MET A N 1
ATOM 6069 C CA . MET A 1 749 ? 20.969 50.656 8.969 1 90.56 749 MET A CA 1
ATOM 6070 C C . MET A 1 749 ? 19.859 50.062 8.094 1 90.56 749 MET A C 1
ATOM 6072 O O . MET A 1 749 ? 19.922 50.156 6.867 1 90.56 749 MET A O 1
ATOM 6076 N N . ARG A 1 750 ? 18.875 49.5 8.633 1 91.75 750 ARG A N 1
ATOM 6077 C CA . ARG A 1 750 ? 17.797 48.781 7.969 1 91.75 750 ARG A CA 1
ATOM 6078 C C . ARG A 1 750 ? 17.031 49.688 7.02 1 91.75 750 ARG A C 1
ATOM 6080 O O . ARG A 1 750 ? 16.516 49.25 5.992 1 91.75 750 ARG A O 1
ATOM 6087 N N . ASN A 1 751 ? 16.984 50.969 7.328 1 90.69 751 ASN A N 1
ATOM 6088 C CA . ASN A 1 751 ? 16.25 51.938 6.52 1 90.69 751 ASN A CA 1
ATOM 6089 C C . ASN A 1 751 ? 16.984 52.281 5.219 1 90.69 751 ASN A C 1
ATOM 6091 O O . ASN A 1 751 ? 16.422 52.906 4.328 1 90.69 751 ASN A O 1
ATOM 6095 N N . THR A 1 752 ? 18.188 51.75 5.023 1 92.06 752 THR A N 1
ATOM 6096 C CA . THR A 1 752 ? 18.953 52 3.805 1 92.06 752 THR A CA 1
ATOM 6097 C C . THR A 1 752 ? 19 50.719 2.947 1 92.06 752 THR A C 1
ATOM 6099 O O . THR A 1 752 ? 19.422 50.781 1.791 1 92.06 752 THR A O 1
ATOM 6102 N N . ILE A 1 753 ? 18.562 49.688 3.525 1 93.94 753 ILE A N 1
ATOM 6103 C CA . ILE A 1 753 ? 18.594 48.438 2.799 1 93.94 753 ILE A CA 1
ATOM 6104 C C . ILE A 1 753 ? 17.359 48.312 1.893 1 93.94 753 ILE A C 1
ATOM 6106 O O . ILE A 1 753 ? 16.234 48.406 2.361 1 93.94 753 ILE A O 1
ATOM 6110 N N . ARG A 1 754 ? 17.594 48.031 0.633 1 90.62 754 ARG A N 1
ATOM 6111 C CA . ARG A 1 754 ? 16.531 48.031 -0.365 1 90.62 754 ARG A CA 1
ATOM 6112 C C . ARG A 1 754 ? 15.805 46.688 -0.371 1 90.62 754 ARG A C 1
ATOM 6114 O O . ARG A 1 754 ? 16.406 45.656 -0.078 1 90.62 754 ARG A O 1
ATOM 6121 N N . VAL A 1 755 ? 14.5 46.75 -0.73 1 90.69 755 VAL A N 1
ATOM 6122 C CA . VAL A 1 755 ? 13.688 45.531 -0.837 1 90.69 755 VAL A CA 1
ATOM 6123 C C . VAL A 1 755 ? 13.656 45.062 -2.287 1 90.69 755 VAL A C 1
ATOM 6125 O O . VAL A 1 755 ? 13.516 45.875 -3.211 1 90.69 755 VAL A O 1
ATOM 6128 N N . PHE A 1 756 ? 13.961 43.812 -2.459 1 87.25 756 PHE A N 1
ATOM 6129 C CA . PHE A 1 756 ? 13.797 43.125 -3.744 1 87.25 756 PHE A CA 1
ATOM 6130 C C . PHE A 1 756 ? 13.43 41.656 -3.547 1 87.25 756 PHE A C 1
ATOM 6132 O O . PHE A 1 756 ? 13.609 41.125 -2.457 1 87.25 756 PHE A O 1
ATOM 6139 N N . MET B 1 1 ? 23.25 -78.562 -30.094 1 44.75 1 MET B N 1
ATOM 6140 C CA . MET B 1 1 ? 23.328 -77.125 -30.484 1 44.75 1 MET B CA 1
ATOM 6141 C C . MET B 1 1 ? 21.938 -76.562 -30.797 1 44.75 1 MET B C 1
ATOM 6143 O O . MET B 1 1 ? 21.641 -75.438 -30.531 1 44.75 1 MET B O 1
ATOM 6147 N N . ARG B 1 2 ? 21.047 -77.375 -31.297 1 66.69 2 ARG B N 1
ATOM 6148 C CA . ARG B 1 2 ? 19.703 -77 -31.703 1 66.69 2 ARG B CA 1
ATOM 6149 C C . ARG B 1 2 ? 18.781 -76.812 -30.5 1 66.69 2 ARG B C 1
ATOM 6151 O O . ARG B 1 2 ? 17.953 -75.938 -30.453 1 66.69 2 ARG B O 1
ATOM 6158 N N . THR B 1 3 ? 19 -77.688 -29.641 1 62.75 3 THR B N 1
ATOM 6159 C CA . THR B 1 3 ? 18.156 -77.625 -28.453 1 62.75 3 THR B CA 1
ATOM 6160 C C . THR B 1 3 ? 18.547 -76.438 -27.594 1 62.75 3 THR B C 1
ATOM 6162 O O . THR B 1 3 ? 17.688 -75.75 -27.016 1 62.75 3 THR B O 1
ATOM 6165 N N . SER B 1 4 ? 19.844 -76.188 -27.562 1 62.31 4 SER B N 1
ATOM 6166 C CA . SER B 1 4 ? 20.312 -75.062 -26.812 1 62.31 4 SER B CA 1
ATOM 6167 C C . SER B 1 4 ? 19.906 -73.75 -27.484 1 62.31 4 SER B C 1
ATOM 6169 O O . SER B 1 4 ? 19.562 -72.75 -26.797 1 62.31 4 SER B O 1
ATOM 6171 N N . GLN B 1 5 ? 19.844 -73.75 -28.75 1 62.06 5 GLN B N 1
ATOM 6172 C CA . GLN B 1 5 ? 19.406 -72.625 -29.5 1 62.06 5 GLN B CA 1
ATOM 6173 C C . GLN B 1 5 ? 17.906 -72.375 -29.328 1 62.06 5 GLN B C 1
ATOM 6175 O O . GLN B 1 5 ? 17.453 -71.25 -29.219 1 62.06 5 GLN B O 1
ATOM 6180 N N . ALA B 1 6 ? 17.219 -73.438 -29.266 1 61.09 6 ALA B N 1
ATOM 6181 C CA . ALA B 1 6 ? 15.773 -73.312 -29.062 1 61.09 6 ALA B CA 1
ATOM 6182 C C . ALA B 1 6 ? 15.453 -72.812 -27.672 1 61.09 6 ALA B C 1
ATOM 6184 O O . ALA B 1 6 ? 14.555 -72 -27.5 1 61.09 6 ALA B O 1
ATOM 6185 N N . ILE B 1 7 ? 16.266 -73.188 -26.766 1 61.25 7 ILE B N 1
ATOM 6186 C CA . ILE B 1 7 ? 16.078 -72.688 -25.391 1 61.25 7 ILE B CA 1
ATOM 6187 C C . ILE B 1 7 ? 16.469 -71.25 -25.297 1 61.25 7 ILE B C 1
ATOM 6189 O O . ILE B 1 7 ? 15.789 -70.438 -24.641 1 61.25 7 ILE B O 1
ATOM 6193 N N . PHE B 1 8 ? 17.516 -70.875 -26.047 1 58 8 PHE B N 1
ATOM 6194 C CA . PHE B 1 8 ? 17.922 -69.5 -26.078 1 58 8 PHE B CA 1
ATOM 6195 C C . PHE B 1 8 ? 16.859 -68.625 -26.75 1 58 8 PHE B C 1
ATOM 6197 O O . PHE B 1 8 ? 16.547 -67.5 -26.266 1 58 8 PHE B O 1
ATOM 6204 N N . ILE B 1 9 ? 16.328 -69.125 -27.797 1 57.31 9 ILE B N 1
ATOM 6205 C CA . ILE B 1 9 ? 15.258 -68.375 -28.484 1 57.31 9 ILE B CA 1
ATOM 6206 C C . ILE B 1 9 ? 14.016 -68.375 -27.594 1 57.31 9 ILE B C 1
ATOM 6208 O O . ILE B 1 9 ? 13.344 -67.312 -27.516 1 57.31 9 ILE B O 1
ATOM 6212 N N . LEU B 1 10 ? 13.742 -69.375 -26.906 1 56.03 10 LEU B N 1
ATOM 6213 C CA . LEU B 1 10 ? 12.602 -69.375 -26 1 56.03 10 LEU B CA 1
ATOM 6214 C C . LEU B 1 10 ? 12.836 -68.5 -24.781 1 56.03 10 LEU B C 1
ATOM 6216 O O . LEU B 1 10 ? 11.922 -67.812 -24.344 1 56.03 10 LEU B O 1
ATOM 6220 N N . ILE B 1 11 ? 14.016 -68.5 -24.25 1 53.47 11 ILE B N 1
ATOM 6221 C CA . ILE B 1 11 ? 14.367 -67.562 -23.141 1 53.47 11 ILE B CA 1
ATOM 6222 C C . ILE B 1 11 ? 14.375 -66.125 -23.641 1 53.47 11 ILE B C 1
ATOM 6224 O O . ILE B 1 11 ? 13.891 -65.25 -22.953 1 53.47 11 ILE B O 1
ATOM 6228 N N . PHE B 1 12 ? 14.984 -65.938 -24.781 1 51.69 12 PHE B N 1
ATOM 6229 C CA . PHE B 1 12 ? 14.961 -64.625 -25.375 1 51.69 12 PHE B CA 1
ATOM 6230 C C . PHE B 1 12 ? 13.531 -64.188 -25.688 1 51.69 12 PHE B C 1
ATOM 6232 O O . PHE B 1 12 ? 13.164 -63.031 -25.484 1 51.69 12 PHE B O 1
ATOM 6239 N N . LEU B 1 13 ? 12.805 -65.062 -26.203 1 51.41 13 LEU B N 1
ATOM 6240 C CA . LEU B 1 13 ? 11.398 -64.75 -26.469 1 51.41 13 LEU B CA 1
ATOM 6241 C C . LEU B 1 13 ? 10.641 -64.562 -25.156 1 51.41 13 LEU B C 1
ATOM 6243 O O . LEU B 1 13 ? 9.734 -63.719 -25.094 1 51.41 13 LEU B O 1
ATOM 6247 N N . ASP B 1 14 ? 10.906 -65.312 -24.203 1 50.28 14 ASP B N 1
ATOM 6248 C CA . ASP B 1 14 ? 10.281 -65.125 -22.891 1 50.28 14 ASP B CA 1
ATOM 6249 C C . ASP B 1 14 ? 10.742 -63.812 -22.25 1 50.28 14 ASP B C 1
ATOM 6251 O O . ASP B 1 14 ? 9.945 -63.125 -21.609 1 50.28 14 ASP B O 1
ATOM 6255 N N . SER B 1 15 ? 11.977 -63.469 -22.312 1 51.19 15 SER B N 1
ATOM 6256 C CA . SER B 1 15 ? 12.469 -62.188 -21.812 1 51.19 15 SER B CA 1
ATOM 6257 C C . SER B 1 15 ? 11.852 -61.031 -22.578 1 51.19 15 SER B C 1
ATOM 6259 O O . SER B 1 15 ? 11.523 -60 -21.984 1 51.19 15 SER B O 1
ATOM 6261 N N . VAL B 1 16 ? 11.781 -61.188 -23.844 1 51.81 16 VAL B N 1
ATOM 6262 C CA . VAL B 1 16 ? 11.133 -60.156 -24.672 1 51.81 16 VAL B CA 1
ATOM 6263 C C . VAL B 1 16 ? 9.633 -60.156 -24.375 1 51.81 16 VAL B C 1
ATOM 6265 O O . VAL B 1 16 ? 9.016 -59.062 -24.344 1 51.81 16 VAL B O 1
ATOM 6268 N N . ARG B 1 17 ? 9 -61.25 -24.281 1 52.81 17 ARG B N 1
ATOM 6269 C CA . ARG B 1 17 ? 7.582 -61.312 -23.953 1 52.81 17 ARG B CA 1
ATOM 6270 C C . ARG B 1 17 ? 7.316 -60.688 -22.594 1 52.81 17 ARG B C 1
ATOM 6272 O O . ARG B 1 17 ? 6.273 -60.062 -22.375 1 52.81 17 ARG B O 1
ATOM 6279 N N . ASN B 1 18 ? 8.211 -60.812 -21.719 1 52.28 18 ASN B N 1
ATOM 6280 C CA . ASN B 1 18 ? 8.023 -60.25 -20.391 1 52.28 18 ASN B CA 1
ATOM 6281 C C . ASN B 1 18 ? 8.148 -58.719 -20.375 1 52.28 18 ASN B C 1
ATOM 6283 O O . ASN B 1 18 ? 7.793 -58.094 -19.391 1 52.28 18 ASN B O 1
ATOM 6287 N N . GLN B 1 19 ? 8.594 -58.219 -21.406 1 63.28 19 GLN B N 1
ATOM 6288 C CA . GLN B 1 19 ? 8.734 -56.781 -21.391 1 63.28 19 GLN B CA 1
ATOM 6289 C C . GLN B 1 19 ? 7.652 -56.094 -22.234 1 63.28 19 GLN B C 1
ATOM 6291 O O . GLN B 1 19 ? 7.594 -54.875 -22.328 1 63.28 19 GLN B O 1
ATOM 6296 N N . SER B 1 20 ? 6.746 -56.875 -22.734 1 73.31 20 SER B N 1
ATOM 6297 C CA . SER B 1 20 ? 5.711 -56.281 -23.578 1 73.31 20 SER B CA 1
ATOM 6298 C C . SER B 1 20 ? 4.539 -55.781 -22.75 1 73.31 20 SER B C 1
ATOM 6300 O O . SER B 1 20 ? 4.156 -56.375 -21.75 1 73.31 20 SER B O 1
ATOM 6302 N N . PRO B 1 21 ? 4.02 -54.625 -23.188 1 84.94 21 PRO B N 1
ATOM 6303 C CA . PRO B 1 21 ? 2.889 -54.062 -22.438 1 84.94 21 PRO B CA 1
ATOM 6304 C C . PRO B 1 21 ? 1.647 -54.938 -22.484 1 84.94 21 PRO B C 1
ATOM 6306 O O . PRO B 1 21 ? 1.374 -55.562 -23.516 1 84.94 21 PRO B O 1
ATOM 6309 N N . GLN B 1 22 ? 1.049 -55.188 -21.422 1 86.38 22 GLN B N 1
ATOM 6310 C CA . GLN B 1 22 ? -0.204 -55.938 -21.328 1 86.38 22 GLN B CA 1
ATOM 6311 C C . GLN B 1 22 ? -1.403 -55.031 -21.562 1 86.38 22 GLN B C 1
ATOM 6313 O O . GLN B 1 22 ? -1.567 -54.031 -20.875 1 86.38 22 GLN B O 1
ATOM 6318 N N . VAL B 1 23 ? -2.209 -55.312 -22.594 1 90.38 23 VAL B N 1
ATOM 6319 C CA . VAL B 1 23 ? -3.398 -54.5 -22.875 1 90.38 23 VAL B CA 1
ATOM 6320 C C . VAL B 1 23 ? -4.641 -55.25 -22.375 1 90.38 23 VAL B C 1
ATOM 6322 O O . VAL B 1 23 ? -4.895 -56.375 -22.75 1 90.38 23 VAL B O 1
ATOM 6325 N N . ILE B 1 24 ? -5.387 -54.656 -21.562 1 91.44 24 ILE B N 1
ATOM 6326 C CA . ILE B 1 24 ? -6.594 -55.219 -20.969 1 91.44 24 ILE B CA 1
ATOM 6327 C C . ILE B 1 24 ? -7.812 -54.406 -21.391 1 91.44 24 ILE B C 1
ATOM 6329 O O . ILE B 1 24 ? -7.898 -53.188 -21.078 1 91.44 24 ILE B O 1
ATOM 6333 N N . PRO B 1 25 ? -8.758 -54.938 -22.141 1 92.19 25 PRO B N 1
ATOM 6334 C CA . PRO B 1 25 ? -10.023 -54.25 -22.344 1 92.19 25 PRO B CA 1
ATOM 6335 C C . PRO B 1 25 ? -10.797 -54.031 -21.047 1 92.19 25 PRO B C 1
ATOM 6337 O O . PRO B 1 25 ? -11.203 -55 -20.406 1 92.19 25 PRO B O 1
ATOM 6340 N N . ALA B 1 26 ? -10.938 -52.844 -20.719 1 94.31 26 ALA B N 1
ATOM 6341 C CA . ALA B 1 26 ? -11.508 -52.531 -19.406 1 94.31 26 ALA B CA 1
ATOM 6342 C C . ALA B 1 26 ? -12.945 -52.062 -19.516 1 94.31 26 ALA B C 1
ATOM 6344 O O . ALA B 1 26 ? -13.359 -51.562 -20.578 1 94.31 26 ALA B O 1
ATOM 6345 N N . LYS B 1 27 ? -13.703 -52.281 -18.422 1 94.56 27 LYS B N 1
ATOM 6346 C CA . LYS B 1 27 ? -15.086 -51.812 -18.312 1 94.56 27 LYS B CA 1
ATOM 6347 C C . LYS B 1 27 ? -15.211 -50.75 -17.203 1 94.56 27 LYS B C 1
ATOM 6349 O O . LYS B 1 27 ? -14.43 -50.75 -16.25 1 94.56 27 LYS B O 1
ATOM 6354 N N . TRP B 1 28 ? -16.141 -49.938 -17.453 1 94.5 28 TRP B N 1
ATOM 6355 C CA . TRP B 1 28 ? -16.391 -48.875 -16.469 1 94.5 28 TRP B CA 1
ATOM 6356 C C . TRP B 1 28 ? -16.984 -49.469 -15.188 1 94.5 28 TRP B C 1
ATOM 6358 O O . TRP B 1 28 ? -17.703 -50.469 -15.234 1 94.5 28 TRP B O 1
ATOM 6368 N N . ASP B 1 29 ? -16.75 -49.062 -14.016 1 93.5 29 ASP B N 1
ATOM 6369 C CA . ASP B 1 29 ? -17.312 -49.344 -12.703 1 93.5 29 ASP B CA 1
ATOM 6370 C C . ASP B 1 29 ? -16.906 -50.75 -12.227 1 93.5 29 ASP B C 1
ATOM 6372 O O . ASP B 1 29 ? -17.672 -51.438 -11.547 1 93.5 29 ASP B O 1
ATOM 6376 N N . VAL B 1 30 ? -15.711 -51.219 -12.672 1 95.75 30 VAL B N 1
ATOM 6377 C CA . VAL B 1 30 ? -15.18 -52.5 -12.227 1 95.75 30 VAL B CA 1
ATOM 6378 C C . VAL B 1 30 ? -13.852 -52.281 -11.508 1 95.75 30 VAL B C 1
ATOM 6380 O O . VAL B 1 30 ? -13.023 -51.469 -11.953 1 95.75 30 VAL B O 1
ATOM 6383 N N . VAL B 1 31 ? -13.727 -52.938 -10.461 1 96 31 VAL B N 1
ATOM 6384 C CA . VAL B 1 31 ? -12.484 -52.844 -9.703 1 96 31 VAL B CA 1
ATOM 6385 C C . VAL B 1 31 ? -11.469 -53.844 -10.227 1 96 31 VAL B C 1
ATOM 6387 O O . VAL B 1 31 ? -11.75 -55.062 -10.281 1 96 31 VAL B O 1
ATOM 6390 N N . TYR B 1 32 ? -10.383 -53.406 -10.609 1 96.62 32 TYR B N 1
ATOM 6391 C CA . TYR B 1 32 ? -9.289 -54.25 -11.07 1 96.62 32 TYR B CA 1
ATOM 6392 C C . TYR B 1 32 ? -8.203 -54.375 -10.016 1 96.62 32 TYR B C 1
ATOM 6394 O O . TYR B 1 32 ? -7.605 -53.375 -9.609 1 96.62 32 TYR B O 1
ATOM 6402 N N . GLU B 1 33 ? -7.961 -55.531 -9.516 1 95.81 33 GLU B N 1
ATOM 6403 C CA . GLU B 1 33 ? -6.844 -55.844 -8.625 1 95.81 33 GLU B CA 1
ATOM 6404 C C . GLU B 1 33 ? -5.707 -56.5 -9.383 1 95.81 33 GLU B C 1
ATOM 6406 O O . GLU B 1 33 ? -5.785 -57.688 -9.688 1 95.81 33 GLU B O 1
ATOM 6411 N N . LYS B 1 34 ? -4.668 -55.75 -9.57 1 94.88 34 LYS B N 1
ATOM 6412 C CA . LYS B 1 34 ? -3.588 -56.281 -10.398 1 94.88 34 LYS B CA 1
ATOM 6413 C C . LYS B 1 34 ? -2.225 -55.969 -9.781 1 94.88 34 LYS B C 1
ATOM 6415 O O . LYS B 1 34 ? -2.133 -55.219 -8.812 1 94.88 34 LYS B O 1
ATOM 6420 N N . GLU B 1 35 ? -1.31 -56.656 -10.234 1 94.25 35 GLU B N 1
ATOM 6421 C CA . GLU B 1 35 ? 0.088 -56.438 -9.883 1 94.25 35 GLU B CA 1
ATOM 6422 C C . GLU B 1 35 ? 0.89 -55.938 -11.086 1 94.25 35 GLU B C 1
ATOM 6424 O O . GLU B 1 35 ? 0.708 -56.438 -12.203 1 94.25 35 GLU B O 1
ATOM 6429 N N . THR B 1 36 ? 1.651 -54.938 -10.859 1 91.81 36 THR B N 1
ATOM 6430 C CA . THR B 1 36 ? 2.453 -54.406 -11.961 1 91.81 36 THR B CA 1
ATOM 6431 C C . THR B 1 36 ? 3.566 -55.375 -12.336 1 91.81 36 THR B C 1
ATOM 6433 O O . THR B 1 36 ? 3.961 -56.219 -11.516 1 91.81 36 THR B O 1
ATOM 6436 N N . GLY B 1 37 ? 4.051 -55.25 -13.539 1 84.88 37 GLY B N 1
ATOM 6437 C CA . GLY B 1 37 ? 5.156 -56.094 -13.977 1 84.88 37 GLY B CA 1
ATOM 6438 C C . GLY B 1 37 ? 6.504 -55.625 -13.461 1 84.88 37 GLY B C 1
ATOM 6439 O O . GLY B 1 37 ? 6.578 -54.656 -12.695 1 84.88 37 GLY B O 1
ATOM 6440 N N . HIS B 1 38 ? 7.516 -56.375 -13.867 1 83.69 38 HIS B N 1
ATOM 6441 C CA . HIS B 1 38 ? 8.875 -56.031 -13.445 1 83.69 38 HIS B CA 1
ATOM 6442 C C . HIS B 1 38 ? 9.508 -55.031 -14.414 1 83.69 38 HIS B C 1
ATOM 6444 O O . HIS B 1 38 ? 9.117 -54.969 -15.578 1 83.69 38 HIS B O 1
ATOM 6450 N N . ASN B 1 39 ? 10.438 -54.312 -13.984 1 81 39 ASN B N 1
ATOM 6451 C CA . ASN B 1 39 ? 11.312 -53.469 -14.789 1 81 39 ASN B CA 1
ATOM 6452 C C . ASN B 1 39 ? 10.508 -52.438 -15.594 1 81 39 ASN B C 1
ATOM 6454 O O . ASN B 1 39 ? 10.719 -52.312 -16.797 1 81 39 ASN B O 1
ATOM 6458 N N . MET B 1 40 ? 9.469 -51.906 -14.969 1 83.69 40 MET B N 1
ATOM 6459 C CA . MET B 1 40 ? 8.688 -50.812 -15.539 1 83.69 40 MET B CA 1
ATOM 6460 C C . MET B 1 40 ? 7.852 -51.281 -16.719 1 83.69 40 MET B C 1
ATOM 6462 O O . MET B 1 40 ? 7.727 -50.594 -17.719 1 83.69 40 MET B O 1
ATOM 6466 N N . SER B 1 41 ? 7.414 -52.531 -16.641 1 85.19 41 SER B N 1
ATOM 6467 C CA . SER B 1 41 ? 6.5 -53.031 -17.672 1 85.19 41 SER B CA 1
ATOM 6468 C C . SER B 1 41 ? 5.164 -52.281 -17.609 1 85.19 41 SER B C 1
ATOM 6470 O O . SER B 1 41 ? 4.664 -51.969 -16.531 1 85.19 41 SER B O 1
ATOM 6472 N N . LEU B 1 42 ? 4.586 -52.062 -18.75 1 90 42 LEU B N 1
ATOM 6473 C CA . LEU B 1 42 ? 3.391 -51.219 -18.859 1 90 42 LEU B CA 1
ATOM 6474 C C . LEU B 1 42 ? 2.133 -52.094 -18.906 1 90 42 LEU B C 1
ATOM 6476 O O . LEU B 1 42 ? 2.1 -53.125 -19.594 1 90 42 LEU B O 1
ATOM 6480 N N . THR B 1 43 ? 1.211 -51.781 -18.078 1 92 43 THR B N 1
ATOM 6481 C CA . THR B 1 43 ? -0.142 -52.312 -18.188 1 92 43 THR B CA 1
ATOM 6482 C C . THR B 1 43 ? -1.108 -51.25 -18.688 1 92 43 THR B C 1
ATOM 6484 O O . THR B 1 43 ? -1.21 -50.156 -18.109 1 92 43 THR B O 1
ATOM 6487 N N . VAL B 1 44 ? -1.837 -51.531 -19.797 1 93 44 VAL B N 1
ATOM 6488 C CA . VAL B 1 44 ? -2.717 -50.562 -20.406 1 93 44 VAL B CA 1
ATOM 6489 C C . VAL B 1 44 ? -4.168 -51.031 -20.297 1 93 44 VAL B C 1
ATOM 6491 O O . VAL B 1 44 ? -4.527 -52.094 -20.797 1 93 44 VAL B O 1
ATOM 6494 N N . PHE B 1 45 ? -4.934 -50.281 -19.625 1 94.19 45 PHE B N 1
ATOM 6495 C CA . PHE B 1 45 ? -6.375 -50.5 -19.594 1 94.19 45 PHE B CA 1
ATOM 6496 C C . PHE B 1 45 ? -7.07 -49.656 -20.656 1 94.19 45 PHE B C 1
ATOM 6498 O O . PHE B 1 45 ? -6.934 -48.438 -20.672 1 94.19 45 PHE B O 1
ATOM 6505 N N . ARG B 1 46 ? -7.812 -50.188 -21.484 1 92.62 46 ARG B N 1
ATOM 6506 C CA . ARG B 1 46 ? -8.5 -49.469 -22.562 1 92.62 46 ARG B CA 1
ATOM 6507 C C . ARG B 1 46 ? -10 -49.406 -22.297 1 92.62 46 ARG B C 1
ATOM 6509 O O . ARG B 1 46 ? -10.664 -50.406 -22.109 1 92.62 46 ARG B O 1
ATOM 6516 N N . PHE B 1 47 ? -10.469 -48.25 -22.297 1 93 47 PHE B N 1
ATOM 6517 C CA . PHE B 1 47 ? -11.883 -48 -22.047 1 93 47 PHE B CA 1
ATOM 6518 C C . PHE B 1 47 ? -12.57 -47.438 -23.297 1 93 47 PHE B C 1
ATOM 6520 O O . PHE B 1 47 ? -12.039 -46.562 -23.969 1 93 47 PHE B O 1
ATOM 6527 N N . GLN B 1 48 ? -13.734 -47.875 -23.625 1 89.94 48 GLN B N 1
ATOM 6528 C CA . GLN B 1 48 ? -14.531 -47.312 -24.703 1 89.94 48 GLN B CA 1
ATOM 6529 C C . GLN B 1 48 ? -15.383 -46.156 -24.203 1 89.94 48 GLN B C 1
ATOM 6531 O O . GLN B 1 48 ? -16.016 -46.25 -23.156 1 89.94 48 GLN B O 1
ATOM 6536 N N . VAL B 1 49 ? -15.242 -45.094 -24.922 1 90.19 49 VAL B N 1
ATOM 6537 C CA . VAL B 1 49 ? -16.031 -43.906 -24.578 1 90.19 49 VAL B CA 1
ATOM 6538 C C . VAL B 1 49 ? -17.281 -43.844 -25.438 1 90.19 49 VAL B C 1
ATOM 6540 O O . VAL B 1 49 ? -17.203 -43.594 -26.641 1 90.19 49 VAL B O 1
ATOM 6543 N N . LYS B 1 50 ? -18.422 -43.969 -24.938 1 84.25 50 LYS B N 1
ATOM 6544 C CA . LYS B 1 50 ? -19.672 -44.031 -25.688 1 84.25 50 LYS B CA 1
ATOM 6545 C C . LYS B 1 50 ? -20.359 -42.656 -25.703 1 84.25 50 LYS B C 1
ATOM 6547 O O . LYS B 1 50 ? -20.906 -42.25 -26.734 1 84.25 50 LYS B O 1
ATOM 6552 N N . GLU B 1 51 ? -20.328 -42.031 -24.562 1 84.81 51 GLU B N 1
ATOM 6553 C CA . GLU B 1 51 ? -21.078 -40.781 -24.453 1 84.81 51 GLU B CA 1
ATOM 6554 C C . GLU B 1 51 ? -20.125 -39.562 -24.469 1 84.81 51 GLU B C 1
ATOM 6556 O O . GLU B 1 51 ? -19.203 -39.469 -23.656 1 84.81 51 GLU B O 1
ATOM 6561 N N . GLN B 1 52 ? -20.547 -38.656 -25.312 1 86.69 52 GLN B N 1
ATOM 6562 C CA . GLN B 1 52 ? -19.781 -37.438 -25.391 1 86.69 52 GLN B CA 1
ATOM 6563 C C . GLN B 1 52 ? -20 -36.562 -24.156 1 86.69 52 GLN B C 1
ATOM 6565 O O . GLN B 1 52 ? -21.094 -36.5 -23.609 1 86.69 52 GLN B O 1
ATOM 6570 N N . TYR B 1 53 ? -18.984 -35.938 -23.641 1 87.69 53 TYR B N 1
ATOM 6571 C CA . TYR B 1 53 ? -18.984 -35 -22.531 1 87.69 53 TYR B CA 1
ATOM 6572 C C . TYR B 1 53 ? -19.141 -35.719 -21.203 1 87.69 53 TYR B C 1
ATOM 6574 O O . TYR B 1 53 ? -19.422 -35.062 -20.172 1 87.69 53 TYR B O 1
ATOM 6582 N N . SER B 1 54 ? -19 -37 -21.234 1 92.12 54 SER B N 1
ATOM 6583 C CA . SER B 1 54 ? -18.938 -37.719 -19.969 1 92.12 54 SER B CA 1
ATOM 6584 C C . SER B 1 54 ? -17.625 -37.469 -19.25 1 92.12 54 SER B C 1
ATOM 6586 O O . SER B 1 54 ? -16.625 -37.125 -19.875 1 92.12 54 SER B O 1
ATOM 6588 N N . VAL B 1 55 ? -17.766 -37.562 -17.938 1 94.62 55 VAL B N 1
ATOM 6589 C CA . VAL B 1 55 ? -16.594 -37.281 -17.109 1 94.62 55 VAL B CA 1
ATOM 6590 C C . VAL B 1 55 ? -16.203 -38.562 -16.359 1 94.62 55 VAL B C 1
ATOM 6592 O O . VAL B 1 55 ? -17.062 -39.219 -15.766 1 94.62 55 VAL B O 1
ATOM 6595 N N . ALA B 1 56 ? -14.945 -38.875 -16.438 1 95.06 56 ALA B N 1
ATOM 6596 C CA . ALA B 1 56 ? -14.453 -40.062 -15.766 1 95.06 56 ALA B CA 1
ATOM 6597 C C . ALA B 1 56 ? -13.75 -39.719 -14.461 1 95.06 56 ALA B C 1
ATOM 6599 O O . ALA B 1 56 ? -13.062 -38.688 -14.375 1 95.06 56 ALA B O 1
ATOM 6600 N N . ARG B 1 57 ? -13.938 -40.469 -13.461 1 96 57 ARG B N 1
ATOM 6601 C CA . ARG B 1 57 ? -13.227 -40.406 -12.188 1 96 57 ARG B CA 1
ATOM 6602 C C . ARG B 1 57 ? -12.414 -41.688 -11.953 1 96 57 ARG B C 1
ATOM 6604 O O . ARG B 1 57 ? -12.938 -42.781 -12.07 1 96 57 ARG B O 1
ATOM 6611 N N . ILE B 1 58 ? -11.203 -41.469 -11.672 1 96.62 58 ILE B N 1
ATOM 6612 C CA . ILE B 1 58 ? -10.297 -42.625 -11.492 1 96.62 58 ILE B CA 1
ATOM 6613 C C . ILE B 1 58 ? -9.883 -42.719 -10.023 1 96.62 58 ILE B C 1
ATOM 6615 O O . ILE B 1 58 ? -9.445 -41.719 -9.43 1 96.62 58 ILE B O 1
ATOM 6619 N N . ILE B 1 59 ? -9.992 -43.844 -9.422 1 96.44 59 ILE B N 1
ATOM 6620 C CA . ILE B 1 59 ? -9.594 -44.125 -8.047 1 96.44 59 ILE B CA 1
ATOM 6621 C C . ILE B 1 59 ? -8.539 -45.219 -8.016 1 96.44 59 ILE B C 1
ATOM 6623 O O . ILE B 1 59 ? -8.742 -46.312 -8.57 1 96.44 59 ILE B O 1
ATOM 6627 N N . MET B 1 60 ? -7.434 -44.906 -7.457 1 96.62 60 MET B N 1
ATOM 6628 C CA . MET B 1 60 ? -6.328 -45.844 -7.371 1 96.62 60 MET B CA 1
ATOM 6629 C C . MET B 1 60 ? -5.789 -45.938 -5.949 1 96.62 60 MET B C 1
ATOM 6631 O O . MET B 1 60 ? -5.688 -44.906 -5.258 1 96.62 60 MET B O 1
ATOM 6635 N N . SER B 1 61 ? -5.457 -47.125 -5.504 1 95.69 61 SER B N 1
ATOM 6636 C CA . SER B 1 61 ? -4.863 -47.344 -4.184 1 95.69 61 SER B CA 1
ATOM 6637 C C . SER B 1 61 ? -3.746 -48.375 -4.227 1 95.69 61 SER B C 1
ATOM 6639 O O . SER B 1 61 ? -3.809 -49.312 -5.004 1 95.69 61 SER B O 1
ATOM 6641 N N . CYS B 1 62 ? -2.74 -48.062 -3.559 1 96.06 62 CYS B N 1
ATOM 6642 C CA . CYS B 1 62 ? -1.596 -48.969 -3.428 1 96.06 62 CYS B CA 1
ATOM 6643 C C . CYS B 1 62 ? -0.916 -48.781 -2.076 1 96.06 62 CYS B C 1
ATOM 6645 O O . CYS B 1 62 ? -0.392 -47.719 -1.776 1 96.06 62 CYS B O 1
ATOM 6647 N N . ASN B 1 63 ? -0.782 -49.812 -1.297 1 93 63 ASN B N 1
ATOM 6648 C CA . ASN B 1 63 ? -0.189 -49.719 0.033 1 93 63 ASN B CA 1
ATOM 6649 C C . ASN B 1 63 ? 1.305 -50.031 0.005 1 93 63 ASN B C 1
ATOM 6651 O O . ASN B 1 63 ? 2.043 -49.625 0.906 1 93 63 ASN B O 1
ATOM 6655 N N . GLU B 1 64 ? 1.688 -50.688 -1.027 1 94.06 64 GLU B N 1
ATOM 6656 C CA . GLU B 1 64 ? 3.074 -51.156 -1.087 1 94.06 64 GLU B CA 1
ATOM 6657 C C . GLU B 1 64 ? 3.975 -50.094 -1.731 1 94.06 64 GLU B C 1
ATOM 6659 O O . GLU B 1 64 ? 5.199 -50.156 -1.598 1 94.06 64 GLU B O 1
ATOM 6664 N N . SER B 1 65 ? 3.389 -49.188 -2.395 1 93.38 65 SER B N 1
ATOM 6665 C CA . SER B 1 65 ? 4.18 -48.188 -3.082 1 93.38 65 SER B CA 1
ATOM 6666 C C . SER B 1 65 ? 4.84 -47.219 -2.088 1 93.38 65 SER B C 1
ATOM 6668 O O . SER B 1 65 ? 4.301 -46.969 -1.01 1 93.38 65 SER B O 1
ATOM 6670 N N . THR B 1 66 ? 6.07 -46.75 -2.434 1 91.12 66 THR B N 1
ATOM 6671 C CA . THR B 1 66 ? 6.84 -45.812 -1.614 1 91.12 66 THR B CA 1
ATOM 6672 C C . THR B 1 66 ? 7.359 -44.656 -2.457 1 91.12 66 THR B C 1
ATOM 6674 O O . THR B 1 66 ? 7.145 -44.625 -3.672 1 91.12 66 THR B O 1
ATOM 6677 N N . GLU B 1 67 ? 7.977 -43.781 -1.713 1 89.75 67 GLU B N 1
ATOM 6678 C CA . GLU B 1 67 ? 8.562 -42.625 -2.391 1 89.75 67 GLU B CA 1
ATOM 6679 C C . GLU B 1 67 ? 9.625 -43.062 -3.398 1 89.75 67 GLU B C 1
ATOM 6681 O O . GLU B 1 67 ? 9.781 -42.438 -4.449 1 89.75 67 GLU B O 1
ATOM 6686 N N . HIS B 1 68 ? 10.281 -44.188 -3.139 1 89.12 68 HIS B N 1
ATOM 6687 C CA . HIS B 1 68 ? 11.383 -44.656 -3.979 1 89.12 68 HIS B CA 1
ATOM 6688 C C . HIS B 1 68 ? 10.914 -45.688 -5 1 89.12 68 HIS B C 1
ATOM 6690 O O . HIS B 1 68 ? 11.656 -46.031 -5.918 1 89.12 68 HIS B O 1
ATOM 6696 N N . ASN B 1 69 ? 9.695 -46.156 -4.797 1 91.44 69 ASN B N 1
ATOM 6697 C CA . ASN B 1 69 ? 9.055 -47.062 -5.742 1 91.44 69 ASN B CA 1
ATOM 6698 C C . ASN B 1 69 ? 7.57 -46.75 -5.906 1 91.44 69 ASN B C 1
ATOM 6700 O O . ASN B 1 69 ? 6.715 -47.562 -5.52 1 91.44 69 ASN B O 1
ATOM 6704 N N . PRO B 1 70 ? 7.34 -45.688 -6.609 1 93.44 70 PRO B N 1
ATOM 6705 C CA . PRO B 1 70 ? 5.949 -45.25 -6.734 1 93.44 70 PRO B CA 1
ATOM 6706 C C . PRO B 1 70 ? 5.199 -45.969 -7.84 1 93.44 70 PRO B C 1
ATOM 6708 O O . PRO B 1 70 ? 5.82 -46.594 -8.711 1 93.44 70 PRO B O 1
ATOM 6711 N N . LEU B 1 71 ? 3.924 -46.062 -7.629 1 95.44 71 LEU B N 1
ATOM 6712 C CA . LEU B 1 71 ? 3.035 -46.469 -8.719 1 95.44 71 LEU B CA 1
ATOM 6713 C C . LEU B 1 71 ? 2.715 -45.281 -9.617 1 95.44 71 LEU B C 1
ATOM 6715 O O . LEU B 1 71 ? 2.189 -44.25 -9.156 1 95.44 71 LEU B O 1
ATOM 6719 N N . LEU B 1 72 ? 3.061 -45.344 -10.875 1 95 72 LEU B N 1
ATOM 6720 C CA . LEU B 1 72 ? 2.846 -44.25 -11.828 1 95 72 LEU B CA 1
ATOM 6721 C C . LEU B 1 72 ? 1.708 -44.594 -12.789 1 95 72 LEU B C 1
ATOM 6723 O O . LEU B 1 72 ? 1.689 -45.656 -13.383 1 95 72 LEU B O 1
ATOM 6727 N N . ALA B 1 73 ? 0.813 -43.656 -12.82 1 95 73 ALA B N 1
ATOM 6728 C CA . ALA B 1 73 ? -0.322 -43.844 -13.727 1 95 73 ALA B CA 1
ATOM 6729 C C . ALA B 1 73 ? -0.469 -42.688 -14.68 1 95 73 ALA B C 1
ATOM 6731 O O . ALA B 1 73 ? -0.274 -41.531 -14.281 1 95 73 ALA B O 1
ATOM 6732 N N . VAL B 1 74 ? -0.774 -43 -15.898 1 95.06 74 VAL B N 1
ATOM 6733 C CA . VAL B 1 74 ? -0.999 -41.969 -16.922 1 95.06 74 VAL B CA 1
ATOM 6734 C C . VAL B 1 74 ? -2.395 -42.125 -17.516 1 95.06 74 VAL B C 1
ATOM 6736 O O . VAL B 1 74 ? -2.785 -43.25 -17.891 1 95.06 74 VAL B O 1
ATOM 6739 N N . PHE B 1 75 ? -3.086 -41.094 -17.531 1 93.94 75 PHE B N 1
ATOM 6740 C CA . PHE B 1 75 ? -4.402 -41.031 -18.156 1 93.94 75 PHE B CA 1
ATOM 6741 C C . PHE B 1 75 ? -4.34 -40.312 -19.484 1 93.94 75 PHE B C 1
ATOM 6743 O O . PHE B 1 75 ? -4.156 -39.094 -19.531 1 93.94 75 PHE B O 1
ATOM 6750 N N . ARG B 1 76 ? -4.602 -41 -20.469 1 92.06 76 ARG B N 1
ATOM 6751 C CA . ARG B 1 76 ? -4.473 -40.438 -21.797 1 92.06 76 ARG B CA 1
ATOM 6752 C C . ARG B 1 76 ? -5.84 -40.219 -22.438 1 92.06 76 ARG B C 1
ATOM 6754 O O . ARG B 1 76 ? -6.484 -41.188 -22.859 1 92.06 76 ARG B O 1
ATOM 6761 N N . GLU B 1 77 ? -6.148 -39.062 -22.562 1 89.94 77 GLU B N 1
ATOM 6762 C CA . GLU B 1 77 ? -7.328 -38.688 -23.328 1 89.94 77 GLU B CA 1
ATOM 6763 C C . GLU B 1 77 ? -6.957 -38.281 -24.766 1 89.94 77 GLU B C 1
ATOM 6765 O O . GLU B 1 77 ? -5.777 -38.312 -25.125 1 89.94 77 GLU B O 1
ATOM 6770 N N . LYS B 1 78 ? -7.957 -38.031 -25.5 1 86.81 78 LYS B N 1
ATOM 6771 C CA . LYS B 1 78 ? -7.723 -37.688 -26.906 1 86.81 78 LYS B CA 1
ATOM 6772 C C . LYS B 1 78 ? -6.93 -36.406 -27.031 1 86.81 78 LYS B C 1
ATOM 6774 O O . LYS B 1 78 ? -6.078 -36.281 -27.922 1 86.81 78 LYS B O 1
ATOM 6779 N N . LEU B 1 79 ? -7.199 -35.469 -26.125 1 85.62 79 LEU B N 1
ATOM 6780 C CA . LEU B 1 79 ? -6.629 -34.156 -26.312 1 85.62 79 LEU B CA 1
ATOM 6781 C C . LEU B 1 79 ? -5.723 -33.781 -25.141 1 85.62 79 LEU B C 1
ATOM 6783 O O . LEU B 1 79 ? -5.07 -32.719 -25.172 1 85.62 79 LEU B O 1
ATOM 6787 N N . ALA B 1 80 ? -5.672 -34.594 -24.109 1 85.69 80 ALA B N 1
ATOM 6788 C CA . ALA B 1 80 ? -4.906 -34.219 -22.922 1 85.69 80 ALA B CA 1
ATOM 6789 C C . ALA B 1 80 ? -4.363 -35.438 -22.188 1 85.69 80 ALA B C 1
ATOM 6791 O O . ALA B 1 80 ? -4.879 -36.531 -22.359 1 85.69 80 ALA B O 1
ATOM 6792 N N . ILE B 1 81 ? -3.322 -35.188 -21.453 1 90 81 ILE B N 1
ATOM 6793 C CA . ILE B 1 81 ? -2.701 -36.219 -20.641 1 90 81 ILE B CA 1
ATOM 6794 C C . ILE B 1 81 ? -2.631 -35.781 -19.188 1 90 81 ILE B C 1
ATOM 6796 O O . ILE B 1 81 ? -2.332 -34.594 -18.906 1 90 81 ILE B O 1
ATOM 6800 N N . LEU B 1 82 ? -3.01 -36.625 -18.328 1 90.75 82 LEU B N 1
ATOM 6801 C CA . LEU B 1 82 ? -2.857 -36.406 -16.891 1 90.75 82 LEU B CA 1
ATOM 6802 C C . LEU B 1 82 ? -2.096 -37.562 -16.234 1 90.75 82 LEU B C 1
ATOM 6804 O O . LEU B 1 82 ? -2.172 -38.688 -16.688 1 90.75 82 LEU B O 1
ATOM 6808 N N . SER B 1 83 ? -1.306 -37.188 -15.312 1 91.12 83 SER B N 1
ATOM 6809 C CA . SER B 1 83 ? -0.556 -38.25 -14.609 1 91.12 83 SER B CA 1
ATOM 6810 C C . SER B 1 83 ? -0.807 -38.188 -13.109 1 91.12 83 SER B C 1
ATOM 6812 O O . SER B 1 83 ? -1.249 -37.156 -12.586 1 91.12 83 SER B O 1
ATOM 6814 N N . LEU B 1 84 ? -0.589 -39.344 -12.562 1 91 84 LEU B N 1
ATOM 6815 C CA . LEU B 1 84 ? -0.798 -39.5 -11.125 1 91 84 LEU B CA 1
ATOM 6816 C C . LEU B 1 84 ? 0.243 -40.438 -10.516 1 91 84 LEU B C 1
ATOM 6818 O O . LEU B 1 84 ? 0.688 -41.375 -11.164 1 91 84 LEU B O 1
ATOM 6822 N N . GLN B 1 85 ? 0.578 -40.094 -9.344 1 92.38 85 GLN B N 1
ATOM 6823 C CA . GLN B 1 85 ? 1.512 -40.938 -8.609 1 92.38 85 GLN B CA 1
ATOM 6824 C C . GLN B 1 85 ? 0.906 -41.406 -7.293 1 92.38 85 GLN B C 1
ATOM 6826 O O . GLN B 1 85 ? 0.224 -40.656 -6.609 1 92.38 85 GLN B O 1
ATOM 6831 N N . VAL B 1 86 ? 1.19 -42.688 -7.027 1 94.62 86 VAL B N 1
ATOM 6832 C CA . VAL B 1 86 ? 0.827 -43.219 -5.727 1 94.62 86 VAL B CA 1
ATOM 6833 C C . VAL B 1 86 ? 2.076 -43.75 -5.016 1 94.62 86 VAL B C 1
ATOM 6835 O O . VAL B 1 86 ? 2.832 -44.531 -5.578 1 94.62 86 VAL B O 1
ATOM 6838 N N . PRO B 1 87 ? 2.377 -43.438 -3.797 1 93.94 87 PRO B N 1
ATOM 6839 C CA . PRO B 1 87 ? 1.591 -42.531 -2.957 1 93.94 87 PRO B CA 1
ATOM 6840 C C . PRO B 1 87 ? 1.72 -41.062 -3.385 1 93.94 87 PRO B C 1
ATOM 6842 O O . PRO B 1 87 ? 2.705 -40.688 -4.027 1 93.94 87 PRO B O 1
ATOM 6845 N N . LEU B 1 88 ? 0.644 -40.375 -3.096 1 93.06 88 LEU B N 1
ATOM 6846 C CA . LEU B 1 88 ? 0.718 -38.938 -3.252 1 93.06 88 LEU B CA 1
ATOM 6847 C C . LEU B 1 88 ? 1.386 -38.281 -2.041 1 93.06 88 LEU B C 1
ATOM 6849 O O . LEU B 1 88 ? 0.975 -38.531 -0.902 1 93.06 88 LEU B O 1
ATOM 6853 N N . ILE B 1 89 ? 2.436 -37.594 -2.293 1 90.56 89 ILE B N 1
ATOM 6854 C CA . ILE B 1 89 ? 3.168 -36.938 -1.218 1 90.56 89 ILE B CA 1
ATOM 6855 C C . ILE B 1 89 ? 3.084 -35.406 -1.385 1 90.56 89 ILE B C 1
ATOM 6857 O O . ILE B 1 89 ? 3.562 -34.875 -2.379 1 90.56 89 ILE B O 1
ATOM 6861 N N . VAL B 1 90 ? 2.463 -34.844 -0.469 1 87.94 90 VAL B N 1
ATOM 6862 C CA . VAL B 1 90 ? 2.373 -33.375 -0.435 1 87.94 90 VAL B CA 1
ATOM 6863 C C . VAL B 1 90 ? 2.855 -32.875 0.92 1 87.94 90 VAL B C 1
ATOM 6865 O O . VAL B 1 90 ? 2.234 -33.125 1.951 1 87.94 90 VAL B O 1
ATOM 6868 N N . ASP B 1 91 ? 3.871 -32.094 1.02 1 84.06 91 ASP B N 1
ATOM 6869 C CA . ASP B 1 91 ? 4.445 -31.547 2.248 1 84.06 91 ASP B CA 1
ATOM 6870 C C . ASP B 1 91 ? 4.719 -32.656 3.258 1 84.06 91 ASP B C 1
ATOM 6872 O O . ASP B 1 91 ? 4.391 -32.531 4.438 1 84.06 91 ASP B O 1
ATOM 6876 N N . ASN B 1 92 ? 5.059 -33.781 2.785 1 89.31 92 ASN B N 1
ATOM 6877 C CA . ASN B 1 92 ? 5.473 -34.969 3.557 1 89.31 92 ASN B CA 1
ATOM 6878 C C . ASN B 1 92 ? 4.273 -35.719 4.129 1 89.31 92 ASN B C 1
ATOM 6880 O O . ASN B 1 92 ? 4.43 -36.562 4.996 1 89.31 92 ASN B O 1
ATOM 6884 N N . TYR B 1 93 ? 3.141 -35.344 3.682 1 91.75 93 TYR B N 1
ATOM 6885 C CA . TYR B 1 93 ? 1.959 -36.156 3.945 1 91.75 93 TYR B CA 1
ATOM 6886 C C . TYR B 1 93 ? 1.736 -37.156 2.832 1 91.75 93 TYR B C 1
ATOM 6888 O O . TYR B 1 93 ? 1.563 -36.781 1.669 1 91.75 93 TYR B O 1
ATOM 6896 N N . GLU B 1 94 ? 1.712 -38.375 3.217 1 94 94 GLU B N 1
ATOM 6897 C CA . GLU B 1 94 ? 1.628 -39.438 2.238 1 94 94 GLU B CA 1
ATOM 6898 C C . GLU B 1 94 ? 0.254 -40.094 2.264 1 94 94 GLU B C 1
ATOM 6900 O O . GLU B 1 94 ? -0.262 -40.438 3.332 1 94 94 GLU B O 1
ATOM 6905 N N . TYR B 1 95 ? -0.274 -40.312 1.086 1 94.19 95 TYR B N 1
ATOM 6906 C CA . TYR B 1 95 ? -1.567 -40.969 0.954 1 94.19 95 TYR B CA 1
ATOM 6907 C C . TYR B 1 95 ? -1.482 -42.125 -0.007 1 94.19 95 TYR B C 1
ATOM 6909 O O . TYR B 1 95 ? -1.012 -42 -1.138 1 94.19 95 TYR B O 1
ATOM 6917 N N . SER B 1 96 ? -2.045 -43.219 0.362 1 94.75 96 SER B N 1
ATOM 6918 C CA . SER B 1 96 ? -1.957 -44.438 -0.437 1 94.75 96 SER B CA 1
ATOM 6919 C C . SER B 1 96 ? -3.174 -44.594 -1.342 1 94.75 96 SER B C 1
ATOM 6921 O O . SER B 1 96 ? -3.217 -45.5 -2.184 1 94.75 96 SER B O 1
ATOM 6923 N N . GLN B 1 97 ? -4.094 -43.812 -1.137 1 94.69 97 GLN B N 1
ATOM 6924 C CA . GLN B 1 97 ? -5.277 -43.781 -1.989 1 94.69 97 GLN B CA 1
ATOM 6925 C C . GLN B 1 97 ? -5.453 -42.406 -2.637 1 94.69 97 GLN B C 1
ATOM 6927 O O . GLN B 1 97 ? -5.449 -41.406 -1.949 1 94.69 97 GLN B O 1
ATOM 6932 N N . VAL B 1 98 ? -5.594 -42.469 -3.943 1 95.06 98 VAL B N 1
ATOM 6933 C CA . VAL B 1 98 ? -5.691 -41.219 -4.68 1 95.06 98 VAL B CA 1
ATOM 6934 C C . VAL B 1 98 ? -6.809 -41.312 -5.719 1 95.06 98 VAL B C 1
ATOM 6936 O O . VAL B 1 98 ? -7.113 -42.406 -6.215 1 95.06 98 VAL B O 1
ATOM 6939 N N . ALA B 1 99 ? -7.473 -40.25 -5.934 1 95.5 99 ALA B N 1
ATOM 6940 C CA . ALA B 1 99 ? -8.5 -40.188 -6.973 1 95.5 99 ALA B CA 1
ATOM 6941 C C . ALA B 1 99 ? -8.398 -38.875 -7.754 1 95.5 99 ALA B C 1
ATOM 6943 O O . ALA B 1 99 ? -7.977 -37.844 -7.215 1 95.5 99 ALA B O 1
ATOM 6944 N N . ARG B 1 100 ? -8.734 -38.938 -9.031 1 94.88 100 ARG B N 1
ATOM 6945 C CA . ARG B 1 100 ? -8.75 -37.781 -9.891 1 94.88 100 ARG B CA 1
ATOM 6946 C C . ARG B 1 100 ? -9.984 -37.781 -10.789 1 94.88 100 ARG B C 1
ATOM 6948 O O . ARG B 1 100 ? -10.438 -38.812 -11.227 1 94.88 100 ARG B O 1
ATOM 6955 N N . THR B 1 101 ? -10.492 -36.562 -10.938 1 94.56 101 THR B N 1
ATOM 6956 C CA . THR B 1 101 ? -11.547 -36.375 -11.93 1 94.56 101 THR B CA 1
ATOM 6957 C C . THR B 1 101 ? -10.977 -35.812 -13.227 1 94.56 101 THR B C 1
ATOM 6959 O O . THR B 1 101 ? -10.273 -34.812 -13.203 1 94.56 101 THR B O 1
ATOM 6962 N N . LEU B 1 102 ? -11.25 -36.469 -14.289 1 94.19 102 LEU B N 1
ATOM 6963 C CA . LEU B 1 102 ? -10.703 -36.031 -15.57 1 94.19 102 LEU B CA 1
ATOM 6964 C C . LEU B 1 102 ? -11.602 -35 -16.219 1 94.19 102 LEU B C 1
ATOM 6966 O O . LEU B 1 102 ? -12.719 -34.75 -15.75 1 94.19 102 LEU B O 1
ATOM 6970 N N . CYS B 1 103 ? -11.039 -34.375 -17.25 1 91.75 103 CYS B N 1
ATOM 6971 C CA . CYS B 1 103 ? -11.828 -33.438 -18.016 1 91.75 103 CYS B CA 1
ATOM 6972 C C . CYS B 1 103 ? -12.891 -34.156 -18.844 1 91.75 103 CYS B C 1
ATOM 6974 O O . CYS B 1 103 ? -12.75 -35.312 -19.156 1 91.75 103 CYS B O 1
ATOM 6976 N N . PRO B 1 104 ? -13.953 -33.375 -19.203 1 91.81 104 PRO B N 1
ATOM 6977 C CA . PRO B 1 104 ? -14.984 -34.031 -20.031 1 91.81 104 PRO B CA 1
ATOM 6978 C C . PRO B 1 104 ? -14.453 -34.531 -21.375 1 91.81 104 PRO B C 1
ATOM 6980 O O . PRO B 1 104 ? -13.641 -33.844 -22 1 91.81 104 PRO B O 1
ATOM 6983 N N . PHE B 1 105 ? -14.953 -35.75 -21.75 1 90.31 105 PHE B N 1
ATOM 6984 C CA . PHE B 1 105 ? -14.555 -36.344 -23.016 1 90.31 105 PHE B CA 1
ATOM 6985 C C . PHE B 1 105 ? -15.148 -35.562 -24.203 1 90.31 105 PHE B C 1
ATOM 6987 O O . PHE B 1 105 ? -16.375 -35.438 -24.297 1 90.31 105 PHE B O 1
ATOM 6994 N N . THR B 1 106 ? -14.188 -35.094 -24.984 1 86.56 106 THR B N 1
ATOM 6995 C CA . THR B 1 106 ? -14.68 -34.375 -26.141 1 86.56 106 THR B CA 1
ATOM 6996 C C . THR B 1 106 ? -14.125 -35 -27.438 1 86.56 106 THR B C 1
ATOM 6998 O O . THR B 1 106 ? -12.977 -35.438 -27.469 1 86.56 106 THR B O 1
ATOM 7001 N N . GLU B 1 107 ? -14.883 -35.125 -28.469 1 82.81 107 GLU B N 1
ATOM 7002 C CA . GLU B 1 107 ? -14.492 -35.406 -29.844 1 82.81 107 GLU B CA 1
ATOM 7003 C C . GLU B 1 107 ? -14.07 -36.844 -30.016 1 82.81 107 GLU B C 1
ATOM 7005 O O . GLU B 1 107 ? -13.086 -37.125 -30.703 1 82.81 107 GLU B O 1
ATOM 7010 N N . TYR B 1 108 ? -14.664 -37.719 -29.266 1 86.31 108 TYR B N 1
ATOM 7011 C CA . TYR B 1 108 ? -14.336 -39.125 -29.469 1 86.31 108 TYR B CA 1
ATOM 7012 C C . TYR B 1 108 ? -15.117 -39.719 -30.641 1 86.31 108 TYR B C 1
ATOM 7014 O O . TYR B 1 108 ? -16.328 -39.5 -30.734 1 86.31 108 TYR B O 1
ATOM 7022 N N . LYS B 1 109 ? -14.375 -40.312 -31.547 1 82.88 109 LYS B N 1
ATOM 7023 C CA . LYS B 1 109 ? -14.984 -41 -32.688 1 82.88 109 LYS B CA 1
ATOM 7024 C C . LYS B 1 109 ? -15.016 -42.5 -32.438 1 82.88 109 LYS B C 1
ATOM 7026 O O . LYS B 1 109 ? -14.531 -43 -31.422 1 82.88 109 LYS B O 1
ATOM 7031 N N . GLU B 1 110 ? -15.57 -43.188 -33.438 1 77.25 110 GLU B N 1
ATOM 7032 C CA . GLU B 1 110 ? -15.703 -44.625 -33.344 1 77.25 110 GLU B CA 1
ATOM 7033 C C . GLU B 1 110 ? -14.336 -45.312 -33.375 1 77.25 110 GLU B C 1
ATOM 7035 O O . GLU B 1 110 ? -13.508 -45 -34.219 1 77.25 110 GLU B O 1
ATOM 7040 N N . GLY B 1 111 ? -13.984 -46.094 -32.312 1 75.56 111 GLY B N 1
ATOM 7041 C CA . GLY B 1 111 ? -12.727 -46.844 -32.281 1 75.56 111 GLY B CA 1
ATOM 7042 C C . GLY B 1 111 ? -11.719 -46.219 -31.312 1 75.56 111 GLY B C 1
ATOM 7043 O O . GLY B 1 111 ? -10.781 -46.875 -30.875 1 75.56 111 GLY B O 1
ATOM 7044 N N . GLU B 1 112 ? -11.984 -44.969 -31.062 1 84 112 GLU B N 1
ATOM 7045 C CA . GLU B 1 112 ? -11.062 -44.312 -30.141 1 84 112 GLU B CA 1
ATOM 7046 C C . GLU B 1 112 ? -11.391 -44.656 -28.703 1 84 112 GLU B C 1
ATOM 7048 O O . GLU B 1 112 ? -12.555 -44.875 -28.359 1 84 112 GLU B O 1
ATOM 7053 N N . ALA B 1 113 ? -10.258 -44.781 -28 1 87.75 113 ALA B N 1
ATOM 7054 C CA . ALA B 1 113 ? -10.469 -45.219 -26.625 1 87.75 113 ALA B CA 1
ATOM 7055 C C . ALA B 1 113 ? -9.664 -44.375 -25.641 1 87.75 113 ALA B C 1
ATOM 7057 O O . ALA B 1 113 ? -8.672 -43.75 -26.031 1 87.75 113 ALA B O 1
ATOM 7058 N N . PHE B 1 114 ? -10.242 -44.281 -24.484 1 91.56 114 PHE B N 1
ATOM 7059 C CA . PHE B 1 114 ? -9.523 -43.75 -23.328 1 91.56 114 PHE B CA 1
ATOM 7060 C C . PHE B 1 114 ? -8.648 -44.812 -22.688 1 91.56 114 PHE B C 1
ATOM 7062 O O . PHE B 1 114 ? -9.062 -45.969 -22.547 1 91.56 114 PHE B O 1
ATOM 7069 N N . THR B 1 115 ? -7.332 -44.438 -22.422 1 92.88 115 THR B N 1
ATOM 7070 C CA . THR B 1 115 ? -6.434 -45.469 -21.891 1 92.88 115 THR B CA 1
ATOM 7071 C C . THR B 1 115 ? -5.855 -45.031 -20.547 1 92.88 115 THR B C 1
ATOM 7073 O O . THR B 1 115 ? -5.625 -43.844 -20.312 1 92.88 115 THR B O 1
ATOM 7076 N N . VAL B 1 116 ? -5.691 -45.969 -19.672 1 94.38 116 VAL B N 1
ATOM 7077 C CA . VAL B 1 116 ? -5.004 -45.812 -18.391 1 94.38 116 VAL B CA 1
ATOM 7078 C C . VAL B 1 116 ? -3.764 -46.719 -18.375 1 94.38 116 VAL B C 1
ATOM 7080 O O . VAL B 1 116 ? -3.869 -47.938 -18.5 1 94.38 116 VAL B O 1
ATOM 7083 N N . GLU B 1 117 ? -2.662 -46.094 -18.203 1 94.56 117 GLU B N 1
ATOM 7084 C CA . GLU B 1 117 ? -1.398 -46.812 -18.188 1 94.56 117 GLU B CA 1
ATOM 7085 C C . GLU B 1 117 ? -0.777 -46.812 -16.797 1 94.56 117 GLU B C 1
ATOM 7087 O O . GLU B 1 117 ? -0.642 -45.781 -16.172 1 94.56 117 GLU B O 1
ATOM 7092 N N . VAL B 1 118 ? -0.403 -48 -16.328 1 94.56 118 VAL B N 1
ATOM 7093 C CA . VAL B 1 118 ? 0.136 -48.125 -14.977 1 94.56 118 VAL B CA 1
ATOM 7094 C C . VAL B 1 118 ? 1.493 -48.844 -15.031 1 94.56 118 VAL B C 1
ATOM 7096 O O . VAL B 1 118 ? 1.679 -49.781 -15.797 1 94.56 118 VAL B O 1
ATOM 7099 N N . THR B 1 119 ? 2.381 -48.281 -14.281 1 93 119 THR B N 1
ATOM 7100 C CA . THR B 1 119 ? 3.711 -48.875 -14.234 1 93 119 THR B CA 1
ATOM 7101 C C . THR B 1 119 ? 4.355 -48.656 -12.867 1 93 119 THR B C 1
ATOM 7103 O O . THR B 1 119 ? 3.918 -47.781 -12.102 1 93 119 THR B O 1
ATOM 7106 N N . SER B 1 120 ? 5.301 -49.5 -12.508 1 92.25 120 SER B N 1
ATOM 7107 C CA . SER B 1 120 ? 6.168 -49.344 -11.344 1 92.25 120 SER B CA 1
ATOM 7108 C C . SER B 1 120 ? 7.516 -50.031 -11.57 1 92.25 120 SER B C 1
ATOM 7110 O O . SER B 1 120 ? 7.641 -50.906 -12.43 1 92.25 120 SER B O 1
ATOM 7112 N N . SER B 1 121 ? 8.516 -49.594 -10.898 1 88.81 121 SER B N 1
ATOM 7113 C CA . SER B 1 121 ? 9.836 -50.188 -11.039 1 88.81 121 SER B CA 1
ATOM 7114 C C . SER B 1 121 ? 9.852 -51.625 -10.492 1 88.81 121 SER B C 1
ATOM 7116 O O . SER B 1 121 ? 10.391 -52.531 -11.133 1 88.81 121 SER B O 1
ATOM 7118 N N . ARG B 1 122 ? 9.312 -51.812 -9.297 1 90.44 122 ARG B N 1
ATOM 7119 C CA . ARG B 1 122 ? 9.133 -53.125 -8.68 1 90.44 122 ARG B CA 1
ATOM 7120 C C . ARG B 1 122 ? 7.652 -53.5 -8.586 1 90.44 122 ARG B C 1
ATOM 7122 O O . ARG B 1 122 ? 6.801 -52.594 -8.453 1 90.44 122 ARG B O 1
ATOM 7129 N N . PRO B 1 123 ? 7.43 -54.719 -8.648 1 92.06 123 PRO B N 1
ATOM 7130 C CA . PRO B 1 123 ? 6.023 -55.125 -8.625 1 92.06 123 PRO B CA 1
ATOM 7131 C C . PRO B 1 123 ? 5.312 -54.719 -7.336 1 92.06 123 PRO B C 1
ATOM 7133 O O . PRO B 1 123 ? 5.828 -54.938 -6.242 1 92.06 123 PRO B O 1
ATOM 7136 N N . VAL B 1 124 ? 4.195 -54.125 -7.574 1 95.12 124 VAL B N 1
ATOM 7137 C CA . VAL B 1 124 ? 3.344 -53.719 -6.461 1 95.12 124 VAL B CA 1
ATOM 7138 C C . VAL B 1 124 ? 1.891 -54.062 -6.766 1 95.12 124 VAL B C 1
ATOM 7140 O O . VAL B 1 124 ? 1.46 -54 -7.918 1 95.12 124 VAL B O 1
ATOM 7143 N N . HIS B 1 125 ? 1.179 -54.406 -5.711 1 96.38 125 HIS B N 1
ATOM 7144 C CA . HIS B 1 125 ? -0.247 -54.688 -5.852 1 96.38 125 HIS B CA 1
ATOM 7145 C C . HIS B 1 125 ? -1.065 -53.406 -5.758 1 96.38 125 HIS B C 1
ATOM 7147 O O . HIS B 1 125 ? -0.846 -52.594 -4.859 1 96.38 125 HIS B O 1
ATOM 7153 N N . TYR B 1 126 ? -1.904 -53.219 -6.777 1 96.25 126 TYR B N 1
ATOM 7154 C CA . TYR B 1 126 ? -2.711 -52 -6.762 1 96.25 126 TYR B CA 1
ATOM 7155 C C . TYR B 1 126 ? -4.168 -52.312 -7.098 1 96.25 126 TYR B C 1
ATOM 7157 O O . TYR B 1 126 ? -4.469 -53.344 -7.66 1 96.25 126 TYR B O 1
ATOM 7165 N N . ASN B 1 127 ? -5.035 -51.469 -6.613 1 96.44 127 ASN B N 1
ATOM 7166 C CA . ASN B 1 127 ? -6.449 -51.469 -6.965 1 96.44 127 ASN B CA 1
ATOM 7167 C C . ASN B 1 127 ? -6.801 -50.25 -7.816 1 96.44 127 ASN B C 1
ATOM 7169 O O . ASN B 1 127 ? -6.332 -49.125 -7.551 1 96.44 127 ASN B O 1
ATOM 7173 N N . PHE B 1 128 ? -7.508 -50.531 -8.875 1 94.75 128 PHE B N 1
ATOM 7174 C CA . PHE B 1 128 ? -7.852 -49.469 -9.812 1 94.75 128 PHE B CA 1
ATOM 7175 C C . PHE B 1 128 ? -9.32 -49.562 -10.211 1 94.75 128 PHE B C 1
ATOM 7177 O O . PHE B 1 128 ? -9.852 -50.656 -10.43 1 94.75 128 PHE B O 1
ATOM 7184 N N . ARG B 1 129 ? -9.969 -48.406 -10.164 1 96.44 129 ARG B N 1
ATOM 7185 C CA . ARG B 1 129 ? -11.359 -48.344 -10.617 1 96.44 129 ARG B CA 1
ATOM 7186 C C . ARG B 1 129 ? -11.625 -47 -11.328 1 96.44 129 ARG B C 1
ATOM 7188 O O . ARG B 1 129 ? -11.234 -45.938 -10.844 1 96.44 129 ARG B O 1
ATOM 7195 N N . ALA B 1 130 ? -12.258 -47.094 -12.531 1 96.12 130 ALA B N 1
ATOM 7196 C CA . ALA B 1 130 ? -12.711 -45.906 -13.266 1 96.12 130 ALA B CA 1
ATOM 7197 C C . ALA B 1 130 ? -14.234 -45.844 -13.32 1 96.12 130 ALA B C 1
ATOM 7199 O O . ALA B 1 130 ? -14.883 -46.844 -13.68 1 96.12 130 ALA B O 1
ATOM 7200 N N . GLU B 1 131 ? -14.742 -44.781 -12.93 1 95.38 131 GLU B N 1
ATOM 7201 C CA . GLU B 1 131 ? -16.203 -44.625 -12.93 1 95.38 131 GLU B CA 1
ATOM 7202 C C . GLU B 1 131 ? -16.609 -43.375 -13.664 1 95.38 131 GLU B C 1
ATOM 7204 O O . GLU B 1 131 ? -15.852 -42.406 -13.734 1 95.38 131 GLU B O 1
ATOM 7209 N N . LEU B 1 132 ? -17.734 -43.406 -14.266 1 94.81 132 LEU B N 1
ATOM 7210 C CA . LEU B 1 132 ? -18.312 -42.219 -14.875 1 94.81 132 LEU B CA 1
ATOM 7211 C C . LEU B 1 132 ? -19.094 -41.406 -13.836 1 94.81 132 LEU B C 1
ATOM 7213 O O . LEU B 1 132 ? -19.969 -41.938 -13.148 1 94.81 132 LEU B O 1
ATOM 7217 N N . VAL B 1 133 ? -18.75 -40.219 -13.703 1 94.06 133 VAL B N 1
ATOM 7218 C CA . VAL B 1 133 ? -19.344 -39.375 -12.695 1 94.06 133 VAL B CA 1
ATOM 7219 C C . VAL B 1 133 ? -20.781 -39.031 -13.078 1 94.06 133 VAL B C 1
ATOM 7221 O O . VAL B 1 133 ? -21.047 -38.594 -14.188 1 94.06 133 VAL B O 1
ATOM 7224 N N . GLN B 1 134 ? -21.547 -39.344 -11.984 1 87.88 134 GLN B N 1
ATOM 7225 C CA . GLN B 1 134 ? -22.953 -39 -12.156 1 87.88 134 GLN B CA 1
ATOM 7226 C C . GLN B 1 134 ? -23.234 -37.594 -11.594 1 87.88 134 GLN B C 1
ATOM 7228 O O . GLN B 1 134 ? -22.609 -37.156 -10.633 1 87.88 134 GLN B O 1
ATOM 7233 N N . ASN B 1 135 ? -23.859 -36.688 -12.234 1 89.38 135 ASN B N 1
ATOM 7234 C CA . ASN B 1 135 ? -24.281 -35.375 -11.766 1 89.38 135 ASN B CA 1
ATOM 7235 C C . ASN B 1 135 ? -23.094 -34.406 -11.695 1 89.38 135 ASN B C 1
ATOM 7237 O O . ASN B 1 135 ? -22.859 -33.781 -10.656 1 89.38 135 ASN B O 1
ATOM 7241 N N . PHE B 1 136 ? -22.391 -34.375 -12.633 1 94.62 136 PHE B N 1
ATOM 7242 C CA . PHE B 1 136 ? -21.219 -33.5 -12.75 1 94.62 136 PHE B CA 1
ATOM 7243 C C . PHE B 1 136 ? -21.641 -32.062 -12.773 1 94.62 136 PHE B C 1
ATOM 7245 O O . PHE B 1 136 ? -20.875 -31.172 -12.359 1 94.62 136 PHE B O 1
ATOM 7252 N N . TYR B 1 137 ? -22.844 -31.812 -13.055 1 94.62 137 TYR B N 1
ATOM 7253 C CA . TYR B 1 137 ? -23.328 -30.453 -13.219 1 94.62 137 TYR B CA 1
ATOM 7254 C C . TYR B 1 137 ? -24.062 -29.969 -11.969 1 94.62 137 TYR B C 1
ATOM 7256 O O . TYR B 1 137 ? -24.812 -30.734 -11.352 1 94.62 137 TYR B O 1
ATOM 7264 N N . LEU B 1 138 ? -23.766 -28.75 -11.633 1 95.69 138 LEU B N 1
ATOM 7265 C CA . LEU B 1 138 ? -24.516 -28.078 -10.578 1 95.69 138 LEU B CA 1
ATOM 7266 C C . LEU B 1 138 ? -25.672 -27.281 -11.164 1 95.69 138 LEU B C 1
ATOM 7268 O O . LEU B 1 138 ? -25.625 -26.859 -12.32 1 95.69 138 LEU B O 1
ATOM 7272 N N . TYR B 1 139 ? -26.703 -27.141 -10.336 1 93 139 TYR B N 1
ATOM 7273 C CA . TYR B 1 139 ? -27.891 -26.422 -10.789 1 93 139 TYR B CA 1
ATOM 7274 C C . TYR B 1 139 ? -28.25 -25.312 -9.82 1 93 139 TYR B C 1
ATOM 7276 O O . TYR B 1 139 ? -27.875 -25.344 -8.641 1 93 139 TYR B O 1
ATOM 7284 N N . ASN B 1 140 ? -28.984 -24.438 -10.391 1 92.19 140 ASN B N 1
ATOM 7285 C CA . ASN B 1 140 ? -29.359 -23.25 -9.617 1 92.19 140 ASN B CA 1
ATOM 7286 C C . ASN B 1 140 ? -30.266 -23.609 -8.438 1 92.19 140 ASN B C 1
ATOM 7288 O O . ASN B 1 140 ? -31.219 -24.375 -8.586 1 92.19 140 ASN B O 1
ATOM 7292 N N . ASN B 1 141 ? -29.969 -23.109 -7.281 1 89.38 141 ASN B N 1
ATOM 7293 C CA . ASN B 1 141 ? -30.734 -23.219 -6.047 1 89.38 141 ASN B CA 1
ATOM 7294 C C . ASN B 1 141 ? -30.938 -24.672 -5.629 1 89.38 141 ASN B C 1
ATOM 7296 O O . ASN B 1 141 ? -32 -25.031 -5.113 1 89.38 141 ASN B O 1
ATOM 7300 N N . SER B 1 142 ? -30.016 -25.469 -5.98 1 91.94 142 SER B N 1
ATOM 7301 C CA . SER B 1 142 ? -30.062 -26.875 -5.562 1 91.94 142 SER B CA 1
ATOM 7302 C C . SER B 1 142 ? -28.891 -27.219 -4.637 1 91.94 142 SER B C 1
ATOM 7304 O O . SER B 1 142 ? -27.75 -26.828 -4.902 1 91.94 142 SER B O 1
ATOM 7306 N N . GLN B 1 143 ? -29.25 -27.859 -3.588 1 94.44 143 GLN B N 1
ATOM 7307 C CA . GLN B 1 143 ? -28.219 -28.266 -2.629 1 94.44 143 GLN B CA 1
ATOM 7308 C C . GLN B 1 143 ? -27.641 -29.625 -2.994 1 94.44 143 GLN B C 1
ATOM 7310 O O . GLN B 1 143 ? -28.375 -30.562 -3.27 1 94.44 143 GLN B O 1
ATOM 7315 N N . ARG B 1 144 ? -26.375 -29.656 -3.059 1 95.62 144 ARG B N 1
ATOM 7316 C CA . ARG B 1 144 ? -25.672 -30.891 -3.387 1 95.62 144 ARG B CA 1
ATOM 7317 C C . ARG B 1 144 ? -24.656 -31.25 -2.305 1 95.62 144 ARG B C 1
ATOM 7319 O O . ARG B 1 144 ? -23.812 -30.422 -1.945 1 95.62 144 ARG B O 1
ATOM 7326 N N . LEU B 1 145 ? -24.766 -32.438 -1.82 1 96.31 145 LEU B N 1
ATOM 7327 C CA . LEU B 1 145 ? -23.797 -32.938 -0.855 1 96.31 145 LEU B CA 1
ATOM 7328 C C . LEU B 1 145 ? -22.562 -33.531 -1.564 1 96.31 145 LEU B C 1
ATOM 7330 O O . LEU B 1 145 ? -22.703 -34.375 -2.438 1 96.31 145 LEU B O 1
ATOM 7334 N N . VAL B 1 146 ? -21.453 -33.031 -1.274 1 96.62 146 VAL B N 1
ATOM 7335 C CA . VAL B 1 146 ? -20.203 -33.469 -1.894 1 96.62 146 VAL B CA 1
ATOM 7336 C C . VAL B 1 146 ? -19.203 -33.844 -0.812 1 96.62 146 VAL B C 1
ATOM 7338 O O . VAL B 1 146 ? -19.188 -33.25 0.267 1 96.62 146 VAL B O 1
ATOM 7341 N N . THR B 1 147 ? -18.453 -34.875 -1.045 1 96.5 147 THR B N 1
ATOM 7342 C CA . THR B 1 147 ? -17.375 -35.281 -0.164 1 96.5 147 THR B CA 1
ATOM 7343 C C . THR B 1 147 ? -16.031 -35.281 -0.905 1 96.5 147 THR B C 1
ATOM 7345 O O . THR B 1 147 ? -15.945 -35.781 -2.027 1 96.5 147 THR B O 1
ATOM 7348 N N . ALA B 1 148 ? -15.117 -34.625 -0.349 1 96.25 148 ALA B N 1
ATOM 7349 C CA . ALA B 1 148 ? -13.781 -34.562 -0.929 1 96.25 148 ALA B CA 1
ATOM 7350 C C . ALA B 1 148 ? -12.711 -34.906 0.109 1 96.25 148 ALA B C 1
ATOM 7352 O O . ALA B 1 148 ? -13 -34.938 1.309 1 96.25 148 ALA B O 1
ATOM 7353 N N . SER B 1 149 ? -11.539 -35.281 -0.309 1 94.69 149 SER B N 1
ATOM 7354 C CA . SER B 1 149 ? -10.391 -35.562 0.547 1 94.69 149 SER B CA 1
ATOM 7355 C C . SER B 1 149 ? -9.125 -34.906 0.001 1 94.69 149 SER B C 1
ATOM 7357 O O . SER B 1 149 ? -9.117 -34.406 -1.125 1 94.69 149 SER B O 1
ATOM 7359 N N . ALA B 1 150 ? -8.07 -34.906 0.79 1 93 150 ALA B N 1
ATOM 7360 C CA . ALA B 1 150 ? -6.82 -34.281 0.411 1 93 150 ALA B CA 1
ATOM 7361 C C . ALA B 1 150 ? -6.207 -34.938 -0.816 1 93 150 ALA B C 1
ATOM 7363 O O . ALA B 1 150 ? -5.559 -34.281 -1.63 1 93 150 ALA B O 1
ATOM 7364 N N . SER B 1 151 ? -6.453 -36.188 -0.956 1 94.19 151 SER B N 1
ATOM 7365 C CA . SER B 1 151 ? -5.879 -36.938 -2.076 1 94.19 151 SER B CA 1
ATOM 7366 C C . SER B 1 151 ? -6.922 -37.219 -3.148 1 94.19 151 SER B C 1
ATOM 7368 O O . SER B 1 151 ? -6.598 -37.719 -4.227 1 94.19 151 SER B O 1
ATOM 7370 N N . GLU B 1 152 ? -8.18 -36.938 -2.824 1 95.38 152 GLU B N 1
ATOM 7371 C CA . GLU B 1 152 ? -9.266 -37.156 -3.766 1 95.38 152 GLU B CA 1
ATOM 7372 C C . GLU B 1 152 ? -10.094 -35.875 -3.975 1 95.38 152 GLU B C 1
ATOM 7374 O O . GLU B 1 152 ? -11.273 -35.844 -3.629 1 95.38 152 GLU B O 1
ATOM 7379 N N . PRO B 1 153 ? -9.477 -34.938 -4.617 1 95.38 153 PRO B N 1
ATOM 7380 C CA . PRO B 1 153 ? -10.219 -33.719 -4.879 1 95.38 153 PRO B CA 1
ATOM 7381 C C . PRO B 1 153 ? -11.375 -33.906 -5.848 1 95.38 153 PRO B C 1
ATOM 7383 O O . PRO B 1 153 ? -11.383 -34.875 -6.613 1 95.38 153 PRO B O 1
ATOM 7386 N N . VAL B 1 154 ? -12.328 -33.062 -5.73 1 96.06 154 VAL B N 1
ATOM 7387 C CA . VAL B 1 154 ? -13.508 -33.125 -6.582 1 96.06 154 VAL B CA 1
ATOM 7388 C C . VAL B 1 154 ? -13.797 -31.734 -7.172 1 96.06 154 VAL B C 1
ATOM 7390 O O . VAL B 1 154 ? -13.531 -30.719 -6.535 1 96.06 154 VAL B O 1
ATOM 7393 N N . TYR B 1 155 ? -14.18 -31.719 -8.398 1 96.38 155 TYR B N 1
ATOM 7394 C CA . TYR B 1 155 ? -14.648 -30.453 -8.961 1 96.38 155 TYR B CA 1
ATOM 7395 C C . TYR B 1 155 ? -15.922 -30.656 -9.773 1 96.38 155 TYR B C 1
ATOM 7397 O O . TYR B 1 155 ? -16.188 -31.766 -10.242 1 96.38 155 TYR B O 1
ATOM 7405 N N . LEU B 1 156 ? -16.703 -29.75 -9.836 1 97.12 156 LEU B N 1
ATOM 7406 C CA . LEU B 1 156 ? -18 -29.766 -10.531 1 97.12 156 LEU B CA 1
ATOM 7407 C C . LEU B 1 156 ? -18.109 -28.578 -11.477 1 97.12 156 LEU B C 1
ATOM 7409 O O . LEU B 1 156 ? -17.344 -27.609 -11.359 1 97.12 156 LEU B O 1
ATOM 7413 N N . ARG B 1 157 ? -19 -28.734 -12.414 1 96.44 157 ARG B N 1
ATOM 7414 C CA . ARG B 1 157 ? -19.188 -27.672 -13.406 1 96.44 157 ARG B CA 1
ATOM 7415 C C . ARG B 1 157 ? -20.516 -26.953 -13.195 1 96.44 157 ARG B C 1
ATOM 7417 O O . ARG B 1 157 ? -21.5 -27.562 -12.773 1 96.44 157 ARG B O 1
ATOM 7424 N N . TYR B 1 158 ? -20.547 -25.609 -13.422 1 96.88 158 TYR B N 1
ATOM 7425 C CA . TYR B 1 158 ? -21.75 -24.797 -13.383 1 96.88 158 TYR B CA 1
ATOM 7426 C C . TYR B 1 158 ? -21.781 -23.812 -14.547 1 96.88 158 TYR B C 1
ATOM 7428 O O . TYR B 1 158 ? -20.75 -23.234 -14.906 1 96.88 158 TYR B O 1
ATOM 7436 N N . ASP B 1 159 ? -22.938 -23.672 -15.133 1 95.5 159 ASP B N 1
ATOM 7437 C CA . ASP B 1 159 ? -23.188 -22.703 -16.188 1 95.5 159 ASP B CA 1
ATOM 7438 C C . ASP B 1 159 ? -24.203 -21.641 -15.75 1 95.5 159 ASP B C 1
ATOM 7440 O O . ASP B 1 159 ? -25.344 -21.969 -15.43 1 95.5 159 ASP B O 1
ATOM 7444 N N . ILE B 1 160 ? -23.797 -20.406 -15.805 1 94.75 160 ILE B N 1
ATOM 7445 C CA . ILE B 1 160 ? -24.672 -19.328 -15.375 1 94.75 160 ILE B CA 1
ATOM 7446 C C . ILE B 1 160 ? -25.812 -19.141 -16.391 1 94.75 160 ILE B C 1
ATOM 7448 O O . ILE B 1 160 ? -25.562 -19 -17.578 1 94.75 160 ILE B O 1
ATOM 7452 N N . PRO B 1 161 ? -26.984 -19.078 -15.875 1 92.88 161 PRO B N 1
ATOM 7453 C CA . PRO B 1 161 ? -28.125 -18.875 -16.781 1 92.88 161 PRO B CA 1
ATOM 7454 C C . PRO B 1 161 ? -28.109 -17.5 -17.438 1 92.88 161 PRO B C 1
ATOM 7456 O O . PRO B 1 161 ? -27.516 -16.562 -16.906 1 92.88 161 PRO B O 1
ATOM 7459 N N . GLY B 1 162 ? -28.781 -17.281 -18.547 1 89.25 162 GLY B N 1
ATOM 7460 C CA . GLY B 1 162 ? -28.781 -16.062 -19.344 1 89.25 162 GLY B CA 1
ATOM 7461 C C . GLY B 1 162 ? -29.391 -14.883 -18.625 1 89.25 162 GLY B C 1
ATOM 7462 O O . GLY B 1 162 ? -29.016 -13.734 -18.859 1 89.25 162 GLY B O 1
ATOM 7463 N N . ASP B 1 163 ? -30.297 -15.062 -17.688 1 87.94 163 ASP B N 1
ATOM 7464 C CA . ASP B 1 163 ? -31.062 -13.977 -17.062 1 87.94 163 ASP B CA 1
ATOM 7465 C C . ASP B 1 163 ? -30.422 -13.531 -15.758 1 87.94 163 ASP B C 1
ATOM 7467 O O . ASP B 1 163 ? -30.953 -12.664 -15.062 1 87.94 163 ASP B O 1
ATOM 7471 N N . VAL B 1 164 ? -29.344 -14.094 -15.438 1 89.44 164 VAL B N 1
ATOM 7472 C CA . VAL B 1 164 ? -28.688 -13.797 -14.164 1 89.44 164 VAL B CA 1
ATOM 7473 C C . VAL B 1 164 ? -27.359 -13.086 -14.414 1 89.44 164 VAL B C 1
ATOM 7475 O O . VAL B 1 164 ? -26.609 -13.461 -15.312 1 89.44 164 VAL B O 1
ATOM 7478 N N . ASP B 1 165 ? -27.078 -12.016 -13.617 1 89.25 165 ASP B N 1
ATOM 7479 C CA . ASP B 1 165 ? -25.844 -11.242 -13.805 1 89.25 165 ASP B CA 1
ATOM 7480 C C . ASP B 1 165 ? -24.703 -11.805 -12.953 1 89.25 165 ASP B C 1
ATOM 7482 O O . ASP B 1 165 ? -23.547 -11.711 -13.336 1 89.25 165 ASP B O 1
ATOM 7486 N N . SER B 1 166 ? -25.094 -12.289 -11.797 1 91.19 166 SER B N 1
ATOM 7487 C CA . SER B 1 166 ? -24.094 -12.82 -10.883 1 91.19 166 SER B CA 1
ATOM 7488 C C . SER B 1 166 ? -24.672 -13.922 -10 1 91.19 166 SER B C 1
ATOM 7490 O O . SER B 1 166 ? -25.891 -13.992 -9.812 1 91.19 166 SER B O 1
ATOM 7492 N N . VAL B 1 167 ? -23.75 -14.773 -9.594 1 93.69 167 VAL B N 1
ATOM 7493 C CA . VAL B 1 167 ? -24.172 -15.859 -8.711 1 93.69 167 VAL B CA 1
ATOM 7494 C C . VAL B 1 167 ? -23.219 -15.961 -7.527 1 93.69 167 VAL B C 1
ATOM 7496 O O . VAL B 1 167 ? -22.125 -15.383 -7.551 1 93.69 167 VAL B O 1
ATOM 7499 N N . ALA B 1 168 ? -23.703 -16.594 -6.457 1 94.38 168 ALA B N 1
ATOM 7500 C CA . ALA B 1 168 ? -22.875 -16.875 -5.289 1 94.38 168 ALA B CA 1
ATOM 7501 C C . ALA B 1 168 ? -22.797 -18.375 -5.023 1 94.38 168 ALA B C 1
ATOM 7503 O O . ALA B 1 168 ? -23.828 -19.062 -4.934 1 94.38 168 ALA B O 1
ATOM 7504 N N . VAL B 1 169 ? -21.578 -18.844 -4.988 1 96.75 169 VAL B N 1
ATOM 7505 C CA . VAL B 1 169 ? -21.344 -20.25 -4.648 1 96.75 169 VAL B CA 1
ATOM 7506 C C . VAL B 1 169 ? -21.219 -20.391 -3.135 1 96.75 169 VAL B C 1
ATOM 7508 O O . VAL B 1 169 ? -20.219 -19.969 -2.549 1 96.75 169 VAL B O 1
ATOM 7511 N N . HIS B 1 170 ? -22.188 -21.078 -2.521 1 96.75 170 HIS B N 1
ATOM 7512 C CA . HIS B 1 170 ? -22.219 -21.25 -1.073 1 96.75 170 HIS B CA 1
ATOM 7513 C C . HIS B 1 170 ? -21.828 -22.672 -0.675 1 96.75 170 HIS B C 1
ATOM 7515 O O . HIS B 1 170 ? -22.297 -23.641 -1.271 1 96.75 170 HIS B O 1
ATOM 7521 N N . LEU B 1 171 ? -20.969 -22.719 0.276 1 97.56 171 LEU B N 1
ATOM 7522 C CA . LEU B 1 171 ? -20.578 -24 0.847 1 97.56 171 LEU B CA 1
ATOM 7523 C C . LEU B 1 171 ? -20.781 -24.016 2.359 1 97.56 171 LEU B C 1
ATOM 7525 O O . LEU B 1 171 ? -20.406 -23.047 3.041 1 97.56 171 LEU B O 1
ATOM 7529 N N . ASP B 1 172 ? -21.375 -25.062 2.857 1 96.88 172 ASP B N 1
ATOM 7530 C CA . ASP B 1 172 ? -21.594 -25.219 4.289 1 96.88 172 ASP B CA 1
ATOM 7531 C C . ASP B 1 172 ? -21.188 -26.609 4.758 1 96.88 172 ASP B C 1
ATOM 7533 O O . ASP B 1 172 ? -21.438 -27.609 4.074 1 96.88 172 ASP B O 1
ATOM 7537 N N . SER B 1 173 ? -20.453 -26.625 5.809 1 97.38 173 SER B N 1
ATOM 7538 C CA . SER B 1 173 ? -20 -27.891 6.367 1 97.38 173 SER B CA 1
ATOM 7539 C C . SER B 1 173 ? -20.047 -27.875 7.891 1 97.38 173 SER B C 1
ATOM 7541 O O . SER B 1 173 ? -19.938 -26.812 8.508 1 97.38 173 SER B O 1
ATOM 7543 N N . ASN B 1 174 ? -20.203 -29 8.531 1 96.06 174 ASN B N 1
ATOM 7544 C CA . ASN B 1 174 ? -20.141 -29.125 9.984 1 96.06 174 ASN B CA 1
ATOM 7545 C C . ASN B 1 174 ? -18.734 -29.469 10.469 1 96.06 174 ASN B C 1
ATOM 7547 O O . ASN B 1 174 ? -18.484 -29.469 11.672 1 96.06 174 ASN B O 1
ATOM 7551 N N . SER B 1 175 ? -17.875 -29.641 9.508 1 95.69 175 SER B N 1
ATOM 7552 C CA . SER B 1 175 ? -16.5 -29.984 9.844 1 95.69 175 SER B CA 1
ATOM 7553 C C . SER B 1 175 ? -15.586 -28.766 9.773 1 95.69 175 SER B C 1
ATOM 7555 O O . SER B 1 175 ? -15.734 -27.922 8.891 1 95.69 175 SER B O 1
ATOM 7557 N N . THR B 1 176 ? -14.594 -28.703 10.703 1 95.06 176 THR B N 1
ATOM 7558 C CA . THR B 1 176 ? -13.672 -27.578 10.742 1 95.06 176 THR B CA 1
ATOM 7559 C C . THR B 1 176 ? -12.375 -27.906 10 1 95.06 176 THR B C 1
ATOM 7561 O O . THR B 1 176 ? -11.414 -27.141 10.039 1 95.06 176 THR B O 1
ATOM 7564 N N . ILE B 1 177 ? -12.422 -29.047 9.312 1 95.88 177 ILE B N 1
ATOM 7565 C CA . ILE B 1 177 ? -11.242 -29.406 8.531 1 95.88 177 ILE B CA 1
ATOM 7566 C C . ILE B 1 177 ? -11 -28.344 7.453 1 95.88 177 ILE B C 1
ATOM 7568 O O . ILE B 1 177 ? -11.938 -27.922 6.77 1 95.88 177 ILE B O 1
ATOM 7572 N N . CYS B 1 178 ? -9.766 -27.922 7.344 1 96.44 178 CYS B N 1
ATOM 7573 C CA . CYS B 1 178 ? -9.422 -26.828 6.441 1 96.44 178 CYS B CA 1
ATOM 7574 C C . CYS B 1 178 ? -9.492 -27.281 4.988 1 96.44 178 CYS B C 1
ATOM 7576 O O . CYS B 1 178 ? -8.93 -28.328 4.629 1 96.44 178 CYS B O 1
ATOM 7578 N N . MET B 1 179 ? -10.18 -26.547 4.191 1 96.94 179 MET B N 1
ATOM 7579 C CA . MET B 1 179 ? -10.312 -26.828 2.766 1 96.94 179 MET B CA 1
ATOM 7580 C C . MET B 1 179 ? -10.148 -25.547 1.946 1 96.94 179 MET B C 1
ATOM 7582 O O . MET B 1 179 ? -10.336 -24.438 2.465 1 96.94 179 MET B O 1
ATOM 7586 N N . THR B 1 180 ? -9.688 -25.672 0.719 1 96.94 180 THR B N 1
ATOM 7587 C CA . THR B 1 180 ? -9.625 -24.562 -0.23 1 96.94 180 THR B CA 1
ATOM 7588 C C . THR B 1 180 ? -10.641 -24.75 -1.352 1 96.94 180 THR B C 1
ATOM 7590 O O . THR B 1 180 ? -10.688 -25.797 -1.988 1 96.94 180 THR B O 1
ATOM 7593 N N . VAL B 1 181 ? -11.43 -23.781 -1.513 1 97.44 181 VAL B N 1
ATOM 7594 C CA . VAL B 1 181 ? -12.406 -23.781 -2.596 1 97.44 181 VAL B CA 1
ATOM 7595 C C . VAL B 1 181 ? -11.961 -22.812 -3.695 1 97.44 181 VAL B C 1
ATOM 7597 O O . VAL B 1 181 ? -11.57 -21.688 -3.414 1 97.44 181 VAL B O 1
ATOM 7600 N N . SER B 1 182 ? -11.984 -23.312 -4.922 1 96.75 182 SER B N 1
ATOM 7601 C CA . SER B 1 182 ? -11.539 -22.484 -6.039 1 96.75 182 SER B CA 1
ATOM 7602 C C . SER B 1 182 ? -12.562 -22.484 -7.172 1 96.75 182 SER B C 1
ATOM 7604 O O . SER B 1 182 ? -13.266 -23.469 -7.379 1 96.75 182 SER B O 1
ATOM 7606 N N . VAL B 1 183 ? -12.789 -21.391 -7.75 1 96.75 183 VAL B N 1
ATOM 7607 C CA . VAL B 1 183 ? -13.609 -21.234 -8.953 1 96.75 183 VAL B CA 1
ATOM 7608 C C . VAL B 1 183 ? -12.711 -20.906 -10.141 1 96.75 183 VAL B C 1
ATOM 7610 O O . VAL B 1 183 ? -12.023 -19.891 -10.148 1 96.75 183 VAL B O 1
ATOM 7613 N N . GLN B 1 184 ? -12.742 -21.766 -11.117 1 94.94 184 GLN B N 1
ATOM 7614 C CA . GLN B 1 184 ? -11.859 -21.641 -12.266 1 94.94 184 GLN B CA 1
ATOM 7615 C C . GLN B 1 184 ? -12.648 -21.578 -13.57 1 94.94 184 GLN B C 1
ATOM 7617 O O . GLN B 1 184 ? -13.695 -22.219 -13.695 1 94.94 184 GLN B O 1
ATOM 7622 N N . LYS B 1 185 ? -12.156 -20.875 -14.539 1 92.94 185 LYS B N 1
ATOM 7623 C CA . LYS B 1 185 ? -12.758 -20.859 -15.867 1 92.94 185 LYS B CA 1
ATOM 7624 C C . LYS B 1 185 ? -12.688 -22.234 -16.516 1 92.94 185 LYS B C 1
ATOM 7626 O O . LYS B 1 185 ? -11.773 -23.016 -16.25 1 92.94 185 LYS B O 1
ATOM 7631 N N . ILE B 1 186 ? -13.609 -22.469 -17.375 1 92.56 186 ILE B N 1
ATOM 7632 C CA . ILE B 1 186 ? -13.656 -23.766 -18.047 1 92.56 186 ILE B CA 1
ATOM 7633 C C . ILE B 1 186 ? -12.414 -23.953 -18.906 1 92.56 186 ILE B C 1
ATOM 7635 O O . ILE B 1 186 ? -12.078 -23.094 -19.719 1 92.56 186 ILE B O 1
ATOM 7639 N N . GLY B 1 187 ? -11.758 -24.953 -18.562 1 84.06 187 GLY B N 1
ATOM 7640 C CA . GLY B 1 187 ? -10.539 -25.297 -19.281 1 84.06 187 GLY B CA 1
ATOM 7641 C C . GLY B 1 187 ? -9.82 -26.5 -18.688 1 84.06 187 GLY B C 1
ATOM 7642 O O . GLY B 1 187 ? -10.125 -26.922 -17.578 1 84.06 187 GLY B O 1
ATOM 7643 N N . CYS B 1 188 ? -8.961 -27.141 -19.484 1 83 188 CYS B N 1
ATOM 7644 C CA . CYS B 1 188 ? -8.148 -28.266 -19.031 1 83 188 CYS B CA 1
ATOM 7645 C C . CYS B 1 188 ? -6.664 -27.969 -19.203 1 83 188 CYS B C 1
ATOM 7647 O O . CYS B 1 188 ? -6.25 -27.375 -20.203 1 83 188 CYS B O 1
ATOM 7649 N N . PRO B 1 189 ? -5.824 -28.234 -18.312 1 82.5 189 PRO B N 1
ATOM 7650 C CA . PRO B 1 189 ? -6.117 -29.031 -17.109 1 82.5 189 PRO B CA 1
ATOM 7651 C C . PRO B 1 189 ? -6.723 -28.188 -15.984 1 82.5 189 PRO B C 1
ATOM 7653 O O . PRO B 1 189 ? -6.566 -26.969 -15.961 1 82.5 189 PRO B O 1
ATOM 7656 N N . VAL B 1 190 ? -7.402 -28.844 -15.086 1 90 190 VAL B N 1
ATOM 7657 C CA . VAL B 1 190 ? -7.953 -28.219 -13.891 1 90 190 VAL B CA 1
ATOM 7658 C C . VAL B 1 190 ? -6.926 -28.281 -12.758 1 90 190 VAL B C 1
ATOM 7660 O O . VAL B 1 190 ? -6.254 -29.297 -12.57 1 90 190 VAL B O 1
ATOM 7663 N N . PHE B 1 191 ? -6.824 -27.219 -12.062 1 88.62 191 PHE B N 1
ATOM 7664 C CA . PHE B 1 191 ? -5.902 -27.172 -10.938 1 88.62 191 PHE B CA 1
ATOM 7665 C C . PHE B 1 191 ? -6.594 -27.609 -9.648 1 88.62 191 PHE B C 1
ATOM 7667 O O . PHE B 1 191 ? -7.234 -26.812 -8.977 1 88.62 191 PHE B O 1
ATOM 7674 N N . ASP B 1 192 ? -6.363 -28.812 -9.281 1 91.31 192 ASP B N 1
ATOM 7675 C CA . ASP B 1 192 ? -7.133 -29.391 -8.18 1 91.31 192 ASP B CA 1
ATOM 7676 C C . ASP B 1 192 ? -6.215 -29.969 -7.109 1 91.31 192 ASP B C 1
ATOM 7678 O O . ASP B 1 192 ? -6.613 -30.844 -6.352 1 91.31 192 ASP B O 1
ATOM 7682 N N . LEU B 1 193 ? -4.992 -29.531 -7.113 1 86.94 193 LEU B N 1
ATOM 7683 C CA . LEU B 1 193 ? -4.074 -29.969 -6.066 1 86.94 193 LEU B CA 1
ATOM 7684 C C . LEU B 1 193 ? -3.797 -28.828 -5.086 1 86.94 193 LEU B C 1
ATOM 7686 O O . LEU B 1 193 ? -3.93 -27.656 -5.438 1 86.94 193 LEU B O 1
ATOM 7690 N N . PRO B 1 194 ? -3.422 -29.219 -3.863 1 83.88 194 PRO B N 1
ATOM 7691 C CA . PRO B 1 194 ? -3.17 -28.172 -2.861 1 83.88 194 PRO B CA 1
ATOM 7692 C C . PRO B 1 194 ? -2.064 -27.203 -3.279 1 83.88 194 PRO B C 1
ATOM 7694 O O . PRO B 1 194 ? -2.096 -26.031 -2.914 1 83.88 194 PRO B O 1
ATOM 7697 N N . ASP B 1 195 ? -1.188 -27.516 -4.109 1 75.5 195 ASP B N 1
ATOM 7698 C CA . ASP B 1 195 ? -0.038 -26.688 -4.461 1 75.5 195 ASP B CA 1
ATOM 7699 C C . ASP B 1 195 ? -0.349 -25.812 -5.668 1 75.5 195 ASP B C 1
ATOM 7701 O O . ASP B 1 195 ? 0.348 -24.828 -5.918 1 75.5 195 ASP B O 1
ATOM 7705 N N . ASN B 1 196 ? -1.462 -26.125 -6.395 1 80.12 196 ASN B N 1
ATOM 7706 C CA . ASN B 1 196 ? -1.666 -25.344 -7.613 1 80.12 196 ASN B CA 1
ATOM 7707 C C . ASN B 1 196 ? -3.066 -24.75 -7.668 1 80.12 196 ASN B C 1
ATOM 7709 O O . ASN B 1 196 ? -3.371 -23.953 -8.555 1 80.12 196 ASN B O 1
ATOM 7713 N N . VAL B 1 197 ? -3.84 -25.078 -6.762 1 82.69 197 VAL B N 1
ATOM 7714 C CA . VAL B 1 197 ? -5.23 -24.625 -6.777 1 82.69 197 VAL B CA 1
ATOM 7715 C C . VAL B 1 197 ? -5.289 -23.109 -6.719 1 82.69 197 VAL B C 1
ATOM 7717 O O . VAL B 1 197 ? -6.234 -22.5 -7.215 1 82.69 197 VAL B O 1
ATOM 7720 N N . ASN B 1 198 ? -4.305 -22.5 -6.188 1 78.56 198 ASN B N 1
ATOM 7721 C CA . ASN B 1 198 ? -4.312 -21.047 -5.992 1 78.56 198 ASN B CA 1
ATOM 7722 C C . ASN B 1 198 ? -3.707 -20.328 -7.188 1 78.56 198 ASN B C 1
ATOM 7724 O O . ASN B 1 198 ? -3.555 -19.094 -7.164 1 78.56 198 ASN B O 1
ATOM 7728 N N . SER B 1 199 ? -3.438 -21 -8.195 1 74.31 199 SER B N 1
ATOM 7729 C CA . SER B 1 199 ? -2.707 -20.391 -9.305 1 74.31 199 SER B CA 1
ATOM 7730 C C . SER B 1 199 ? -3.658 -19.734 -10.305 1 74.31 199 SER B C 1
ATOM 7732 O O . SER B 1 199 ? -3.256 -18.859 -11.07 1 74.31 199 SER B O 1
ATOM 7734 N N . MET B 1 200 ? -4.926 -20.203 -10.203 1 78.19 200 MET B N 1
ATOM 7735 C CA . MET B 1 200 ? -5.855 -19.656 -11.195 1 78.19 200 MET B CA 1
ATOM 7736 C C . MET B 1 200 ? -7.223 -19.391 -10.57 1 78.19 200 MET B C 1
ATOM 7738 O O . MET B 1 200 ? -7.621 -20.078 -9.625 1 78.19 200 MET B O 1
ATOM 7742 N N . GLY B 1 201 ? -7.844 -18.406 -11.156 1 88.12 201 GLY B N 1
ATOM 7743 C CA . GLY B 1 201 ? -9.219 -18.125 -10.773 1 88.12 201 GLY B CA 1
ATOM 7744 C C . GLY B 1 201 ? -9.344 -17.484 -9.414 1 88.12 201 GLY B C 1
ATOM 7745 O O . GLY B 1 201 ? -8.484 -16.703 -9.008 1 88.12 201 GLY B O 1
ATOM 7746 N N . LEU B 1 202 ? -10.57 -17.781 -8.828 1 94.31 202 LEU B N 1
ATOM 7747 C CA . LEU B 1 202 ? -10.859 -17.297 -7.48 1 94.31 202 LEU B CA 1
ATOM 7748 C C . LEU B 1 202 ? -10.703 -18.422 -6.457 1 94.31 202 LEU B C 1
ATOM 7750 O O . LEU B 1 202 ? -11.062 -19.562 -6.73 1 94.31 202 LEU B O 1
ATOM 7754 N N . HIS B 1 203 ? -10.117 -18.062 -5.367 1 95.38 203 HIS B N 1
ATOM 7755 C CA . HIS B 1 203 ? -9.984 -19.125 -4.371 1 95.38 203 HIS B CA 1
ATOM 7756 C C . HIS B 1 203 ? -10.148 -18.578 -2.959 1 95.38 203 HIS B C 1
ATOM 7758 O O . HIS B 1 203 ? -9.867 -17.391 -2.709 1 95.38 203 HIS B O 1
ATOM 7764 N N . GLN B 1 204 ? -10.641 -19.484 -2.053 1 95.75 204 GLN B N 1
ATOM 7765 C CA . GLN B 1 204 ? -10.891 -19.172 -0.649 1 95.75 204 GLN B CA 1
ATOM 7766 C C . GLN B 1 204 ? -10.609 -20.391 0.236 1 95.75 204 GLN B C 1
ATOM 7768 O O . GLN B 1 204 ? -10.891 -21.516 -0.155 1 95.75 204 GLN B O 1
ATOM 7773 N N . THR B 1 205 ? -10.102 -20.094 1.411 1 96.75 205 THR B N 1
ATOM 7774 C CA . THR B 1 205 ? -10.016 -21.141 2.414 1 96.75 205 THR B CA 1
ATOM 7775 C C . THR B 1 205 ? -11.336 -21.281 3.17 1 96.75 205 THR B C 1
ATOM 7777 O O . THR B 1 205 ? -12.102 -20.312 3.264 1 96.75 205 THR B O 1
ATOM 7780 N N . MET B 1 206 ? -11.57 -22.484 3.664 1 96.94 206 MET B N 1
ATOM 7781 C CA . MET B 1 206 ? -12.859 -22.734 4.301 1 96.94 206 MET B CA 1
ATOM 7782 C C . MET B 1 206 ? -12.711 -23.672 5.488 1 96.94 206 MET B C 1
ATOM 7784 O O . MET B 1 206 ? -11.977 -24.656 5.41 1 96.94 206 MET B O 1
ATOM 7788 N N . THR B 1 207 ? -13.375 -23.359 6.574 1 97 207 THR B N 1
ATOM 7789 C CA . THR B 1 207 ? -13.602 -24.297 7.664 1 97 207 THR B CA 1
ATOM 7790 C C . THR B 1 207 ? -15.039 -24.812 7.641 1 97 207 THR B C 1
ATOM 7792 O O . THR B 1 207 ? -15.336 -25.812 6.977 1 97 207 THR B O 1
ATOM 7795 N N . THR B 1 208 ? -16 -23.938 8.031 1 97.06 208 THR B N 1
ATOM 7796 C CA . THR B 1 208 ? -17.375 -24.406 8.062 1 97.06 208 THR B CA 1
ATOM 7797 C C . THR B 1 208 ? -18.203 -23.734 6.98 1 97.06 208 THR B C 1
ATOM 7799 O O . THR B 1 208 ? -19.281 -24.219 6.613 1 97.06 208 THR B O 1
ATOM 7802 N N . SER B 1 209 ? -17.766 -22.625 6.586 1 96.31 209 SER B N 1
ATOM 7803 C CA . SER B 1 209 ? -18.547 -21.891 5.602 1 96.31 209 SER B CA 1
ATOM 7804 C C . SER B 1 209 ? -17.656 -21.156 4.613 1 96.31 209 SER B C 1
ATOM 7806 O O . SER B 1 209 ? -16.562 -20.719 4.969 1 96.31 209 SER B O 1
ATOM 7808 N N . ALA B 1 210 ? -18.094 -21.078 3.359 1 96.69 210 ALA B N 1
ATOM 7809 C CA . ALA B 1 210 ? -17.438 -20.297 2.316 1 96.69 210 ALA B CA 1
ATOM 7810 C C . ALA B 1 210 ? -18.453 -19.812 1.276 1 96.69 210 ALA B C 1
ATOM 7812 O O . ALA B 1 210 ? -19.453 -20.484 1.015 1 96.69 210 ALA B O 1
ATOM 7813 N N . THR B 1 211 ? -18.266 -18.609 0.828 1 97.12 211 THR B N 1
ATOM 7814 C CA . THR B 1 211 ? -19.094 -18.047 -0.227 1 97.12 211 THR B CA 1
ATOM 7815 C C . THR B 1 211 ? -18.25 -17.297 -1.247 1 97.12 211 THR B C 1
ATOM 7817 O O . THR B 1 211 ? -17.5 -16.391 -0.89 1 97.12 211 THR B O 1
ATOM 7820 N N . ILE B 1 212 ? -18.297 -17.656 -2.5 1 95.12 212 ILE B N 1
ATOM 7821 C CA . ILE B 1 212 ? -17.547 -16.984 -3.557 1 95.12 212 ILE B CA 1
ATOM 7822 C C . ILE B 1 212 ? -18.516 -16.359 -4.551 1 95.12 212 ILE B C 1
ATOM 7824 O O . ILE B 1 212 ? -19.266 -17.047 -5.238 1 95.12 212 ILE B O 1
ATOM 7828 N N . PRO B 1 213 ? -18.531 -15.047 -4.594 1 92.75 213 PRO B N 1
ATOM 7829 C CA . PRO B 1 213 ? -19.328 -14.383 -5.633 1 92.75 213 PRO B CA 1
ATOM 7830 C C . PRO B 1 213 ? -18.688 -14.477 -7.016 1 92.75 213 PRO B C 1
ATOM 7832 O O . PRO B 1 213 ? -17.484 -14.266 -7.16 1 92.75 213 PRO B O 1
ATOM 7835 N N . VAL B 1 214 ? -19.469 -14.812 -8.047 1 93 214 VAL B N 1
ATOM 7836 C CA . VAL B 1 214 ? -18.984 -14.93 -9.422 1 93 214 VAL B CA 1
ATOM 7837 C C . VAL B 1 214 ? -19.844 -14.078 -10.352 1 93 214 VAL B C 1
ATOM 7839 O O . VAL B 1 214 ? -21.078 -14.211 -10.359 1 93 214 VAL B O 1
ATOM 7842 N N . GLU B 1 215 ? -19.203 -13.258 -11.109 1 90.88 215 GLU B N 1
ATOM 7843 C CA . GLU B 1 215 ? -19.906 -12.406 -12.078 1 90.88 215 GLU B CA 1
ATOM 7844 C C . GLU B 1 215 ? -19.922 -13.047 -13.461 1 90.88 215 GLU B C 1
ATOM 7846 O O . GLU B 1 215 ? -18.906 -13.594 -13.906 1 90.88 215 GLU B O 1
ATOM 7851 N N . LYS B 1 216 ? -20.984 -12.883 -14.148 1 91.69 216 LYS B N 1
ATOM 7852 C CA . LYS B 1 216 ? -21.141 -13.461 -15.477 1 91.69 216 LYS B CA 1
ATOM 7853 C C . LYS B 1 216 ? -20.203 -12.797 -16.484 1 91.69 216 LYS B C 1
ATOM 7855 O O . LYS B 1 216 ? -19.703 -13.445 -17.391 1 91.69 216 LYS B O 1
ATOM 7860 N N . SER B 1 217 ? -19.984 -11.516 -16.266 1 88.81 217 SER B N 1
ATOM 7861 C CA . SER B 1 217 ? -19.125 -10.758 -17.172 1 88.81 217 SER B CA 1
ATOM 7862 C C . SER B 1 217 ? -17.688 -11.289 -17.141 1 88.81 217 SER B C 1
ATOM 7864 O O . SER B 1 217 ? -16.969 -11.188 -18.125 1 88.81 217 SER B O 1
ATOM 7866 N N . ARG B 1 218 ? -17.344 -12.039 -16.125 1 86.06 218 ARG B N 1
ATOM 7867 C CA . ARG B 1 218 ? -15.992 -12.57 -15.992 1 86.06 218 ARG B CA 1
ATOM 7868 C C . ARG B 1 218 ? -15.93 -14.031 -16.422 1 86.06 218 ARG B C 1
ATOM 7870 O O . ARG B 1 218 ? -14.984 -14.453 -17.078 1 86.06 218 ARG B O 1
ATOM 7877 N N . MET B 1 219 ? -16.953 -14.703 -15.898 1 90.94 219 MET B N 1
ATOM 7878 C CA . MET B 1 219 ? -17.031 -16.125 -16.219 1 90.94 219 MET B CA 1
ATOM 7879 C C . MET B 1 219 ? -18.484 -16.547 -16.453 1 90.94 219 MET B C 1
ATOM 7881 O O . MET B 1 219 ? -19.266 -16.672 -15.516 1 90.94 219 MET B O 1
ATOM 7885 N N . SER B 1 220 ? -18.75 -16.938 -17.609 1 93.5 220 SER B N 1
ATOM 7886 C CA . SER B 1 220 ? -20.109 -17.391 -17.906 1 93.5 220 SER B CA 1
ATOM 7887 C C . SER B 1 220 ? -20.312 -18.828 -17.484 1 93.5 220 SER B C 1
ATOM 7889 O O . SER B 1 220 ? -21.438 -19.234 -17.188 1 93.5 220 SER B O 1
ATOM 7891 N N . SER B 1 221 ? -19.219 -19.625 -17.531 1 95.69 221 SER B N 1
ATOM 7892 C CA . SER B 1 221 ? -19.172 -20.984 -17 1 95.69 221 SER B CA 1
ATOM 7893 C C . SER B 1 221 ? -17.875 -21.25 -16.234 1 95.69 221 SER B C 1
ATOM 7895 O O . SER B 1 221 ? -16.844 -20.656 -16.547 1 95.69 221 SER B O 1
ATOM 7897 N N . PHE B 1 222 ? -18.109 -22.047 -15.195 1 96.44 222 PHE B N 1
ATOM 7898 C CA . PHE B 1 222 ? -16.906 -22.234 -14.398 1 96.44 222 PHE B CA 1
ATOM 7899 C C . PHE B 1 222 ? -16.922 -23.578 -13.68 1 96.44 222 PHE B C 1
ATOM 7901 O O . PHE B 1 222 ? -17.969 -24.219 -13.594 1 96.44 222 PHE B O 1
ATOM 7908 N N . TYR B 1 223 ? -15.75 -24.047 -13.305 1 96.88 223 TYR B N 1
ATOM 7909 C CA . TYR B 1 223 ? -15.586 -25.203 -12.43 1 96.88 223 TYR B CA 1
ATOM 7910 C C . TYR B 1 223 ? -15.492 -24.766 -10.969 1 96.88 223 TYR B C 1
ATOM 7912 O O . TYR B 1 223 ? -14.883 -23.75 -10.656 1 96.88 223 TYR B O 1
ATOM 7920 N N . VAL B 1 224 ? -16.141 -25.422 -10.141 1 97.31 224 VAL B N 1
ATOM 7921 C CA . VAL B 1 224 ? -15.93 -25.281 -8.703 1 97.31 224 VAL B CA 1
ATOM 7922 C C . VAL B 1 224 ? -15.062 -26.422 -8.195 1 97.31 224 VAL B C 1
ATOM 7924 O O . VAL B 1 224 ? -15.453 -27.594 -8.273 1 97.31 224 VAL B O 1
ATOM 7927 N N . VAL B 1 225 ? -13.914 -26.078 -7.711 1 97.25 225 VAL B N 1
ATOM 7928 C CA . VAL B 1 225 ? -12.922 -27.078 -7.32 1 97.25 225 VAL B CA 1
ATOM 7929 C C . VAL B 1 225 ? -12.82 -27.125 -5.797 1 97.25 225 VAL B C 1
ATOM 7931 O O . VAL B 1 225 ? -12.711 -26.094 -5.141 1 97.25 225 VAL B O 1
ATOM 7934 N N . PHE B 1 226 ? -12.891 -28.328 -5.27 1 97.38 226 PHE B N 1
ATOM 7935 C CA . PHE B 1 226 ? -12.836 -28.547 -3.83 1 97.38 226 PHE B CA 1
ATOM 7936 C C . PHE B 1 226 ? -11.578 -29.312 -3.447 1 97.38 226 PHE B C 1
ATOM 7938 O O . PHE B 1 226 ? -11.422 -30.484 -3.799 1 97.38 226 PHE B O 1
ATOM 7945 N N . VAL B 1 227 ? -10.719 -28.641 -2.68 1 96.62 227 VAL B N 1
ATOM 7946 C CA . VAL B 1 227 ? -9.461 -29.281 -2.293 1 96.62 227 VAL B CA 1
ATOM 7947 C C . VAL B 1 227 ? -9.312 -29.25 -0.772 1 96.62 227 VAL B C 1
ATOM 7949 O O . VAL B 1 227 ? -9.195 -28.172 -0.177 1 96.62 227 VAL B O 1
ATOM 7952 N N . VAL B 1 228 ? -9.344 -30.438 -0.15 1 96.62 228 VAL B N 1
ATOM 7953 C CA . VAL B 1 228 ? -9.07 -30.516 1.281 1 96.62 228 VAL B CA 1
ATOM 7954 C C . VAL B 1 228 ? -7.566 -30.406 1.528 1 96.62 228 VAL B C 1
ATOM 7956 O O . VAL B 1 228 ? -6.781 -31.141 0.917 1 96.62 228 VAL B O 1
ATOM 7959 N N . ASN B 1 229 ? -7.227 -29.531 2.389 1 94.88 229 ASN B N 1
ATOM 7960 C CA . ASN B 1 229 ? -5.812 -29.328 2.67 1 94.88 229 ASN B CA 1
ATOM 7961 C C . ASN B 1 229 ? -5.238 -30.469 3.514 1 94.88 229 ASN B C 1
ATOM 7963 O O . ASN B 1 229 ? -5.973 -31.109 4.258 1 94.88 229 ASN B O 1
ATOM 7967 N N . THR B 1 230 ? -3.926 -30.609 3.451 1 93.38 230 THR B N 1
ATOM 7968 C CA . THR B 1 230 ? -3.268 -31.703 4.145 1 93.38 230 THR B CA 1
ATOM 7969 C C . THR B 1 230 ? -3.232 -31.453 5.648 1 93.38 230 THR B C 1
ATOM 7971 O O . THR B 1 230 ? -3.189 -32.406 6.441 1 93.38 230 THR B O 1
ATOM 7974 N N . ASN B 1 231 ? -3.197 -30.219 5.977 1 92.88 231 ASN B N 1
ATOM 7975 C CA . ASN B 1 231 ? -3.26 -29.812 7.375 1 92.88 231 ASN B CA 1
ATOM 7976 C C . ASN B 1 231 ? -4.105 -28.547 7.551 1 92.88 231 ASN B C 1
ATOM 7978 O O . ASN B 1 231 ? -4.695 -28.062 6.59 1 92.88 231 ASN B O 1
ATOM 7982 N N . ASP B 1 232 ? -4.172 -28.094 8.742 1 94 232 ASP B N 1
ATOM 7983 C CA . ASP B 1 232 ? -5.062 -26.969 9.031 1 94 232 ASP B CA 1
ATOM 7984 C C . ASP B 1 232 ? -4.281 -25.656 9.141 1 94 232 ASP B C 1
ATOM 7986 O O . ASP B 1 232 ? -4.793 -24.672 9.672 1 94 232 ASP B O 1
ATOM 7990 N N . ASP B 1 233 ? -3.127 -25.547 8.625 1 92.12 233 ASP B N 1
ATOM 7991 C CA . ASP B 1 233 ? -2.252 -24.406 8.812 1 92.12 233 ASP B CA 1
ATOM 7992 C C . ASP B 1 233 ? -2.822 -23.156 8.133 1 92.12 233 ASP B C 1
ATOM 7994 O O . ASP B 1 233 ? -2.695 -22.047 8.656 1 92.12 233 ASP B O 1
ATOM 7998 N N . LEU B 1 234 ? -3.5 -23.359 7.027 1 93.38 234 LEU B N 1
ATOM 7999 C CA . LEU B 1 234 ? -4.035 -22.234 6.27 1 93.38 234 LEU B CA 1
ATOM 8000 C C . LEU B 1 234 ? -5.262 -21.641 6.957 1 93.38 234 LEU B C 1
ATOM 8002 O O . LEU B 1 234 ? -5.645 -20.5 6.688 1 93.38 234 LEU B O 1
ATOM 8006 N N . CYS B 1 235 ? -5.875 -22.422 7.816 1 94.88 235 CYS B N 1
ATOM 8007 C CA . CYS B 1 235 ? -7.141 -22.016 8.406 1 94.88 235 CYS B CA 1
ATOM 8008 C C . CYS B 1 235 ? -6.988 -21.75 9.906 1 94.88 235 CYS B C 1
ATOM 8010 O O . CYS B 1 235 ? -7.918 -21.281 10.562 1 94.88 235 CYS B O 1
ATOM 8012 N N . SER B 1 236 ? -5.887 -22.141 10.445 1 91.69 236 SER B N 1
ATOM 8013 C CA . SER B 1 236 ? -5.711 -22.047 11.891 1 91.69 236 SER B CA 1
ATOM 8014 C C . SER B 1 236 ? -4.484 -21.219 12.242 1 91.69 236 SER B C 1
ATOM 8016 O O . SER B 1 236 ? -3.535 -21.141 11.469 1 91.69 236 SER B O 1
ATOM 8018 N N . GLU B 1 237 ? -4.531 -20.578 13.375 1 86.31 237 GLU B N 1
ATOM 8019 C CA . GLU B 1 237 ? -3.41 -19.781 13.859 1 86.31 237 GLU B CA 1
ATOM 8020 C C . GLU B 1 237 ? -2.301 -20.672 14.414 1 86.31 237 GLU B C 1
ATOM 8022 O O . GLU B 1 237 ? -1.129 -20.281 14.406 1 86.31 237 GLU B O 1
ATOM 8027 N N . ILE B 1 238 ? -2.727 -21.797 14.859 1 84.62 238 ILE B N 1
ATOM 8028 C CA . ILE B 1 238 ? -1.758 -22.75 15.406 1 84.62 238 ILE B CA 1
ATOM 8029 C C . ILE B 1 238 ? -1.22 -23.641 14.289 1 84.62 238 ILE B C 1
ATOM 8031 O O . ILE B 1 238 ? -1.983 -24.359 13.633 1 84.62 238 ILE B O 1
ATOM 8035 N N . LEU B 1 239 ? 0.066 -23.531 14.055 1 85.25 239 LEU B N 1
ATOM 8036 C CA . LEU B 1 239 ? 0.688 -24.312 12.992 1 85.25 239 LEU B CA 1
ATOM 8037 C C . LEU B 1 239 ? 0.886 -25.75 13.422 1 85.25 239 LEU B C 1
ATOM 8039 O O . LEU B 1 239 ? 1.229 -26.016 14.578 1 85.25 239 LEU B O 1
ATOM 8043 N N . SER B 1 240 ? 0.561 -26.562 12.492 1 86.25 240 SER B N 1
ATOM 8044 C CA . SER B 1 240 ? 0.759 -27.984 12.742 1 86.25 240 SER B CA 1
ATOM 8045 C C . SER B 1 240 ? 2.227 -28.375 12.594 1 86.25 240 SER B C 1
ATOM 8047 O O . SER B 1 240 ? 2.982 -27.703 11.891 1 86.25 240 SER B O 1
ATOM 8049 N N . ILE B 1 241 ? 2.637 -29.375 13.383 1 84.38 241 ILE B N 1
ATOM 8050 C CA . ILE B 1 241 ? 3.982 -29.906 13.234 1 84.38 241 ILE B CA 1
ATOM 8051 C C . ILE B 1 241 ? 4.055 -30.781 11.984 1 84.38 241 ILE B C 1
ATOM 8053 O O . ILE B 1 241 ? 3.418 -31.828 11.914 1 84.38 241 ILE B O 1
ATOM 8057 N N . LYS B 1 242 ? 4.73 -30.328 11.031 1 82.44 242 LYS B N 1
ATOM 8058 C CA . LYS B 1 242 ? 4.898 -31.078 9.789 1 82.44 242 LYS B CA 1
ATOM 8059 C C . LYS B 1 242 ? 5.898 -32.219 9.969 1 82.44 242 LYS B C 1
ATOM 8061 O O . LYS B 1 242 ? 6.922 -32.062 10.633 1 82.44 242 LYS B O 1
ATOM 8066 N N . PRO B 1 243 ? 5.52 -33.25 9.336 1 89.56 243 PRO B N 1
ATOM 8067 C CA . PRO B 1 243 ? 6.5 -34.312 9.406 1 89.56 243 PRO B CA 1
ATOM 8068 C C . PRO B 1 243 ? 7.777 -34.031 8.625 1 89.56 243 PRO B C 1
ATOM 8070 O O . PRO B 1 243 ? 7.719 -33.375 7.57 1 89.56 243 PRO B O 1
ATOM 8073 N N . ASN B 1 244 ? 8.914 -34.469 9.094 1 87.81 244 ASN B N 1
ATOM 8074 C CA . ASN B 1 244 ? 10.203 -34.219 8.445 1 87.81 244 ASN B CA 1
ATOM 8075 C C . ASN B 1 244 ? 10.398 -35.156 7.246 1 87.81 244 ASN B C 1
ATOM 8077 O O . ASN B 1 244 ? 11.211 -34.844 6.363 1 87.81 244 ASN B O 1
ATOM 8081 N N . LYS B 1 245 ? 9.719 -36.375 7.355 1 89.94 245 LYS B N 1
ATOM 8082 C CA . LYS B 1 245 ? 9.781 -37.344 6.273 1 89.94 245 LYS B CA 1
ATOM 8083 C C . LYS B 1 245 ? 8.375 -37.781 5.852 1 89.94 245 LYS B C 1
ATOM 8085 O O . LYS B 1 245 ? 7.418 -37.625 6.609 1 89.94 245 LYS B O 1
ATOM 8090 N N . PRO B 1 246 ? 8.375 -38.188 4.594 1 90.88 246 PRO B N 1
ATOM 8091 C CA . PRO B 1 246 ? 7.059 -38.656 4.156 1 90.88 246 PRO B CA 1
ATOM 8092 C C . PRO B 1 246 ? 6.477 -39.719 5.078 1 90.88 246 PRO B C 1
ATOM 8094 O O . PRO B 1 246 ? 7.109 -40.781 5.301 1 90.88 246 PRO B O 1
ATOM 8097 N N . THR B 1 247 ? 5.316 -39.375 5.695 1 90.75 247 THR B N 1
ATOM 8098 C CA . THR B 1 247 ? 4.645 -40.281 6.645 1 90.75 247 THR B CA 1
ATOM 8099 C C . THR B 1 247 ? 3.201 -40.531 6.219 1 90.75 247 THR B C 1
ATOM 8101 O O . THR B 1 247 ? 2.502 -39.594 5.805 1 90.75 247 THR B O 1
ATOM 8104 N N . LYS B 1 248 ? 2.84 -41.75 6.328 1 90 248 LYS B N 1
ATOM 8105 C CA . LYS B 1 248 ? 1.49 -42.125 5.926 1 90 248 LYS B CA 1
ATOM 8106 C C . LYS B 1 248 ? 0.451 -41.625 6.918 1 90 248 LYS B C 1
ATOM 8108 O O . LYS B 1 248 ? 0.614 -41.781 8.125 1 90 248 LYS B O 1
ATOM 8113 N N . PHE B 1 249 ? -0.514 -40.938 6.395 1 86.5 249 PHE B N 1
ATOM 8114 C CA . PHE B 1 249 ? -1.616 -40.438 7.199 1 86.5 249 PHE B CA 1
ATOM 8115 C C . PHE B 1 249 ? -2.951 -40.969 6.699 1 86.5 249 PHE B C 1
ATOM 8117 O O . PHE B 1 249 ? -3.072 -41.375 5.535 1 86.5 249 PHE B O 1
ATOM 8124 N N . PRO B 1 250 ? -3.885 -41.062 7.652 1 86.56 250 PRO B N 1
ATOM 8125 C CA . PRO B 1 250 ? -5.227 -41.438 7.195 1 86.56 250 PRO B CA 1
ATOM 8126 C C . PRO B 1 250 ? -5.852 -40.375 6.289 1 86.56 250 PRO B C 1
ATOM 8128 O O . PRO B 1 250 ? -5.477 -39.188 6.355 1 86.56 250 PRO B O 1
ATOM 8131 N N . LEU B 1 251 ? -6.781 -40.812 5.531 1 88.06 251 LEU B N 1
ATOM 8132 C CA . LEU B 1 251 ? -7.453 -39.938 4.586 1 88.06 251 LEU B CA 1
ATOM 8133 C C . LEU B 1 251 ? -8.227 -38.844 5.316 1 88.06 251 LEU B C 1
ATOM 8135 O O . LEU B 1 251 ? -9.055 -39.156 6.18 1 88.06 251 LEU B O 1
ATOM 8139 N N . ARG B 1 252 ? -7.91 -37.688 5.059 1 91.56 252 ARG B N 1
ATOM 8140 C CA . ARG B 1 252 ? -8.609 -36.531 5.582 1 91.56 252 ARG B CA 1
ATOM 8141 C C . ARG B 1 252 ? -9.797 -36.156 4.707 1 91.56 252 ARG B C 1
ATOM 8143 O O . ARG B 1 252 ? -9.633 -35.562 3.631 1 91.56 252 ARG B O 1
ATOM 8150 N N . MET B 1 253 ? -10.945 -36.5 5.191 1 94.69 253 MET B N 1
ATOM 8151 C CA . MET B 1 253 ? -12.148 -36.312 4.387 1 94.69 253 MET B CA 1
ATOM 8152 C C . MET B 1 253 ? -13.055 -35.25 4.988 1 94.69 253 MET B C 1
ATOM 8154 O O . MET B 1 253 ? -13.102 -35.094 6.207 1 94.69 253 MET B O 1
ATOM 8158 N N . LYS B 1 254 ? -13.719 -34.531 4.117 1 96.5 254 LYS B N 1
ATOM 8159 C CA . LYS B 1 254 ? -14.68 -33.5 4.516 1 96.5 254 LYS B CA 1
ATOM 8160 C C . LYS B 1 254 ? -15.93 -33.531 3.646 1 96.5 254 LYS B C 1
ATOM 8162 O O . LYS B 1 254 ? -15.844 -33.688 2.426 1 96.5 254 LYS B O 1
ATOM 8167 N N . SER B 1 255 ? -17.078 -33.531 4.293 1 97.69 255 SER B N 1
ATOM 8168 C CA . SER B 1 255 ? -18.359 -33.469 3.598 1 97.69 255 SER B CA 1
ATOM 8169 C C . SER B 1 255 ? -18.984 -32.094 3.748 1 97.69 255 SER B C 1
ATOM 8171 O O . SER B 1 255 ? -18.922 -31.469 4.82 1 97.69 255 SER B O 1
ATOM 8173 N N . PHE B 1 256 ? -19.547 -31.594 2.709 1 97.62 256 PHE B N 1
ATOM 8174 C CA . PHE B 1 256 ? -20.109 -30.25 2.711 1 97.62 256 PHE B CA 1
ATOM 8175 C C . PHE B 1 256 ? -21.234 -30.141 1.688 1 97.62 256 PHE B C 1
ATOM 8177 O O . PHE B 1 256 ? -21.328 -30.953 0.763 1 97.62 256 PHE B O 1
ATOM 8184 N N . ASN B 1 257 ? -22.047 -29.188 1.875 1 97.69 257 ASN B N 1
ATOM 8185 C CA . ASN B 1 257 ? -23.141 -28.875 0.948 1 97.69 257 ASN B CA 1
ATOM 8186 C C . ASN B 1 257 ? -22.781 -27.703 0.05 1 97.69 257 ASN B C 1
ATOM 8188 O O . ASN B 1 257 ? -22.266 -26.688 0.526 1 97.69 257 ASN B O 1
ATOM 8192 N N . VAL B 1 258 ? -23 -27.906 -1.246 1 97.69 258 VAL B N 1
ATOM 8193 C CA . VAL B 1 258 ? -22.766 -26.844 -2.213 1 97.69 258 VAL B CA 1
ATOM 8194 C C . VAL B 1 258 ? -24.094 -26.328 -2.756 1 97.69 258 VAL B C 1
ATOM 8196 O O . VAL B 1 258 ? -24.938 -27.109 -3.186 1 97.69 258 VAL B O 1
ATOM 8199 N N . THR B 1 259 ? -24.297 -25.031 -2.615 1 96.75 259 THR B N 1
ATOM 8200 C CA . THR B 1 259 ? -25.5 -24.391 -3.146 1 96.75 259 THR B CA 1
ATOM 8201 C C . THR B 1 259 ? -25.125 -23.156 -3.965 1 96.75 259 THR B C 1
ATOM 8203 O O . THR B 1 259 ? -24.328 -22.328 -3.521 1 96.75 259 THR B O 1
ATOM 8206 N N . ILE B 1 260 ? -25.625 -23.078 -5.168 1 96.44 260 ILE B N 1
ATOM 8207 C CA . ILE B 1 260 ? -25.422 -21.891 -5.984 1 96.44 260 ILE B CA 1
ATOM 8208 C C . ILE B 1 260 ? -26.688 -21.047 -6.008 1 96.44 260 ILE B C 1
ATOM 8210 O O . ILE B 1 260 ? -27.766 -21.547 -6.363 1 96.44 260 ILE B O 1
ATOM 8214 N N . GLU B 1 261 ? -26.609 -19.844 -5.574 1 93.44 261 GLU B N 1
ATOM 8215 C CA . GLU B 1 261 ? -27.75 -18.938 -5.523 1 93.44 261 GLU B CA 1
ATOM 8216 C C . GLU B 1 261 ? -27.531 -17.734 -6.438 1 93.44 261 GLU B C 1
ATOM 8218 O O . GLU B 1 261 ? -26.406 -17.234 -6.559 1 93.44 261 GLU B O 1
ATOM 8223 N N . SER B 1 262 ? -28.594 -17.344 -7.094 1 92.25 262 SER B N 1
ATOM 8224 C CA . SER B 1 262 ? -28.531 -16.125 -7.906 1 92.25 262 SER B CA 1
ATOM 8225 C C . SER B 1 262 ? -28.469 -14.883 -7.035 1 92.25 262 SER B C 1
ATOM 8227 O O . SER B 1 262 ? -29.141 -14.805 -6.004 1 92.25 262 SER B O 1
ATOM 8229 N N . SER B 1 263 ? -27.578 -14 -7.414 1 88.75 263 SER B N 1
ATOM 8230 C CA . SER B 1 263 ? -27.453 -12.75 -6.676 1 88.75 263 SER B CA 1
ATOM 8231 C C . SER B 1 263 ? -28.391 -11.688 -7.223 1 88.75 263 SER B C 1
ATOM 8233 O O . SER B 1 263 ? -29.031 -11.883 -8.266 1 88.75 263 SER B O 1
ATOM 8235 N N . MET B 1 264 ? -28.484 -10.656 -6.492 1 87.88 264 MET B N 1
ATOM 8236 C CA . MET B 1 264 ? -29.297 -9.508 -6.867 1 87.88 264 MET B CA 1
ATOM 8237 C C . MET B 1 264 ? -28.781 -8.859 -8.148 1 87.88 264 MET B C 1
ATOM 8239 O O . MET B 1 264 ? -27.562 -8.75 -8.336 1 87.88 264 MET B O 1
ATOM 8243 N N . LYS B 1 265 ? -29.781 -8.461 -9.062 1 89.19 265 LYS B N 1
ATOM 8244 C CA . LYS B 1 265 ? -29.391 -7.781 -10.297 1 89.19 265 LYS B CA 1
ATOM 8245 C C . LYS B 1 265 ? -28.812 -6.398 -10.008 1 89.19 265 LYS B C 1
ATOM 8247 O O . LYS B 1 265 ? -29.219 -5.738 -9.047 1 89.19 265 LYS B O 1
ATOM 8252 N N . ILE B 1 266 ? -27.969 -5.934 -10.828 1 87.62 266 ILE B N 1
ATOM 8253 C CA . ILE B 1 266 ? -27.25 -4.676 -10.633 1 87.62 266 ILE B CA 1
ATOM 8254 C C . ILE B 1 266 ? -28.25 -3.518 -10.617 1 87.62 266 ILE B C 1
ATOM 8256 O O . ILE B 1 266 ? -28.125 -2.592 -9.812 1 87.62 266 ILE B O 1
ATOM 8260 N N . PHE B 1 267 ? -29.266 -3.566 -11.43 1 88.69 267 PHE B N 1
ATOM 8261 C CA . PHE B 1 267 ? -30.234 -2.488 -11.508 1 88.69 267 PHE B CA 1
ATOM 8262 C C . PHE B 1 267 ? -31.047 -2.402 -10.219 1 88.69 267 PHE B C 1
ATOM 8264 O O . PHE B 1 267 ? -31.516 -1.321 -9.836 1 88.69 267 PHE B O 1
ATOM 8271 N N . ASP B 1 268 ? -31.188 -3.48 -9.516 1 91.69 268 ASP B N 1
ATOM 8272 C CA . ASP B 1 268 ? -31.969 -3.521 -8.289 1 91.69 268 ASP B CA 1
ATOM 8273 C C . ASP B 1 268 ? -31.234 -2.855 -7.137 1 91.69 268 ASP B C 1
ATOM 8275 O O . ASP B 1 268 ? -31.812 -2.578 -6.09 1 91.69 268 ASP B O 1
ATOM 8279 N N . TYR B 1 269 ? -29.906 -2.574 -7.309 1 93.12 269 TYR B N 1
ATOM 8280 C CA . TYR B 1 269 ? -29.141 -1.849 -6.301 1 93.12 269 TYR B CA 1
ATOM 8281 C C . TYR B 1 269 ? -29.703 -0.451 -6.09 1 93.12 269 TYR B C 1
ATOM 8283 O O . TYR B 1 269 ? -29.484 0.164 -5.043 1 93.12 269 TYR B O 1
ATOM 8291 N N . THR B 1 270 ? -30.438 0.078 -7.039 1 94.06 270 THR B N 1
ATOM 8292 C CA . THR B 1 270 ? -30.969 1.438 -6.996 1 94.06 270 THR B CA 1
ATOM 8293 C C . THR B 1 270 ? -32.031 1.577 -5.906 1 94.06 270 THR B C 1
ATOM 8295 O O . THR B 1 270 ? -32.125 2.631 -5.273 1 94.06 270 THR B O 1
ATOM 8298 N N . ILE B 1 271 ? -32.688 0.539 -5.574 1 94.94 271 ILE B N 1
ATOM 8299 C CA . ILE B 1 271 ? -33.781 0.588 -4.613 1 94.94 271 ILE B CA 1
ATOM 8300 C C . ILE B 1 271 ? -33.25 0.875 -3.217 1 94.94 271 ILE B C 1
ATOM 8302 O O . ILE B 1 271 ? -33.625 1.857 -2.58 1 94.94 271 ILE B O 1
ATOM 8306 N N . PRO B 1 272 ? -32.344 0.023 -2.748 1 95.31 272 PRO B N 1
ATOM 8307 C CA . PRO B 1 272 ? -31.812 0.329 -1.411 1 95.31 272 PRO B CA 1
ATOM 8308 C C . PRO B 1 272 ? -31.078 1.661 -1.355 1 95.31 272 PRO B C 1
ATOM 8310 O O . PRO B 1 272 ? -31.141 2.371 -0.349 1 95.31 272 PRO B O 1
ATOM 8313 N N . ILE B 1 273 ? -30.406 2.07 -2.371 1 94.56 273 ILE B N 1
ATOM 8314 C CA . ILE B 1 273 ? -29.656 3.318 -2.396 1 94.56 273 ILE B CA 1
ATOM 8315 C C . ILE B 1 273 ? -30.609 4.504 -2.355 1 94.56 273 ILE B C 1
ATOM 8317 O O . ILE B 1 273 ? -30.406 5.445 -1.583 1 94.56 273 ILE B O 1
ATOM 8321 N N . VAL B 1 274 ? -31.672 4.441 -3.143 1 94.31 274 VAL B N 1
ATOM 8322 C CA . VAL B 1 274 ? -32.656 5.512 -3.191 1 94.31 274 VAL B CA 1
ATOM 8323 C C . VAL B 1 274 ? -33.438 5.562 -1.876 1 94.31 274 VAL B C 1
ATOM 8325 O O . VAL B 1 274 ? -33.781 6.641 -1.396 1 94.31 274 VAL B O 1
ATOM 8328 N N . PHE B 1 275 ? -33.656 4.414 -1.322 1 94.81 275 PHE B N 1
ATOM 8329 C CA . PHE B 1 275 ? -34.312 4.363 -0.028 1 94.81 275 PHE B CA 1
ATOM 8330 C C . PHE B 1 275 ? -33.531 5.16 1.015 1 94.81 275 PHE B C 1
ATOM 8332 O O . PHE B 1 275 ? -34.125 6.004 1.709 1 94.81 275 PHE B O 1
ATOM 8339 N N . TRP B 1 276 ? -32.281 4.895 1.131 1 92.38 276 TRP B N 1
ATOM 8340 C CA . TRP B 1 276 ? -31.438 5.598 2.098 1 92.38 276 TRP B CA 1
ATOM 8341 C C . TRP B 1 276 ? -31.328 7.078 1.752 1 92.38 276 TRP B C 1
ATOM 8343 O O . TRP B 1 276 ? -31.328 7.93 2.645 1 92.38 276 TRP B O 1
ATOM 8353 N N . ALA B 1 277 ? -31.297 7.422 0.476 1 93.25 277 ALA B N 1
ATOM 8354 C CA . ALA B 1 277 ? -31.266 8.812 0.041 1 93.25 277 ALA B CA 1
ATOM 8355 C C . ALA B 1 277 ? -32.562 9.531 0.444 1 93.25 277 ALA B C 1
ATOM 8357 O O . ALA B 1 277 ? -32.531 10.703 0.835 1 93.25 277 ALA B O 1
ATOM 8358 N N . CYS B 1 278 ? -33.625 8.836 0.414 1 93.69 278 CYS B N 1
ATOM 8359 C CA . CYS B 1 278 ? -34.906 9.406 0.809 1 93.69 278 CYS B CA 1
ATOM 8360 C C . CYS B 1 278 ? -34.938 9.68 2.309 1 93.69 278 CYS B C 1
ATOM 8362 O O . CYS B 1 278 ? -35.469 10.703 2.748 1 93.69 278 CYS B O 1
ATOM 8364 N N . ILE B 1 279 ? -34.375 8.828 3.082 1 92.69 279 ILE B N 1
ATOM 8365 C CA . ILE B 1 279 ? -34.312 9.023 4.527 1 92.69 279 ILE B CA 1
ATOM 8366 C C . ILE B 1 279 ? -33.469 10.25 4.84 1 92.69 279 ILE B C 1
ATOM 8368 O O . ILE B 1 279 ? -33.812 11.078 5.68 1 92.69 279 ILE B O 1
ATOM 8372 N N . LEU B 1 280 ? -32.312 10.398 4.172 1 92.12 280 LEU B N 1
ATOM 8373 C CA . LEU B 1 280 ? -31.453 11.547 4.391 1 92.12 280 LEU B CA 1
ATOM 8374 C C . LEU B 1 280 ? -32.125 12.844 3.961 1 92.12 280 LEU B C 1
ATOM 8376 O O . LEU B 1 280 ? -31.953 13.875 4.602 1 92.12 280 LEU B O 1
ATOM 8380 N N . LEU B 1 281 ? -32.938 12.742 2.912 1 91.12 281 LEU B N 1
ATOM 8381 C CA . LEU B 1 281 ? -33.719 13.898 2.473 1 91.12 281 LEU B CA 1
ATOM 8382 C C . LEU B 1 281 ? -34.75 14.281 3.512 1 91.12 281 LEU B C 1
ATOM 8384 O O . LEU B 1 281 ? -34.969 15.469 3.785 1 91.12 281 LEU B O 1
ATOM 8388 N N . LEU B 1 282 ? -35.375 13.281 4.023 1 92.31 282 LEU B N 1
ATOM 8389 C CA . LEU B 1 282 ? -36.344 13.539 5.082 1 92.31 282 LEU B CA 1
ATOM 8390 C C . LEU B 1 282 ? -35.688 14.195 6.285 1 92.31 282 LEU B C 1
ATOM 8392 O O . LEU B 1 282 ? -36.25 15.125 6.875 1 92.31 282 LEU B O 1
ATOM 8396 N N . VAL B 1 283 ? -34.531 13.695 6.625 1 90.81 283 VAL B N 1
ATOM 8397 C CA . VAL B 1 283 ? -33.781 14.289 7.73 1 90.81 283 VAL B CA 1
ATOM 8398 C C . VAL B 1 283 ? -33.469 15.75 7.41 1 90.81 283 VAL B C 1
ATOM 8400 O O . VAL B 1 283 ? -33.562 16.609 8.281 1 90.81 283 VAL B O 1
ATOM 8403 N N . THR B 1 284 ? -33.062 16 6.195 1 90.5 284 THR B N 1
ATOM 8404 C CA . THR B 1 284 ? -32.75 17.359 5.777 1 90.5 284 THR B CA 1
ATOM 8405 C C . THR B 1 284 ? -33.969 18.266 5.945 1 90.5 284 THR B C 1
ATOM 8407 O O . THR B 1 284 ? -33.844 19.406 6.422 1 90.5 284 THR B O 1
ATOM 8410 N N . ILE B 1 285 ? -35.125 17.781 5.621 1 90.75 285 ILE B N 1
ATOM 8411 C CA . ILE B 1 285 ? -36.375 18.547 5.742 1 90.75 285 ILE B CA 1
ATOM 8412 C C . ILE B 1 285 ? -36.656 18.812 7.215 1 90.75 285 ILE B C 1
ATOM 8414 O O . ILE B 1 285 ? -37 19.938 7.59 1 90.75 285 ILE B O 1
ATOM 8418 N N . VAL B 1 286 ? -36.469 17.828 8 1 88.12 286 VAL B N 1
ATOM 8419 C CA . VAL B 1 286 ? -36.719 17.984 9.43 1 88.12 286 VAL B CA 1
ATOM 8420 C C . VAL B 1 286 ? -35.75 19.016 10.023 1 88.12 286 VAL B C 1
ATOM 8422 O O . VAL B 1 286 ? -36.156 19.859 10.828 1 88.12 286 VAL B O 1
ATOM 8425 N N . VAL B 1 287 ? -34.5 18.984 9.695 1 86.94 287 VAL B N 1
ATOM 8426 C CA . VAL B 1 287 ? -33.5 19.922 10.195 1 86.94 287 VAL B CA 1
ATOM 8427 C C . VAL B 1 287 ? -33.812 21.328 9.727 1 86.94 287 VAL B C 1
ATOM 8429 O O . VAL B 1 287 ? -33.688 22.297 10.484 1 86.94 287 VAL B O 1
ATOM 8432 N N . PHE B 1 288 ? -34.312 21.469 8.516 1 85.94 288 PHE B N 1
ATOM 8433 C CA . PHE B 1 288 ? -34.688 22.781 7.984 1 85.94 288 PHE B CA 1
ATOM 8434 C C . PHE B 1 288 ? -35.875 23.328 8.742 1 85.94 288 PHE B C 1
ATOM 8436 O O . PHE B 1 288 ? -35.938 24.531 9.047 1 85.94 288 PHE B O 1
ATOM 8443 N N . VAL B 1 289 ? -36.781 22.469 8.984 1 83.81 289 VAL B N 1
ATOM 8444 C CA . VAL B 1 289 ? -37.969 22.875 9.75 1 83.81 289 VAL B CA 1
ATOM 8445 C C . VAL B 1 289 ? -37.562 23.266 11.164 1 83.81 289 VAL B C 1
ATOM 8447 O O . VAL B 1 289 ? -38.031 24.281 11.703 1 83.81 289 VAL B O 1
ATOM 8450 N N . TYR B 1 290 ? -36.656 22.438 11.656 1 80.06 290 TYR B N 1
ATOM 8451 C CA . TYR B 1 290 ? -36.125 22.75 12.969 1 80.06 290 TYR B CA 1
ATOM 8452 C C . TYR B 1 290 ? -35.438 24.109 12.977 1 80.06 290 TYR B C 1
ATOM 8454 O O . TYR B 1 290 ? -35.656 24.922 13.883 1 80.06 290 TYR B O 1
ATOM 8462 N N . HIS B 1 291 ? -34.625 24.406 12.039 1 79.06 291 HIS B N 1
ATOM 8463 C CA . HIS B 1 291 ? -33.906 25.688 11.945 1 79.06 291 HIS B CA 1
ATOM 8464 C C . HIS B 1 291 ? -34.875 26.844 11.766 1 79.06 291 HIS B C 1
ATOM 8466 O O . HIS B 1 291 ? -34.656 27.938 12.281 1 79.06 291 HIS B O 1
ATOM 8472 N N . TYR B 1 292 ? -35.938 26.594 11.039 1 79 292 TYR B N 1
ATOM 8473 C CA . TYR B 1 292 ? -36.969 27.625 10.828 1 79 292 TYR B CA 1
ATOM 8474 C C . TYR B 1 292 ? -37.656 27.984 12.141 1 79 292 TYR B C 1
ATOM 8476 O O . TYR B 1 292 ? -37.781 29.172 12.477 1 79 292 TYR B O 1
ATOM 8484 N N . PHE B 1 293 ? -37.969 27.047 12.875 1 77.44 293 PHE B N 1
ATOM 8485 C CA . PHE B 1 293 ? -38.656 27.297 14.141 1 77.44 293 PHE B CA 1
ATOM 8486 C C . PHE B 1 293 ? -37.688 27.875 15.164 1 77.44 293 PHE B C 1
ATOM 8488 O O . PHE B 1 293 ? -38.062 28.703 15.984 1 77.44 293 PHE B O 1
ATOM 8495 N N . ASP B 1 294 ? -36.438 27.359 15.141 1 72.81 294 ASP B N 1
ATOM 8496 C CA . ASP B 1 294 ? -35.406 27.891 16.016 1 72.81 294 ASP B CA 1
ATOM 8497 C C . ASP B 1 294 ? -35.156 29.375 15.734 1 72.81 294 ASP B C 1
ATOM 8499 O O . ASP B 1 294 ? -34.938 30.156 16.656 1 72.81 294 ASP B O 1
ATOM 8503 N N . GLY B 1 295 ? -35.25 29.719 14.484 1 70.88 295 GLY B N 1
ATOM 8504 C CA . GLY B 1 295 ? -35.125 31.125 14.109 1 70.88 295 GLY B CA 1
ATOM 8505 C C . GLY B 1 295 ? -36.25 31.984 14.648 1 70.88 295 GLY B C 1
ATOM 8506 O O . GLY B 1 295 ? -36 33.094 15.125 1 70.88 295 GLY B O 1
ATOM 8507 N N . ILE B 1 296 ? -37.438 31.469 14.68 1 73.44 296 ILE B N 1
ATOM 8508 C CA . ILE B 1 296 ? -38.562 32.188 15.227 1 73.44 296 ILE B CA 1
ATOM 8509 C C . ILE B 1 296 ? -38.406 32.344 16.734 1 73.44 296 ILE B C 1
ATOM 8511 O O . ILE B 1 296 ? -38.656 33.438 17.281 1 73.44 296 ILE B O 1
ATOM 8515 N N . TRP B 1 297 ? -37.938 31.281 17.297 1 69.19 297 TRP B N 1
ATOM 8516 C CA . TRP B 1 297 ? -37.75 31.297 18.75 1 69.19 297 TRP B CA 1
ATOM 8517 C C . TRP B 1 297 ? -36.625 32.281 19.125 1 69.19 297 TRP B C 1
ATOM 8519 O O . TRP B 1 297 ? -36.781 33.031 20.094 1 69.19 297 TRP B O 1
ATOM 8529 N N . GLU B 1 298 ? -35.531 32.281 18.438 1 68.19 298 GLU B N 1
ATOM 8530 C CA . GLU B 1 298 ? -34.406 33.188 18.703 1 68.19 298 GLU B CA 1
ATOM 8531 C C . GLU B 1 298 ? -34.875 34.625 18.594 1 68.19 298 GLU B C 1
ATOM 8533 O O . GLU B 1 298 ? -34.469 35.469 19.391 1 68.19 298 GLU B O 1
ATOM 8538 N N . ARG B 1 299 ? -35.75 34.938 17.641 1 67 299 ARG B N 1
ATOM 8539 C CA . ARG B 1 299 ? -36.281 36.281 17.484 1 67 299 ARG B CA 1
ATOM 8540 C C . ARG B 1 299 ? -37.125 36.688 18.672 1 67 299 ARG B C 1
ATOM 8542 O O . ARG B 1 299 ? -37.031 37.812 19.156 1 67 299 ARG B O 1
ATOM 8549 N N . ARG B 1 300 ? -37.875 35.812 19.094 1 65.56 300 ARG B N 1
ATOM 8550 C CA . ARG B 1 300 ? -38.719 36.094 20.25 1 65.56 300 ARG B CA 1
ATOM 8551 C C . ARG B 1 300 ? -37.875 36.25 21.516 1 65.56 300 ARG B C 1
ATOM 8553 O O . ARG B 1 300 ? -38.125 37.125 22.344 1 65.56 300 ARG B O 1
ATOM 8560 N N . PHE B 1 301 ? -36.938 35.344 21.5 1 64.69 301 PHE B N 1
ATOM 8561 C CA . PHE B 1 301 ? -36.031 35.375 22.656 1 64.69 301 PHE B CA 1
ATOM 8562 C C . PHE B 1 301 ? -35.219 36.656 22.703 1 64.69 301 PHE B C 1
ATOM 8564 O O . PHE B 1 301 ? -35.094 37.281 23.766 1 64.69 301 PHE B O 1
ATOM 8571 N N . VAL B 1 302 ? -34.656 37.031 21.594 1 65.62 302 VAL B N 1
ATOM 8572 C CA . VAL B 1 302 ? -33.875 38.25 21.5 1 65.62 302 VAL B CA 1
ATOM 8573 C C . VAL B 1 302 ? -34.781 39.469 21.828 1 65.62 302 VAL B C 1
ATOM 8575 O O . VAL B 1 302 ? -34.344 40.375 22.516 1 65.62 302 VAL B O 1
ATOM 8578 N N . SER B 1 303 ? -36 39.438 21.422 1 63.97 303 SER B N 1
ATOM 8579 C CA . SER B 1 303 ? -36.906 40.531 21.703 1 63.97 303 SER B CA 1
ATOM 8580 C C . SER B 1 303 ? -37.219 40.625 23.188 1 63.97 303 SER B C 1
ATOM 8582 O O . SER B 1 303 ? -37.281 41.719 23.75 1 63.97 303 SER B O 1
ATOM 8584 N N . ARG B 1 304 ? -37.344 39.531 23.766 1 62.59 304 ARG B N 1
ATOM 8585 C CA . ARG B 1 304 ? -37.625 39.531 25.188 1 62.59 304 ARG B CA 1
ATOM 8586 C C . ARG B 1 304 ? -36.406 39.969 25.984 1 62.59 304 ARG B C 1
ATOM 8588 O O . ARG B 1 304 ? -36.531 40.719 26.969 1 62.59 304 ARG B O 1
ATOM 8595 N N . ALA B 1 305 ? -35.219 39.469 25.578 1 60.5 305 ALA B N 1
ATOM 8596 C CA . ALA B 1 305 ? -33.969 39.812 26.219 1 60.5 305 ALA B CA 1
ATOM 8597 C C . ALA B 1 305 ? -33.688 41.312 26.094 1 60.5 305 ALA B C 1
ATOM 8599 O O . ALA B 1 305 ? -33.25 41.969 27.047 1 60.5 305 ALA B O 1
ATOM 8600 N N . TYR B 1 306 ? -34.031 41.844 24.953 1 59.88 306 TYR B N 1
ATOM 8601 C CA . TYR B 1 306 ? -33.906 43.281 24.734 1 59.88 306 TYR B CA 1
ATOM 8602 C C . TYR B 1 306 ? -34.812 44.031 25.703 1 59.88 306 TYR B C 1
ATOM 8604 O O . TYR B 1 306 ? -34.375 45.062 26.266 1 59.88 306 TYR B O 1
ATOM 8612 N N . THR B 1 307 ? -35.938 43.531 25.922 1 60.03 307 THR B N 1
ATOM 8613 C CA . THR B 1 307 ? -36.812 44.219 26.844 1 60.03 307 THR B CA 1
ATOM 8614 C C . THR B 1 307 ? -36.281 44.125 28.281 1 60.03 307 THR B C 1
ATOM 8616 O O . THR B 1 307 ? -36.344 45.094 29.031 1 60.03 307 THR B O 1
ATOM 8619 N N . HIS B 1 308 ? -35.75 43 28.516 1 58.75 308 HIS B N 1
ATOM 8620 C CA . HIS B 1 308 ? -35.219 42.812 29.859 1 58.75 308 HIS B CA 1
ATOM 8621 C C . HIS B 1 308 ? -33.938 43.625 30.062 1 58.75 308 HIS B C 1
ATOM 8623 O O . HIS B 1 308 ? -33.719 44.219 31.125 1 58.75 308 HIS B O 1
ATOM 8629 N N . LEU B 1 309 ? -33.031 43.562 29.078 1 59.41 309 LEU B N 1
ATOM 8630 C CA . LEU B 1 309 ? -31.797 44.344 29.141 1 59.41 309 LEU B CA 1
ATOM 8631 C C . LEU B 1 309 ? -32.094 45.844 29.172 1 59.41 309 LEU B C 1
ATOM 8633 O O . LEU B 1 309 ? -31.422 46.594 29.891 1 59.41 309 LEU B O 1
ATOM 8637 N N . GLU B 1 310 ? -33.094 46.219 28.453 1 57.5 310 GLU B N 1
ATOM 8638 C CA . GLU B 1 310 ? -33.562 47.625 28.5 1 57.5 310 GLU B CA 1
ATOM 8639 C C . GLU B 1 310 ? -34.188 47.938 29.859 1 57.5 310 GLU B C 1
ATOM 8641 O O . GLU B 1 310 ? -34 49.031 30.406 1 57.5 310 GLU B O 1
ATOM 8646 N N . ASP B 1 311 ? -34.875 47.031 30.359 1 55.38 311 ASP B N 1
ATOM 8647 C CA . ASP B 1 311 ? -35.469 47.219 31.688 1 55.38 311 ASP B CA 1
ATOM 8648 C C . ASP B 1 311 ? -34.375 47.25 32.781 1 55.38 311 ASP B C 1
ATOM 8650 O O . ASP B 1 311 ? -34.406 48.062 33.688 1 55.38 311 ASP B O 1
ATOM 8654 N N . ASN B 1 312 ? -33.469 46.375 32.656 1 53.09 312 ASN B N 1
ATOM 8655 C CA . ASN B 1 312 ? -32.406 46.281 33.656 1 53.09 312 ASN B CA 1
ATOM 8656 C C . ASN B 1 312 ? -31.391 47.438 33.469 1 53.09 312 ASN B C 1
ATOM 8658 O O . ASN B 1 312 ? -30.844 47.938 34.469 1 53.09 312 ASN B O 1
ATOM 8662 N N . ALA B 1 313 ? -31.109 47.812 32.312 1 52.44 313 ALA B N 1
ATOM 8663 C CA . ALA B 1 313 ? -30.312 49.031 32.062 1 52.44 313 ALA B CA 1
ATOM 8664 C C . ALA B 1 313 ? -31 50.25 32.656 1 52.44 313 ALA B C 1
ATOM 8666 O O . ALA B 1 313 ? -30.344 51.156 33.188 1 52.44 313 ALA B O 1
ATOM 8667 N N . GLN B 1 314 ? -32.281 50.312 32.625 1 49.97 314 GLN B N 1
ATOM 8668 C CA . GLN B 1 314 ? -33 51.375 33.312 1 49.97 314 GLN B CA 1
ATOM 8669 C C . GLN B 1 314 ? -32.906 51.219 34.812 1 49.97 314 GLN B C 1
ATOM 8671 O O . GLN B 1 314 ? -32.688 52.188 35.531 1 49.97 314 GLN B O 1
ATOM 8676 N N . GLU B 1 315 ? -32.969 50.031 35.25 1 50.31 315 GLU B N 1
ATOM 8677 C CA . GLU B 1 315 ? -32.812 49.812 36.688 1 50.31 315 GLU B CA 1
ATOM 8678 C C . GLU B 1 315 ? -31.375 50 37.156 1 50.31 315 GLU B C 1
ATOM 8680 O O . GLU B 1 315 ? -31.125 50.562 38.219 1 50.31 315 GLU B O 1
ATOM 8685 N N . GLN B 1 316 ? -30.406 49.562 36.438 1 49.47 316 GLN B N 1
ATOM 8686 C CA . GLN B 1 316 ? -28.984 49.75 36.75 1 49.47 316 GLN B CA 1
ATOM 8687 C C . GLN B 1 316 ? -28.578 51.219 36.562 1 49.47 316 GLN B C 1
ATOM 8689 O O . GLN B 1 316 ? -27.781 51.75 37.312 1 49.47 316 GLN B O 1
ATOM 8694 N N . ARG B 1 317 ? -29.078 52 35.656 1 47.59 317 ARG B N 1
ATOM 8695 C CA . ARG B 1 317 ? -28.938 53.438 35.625 1 47.59 317 ARG B CA 1
ATOM 8696 C C . ARG B 1 317 ? -29.516 54.062 36.875 1 47.59 317 ARG B C 1
ATOM 8698 O O . ARG B 1 317 ? -28.938 55 37.438 1 47.59 317 ARG B O 1
ATOM 8705 N N . ILE B 1 318 ? -30.594 53.5 37.312 1 48.5 318 ILE B N 1
ATOM 8706 C CA . ILE B 1 318 ? -31.172 53.969 38.562 1 48.5 318 ILE B CA 1
ATOM 8707 C C . ILE B 1 318 ? -30.297 53.562 39.75 1 48.5 318 ILE B C 1
ATOM 8709 O O . ILE B 1 318 ? -30.016 54.344 40.625 1 48.5 318 ILE B O 1
ATOM 8713 N N . ARG B 1 319 ? -29.75 52.344 39.75 1 51.72 319 ARG B N 1
ATOM 8714 C CA . ARG B 1 319 ? -28.906 51.875 40.844 1 51.72 319 ARG B CA 1
ATOM 8715 C C . ARG B 1 319 ? -27.5 52.438 40.75 1 51.72 319 ARG B C 1
ATOM 8717 O O . ARG B 1 319 ? -26.906 52.844 41.75 1 51.72 319 ARG B O 1
ATOM 8724 N N . ASP B 1 320 ? -27 52.5 39.594 1 44.34 320 ASP B N 1
ATOM 8725 C CA . ASP B 1 320 ? -25.75 53.219 39.406 1 44.34 320 ASP B CA 1
ATOM 8726 C C . ASP B 1 320 ? -25.922 54.719 39.781 1 44.34 320 ASP B C 1
ATOM 8728 O O . ASP B 1 320 ? -25.016 55.312 40.344 1 44.34 320 ASP B O 1
ATOM 8732 N N . PHE B 1 321 ? -27.094 55.312 39.5 1 41.19 321 PHE B N 1
ATOM 8733 C CA . PHE B 1 321 ? -27.391 56.656 40 1 41.19 321 PHE B CA 1
ATOM 8734 C C . PHE B 1 321 ? -27.391 56.688 41.531 1 41.19 321 PHE B C 1
ATOM 8736 O O . PHE B 1 321 ? -26.781 57.594 42.125 1 41.19 321 PHE B O 1
ATOM 8743 N N . TYR B 1 322 ? -28.016 55.688 42.125 1 42.62 322 TYR B N 1
ATOM 8744 C CA . TYR B 1 322 ? -27.953 55.719 43.562 1 42.62 322 TYR B CA 1
ATOM 8745 C C . TYR B 1 322 ? -26.594 55.25 44.062 1 42.62 322 TYR B C 1
ATOM 8747 O O . TYR B 1 322 ? -26.062 55.812 45.062 1 42.62 322 TYR B O 1
ATOM 8755 N N . ASP B 1 323 ? -26 54.219 43.531 1 41.78 323 ASP B N 1
ATOM 8756 C CA . ASP B 1 323 ? -24.688 53.781 44 1 41.78 323 ASP B CA 1
ATOM 8757 C C . ASP B 1 323 ? -23.594 54.75 43.531 1 41.78 323 ASP B C 1
ATOM 8759 O O . ASP B 1 323 ? -22.594 54.938 44.219 1 41.78 323 ASP B O 1
ATOM 8763 N N . PHE B 1 324 ? -23.703 55.375 42.344 1 37.41 324 PHE B N 1
ATOM 8764 C CA . PHE B 1 324 ? -22.797 56.469 42.031 1 37.41 324 PHE B CA 1
ATOM 8765 C C . PHE B 1 324 ? -22.891 57.562 43.094 1 37.41 324 PHE B C 1
ATOM 8767 O O . PHE B 1 324 ? -21.891 58.156 43.469 1 37.41 324 PHE B O 1
ATOM 8774 N N . GLN B 1 325 ? -24.156 57.844 43.594 1 38.31 325 GLN B N 1
ATOM 8775 C CA . GLN B 1 325 ? -24.234 58.781 44.688 1 38.31 325 GLN B CA 1
ATOM 8776 C C . GLN B 1 325 ? -23.469 58.312 45.938 1 38.31 325 GLN B C 1
ATOM 8778 O O . GLN B 1 325 ? -22.828 59.094 46.625 1 38.31 325 GLN B O 1
ATOM 8783 N N . ARG B 1 326 ? -23.609 56.969 46.25 1 42.41 326 ARG B N 1
ATOM 8784 C CA . ARG B 1 326 ? -22.891 56.5 47.438 1 42.41 326 ARG B CA 1
ATOM 8785 C C . ARG B 1 326 ? -21.406 56.406 47.156 1 42.41 326 ARG B C 1
ATOM 8787 O O . ARG B 1 326 ? -20.578 56.719 48 1 42.41 326 ARG B O 1
ATOM 8794 N N . MET B 1 327 ? -21.062 55.812 46.031 1 36.62 327 MET B N 1
ATOM 8795 C CA . MET B 1 327 ? -19.641 55.594 45.781 1 36.62 327 MET B CA 1
ATOM 8796 C C . MET B 1 327 ? -18.953 56.938 45.406 1 36.62 327 MET B C 1
ATOM 8798 O O . MET B 1 327 ? -17.734 56.969 45.25 1 36.62 327 MET B O 1
ATOM 8802 N N . SER B 1 328 ? -19.656 58.062 45 1 35.94 328 SER B N 1
ATOM 8803 C CA . SER B 1 328 ? -18.891 59.281 44.875 1 35.94 328 SER B CA 1
ATOM 8804 C C . SER B 1 328 ? -18.156 59.625 46.188 1 35.94 328 SER B C 1
ATOM 8806 O O . SER B 1 328 ? -17.359 60.562 46.219 1 35.94 328 SER B O 1
ATOM 8808 N N . GLU B 1 329 ? -18.75 59.406 47.375 1 34.59 329 GLU B N 1
ATOM 8809 C CA . GLU B 1 329 ? -17.984 59.812 48.562 1 34.59 329 GLU B CA 1
ATOM 8810 C C . GLU B 1 329 ? -16.703 59 48.688 1 34.59 329 GLU B C 1
ATOM 8812 O O . GLU B 1 329 ? -15.703 59.5 49.219 1 34.59 329 GLU B O 1
ATOM 8817 N N . ASP B 1 330 ? -16.75 57.656 48.656 1 32.78 330 ASP B N 1
ATOM 8818 C CA . ASP B 1 330 ? -15.469 57.031 49 1 32.78 330 ASP B CA 1
ATOM 8819 C C . ASP B 1 330 ? -14.531 57.031 47.781 1 32.78 330 ASP B C 1
ATOM 8821 O O . ASP B 1 330 ? -14.828 56.438 46.75 1 32.78 330 ASP B O 1
ATOM 8825 N N . ASP B 1 331 ? -13.836 58.219 47.406 1 32.56 331 ASP B N 1
ATOM 8826 C CA . ASP B 1 331 ? -12.82 58.656 46.438 1 32.56 331 ASP B CA 1
ATOM 8827 C C . ASP B 1 331 ? -11.836 57.531 46.125 1 32.56 331 ASP B C 1
ATOM 8829 O O . ASP B 1 331 ? -11.211 57.531 45.062 1 32.56 331 ASP B O 1
ATOM 8833 N N . ASP B 1 332 ? -11.336 56.781 47.219 1 31.27 332 ASP B N 1
ATOM 8834 C CA . ASP B 1 332 ? -10.062 56.062 47.156 1 31.27 332 ASP B CA 1
ATOM 8835 C C . ASP B 1 332 ? -10.141 54.875 46.25 1 31.27 332 ASP B C 1
ATOM 8837 O O . ASP B 1 332 ? -9.117 54.281 45.906 1 31.27 332 ASP B O 1
ATOM 8841 N N . LEU B 1 333 ? -11.266 54.219 46.125 1 30.72 333 LEU B N 1
ATOM 8842 C CA . LEU B 1 333 ? -11.172 52.875 45.531 1 30.72 333 LEU B CA 1
ATOM 8843 C C . LEU B 1 333 ? -11.102 52.969 44 1 30.72 333 LEU B C 1
ATOM 8845 O O . LEU B 1 333 ? -11.188 51.969 43.312 1 30.72 333 LEU B O 1
ATOM 8849 N N . LYS B 1 334 ? -11.148 54.125 43.406 1 35.06 334 LYS B N 1
ATOM 8850 C CA . LYS B 1 334 ? -11.133 54.188 41.938 1 35.06 334 LYS B CA 1
ATOM 8851 C C . LYS B 1 334 ? -9.812 53.688 41.375 1 35.06 334 LYS B C 1
ATOM 8853 O O . LYS B 1 334 ? -9.695 53.469 40.188 1 35.06 334 LYS B O 1
ATOM 8858 N N . ASP B 1 335 ? -8.758 53.969 42.188 1 29.16 335 ASP B N 1
ATOM 8859 C CA . ASP B 1 335 ? -7.48 53.688 41.531 1 29.16 335 ASP B CA 1
ATOM 8860 C C . ASP B 1 335 ? -7.305 52.188 41.312 1 29.16 335 ASP B C 1
ATOM 8862 O O . ASP B 1 335 ? -6.18 51.719 41.156 1 29.16 335 ASP B O 1
ATOM 8866 N N . TYR B 1 336 ? -8.266 51.406 41.656 1 28.2 336 TYR B N 1
ATOM 8867 C CA . TYR B 1 336 ? -7.84 50.062 41.312 1 28.2 336 TYR B CA 1
ATOM 8868 C C . TYR B 1 336 ? -7.516 49.938 39.812 1 28.2 336 TYR B C 1
ATOM 8870 O O . TYR B 1 336 ? -8.359 50.25 38.969 1 28.2 336 TYR B O 1
ATOM 8878 N N . ASP B 1 337 ? -6.277 50.219 39.375 1 28.48 337 ASP B N 1
ATOM 8879 C CA . ASP B 1 337 ? -5.57 49.969 38.125 1 28.48 337 ASP B CA 1
ATOM 8880 C C . ASP B 1 337 ? -6.055 48.688 37.469 1 28.48 337 ASP B C 1
ATOM 8882 O O . ASP B 1 337 ? -6.137 47.625 38.094 1 28.48 337 ASP B O 1
ATOM 8886 N N . LEU B 1 338 ? -6.961 48.688 36.594 1 30.78 338 LEU B N 1
ATOM 8887 C CA . LEU B 1 338 ? -7.172 47.656 35.562 1 30.78 338 LEU B CA 1
ATOM 8888 C C . LEU B 1 338 ? -5.844 47.031 35.156 1 30.78 338 LEU B C 1
ATOM 8890 O O . LEU B 1 338 ? -5.035 47.656 34.469 1 30.78 338 LEU B O 1
ATOM 8894 N N . LEU B 1 339 ? -5.062 46.406 36 1 31.09 339 LEU B N 1
ATOM 8895 C CA . LEU B 1 339 ? -3.924 45.562 35.688 1 31.09 339 LEU B CA 1
ATOM 8896 C C . LEU B 1 339 ? -4.223 44.688 34.469 1 31.09 339 LEU B C 1
ATOM 8898 O O . LEU B 1 339 ? -4.957 43.688 34.562 1 31.09 339 LEU B O 1
ATOM 8902 N N . THR B 1 340 ? -4.363 45 33.344 1 33.09 340 THR B N 1
ATOM 8903 C CA . THR B 1 340 ? -4.441 44.438 32 1 33.09 340 THR B CA 1
ATOM 8904 C C . THR B 1 340 ? -3.369 43.375 31.812 1 33.09 340 THR B C 1
ATOM 8906 O O . THR B 1 340 ? -3.285 42.781 30.75 1 33.09 340 THR B O 1
ATOM 8909 N N . ASP B 1 341 ? -2.092 43.344 32.344 1 34.72 341 ASP B N 1
ATOM 8910 C CA . ASP B 1 341 ? -0.932 42.594 31.891 1 34.72 341 ASP B CA 1
ATOM 8911 C C . ASP B 1 341 ? -1.144 41.094 32.062 1 34.72 341 ASP B C 1
ATOM 8913 O O . ASP B 1 341 ? -1.95 40.656 32.875 1 34.72 341 ASP B O 1
ATOM 8917 N N . CYS B 1 342 ? -0.348 40.125 31.391 1 42.22 342 CYS B N 1
ATOM 8918 C CA . CYS B 1 342 ? -0.06 38.688 31.391 1 42.22 342 CYS B CA 1
ATOM 8919 C C . CYS B 1 342 ? -0.162 38.125 32.812 1 42.22 342 CYS B C 1
ATOM 8921 O O . CYS B 1 342 ? -0.578 36.969 33 1 42.22 342 CYS B O 1
ATOM 8923 N N . GLN B 1 343 ? 0.28 38.781 33.812 1 43.41 343 GLN B N 1
ATOM 8924 C CA . GLN B 1 343 ? 0.389 38.438 35.219 1 43.41 343 GLN B CA 1
ATOM 8925 C C . GLN B 1 343 ? -0.989 38.312 35.875 1 43.41 343 GLN B C 1
ATOM 8927 O O . GLN B 1 343 ? -1.169 37.5 36.781 1 43.41 343 GLN B O 1
ATOM 8932 N N . ASP B 1 344 ? -2.039 38.875 35.219 1 52.47 344 ASP B N 1
ATOM 8933 C CA . ASP B 1 344 ? -3.393 38.938 35.781 1 52.47 344 ASP B CA 1
ATOM 8934 C C . ASP B 1 344 ? -4.176 37.656 35.469 1 52.47 344 ASP B C 1
ATOM 8936 O O . ASP B 1 344 ? -4.918 37.156 36.312 1 52.47 344 ASP B O 1
ATOM 8940 N N . MET B 1 345 ? -3.889 37.062 34.312 1 63.38 345 MET B N 1
ATOM 8941 C CA . MET B 1 345 ? -4.625 35.844 34 1 63.38 345 MET B CA 1
ATOM 8942 C C . MET B 1 345 ? -4.227 34.719 34.938 1 63.38 345 MET B C 1
ATOM 8944 O O . MET B 1 345 ? -5.07 33.938 35.344 1 63.38 345 MET B O 1
ATOM 8948 N N . MET B 1 346 ? -2.963 34.688 35.312 1 62.16 346 MET B N 1
ATOM 8949 C CA . MET B 1 346 ? -2.488 33.625 36.219 1 62.16 346 MET B CA 1
ATOM 8950 C C . MET B 1 346 ? -3.047 33.812 37.625 1 62.16 346 MET B C 1
ATOM 8952 O O . MET B 1 346 ? -3.338 32.844 38.312 1 62.16 346 MET B O 1
ATOM 8956 N N . VAL B 1 347 ? -3.285 35.094 37.906 1 62 347 VAL B N 1
ATOM 8957 C CA . VAL B 1 347 ? -3.832 35.375 39.219 1 62 347 VAL B CA 1
ATOM 8958 C C . VAL B 1 347 ? -5.309 35 39.281 1 62 347 VAL B C 1
ATOM 8960 O O . VAL B 1 347 ? -5.785 34.469 40.281 1 62 347 VAL B O 1
ATOM 8963 N N . VAL B 1 348 ? -5.895 35.219 38.188 1 69.69 348 VAL B N 1
ATOM 8964 C CA . VAL B 1 348 ? -7.328 34.938 38.125 1 69.69 348 VAL B CA 1
ATOM 8965 C C . VAL B 1 348 ? -7.566 33.438 38.125 1 69.69 348 VAL B C 1
ATOM 8967 O O . VAL B 1 348 ? -8.492 32.938 38.75 1 69.69 348 VAL B O 1
ATOM 8970 N N . ARG B 1 349 ? -6.711 32.719 37.531 1 68.75 349 ARG B N 1
ATOM 8971 C CA . ARG B 1 349 ? -6.875 31.281 37.375 1 68.75 349 ARG B CA 1
ATOM 8972 C C . ARG B 1 349 ? -6.605 30.562 38.688 1 68.75 349 ARG B C 1
ATOM 8974 O O . ARG B 1 349 ? -7.012 29.406 38.844 1 68.75 349 ARG B O 1
ATOM 8981 N N . ALA B 1 350 ? -5.965 31.234 39.531 1 64.81 350 ALA B N 1
ATOM 8982 C CA . ALA B 1 350 ? -5.609 30.641 40.812 1 64.81 350 ALA B CA 1
ATOM 8983 C C . ALA B 1 350 ? -6.754 30.781 41.812 1 64.81 350 ALA B C 1
ATOM 8985 O O . ALA B 1 350 ? -6.691 30.219 42.938 1 64.81 350 ALA B O 1
ATOM 8986 N N . LYS B 1 351 ? -7.891 31.469 41.406 1 69.75 351 LYS B N 1
ATOM 8987 C CA . LYS B 1 351 ? -9.039 31.625 42.281 1 69.75 351 LYS B CA 1
ATOM 8988 C C . LYS B 1 351 ? -9.672 30.266 42.594 1 69.75 351 LYS B C 1
ATOM 8990 O O . LYS B 1 351 ? -9.633 29.344 41.781 1 69.75 351 LYS B O 1
ATOM 8995 N N . ALA B 1 352 ? -10.164 30.078 43.781 1 68.62 352 ALA B N 1
ATOM 8996 C CA . ALA B 1 352 ? -10.797 28.828 44.219 1 68.62 352 ALA B CA 1
ATOM 8997 C C . ALA B 1 352 ? -12.094 28.578 43.469 1 68.62 352 ALA B C 1
ATOM 8999 O O . ALA B 1 352 ? -12.391 27.438 43.094 1 68.62 352 ALA B O 1
ATOM 9000 N N . SER B 1 353 ? -12.828 29.672 43.312 1 78.44 353 SER B N 1
ATOM 9001 C CA . SER B 1 353 ? -14.062 29.562 42.562 1 78.44 353 SER B CA 1
ATOM 9002 C C . SER B 1 353 ? -14.008 30.391 41.281 1 78.44 353 SER B C 1
ATOM 9004 O O . SER B 1 353 ? -14.016 31.609 41.344 1 78.44 353 SER B O 1
ATOM 9006 N N . LEU B 1 354 ? -13.922 29.594 40.219 1 85.44 354 LEU B N 1
ATOM 9007 C CA . LEU B 1 354 ? -13.75 30.266 38.938 1 85.44 354 LEU B CA 1
ATOM 9008 C C . LEU B 1 354 ? -15.07 30.375 38.219 1 85.44 354 LEU B C 1
ATOM 9010 O O . LEU B 1 354 ? -15.898 29.453 38.25 1 85.44 354 LEU B O 1
ATOM 9014 N N . THR B 1 355 ? -15.281 31.547 37.656 1 90.12 355 THR B N 1
ATOM 9015 C CA . THR B 1 355 ? -16.406 31.734 36.75 1 90.12 355 THR B CA 1
ATOM 9016 C C . THR B 1 355 ? -15.914 31.828 35.312 1 90.12 355 THR B C 1
ATOM 9018 O O . THR B 1 355 ? -14.719 32 35.062 1 90.12 355 THR B O 1
ATOM 9021 N N . VAL B 1 356 ? -16.781 31.656 34.375 1 92.94 356 VAL B N 1
ATOM 9022 C CA . VAL B 1 356 ? -16.438 31.656 32.938 1 92.94 356 VAL B CA 1
ATOM 9023 C C . VAL B 1 356 ? -15.844 33 32.562 1 92.94 356 VAL B C 1
ATOM 9025 O O . VAL B 1 356 ? -14.984 33.094 31.672 1 92.94 356 VAL B O 1
ATOM 9028 N N . ALA B 1 357 ? -16.281 34.125 33.219 1 90 357 ALA B N 1
ATOM 9029 C CA . ALA B 1 357 ? -15.773 35.469 32.938 1 90 357 ALA B CA 1
ATOM 9030 C C . ALA B 1 357 ? -14.273 35.562 33.25 1 90 357 ALA B C 1
ATOM 9032 O O . ALA B 1 357 ? -13.539 36.25 32.562 1 90 357 ALA B O 1
ATOM 9033 N N . ASP B 1 358 ? -13.844 34.719 34.188 1 87.81 358 ASP B N 1
ATOM 9034 C CA . ASP B 1 358 ? -12.438 34.719 34.594 1 87.81 358 ASP B CA 1
ATOM 9035 C C . ASP B 1 358 ? -11.562 34.094 33.5 1 87.81 358 ASP B C 1
ATOM 9037 O O . ASP B 1 358 ? -10.375 34.406 33.406 1 87.81 358 ASP B O 1
ATOM 9041 N N . LEU B 1 359 ? -12.18 33.281 32.75 1 88.44 359 LEU B N 1
ATOM 9042 C CA . LEU B 1 359 ? -11.422 32.562 31.719 1 88.44 359 LEU B CA 1
ATOM 9043 C C . LEU B 1 359 ? -11.836 33.062 30.328 1 88.44 359 LEU B C 1
ATOM 9045 O O . LEU B 1 359 ? -11.758 32.312 29.359 1 88.44 359 LEU B O 1
ATOM 9049 N N . SER B 1 360 ? -12.414 34.156 30.203 1 89.31 360 SER B N 1
ATOM 9050 C CA . SER B 1 360 ? -12.828 34.75 28.938 1 89.31 360 SER B CA 1
ATOM 9051 C C . SER B 1 360 ? -12.328 36.188 28.797 1 89.31 360 SER B C 1
ATOM 9053 O O . SER B 1 360 ? -13.094 37.094 28.484 1 89.31 360 SER B O 1
ATOM 9055 N N . MET B 1 361 ? -11.078 36.312 28.969 1 86.12 361 MET B N 1
ATOM 9056 C CA . MET B 1 361 ? -10.5 37.656 28.969 1 86.12 361 MET B CA 1
ATOM 9057 C C . MET B 1 361 ? -9.984 38.031 27.578 1 86.12 361 MET B C 1
ATOM 9059 O O . MET B 1 361 ? -9.836 39.219 27.25 1 86.12 361 MET B O 1
ATOM 9063 N N . THR B 1 362 ? -9.734 37.031 26.734 1 86.38 362 THR B N 1
ATOM 9064 C CA . THR B 1 362 ? -9.266 37.25 25.375 1 86.38 362 THR B CA 1
ATOM 9065 C C . THR B 1 362 ? -10.406 37.75 24.5 1 86.38 362 THR B C 1
ATOM 9067 O O . THR B 1 362 ? -11.531 37.281 24.594 1 86.38 362 THR B O 1
ATOM 9070 N N . PRO B 1 363 ? -10.062 38.812 23.703 1 82.38 363 PRO B N 1
ATOM 9071 C CA . PRO B 1 363 ? -11.109 39.344 22.812 1 82.38 363 PRO B CA 1
ATOM 9072 C C . PRO B 1 363 ? -11.648 38.25 21.859 1 82.38 363 PRO B C 1
ATOM 9074 O O . PRO B 1 363 ? -10.914 37.344 21.484 1 82.38 363 PRO B O 1
ATOM 9077 N N . TYR B 1 364 ? -12.859 38.438 21.516 1 81 364 TYR B N 1
ATOM 9078 C CA . TYR B 1 364 ? -13.625 37.438 20.75 1 81 364 TYR B CA 1
ATOM 9079 C C . TYR B 1 364 ? -12.922 37.125 19.438 1 81 364 TYR B C 1
ATOM 9081 O O . TYR B 1 364 ? -12.742 35.938 19.094 1 81 364 TYR B O 1
ATOM 9089 N N . GLU B 1 365 ? -12.445 38.062 18.641 1 80.69 365 GLU B N 1
ATOM 9090 C CA . GLU B 1 365 ? -11.852 37.875 17.328 1 80.69 365 GLU B CA 1
ATOM 9091 C C . GLU B 1 365 ? -10.562 37.062 17.406 1 80.69 365 GLU B C 1
ATOM 9093 O O . GLU B 1 365 ? -10.312 36.188 16.594 1 80.69 365 GLU B O 1
ATOM 9098 N N . GLU B 1 366 ? -9.805 37.344 18.438 1 84.38 366 GLU B N 1
ATOM 9099 C CA . GLU B 1 366 ? -8.547 36.656 18.625 1 84.38 366 GLU B CA 1
ATOM 9100 C C . GLU B 1 366 ? -8.781 35.188 19.047 1 84.38 366 GLU B C 1
ATOM 9102 O O . GLU B 1 366 ? -8.078 34.281 18.594 1 84.38 366 GLU B O 1
ATOM 9107 N N . ARG B 1 367 ? -9.758 34.969 19.859 1 87.56 367 ARG B N 1
ATOM 9108 C CA . ARG B 1 367 ? -10.102 33.625 20.312 1 87.56 367 ARG B CA 1
ATOM 9109 C C . ARG B 1 367 ? -10.648 32.781 19.172 1 87.56 367 ARG B C 1
ATOM 9111 O O . ARG B 1 367 ? -10.297 31.609 19.047 1 87.56 367 ARG B O 1
ATOM 9118 N N . GLU B 1 368 ? -11.453 33.438 18.359 1 86.88 368 GLU B N 1
ATOM 9119 C CA . GLU B 1 368 ? -12.039 32.719 17.219 1 86.88 368 GLU B CA 1
ATOM 9120 C C . GLU B 1 368 ? -10.961 32.281 16.234 1 86.88 368 GLU B C 1
ATOM 9122 O O . GLU B 1 368 ? -11.047 31.203 15.641 1 86.88 368 GLU B O 1
ATOM 9127 N N . LEU B 1 369 ? -9.977 33.062 16.062 1 87.25 369 LEU B N 1
ATOM 9128 C CA . LEU B 1 369 ? -8.883 32.75 15.156 1 87.25 369 LEU B CA 1
ATOM 9129 C C . LEU B 1 369 ? -8.109 31.531 15.648 1 87.25 369 LEU B C 1
ATOM 9131 O O . LEU B 1 369 ? -7.695 30.688 14.844 1 87.25 369 LEU B O 1
ATOM 9135 N N . LYS B 1 370 ? -7.941 31.406 16.938 1 88.62 370 LYS B N 1
ATOM 9136 C CA . LYS B 1 370 ? -7.227 30.266 17.516 1 88.62 370 LYS B CA 1
ATOM 9137 C C . LYS B 1 370 ? -7.996 28.969 17.297 1 88.62 370 LYS B C 1
ATOM 9139 O O . LYS B 1 370 ? -7.402 27.938 17 1 88.62 370 LYS B O 1
ATOM 9144 N N . TYR B 1 371 ? -9.297 29.062 17.406 1 93 371 TYR B N 1
ATOM 9145 C CA . TYR B 1 371 ? -10.117 27.875 17.234 1 93 371 TYR B CA 1
ATOM 9146 C C . TYR B 1 371 ? -10.273 27.531 15.75 1 93 371 TYR B C 1
ATOM 9148 O O . TYR B 1 371 ? -10.438 26.375 15.391 1 93 371 TYR B O 1
ATOM 9156 N N . ASP B 1 372 ? -10.156 28.5 14.883 1 92.06 372 ASP B N 1
ATOM 9157 C CA . ASP B 1 372 ? -10.297 28.297 13.445 1 92.06 372 ASP B CA 1
ATOM 9158 C C . ASP B 1 372 ? -9.109 27.516 12.883 1 92.06 372 ASP B C 1
ATOM 9160 O O . ASP B 1 372 ? -9.211 26.891 11.828 1 92.06 372 ASP B O 1
ATOM 9164 N N . VAL B 1 373 ? -8.031 27.516 13.578 1 91.94 373 VAL B N 1
ATOM 9165 C CA . VAL B 1 373 ? -6.848 26.797 13.125 1 91.94 373 VAL B CA 1
ATOM 9166 C C . VAL B 1 373 ? -7.125 25.297 13.109 1 91.94 373 VAL B C 1
ATOM 9168 O O . VAL B 1 373 ? -6.543 24.562 12.312 1 91.94 373 VAL B O 1
ATOM 9171 N N . TYR B 1 374 ? -8.031 24.844 13.898 1 94.81 374 TYR B N 1
ATOM 9172 C CA . TYR B 1 374 ? -8.328 23.422 14 1 94.81 374 TYR B CA 1
ATOM 9173 C C . TYR B 1 374 ? -8.898 22.891 12.688 1 94.81 374 TYR B C 1
ATOM 9175 O O . TYR B 1 374 ? -8.516 21.812 12.227 1 94.81 374 TYR B O 1
ATOM 9183 N N . LYS B 1 375 ? -9.844 23.641 12.156 1 94.44 375 LYS B N 1
ATOM 9184 C CA . LYS B 1 375 ? -10.445 23.156 10.914 1 94.44 375 LYS B CA 1
ATOM 9185 C C . LYS B 1 375 ? -9.445 23.203 9.766 1 94.44 375 LYS B C 1
ATOM 9187 O O . LYS B 1 375 ? -9.422 22.312 8.914 1 94.44 375 LYS B O 1
ATOM 9192 N N . ILE B 1 376 ? -8.57 24.188 9.703 1 92.69 376 ILE B N 1
ATOM 9193 C CA . ILE B 1 376 ? -7.586 24.328 8.633 1 92.69 376 ILE B CA 1
ATOM 9194 C C . ILE B 1 376 ? -6.516 23.25 8.781 1 92.69 376 ILE B C 1
ATOM 9196 O O . ILE B 1 376 ? -6.164 22.594 7.801 1 92.69 376 ILE B O 1
ATOM 9200 N N . ALA B 1 377 ? -6.055 23.094 10.016 1 92.69 377 ALA B N 1
ATOM 9201 C CA . ALA B 1 377 ? -5.035 22.078 10.273 1 92.69 377 ALA B CA 1
ATOM 9202 C C . ALA B 1 377 ? -5.547 20.688 9.938 1 92.69 377 ALA B C 1
ATOM 9204 O O . ALA B 1 377 ? -4.84 19.891 9.32 1 92.69 377 ALA B O 1
ATOM 9205 N N . LEU B 1 378 ? -6.742 20.453 10.281 1 94.69 378 LEU B N 1
ATOM 9206 C CA . LEU B 1 378 ? -7.32 19.141 10.016 1 94.69 378 LEU B CA 1
ATOM 9207 C C . LEU B 1 378 ? -7.465 18.906 8.516 1 94.69 378 LEU B C 1
ATOM 9209 O O . LEU B 1 378 ? -7.203 17.812 8.023 1 94.69 378 LEU B O 1
ATOM 9213 N N . ALA B 1 379 ? -7.867 19.938 7.816 1 93 379 ALA B N 1
ATOM 9214 C CA . ALA B 1 379 ? -8.016 19.812 6.367 1 93 379 ALA B CA 1
ATOM 9215 C C . ALA B 1 379 ? -6.68 19.484 5.707 1 93 379 ALA B C 1
ATOM 9217 O O . ALA B 1 379 ? -6.609 18.625 4.828 1 93 379 ALA B O 1
ATOM 9218 N N . ILE B 1 380 ? -5.645 20.094 6.164 1 91.81 380 ILE B N 1
ATOM 9219 C CA . ILE B 1 380 ? -4.32 19.875 5.586 1 91.81 380 ILE B CA 1
ATOM 9220 C C . ILE B 1 380 ? -3.812 18.484 5.945 1 91.81 380 ILE B C 1
ATOM 9222 O O . ILE B 1 380 ? -3.336 17.75 5.078 1 91.81 380 ILE B O 1
ATOM 9226 N N . ILE B 1 381 ? -3.967 18.125 7.199 1 90.56 381 ILE B N 1
ATOM 9227 C CA . ILE B 1 381 ? -3.559 16.797 7.648 1 90.56 381 ILE B CA 1
ATOM 9228 C C . ILE B 1 381 ? -4.348 15.734 6.895 1 90.56 381 ILE B C 1
ATOM 9230 O O . ILE B 1 381 ? -3.795 14.711 6.496 1 90.56 381 ILE B O 1
ATOM 9234 N N . GLY B 1 382 ? -5.613 16.031 6.703 1 89.94 382 GLY B N 1
ATOM 9235 C CA . GLY B 1 382 ? -6.465 15.102 5.965 1 89.94 382 GLY B CA 1
ATOM 9236 C C . GLY B 1 382 ? -6.016 14.898 4.531 1 89.94 382 GLY B C 1
ATOM 9237 O O . GLY B 1 382 ? -6.062 13.781 4.016 1 89.94 382 GLY B O 1
ATOM 9238 N N . ILE B 1 383 ? -5.484 15.906 3.945 1 88.31 383 ILE B N 1
ATOM 9239 C CA . ILE B 1 383 ? -5.02 15.812 2.566 1 88.31 383 ILE B CA 1
ATOM 9240 C C . ILE B 1 383 ? -3.775 14.93 2.504 1 88.31 383 ILE B C 1
ATOM 9242 O O . ILE B 1 383 ? -3.721 13.977 1.72 1 88.31 383 ILE B O 1
ATOM 9246 N N . PHE B 1 384 ? -2.836 15.141 3.311 1 87.81 384 PHE B N 1
ATOM 9247 C CA . PHE B 1 384 ? -1.581 14.406 3.275 1 87.81 384 PHE B CA 1
ATOM 9248 C C . PHE B 1 384 ? -1.787 12.969 3.736 1 87.81 384 PHE B C 1
ATOM 9250 O O . PHE B 1 384 ? -1.158 12.047 3.211 1 87.81 384 PHE B O 1
ATOM 9257 N N . TYR B 1 385 ? -2.668 12.734 4.641 1 85.69 385 TYR B N 1
ATOM 9258 C CA . TYR B 1 385 ? -2.98 11.391 5.109 1 85.69 385 TYR B CA 1
ATOM 9259 C C . TYR B 1 385 ? -3.697 10.586 4.031 1 85.69 385 TYR B C 1
ATOM 9261 O O . TYR B 1 385 ? -3.377 9.414 3.803 1 85.69 385 TYR B O 1
ATOM 9269 N N . ASN B 1 386 ? -4.574 11.266 3.326 1 83.12 386 ASN B N 1
ATOM 9270 C CA . ASN B 1 386 ? -5.434 10.539 2.402 1 83.12 386 ASN B CA 1
ATOM 9271 C C . ASN B 1 386 ? -4.758 10.32 1.052 1 83.12 386 ASN B C 1
ATOM 9273 O O . ASN B 1 386 ? -5.176 9.469 0.269 1 83.12 386 ASN B O 1
ATOM 9277 N N . ILE B 1 387 ? -3.711 11.008 0.772 1 81.06 387 ILE B N 1
ATOM 9278 C CA . ILE B 1 387 ? -2.992 10.812 -0.482 1 81.06 387 ILE B CA 1
ATOM 9279 C C . ILE B 1 387 ? -2.377 9.414 -0.506 1 81.06 387 ILE B C 1
ATOM 9281 O O . ILE B 1 387 ? -2.553 8.664 -1.473 1 81.06 387 ILE B O 1
ATOM 9285 N N . THR B 1 388 ? -1.824 9.047 0.512 1 79.12 388 THR B N 1
ATOM 9286 C CA . THR B 1 388 ? -1.157 7.754 0.571 1 79.12 388 THR B CA 1
ATOM 9287 C C . THR B 1 388 ? -2.172 6.633 0.772 1 79.12 388 THR B C 1
ATOM 9289 O O . THR B 1 388 ? -1.98 5.516 0.279 1 79.12 388 THR B O 1
ATOM 9292 N N . VAL B 1 389 ? -3.291 6.969 1.4 1 82.69 389 VAL B N 1
ATOM 9293 C CA . VAL B 1 389 ? -4.348 5.988 1.623 1 82.69 389 VAL B CA 1
ATOM 9294 C C . VAL B 1 389 ? -4.98 5.598 0.288 1 82.69 389 VAL B C 1
ATOM 9296 O O . VAL B 1 389 ? -5.191 4.414 0.016 1 82.69 389 VAL B O 1
ATOM 9299 N N . LEU B 1 390 ? -5.184 6.566 -0.511 1 77.81 390 LEU B N 1
ATOM 9300 C CA . LEU B 1 390 ? -5.801 6.312 -1.809 1 77.81 390 LEU B CA 1
ATOM 9301 C C . LEU B 1 390 ? -4.887 5.469 -2.689 1 77.81 390 LEU B C 1
ATOM 9303 O O . LEU B 1 390 ? -5.352 4.574 -3.398 1 77.81 390 LEU B O 1
ATOM 9307 N N . GLN B 1 391 ? -3.672 5.668 -2.576 1 78.44 391 GLN B N 1
ATOM 9308 C CA . GLN B 1 391 ? -2.707 4.895 -3.348 1 78.44 391 GLN B CA 1
ATOM 9309 C C . GLN B 1 391 ? -2.67 3.439 -2.885 1 78.44 391 GLN B C 1
ATOM 9311 O O . GLN B 1 391 ? -2.604 2.521 -3.705 1 78.44 391 GLN B O 1
ATOM 9316 N N . LEU B 1 392 ? -2.742 3.289 -1.644 1 77.06 392 LEU B N 1
ATOM 9317 C CA . LEU B 1 392 ? -2.713 1.944 -1.079 1 77.06 392 LEU B CA 1
ATOM 9318 C C . LEU B 1 392 ? -3.947 1.152 -1.497 1 77.06 392 LEU B C 1
ATOM 9320 O O . LEU B 1 392 ? -3.844 -0.02 -1.863 1 77.06 392 LEU B O 1
ATOM 9324 N N . ILE B 1 393 ? -4.988 1.81 -1.551 1 78.31 393 ILE B N 1
ATOM 9325 C CA . ILE B 1 393 ? -6.238 1.097 -1.806 1 78.31 393 ILE B CA 1
ATOM 9326 C C . ILE B 1 393 ? -6.336 0.748 -3.289 1 78.31 393 ILE B C 1
ATOM 9328 O O . ILE B 1 393 ? -6.84 -0.32 -3.65 1 78.31 393 ILE B O 1
ATOM 9332 N N . ILE B 1 394 ? -5.828 1.598 -4.105 1 77.69 394 ILE B N 1
ATOM 9333 C CA . ILE B 1 394 ? -5.824 1.316 -5.539 1 77.69 394 ILE B CA 1
ATOM 9334 C C . ILE B 1 394 ? -4.883 0.151 -5.832 1 77.69 394 ILE B C 1
ATOM 9336 O O . ILE B 1 394 ? -5.219 -0.743 -6.617 1 77.69 394 ILE B O 1
ATOM 9340 N N . SER B 1 395 ? -3.824 0.156 -5.133 1 74.69 395 SER B N 1
ATOM 9341 C CA . SER B 1 395 ? -2.861 -0.924 -5.316 1 74.69 395 SER B CA 1
ATOM 9342 C C . SER B 1 395 ? -3.42 -2.254 -4.816 1 74.69 395 SER B C 1
ATOM 9344 O O . SER B 1 395 ? -3.268 -3.283 -5.477 1 74.69 395 SER B O 1
ATOM 9346 N N . LYS B 1 396 ? -4.145 -2.182 -3.76 1 76.06 396 LYS B N 1
ATOM 9347 C CA . LYS B 1 396 ? -4.688 -3.408 -3.182 1 76.06 396 LYS B CA 1
ATOM 9348 C C . LYS B 1 396 ? -5.859 -3.936 -4.008 1 76.06 396 LYS B C 1
ATOM 9350 O O . LYS B 1 396 ? -6.012 -5.148 -4.176 1 76.06 396 LYS B O 1
ATOM 9355 N N . ALA B 1 397 ? -6.641 -3.016 -4.469 1 77.94 397 ALA B N 1
ATOM 9356 C CA . ALA B 1 397 ? -7.762 -3.42 -5.312 1 77.94 397 ALA B CA 1
ATOM 9357 C C . ALA B 1 397 ? -7.27 -4.078 -6.598 1 77.94 397 ALA B C 1
ATOM 9359 O O . ALA B 1 397 ? -7.84 -5.078 -7.043 1 77.94 397 ALA B O 1
ATOM 9360 N N . GLY B 1 398 ? -6.23 -3.574 -7.102 1 76.06 398 GLY B N 1
ATOM 9361 C CA . GLY B 1 398 ? -5.645 -4.168 -8.289 1 76.06 398 GLY B CA 1
ATOM 9362 C C . GLY B 1 398 ? -5.027 -5.531 -8.039 1 76.06 398 GLY B C 1
ATOM 9363 O O . GLY B 1 398 ? -5.207 -6.461 -8.828 1 76.06 398 GLY B O 1
ATOM 9364 N N . SER B 1 399 ? -4.445 -5.637 -6.945 1 75.44 399 SER B N 1
ATOM 9365 C CA . SER B 1 399 ? -3.811 -6.902 -6.59 1 75.44 399 SER B CA 1
ATOM 9366 C C . SER B 1 399 ? -4.848 -7.988 -6.324 1 75.44 399 SER B C 1
ATOM 9368 O O . SER B 1 399 ? -4.652 -9.148 -6.699 1 75.44 399 SER B O 1
ATOM 9370 N N . LEU B 1 400 ? -5.93 -7.648 -5.707 1 80.25 400 LEU B N 1
ATOM 9371 C CA . LEU B 1 400 ? -6.996 -8.602 -5.43 1 80.25 400 LEU B CA 1
ATOM 9372 C C . LEU B 1 400 ? -7.613 -9.117 -6.723 1 80.25 400 LEU B C 1
ATOM 9374 O O . LEU B 1 400 ? -7.902 -10.312 -6.848 1 80.25 400 LEU B O 1
ATOM 9378 N N . ARG B 1 401 ? -7.719 -8.258 -7.629 1 78.62 401 ARG B N 1
ATOM 9379 C CA . ARG B 1 401 ? -8.328 -8.633 -8.898 1 78.62 401 ARG B CA 1
ATOM 9380 C C . ARG B 1 401 ? -7.395 -9.523 -9.711 1 78.62 401 ARG B C 1
ATOM 9382 O O . ARG B 1 401 ? -7.844 -10.438 -10.406 1 78.62 401 ARG B O 1
ATOM 9389 N N . GLN B 1 402 ? -6.18 -9.32 -9.508 1 76.44 402 GLN B N 1
ATOM 9390 C CA . GLN B 1 402 ? -5.207 -10.086 -10.281 1 76.44 402 GLN B CA 1
ATOM 9391 C C . GLN B 1 402 ? -4.914 -11.43 -9.625 1 76.44 402 GLN B C 1
ATOM 9393 O O . GLN B 1 402 ? -4.801 -12.453 -10.305 1 76.44 402 GLN B O 1
ATOM 9398 N N . SER B 1 403 ? -4.848 -11.477 -8.398 1 80.5 403 SER B N 1
ATOM 9399 C CA . SER B 1 403 ? -4.488 -12.711 -7.703 1 80.5 403 SER B CA 1
ATOM 9400 C C . SER B 1 403 ? -5.691 -13.633 -7.555 1 80.5 403 SER B C 1
ATOM 9402 O O . SER B 1 403 ? -5.543 -14.852 -7.535 1 80.5 403 SER B O 1
ATOM 9404 N N . GLY B 1 404 ? -6.836 -13.18 -7.426 1 89 404 GLY B N 1
ATOM 9405 C CA . GLY B 1 404 ? -8.031 -13.969 -7.16 1 89 404 GLY B CA 1
ATOM 9406 C C . GLY B 1 404 ? -8.078 -14.523 -5.75 1 89 404 GLY B C 1
ATOM 9407 O O . GLY B 1 404 ? -8.898 -15.398 -5.449 1 89 404 GLY B O 1
ATOM 9408 N N . ASP B 1 405 ? -7.152 -14.125 -4.914 1 91.44 405 ASP B N 1
ATOM 9409 C CA . ASP B 1 405 ? -7.09 -14.57 -3.527 1 91.44 405 ASP B CA 1
ATOM 9410 C C . ASP B 1 405 ? -8.109 -13.828 -2.664 1 91.44 405 ASP B C 1
ATOM 9412 O O . ASP B 1 405 ? -7.848 -12.719 -2.211 1 91.44 405 ASP B O 1
ATOM 9416 N N . LEU B 1 406 ? -9.141 -14.461 -2.301 1 94.06 406 LEU B N 1
ATOM 9417 C CA . LEU B 1 406 ? -10.227 -13.82 -1.565 1 94.06 406 LEU B CA 1
ATOM 9418 C C . LEU B 1 406 ? -9.977 -13.883 -0.062 1 94.06 406 LEU B C 1
ATOM 9420 O O . LEU B 1 406 ? -10.789 -13.414 0.729 1 94.06 406 LEU B O 1
ATOM 9424 N N . ASP B 1 407 ? -8.828 -14.438 0.333 1 94 407 ASP B N 1
ATOM 9425 C CA . ASP B 1 407 ? -8.453 -14.484 1.742 1 94 407 ASP B CA 1
ATOM 9426 C C . ASP B 1 407 ? -7.738 -13.195 2.158 1 94 407 ASP B C 1
ATOM 9428 O O . ASP B 1 407 ? -7.551 -12.945 3.352 1 94 407 ASP B O 1
ATOM 9432 N N . GLU B 1 408 ? -7.441 -12.383 1.25 1 89.69 408 GLU B N 1
ATOM 9433 C CA . GLU B 1 408 ? -6.703 -11.156 1.542 1 89.69 408 GLU B CA 1
ATOM 9434 C C . GLU B 1 408 ? -7.586 -10.133 2.246 1 89.69 408 GLU B C 1
ATOM 9436 O O . GLU B 1 408 ? -7.098 -9.32 3.037 1 89.69 408 GLU B O 1
ATOM 9441 N N . CYS B 1 409 ? -8.812 -10.172 1.894 1 92.88 409 CYS B N 1
ATOM 9442 C CA . CYS B 1 409 ? -9.766 -9.219 2.463 1 92.88 409 CYS B CA 1
ATOM 9443 C C . CYS B 1 409 ? -10.891 -9.953 3.189 1 92.88 409 CYS B C 1
ATOM 9445 O O . CYS B 1 409 ? -11.398 -10.961 2.699 1 92.88 409 CYS B O 1
ATOM 9447 N N . THR B 1 410 ? -11.25 -9.5 4.305 1 94.81 410 THR B N 1
ATOM 9448 C CA . THR B 1 410 ? -12.25 -10.172 5.129 1 94.81 410 THR B CA 1
ATOM 9449 C C . THR B 1 410 ? -13.625 -9.531 4.93 1 94.81 410 THR B C 1
ATOM 9451 O O . THR B 1 410 ? -14.062 -8.719 5.75 1 94.81 410 THR B O 1
ATOM 9454 N N . PHE B 1 411 ? -14.367 -9.93 3.988 1 95.31 411 PHE B N 1
ATOM 9455 C CA . PHE B 1 411 ? -15.711 -9.453 3.689 1 95.31 411 PHE B CA 1
ATOM 9456 C C . PHE B 1 411 ? -16.75 -10.375 4.305 1 95.31 411 PHE B C 1
ATOM 9458 O O . PHE B 1 411 ? -16.438 -11.484 4.742 1 95.31 411 PHE B O 1
ATOM 9465 N N . ASN B 1 412 ? -17.922 -9.844 4.438 1 97.06 412 ASN B N 1
ATOM 9466 C CA . ASN B 1 412 ? -19.109 -10.695 4.52 1 97.06 412 ASN B CA 1
ATOM 9467 C C . ASN B 1 412 ? -19.578 -11.133 3.135 1 97.06 412 ASN B C 1
ATOM 9469 O O . ASN B 1 412 ? -20.453 -10.508 2.545 1 97.06 412 ASN B O 1
ATOM 9473 N N . PHE B 1 413 ? -19.078 -12.266 2.742 1 96.25 413 PHE B N 1
ATOM 9474 C CA . PHE B 1 413 ? -19.281 -12.695 1.363 1 96.25 413 PHE B CA 1
ATOM 9475 C C . PHE B 1 413 ? -20.719 -13.109 1.124 1 96.25 413 PHE B C 1
ATOM 9477 O O . PHE B 1 413 ? -21.188 -13.109 -0.015 1 96.25 413 PHE B O 1
ATOM 9484 N N . GLN B 1 414 ? -21.438 -13.469 2.111 1 95.5 414 GLN B N 1
ATOM 9485 C CA . GLN B 1 414 ? -22.828 -13.898 1.951 1 95.5 414 GLN B CA 1
ATOM 9486 C C . GLN B 1 414 ? -23.734 -12.727 1.579 1 95.5 414 GLN B C 1
ATOM 9488 O O . GLN B 1 414 ? -24.797 -12.914 0.994 1 95.5 414 GLN B O 1
ATOM 9493 N N . CYS B 1 415 ? -23.281 -11.57 1.939 1 95.69 415 CYS B N 1
ATOM 9494 C CA . CYS B 1 415 ? -24.078 -10.383 1.639 1 95.69 415 CYS B CA 1
ATOM 9495 C C . CYS B 1 415 ? -23.281 -9.398 0.793 1 95.69 415 CYS B C 1
ATOM 9497 O O . CYS B 1 415 ? -23.594 -8.203 0.756 1 95.69 415 CYS B O 1
ATOM 9499 N N . ALA B 1 416 ? -22.266 -9.82 0.169 1 93.75 416 ALA B N 1
ATOM 9500 C CA . ALA B 1 416 ? -21.453 -8.93 -0.653 1 93.75 416 ALA B CA 1
ATOM 9501 C C . ALA B 1 416 ? -22.141 -8.617 -1.977 1 93.75 416 ALA B C 1
ATOM 9503 O O . ALA B 1 416 ? -22.578 -9.523 -2.688 1 93.75 416 ALA B O 1
ATOM 9504 N N . ARG B 1 417 ? -22.344 -7.375 -2.258 1 93.88 417 ARG B N 1
ATOM 9505 C CA . ARG B 1 417 ? -22.938 -6.918 -3.508 1 93.88 417 ARG B CA 1
ATOM 9506 C C . ARG B 1 417 ? -21.906 -6.195 -4.375 1 93.88 417 ARG B C 1
ATOM 9508 O O . ARG B 1 417 ? -21.641 -5.012 -4.164 1 93.88 417 ARG B O 1
ATOM 9515 N N . PRO B 1 418 ? -21.391 -6.895 -5.469 1 89.31 418 PRO B N 1
ATOM 9516 C CA . PRO B 1 418 ? -20.297 -6.32 -6.27 1 89.31 418 PRO B CA 1
ATOM 9517 C C . PRO B 1 418 ? -20.797 -5.258 -7.25 1 89.31 418 PRO B C 1
ATOM 9519 O O . PRO B 1 418 ? -21.922 -5.355 -7.758 1 89.31 418 PRO B O 1
ATOM 9522 N N . LEU B 1 419 ? -20.062 -4.215 -7.477 1 88.38 419 LEU B N 1
ATOM 9523 C CA . LEU B 1 419 ? -20.297 -3.18 -8.477 1 88.38 419 LEU B CA 1
ATOM 9524 C C . LEU B 1 419 ? -19 -2.525 -8.898 1 88.38 419 LEU B C 1
ATOM 9526 O O . LEU B 1 419 ? -18.188 -2.139 -8.055 1 88.38 419 LEU B O 1
ATOM 9530 N N . TRP B 1 420 ? -18.75 -2.494 -10.195 1 82.56 420 TRP B N 1
ATOM 9531 C CA . TRP B 1 420 ? -17.516 -1.944 -10.75 1 82.56 420 TRP B CA 1
ATOM 9532 C C . TRP B 1 420 ? -16.297 -2.674 -10.188 1 82.56 420 TRP B C 1
ATOM 9534 O O . TRP B 1 420 ? -16.188 -3.895 -10.312 1 82.56 420 TRP B O 1
ATOM 9544 N N . TYR B 1 421 ? -15.453 -1.874 -9.406 1 79.75 421 TYR B N 1
ATOM 9545 C CA . TYR B 1 421 ? -14.227 -2.477 -8.898 1 79.75 421 TYR B CA 1
ATOM 9546 C C . TYR B 1 421 ? -14.383 -2.881 -7.441 1 79.75 421 TYR B C 1
ATOM 9548 O O . TYR B 1 421 ? -13.445 -3.422 -6.84 1 79.75 421 TYR B O 1
ATOM 9556 N N . PHE B 1 422 ? -15.633 -2.799 -6.957 1 88 422 PHE B N 1
ATOM 9557 C CA . PHE B 1 422 ? -15.859 -3.111 -5.551 1 88 422 PHE B CA 1
ATOM 9558 C C . PHE B 1 422 ? -16.469 -4.5 -5.395 1 88 422 PHE B C 1
ATOM 9560 O O . PHE B 1 422 ? -17.422 -4.848 -6.078 1 88 422 PHE B O 1
ATOM 9567 N N . VAL B 1 423 ? -15.898 -5.23 -4.488 1 88.62 423 VAL B N 1
ATOM 9568 C CA . VAL B 1 423 ? -16.422 -6.555 -4.184 1 88.62 423 VAL B CA 1
ATOM 9569 C C . VAL B 1 423 ? -17.672 -6.422 -3.316 1 88.62 423 VAL B C 1
ATOM 9571 O O . VAL B 1 423 ? -18.656 -7.148 -3.516 1 88.62 423 VAL B O 1
ATOM 9574 N N . ALA B 1 424 ? -17.562 -5.609 -2.383 1 93.06 424 ALA B N 1
ATOM 9575 C CA . ALA B 1 424 ? -18.688 -5.309 -1.496 1 93.06 424 ALA B CA 1
ATOM 9576 C C . ALA B 1 424 ? -19.047 -3.828 -1.56 1 93.06 424 ALA B C 1
ATOM 9578 O O . ALA B 1 424 ? -18.781 -3.074 -0.621 1 93.06 424 ALA B O 1
ATOM 9579 N N . PHE B 1 425 ? -19.781 -3.432 -2.586 1 93.56 425 PHE B N 1
ATOM 9580 C CA . PHE B 1 425 ? -20.172 -2.049 -2.836 1 93.56 425 PHE B CA 1
ATOM 9581 C C . PHE B 1 425 ? -21.109 -1.548 -1.746 1 93.56 425 PHE B C 1
ATOM 9583 O O . PHE B 1 425 ? -21.062 -0.376 -1.366 1 93.56 425 PHE B O 1
ATOM 9590 N N . ASN B 1 426 ? -21.953 -2.389 -1.227 1 95.56 426 ASN B N 1
ATOM 9591 C CA . ASN B 1 426 ? -22.891 -2.025 -0.169 1 95.56 426 ASN B CA 1
ATOM 9592 C C . ASN B 1 426 ? -22.172 -1.531 1.079 1 95.56 426 ASN B C 1
ATOM 9594 O O . ASN B 1 426 ? -22.609 -0.573 1.719 1 95.56 426 ASN B O 1
ATOM 9598 N N . ASN B 1 427 ? -21 -2.207 1.433 1 95.88 427 ASN B N 1
ATOM 9599 C CA . ASN B 1 427 ? -20.234 -1.787 2.598 1 95.88 427 ASN B CA 1
ATOM 9600 C C . ASN B 1 427 ? -19.609 -0.413 2.387 1 95.88 427 ASN B C 1
ATOM 9602 O O . ASN B 1 427 ? -19.406 0.335 3.344 1 95.88 427 ASN B O 1
ATOM 9606 N N . VAL B 1 428 ? -19.312 -0.09 1.146 1 94.56 428 VAL B N 1
ATOM 9607 C CA . VAL B 1 428 ? -18.688 1.191 0.815 1 94.56 428 VAL B CA 1
ATOM 9608 C C . VAL B 1 428 ? -19.75 2.293 0.847 1 94.56 428 VAL B C 1
ATOM 9610 O O . VAL B 1 428 ? -19.562 3.324 1.495 1 94.56 428 VAL B O 1
ATOM 9613 N N . VAL B 1 429 ? -20.875 2.082 0.262 1 95.62 429 VAL B N 1
ATOM 9614 C CA . VAL B 1 429 ? -21.891 3.107 0.073 1 95.62 429 VAL B CA 1
ATOM 9615 C C . VAL B 1 429 ? -22.594 3.391 1.4 1 95.62 429 VAL B C 1
ATOM 9617 O O . VAL B 1 429 ? -23.078 4.5 1.624 1 95.62 429 VAL B O 1
ATOM 9620 N N . SER B 1 430 ? -22.609 2.416 2.303 1 96.19 430 SER B N 1
ATOM 9621 C CA . SER B 1 430 ? -23.297 2.578 3.584 1 96.19 430 SER B CA 1
ATOM 9622 C C . SER B 1 430 ? -22.609 3.635 4.445 1 96.19 430 SER B C 1
ATOM 9624 O O . SER B 1 430 ? -23.188 4.109 5.426 1 96.19 430 SER B O 1
ATOM 9626 N N . ASN B 1 431 ? -21.391 4.051 4.117 1 96.69 431 ASN B N 1
ATOM 9627 C CA . ASN B 1 431 ? -20.656 5.078 4.852 1 96.69 431 ASN B CA 1
ATOM 9628 C C . ASN B 1 431 ? -21.109 6.48 4.457 1 96.69 431 ASN B C 1
ATOM 9630 O O . ASN B 1 431 ? -20.672 7.469 5.039 1 96.69 431 ASN B O 1
ATOM 9634 N N . GLY B 1 432 ? -22 6.617 3.496 1 95.44 432 GLY B N 1
ATOM 9635 C CA . GLY B 1 432 ? -22.484 7.902 3.023 1 95.44 432 GLY B CA 1
ATOM 9636 C C . GLY B 1 432 ? -23.188 8.703 4.102 1 95.44 432 GLY B C 1
ATOM 9637 O O . GLY B 1 432 ? -23.203 9.938 4.055 1 95.44 432 GLY B O 1
ATOM 9638 N N . GLY B 1 433 ? -23.672 8 5.113 1 95.94 433 GLY B N 1
ATOM 9639 C CA . GLY B 1 433 ? -24.312 8.688 6.223 1 95.94 433 GLY B CA 1
ATOM 9640 C C . GLY B 1 433 ? -23.375 9.609 6.973 1 95.94 433 GLY B C 1
ATOM 9641 O O . GLY B 1 433 ? -23.75 10.719 7.367 1 95.94 433 GLY B O 1
ATOM 9642 N N . TYR B 1 434 ? -22.125 9.211 7.172 1 97.44 434 TYR B N 1
ATOM 9643 C CA . TYR B 1 434 ? -21.125 10.039 7.859 1 97.44 434 TYR B CA 1
ATOM 9644 C C . TYR B 1 434 ? -20.844 11.312 7.074 1 97.44 434 TYR B C 1
ATOM 9646 O O . TYR B 1 434 ? -20.766 12.398 7.648 1 97.44 434 TYR B O 1
ATOM 9654 N N . VAL B 1 435 ? -20.719 11.188 5.738 1 96.81 435 VAL B N 1
ATOM 9655 C CA . VAL B 1 435 ? -20.422 12.328 4.887 1 96.81 435 VAL B CA 1
ATOM 9656 C C . VAL B 1 435 ? -21.594 13.328 4.938 1 96.81 435 VAL B C 1
ATOM 9658 O O . VAL B 1 435 ? -21.375 14.531 5.102 1 96.81 435 VAL B O 1
ATOM 9661 N N . TYR B 1 436 ? -22.75 12.797 4.891 1 96.88 436 TYR B N 1
ATOM 9662 C CA . TYR B 1 436 ? -23.938 13.625 4.914 1 96.88 436 TYR B CA 1
ATOM 9663 C C . TYR B 1 436 ? -24.078 14.359 6.242 1 96.88 436 TYR B C 1
ATOM 9665 O O . TYR B 1 436 ? -24.234 15.578 6.273 1 96.88 436 TYR B O 1
ATOM 9673 N N . PHE B 1 437 ? -23.969 13.641 7.316 1 97.25 437 PHE B N 1
ATOM 9674 C CA . PHE B 1 437 ? -24.188 14.234 8.633 1 97.25 437 PHE B CA 1
ATOM 9675 C C . PHE B 1 437 ? -23.047 15.164 9 1 97.25 437 PHE B C 1
ATOM 9677 O O . PHE B 1 437 ? -23.25 16.172 9.68 1 97.25 437 PHE B O 1
ATOM 9684 N N . GLY B 1 438 ? -21.781 14.797 8.57 1 97.44 438 GLY B N 1
ATOM 9685 C CA . GLY B 1 438 ? -20.688 15.742 8.75 1 97.44 438 GLY B CA 1
ATOM 9686 C C . GLY B 1 438 ? -20.922 17.078 8.062 1 97.44 438 GLY B C 1
ATOM 9687 O O . GLY B 1 438 ? -20.688 18.125 8.641 1 97.44 438 GLY B O 1
ATOM 9688 N N . THR B 1 439 ? -21.484 17.078 6.883 1 96.81 439 THR B N 1
ATOM 9689 C CA . THR B 1 439 ? -21.797 18.281 6.133 1 96.81 439 THR B CA 1
ATOM 9690 C C . THR B 1 439 ? -22.938 19.062 6.809 1 96.81 439 THR B C 1
ATOM 9692 O O . THR B 1 439 ? -22.891 20.297 6.891 1 96.81 439 THR B O 1
ATOM 9695 N N . LEU B 1 440 ? -23.875 18.328 7.297 1 95.44 440 LEU B N 1
ATOM 9696 C CA . LEU B 1 440 ? -25 18.969 7.977 1 95.44 440 LEU B CA 1
ATOM 9697 C C . LEU B 1 440 ? -24.531 19.672 9.25 1 95.44 440 LEU B C 1
ATOM 9699 O O . LEU B 1 440 ? -25 20.766 9.562 1 95.44 440 LEU B O 1
ATOM 9703 N N . ILE B 1 441 ? -23.625 19.047 9.992 1 95.81 441 ILE B N 1
ATOM 9704 C CA . ILE B 1 441 ? -23.094 19.656 11.195 1 95.81 441 ILE B CA 1
ATOM 9705 C C . ILE B 1 441 ? -22.391 20.969 10.828 1 95.81 441 ILE B C 1
ATOM 9707 O O . ILE B 1 441 ? -22.562 21.984 11.508 1 95.81 441 ILE B O 1
ATOM 9711 N N . ILE B 1 442 ? -21.641 20.969 9.742 1 96.38 442 ILE B N 1
ATOM 9712 C CA . ILE B 1 442 ? -20.922 22.156 9.305 1 96.38 442 ILE B CA 1
ATOM 9713 C C . ILE B 1 442 ? -21.906 23.25 8.906 1 96.38 442 ILE B C 1
ATOM 9715 O O . ILE B 1 442 ? -21.766 24.406 9.32 1 96.38 442 ILE B O 1
ATOM 9719 N N . VAL B 1 443 ? -22.969 22.906 8.18 1 93.44 443 VAL B N 1
ATOM 9720 C CA . VAL B 1 443 ? -23.953 23.875 7.703 1 93.44 443 VAL B CA 1
ATOM 9721 C C . VAL B 1 443 ? -24.734 24.453 8.883 1 93.44 443 VAL B C 1
ATOM 9723 O O . VAL B 1 443 ? -24.938 25.656 8.984 1 93.44 443 VAL B O 1
ATOM 9726 N N . MET B 1 444 ? -25.125 23.594 9.781 1 91.44 444 MET B N 1
ATOM 9727 C CA . MET B 1 444 ? -25.875 24.047 10.945 1 91.44 444 MET B CA 1
ATOM 9728 C C . MET B 1 444 ? -25.031 24.969 11.82 1 91.44 444 MET B C 1
ATOM 9730 O O . MET B 1 444 ? -25.516 25.984 12.328 1 91.44 444 MET B O 1
ATOM 9734 N N . ASN B 1 445 ? -23.828 24.547 12.039 1 92.56 445 ASN B N 1
ATOM 9735 C CA . ASN B 1 445 ? -22.922 25.391 12.812 1 92.56 445 ASN B CA 1
ATOM 9736 C C . ASN B 1 445 ? -22.688 26.734 12.141 1 92.56 445 ASN B C 1
ATOM 9738 O O . ASN B 1 445 ? -22.609 27.766 12.82 1 92.56 445 ASN B O 1
ATOM 9742 N N . TYR B 1 446 ? -22.578 26.75 10.82 1 92.06 446 TYR B N 1
ATOM 9743 C CA . TYR B 1 446 ? -22.406 27.984 10.07 1 92.06 446 TYR B CA 1
ATOM 9744 C C . TYR B 1 446 ? -23.609 28.906 10.227 1 92.06 446 TYR B C 1
ATOM 9746 O O . TYR B 1 446 ? -23.469 30.109 10.414 1 92.06 446 TYR B O 1
ATOM 9754 N N . CYS B 1 447 ? -24.797 28.406 10.164 1 87.12 447 CYS B N 1
ATOM 9755 C CA . CYS B 1 447 ? -26.031 29.188 10.328 1 87.12 447 CYS B CA 1
ATOM 9756 C C . CYS B 1 447 ? -26.109 29.766 11.742 1 87.12 447 CYS B C 1
ATOM 9758 O O . CYS B 1 447 ? -26.516 30.922 11.922 1 87.12 447 CYS B O 1
ATOM 9760 N N . ARG B 1 448 ? -25.734 28.984 12.656 1 86.06 448 ARG B N 1
ATOM 9761 C CA . ARG B 1 448 ? -25.75 29.438 14.047 1 86.06 448 ARG B CA 1
ATOM 9762 C C . ARG B 1 448 ? -24.75 30.562 14.273 1 86.06 448 ARG B C 1
ATOM 9764 O O . ARG B 1 448 ? -25.047 31.562 14.93 1 86.06 448 ARG B O 1
ATOM 9771 N N . GLU B 1 449 ? -23.562 30.359 13.766 1 87.06 449 GLU B N 1
ATOM 9772 C CA . GLU B 1 449 ? -22.531 31.391 13.883 1 87.06 449 GLU B CA 1
ATOM 9773 C C . GLU B 1 449 ? -22.984 32.688 13.234 1 87.06 449 GLU B C 1
ATOM 9775 O O . GLU B 1 449 ? -22.75 33.781 13.789 1 87.06 449 GLU B O 1
ATOM 9780 N N . ARG B 1 450 ? -23.594 32.656 12.133 1 84.62 450 ARG B N 1
ATOM 9781 C CA . ARG B 1 450 ? -24.078 33.812 11.438 1 84.62 450 ARG B CA 1
ATOM 9782 C C . ARG B 1 450 ? -25.172 34.531 12.242 1 84.62 450 ARG B C 1
ATOM 9784 O O . ARG B 1 450 ? -25.203 35.75 12.305 1 84.62 450 ARG B O 1
ATOM 9791 N N . SER B 1 451 ? -26 33.75 12.836 1 81.06 451 SER B N 1
ATOM 9792 C CA . SER B 1 451 ? -27.062 34.344 13.664 1 81.06 451 SER B CA 1
ATOM 9793 C C . SER B 1 451 ? -26.484 35.031 14.883 1 81.06 451 SER B C 1
ATOM 9795 O O . SER B 1 451 ? -26.953 36.125 15.25 1 81.06 451 SER B O 1
ATOM 9797 N N . PHE B 1 452 ? -25.531 34.438 15.5 1 81.38 452 PHE B N 1
ATOM 9798 C CA . PHE B 1 452 ? -24.906 35.031 16.656 1 81.38 452 PHE B CA 1
ATOM 9799 C C . PHE B 1 452 ? -24.141 36.312 16.266 1 81.38 452 PHE B C 1
ATOM 9801 O O . PHE B 1 452 ? -24.172 37.312 16.984 1 81.38 452 PHE B O 1
ATOM 9808 N N . ARG B 1 453 ? -23.453 36.25 15.133 1 83.19 453 ARG B N 1
ATOM 9809 C CA . ARG B 1 453 ? -22.719 37.438 14.672 1 83.19 453 ARG B CA 1
ATOM 9810 C C . ARG B 1 453 ? -23.656 38.594 14.406 1 83.19 453 ARG B C 1
ATOM 9812 O O . ARG B 1 453 ? -23.328 39.75 14.703 1 83.19 453 ARG B O 1
ATOM 9819 N N . ARG B 1 454 ? -24.828 38.344 13.898 1 80.88 454 ARG B N 1
ATOM 9820 C CA . ARG B 1 454 ? -25.828 39.375 13.664 1 80.88 454 ARG B CA 1
ATOM 9821 C C . ARG B 1 454 ? -26.359 39.938 14.977 1 80.88 454 ARG B C 1
ATOM 9823 O O . ARG B 1 454 ? -26.531 41.156 15.109 1 80.88 454 ARG B O 1
ATOM 9830 N N . LEU B 1 455 ? -26.531 39.062 15.891 1 77.38 455 LEU B N 1
ATOM 9831 C CA . LEU B 1 455 ? -27.031 39.469 17.203 1 77.38 455 LEU B CA 1
ATOM 9832 C C . LEU B 1 455 ? -25.984 40.344 17.922 1 77.38 455 LEU B C 1
ATOM 9834 O O . LEU B 1 455 ? -26.328 41.344 18.547 1 77.38 455 LEU B O 1
ATOM 9838 N N . PHE B 1 456 ? -24.75 39.875 17.875 1 80.56 456 PHE B N 1
ATOM 9839 C CA . PHE B 1 456 ? -23.672 40.594 18.562 1 80.56 456 PHE B CA 1
ATOM 9840 C C . PHE B 1 456 ? -23.406 41.938 17.906 1 80.56 456 PHE B C 1
ATOM 9842 O O . PHE B 1 456 ? -22.969 42.875 18.578 1 80.56 456 PHE B O 1
ATOM 9849 N N . ALA B 1 457 ? -23.672 42.031 16.594 1 81.5 457 ALA B N 1
ATOM 9850 C CA . ALA B 1 457 ? -23.516 43.281 15.883 1 81.5 457 ALA B CA 1
ATOM 9851 C C . ALA B 1 457 ? -24.531 44.312 16.375 1 81.5 457 ALA B C 1
ATOM 9853 O O . ALA B 1 457 ? -24.219 45.5 16.453 1 81.5 457 ALA B O 1
ATOM 9854 N N . VAL B 1 458 ? -25.688 43.875 16.781 1 75.88 458 VAL B N 1
ATOM 9855 C CA . VAL B 1 458 ? -26.75 44.75 17.234 1 75.88 458 VAL B CA 1
ATOM 9856 C C . VAL B 1 458 ? -26.531 45.094 18.719 1 75.88 458 VAL B C 1
ATOM 9858 O O . VAL B 1 458 ? -26.75 46.219 19.141 1 75.88 458 VAL B O 1
ATOM 9861 N N . GLN B 1 459 ? -26.078 44.031 19.469 1 76.81 459 GLN B N 1
ATOM 9862 C CA . GLN B 1 459 ? -25.844 44.219 20.891 1 76.81 459 GLN B CA 1
ATOM 9863 C C . GLN B 1 459 ? -24.5 43.656 21.312 1 76.81 459 GLN B C 1
ATOM 9865 O O . GLN B 1 459 ? -24.406 42.531 21.844 1 76.81 459 GLN B O 1
ATOM 9870 N N . PRO B 1 460 ? -23.484 44.281 21.25 1 80.5 460 PRO B N 1
ATOM 9871 C CA . PRO B 1 460 ? -22.141 43.812 21.547 1 80.5 460 PRO B CA 1
ATOM 9872 C C . PRO B 1 460 ? -21.953 43.406 23 1 80.5 460 PRO B C 1
ATOM 9874 O O . PRO B 1 460 ? -21.094 42.594 23.328 1 80.5 460 PRO B O 1
ATOM 9877 N N . THR B 1 461 ? -22.828 44 23.953 1 78 461 THR B N 1
ATOM 9878 C CA . THR B 1 461 ? -22.734 43.688 25.375 1 78 461 THR B CA 1
ATOM 9879 C C . THR B 1 461 ? -23.031 42.188 25.641 1 78 461 THR B C 1
ATOM 9881 O O . THR B 1 461 ? -22.531 41.625 26.594 1 78 461 THR B O 1
ATOM 9884 N N . LEU B 1 462 ? -23.891 41.656 24.781 1 78.62 462 LEU B N 1
ATOM 9885 C CA . LEU B 1 462 ? -24.234 40.25 24.906 1 78.62 462 LEU B CA 1
ATOM 9886 C C . LEU B 1 462 ? -23.016 39.375 24.641 1 78.62 462 LEU B C 1
ATOM 9888 O O . LEU B 1 462 ? -22.844 38.312 25.281 1 78.62 462 LEU B O 1
ATOM 9892 N N . ALA B 1 463 ? -22.141 39.75 23.719 1 79.56 463 ALA B N 1
ATOM 9893 C CA . ALA B 1 463 ? -20.953 38.969 23.344 1 79.56 463 ALA B CA 1
ATOM 9894 C C . ALA B 1 463 ? -19.875 39.062 24.438 1 79.56 463 ALA B C 1
ATOM 9896 O O . ALA B 1 463 ? -19.125 38.125 24.656 1 79.56 463 ALA B O 1
ATOM 9897 N N . GLU B 1 464 ? -19.906 40.125 25.109 1 82.25 464 GLU B N 1
ATOM 9898 C CA . GLU B 1 464 ? -18.797 40.406 26.031 1 82.25 464 GLU B CA 1
ATOM 9899 C C . GLU B 1 464 ? -19.156 39.969 27.453 1 82.25 464 GLU B C 1
ATOM 9901 O O . GLU B 1 464 ? -18.281 39.5 28.203 1 82.25 464 GLU B O 1
ATOM 9906 N N . ARG B 1 465 ? -20.531 40.031 27.906 1 85.06 465 ARG B N 1
ATOM 9907 C CA . ARG B 1 465 ? -20.812 39.906 29.344 1 85.06 465 ARG B CA 1
ATOM 9908 C C . ARG B 1 465 ? -21.766 38.75 29.625 1 85.06 465 ARG B C 1
ATOM 9910 O O . ARG B 1 465 ? -21.938 38.375 30.781 1 85.06 465 ARG B O 1
ATOM 9917 N N . TYR B 1 466 ? -22.328 38.219 28.562 1 86.06 466 TYR B N 1
ATOM 9918 C CA . TYR B 1 466 ? -23.375 37.25 28.828 1 86.06 466 TYR B CA 1
ATOM 9919 C C . TYR B 1 466 ? -23.047 35.906 28.188 1 86.06 466 TYR B C 1
ATOM 9921 O O . TYR B 1 466 ? -22.359 35.844 27.172 1 86.06 466 TYR B O 1
ATOM 9929 N N . GLY B 1 467 ? -23.484 34.844 28.859 1 89.56 467 GLY B N 1
ATOM 9930 C CA . GLY B 1 467 ? -23.438 33.5 28.312 1 89.56 467 GLY B CA 1
ATOM 9931 C C . GLY B 1 467 ? -22.031 32.969 28.172 1 89.56 467 GLY B C 1
ATOM 9932 O O . GLY B 1 467 ? -21.094 33.5 28.797 1 89.56 467 GLY B O 1
ATOM 9933 N N . LEU B 1 468 ? -21.859 31.828 27.469 1 92.31 468 LEU B N 1
ATOM 9934 C CA . LEU B 1 468 ? -20.562 31.234 27.156 1 92.31 468 LEU B CA 1
ATOM 9935 C C . LEU B 1 468 ? -20 31.766 25.844 1 92.31 468 LEU B C 1
ATOM 9937 O O . LEU B 1 468 ? -20.766 31.969 24.891 1 92.31 468 LEU B O 1
ATOM 9941 N N . PRO B 1 469 ? -18.719 32.156 25.875 1 88.38 469 PRO B N 1
ATOM 9942 C CA . PRO B 1 469 ? -18.156 32.594 24.609 1 88.38 469 PRO B CA 1
ATOM 9943 C C . PRO B 1 469 ? -18.297 31.578 23.484 1 88.38 469 PRO B C 1
ATOM 9945 O O . PRO B 1 469 ? -17.984 30.391 23.688 1 88.38 469 PRO B O 1
ATOM 9948 N N . GLN B 1 470 ? -18.828 32.031 22.422 1 82.31 470 GLN B N 1
ATOM 9949 C CA . GLN B 1 470 ? -19.125 31.141 21.312 1 82.31 470 GLN B CA 1
ATOM 9950 C C . GLN B 1 470 ? -17.922 31.031 20.375 1 82.31 470 GLN B C 1
ATOM 9952 O O . GLN B 1 470 ? -17.203 32 20.156 1 82.31 470 GLN B O 1
ATOM 9957 N N . HIS B 1 471 ? -17.484 29.906 20 1 83.94 471 HIS B N 1
ATOM 9958 C CA . HIS B 1 471 ? -16.5 29.656 18.938 1 83.94 471 HIS B CA 1
ATOM 9959 C C . HIS B 1 471 ? -16.969 28.562 18 1 83.94 471 HIS B C 1
ATOM 9961 O O . HIS B 1 471 ? -17.609 27.594 18.438 1 83.94 471 HIS B O 1
ATOM 9967 N N . SER B 1 472 ? -16.781 28.703 16.734 1 90 472 SER B N 1
ATOM 9968 C CA . SER B 1 472 ? -17.328 27.781 15.734 1 90 472 SER B CA 1
ATOM 9969 C C . SER B 1 472 ? -16.234 26.891 15.141 1 90 472 SER B C 1
ATOM 9971 O O . SER B 1 472 ? -16.531 25.906 14.477 1 90 472 SER B O 1
ATOM 9973 N N . GLY B 1 473 ? -14.984 27.172 15.359 1 93.38 473 GLY B N 1
ATOM 9974 C CA . GLY B 1 473 ? -13.891 26.469 14.719 1 93.38 473 GLY B CA 1
ATOM 9975 C C . GLY B 1 473 ? -13.844 24.984 15.055 1 93.38 473 GLY B C 1
ATOM 9976 O O . GLY B 1 473 ? -13.68 24.141 14.164 1 93.38 473 GLY B O 1
ATOM 9977 N N . LEU B 1 474 ? -14.062 24.656 16.297 1 95.56 474 LEU B N 1
ATOM 9978 C CA . LEU B 1 474 ? -13.969 23.266 16.734 1 95.56 474 LEU B CA 1
ATOM 9979 C C . LEU B 1 474 ? -15.148 22.453 16.219 1 95.56 474 LEU B C 1
ATOM 9981 O O . LEU B 1 474 ? -14.984 21.281 15.828 1 95.56 474 LEU B O 1
ATOM 9985 N N . MET B 1 475 ? -16.328 23.078 16.234 1 96.06 475 MET B N 1
ATOM 9986 C CA . MET B 1 475 ? -17.5 22.359 15.734 1 96.06 475 MET B CA 1
ATOM 9987 C C . MET B 1 475 ? -17.375 22.094 14.234 1 96.06 475 MET B C 1
ATOM 9989 O O . MET B 1 475 ? -17.766 21.031 13.758 1 96.06 475 MET B O 1
ATOM 9993 N N . THR B 1 476 ? -16.844 23.047 13.523 1 97.12 476 THR B N 1
ATOM 9994 C CA . THR B 1 476 ? -16.594 22.844 12.102 1 97.12 476 THR B CA 1
ATOM 9995 C C . THR B 1 476 ? -15.547 21.75 11.891 1 97.12 476 THR B C 1
ATOM 9997 O O . THR B 1 476 ? -15.672 20.938 10.969 1 97.12 476 THR B O 1
ATOM 10000 N N . ALA B 1 477 ? -14.547 21.734 12.711 1 97.69 477 ALA B N 1
ATOM 10001 C CA . ALA B 1 477 ? -13.523 20.703 12.633 1 97.69 477 ALA B CA 1
ATOM 10002 C C . ALA B 1 477 ? -14.117 19.328 12.898 1 97.69 477 ALA B C 1
ATOM 10004 O O . ALA B 1 477 ? -13.742 18.344 12.258 1 97.69 477 ALA B O 1
ATOM 10005 N N . ILE B 1 478 ? -15.008 19.234 13.828 1 97.75 478 ILE B N 1
ATOM 10006 C CA . ILE B 1 478 ? -15.672 17.969 14.133 1 97.75 478 ILE B CA 1
ATOM 10007 C C . ILE B 1 478 ? -16.484 17.516 12.922 1 97.75 478 ILE B C 1
ATOM 10009 O O . ILE B 1 478 ? -16.422 16.344 12.539 1 97.75 478 ILE B O 1
ATOM 10013 N N . GLY B 1 479 ? -17.266 18.484 12.352 1 97.88 479 GLY B N 1
ATOM 10014 C CA . GLY B 1 479 ? -17.984 18.141 11.133 1 97.88 479 GLY B CA 1
ATOM 10015 C C . GLY B 1 479 ? -17.094 17.625 10.031 1 97.88 479 GLY B C 1
ATOM 10016 O O . GLY B 1 479 ? -17.406 16.641 9.367 1 97.88 479 GLY B O 1
ATOM 10017 N N . LEU B 1 480 ? -15.961 18.25 9.852 1 97.75 480 LEU B N 1
ATOM 10018 C CA . LEU B 1 480 ? -14.992 17.844 8.844 1 97.75 480 LEU B CA 1
ATOM 10019 C C . LEU B 1 480 ? -14.43 16.453 9.164 1 97.75 480 LEU B C 1
ATOM 10021 O O . LEU B 1 480 ? -14.234 15.641 8.266 1 97.75 480 LEU B O 1
ATOM 10025 N N . ALA B 1 481 ? -14.148 16.234 10.398 1 97.5 481 ALA B N 1
ATOM 10026 C CA . ALA B 1 481 ? -13.633 14.93 10.828 1 97.5 481 ALA B CA 1
ATOM 10027 C C . ALA B 1 481 ? -14.633 13.82 10.539 1 97.5 481 ALA B C 1
ATOM 10029 O O . ALA B 1 481 ? -14.25 12.719 10.133 1 97.5 481 ALA B O 1
ATOM 10030 N N . VAL B 1 482 ? -15.898 14.117 10.734 1 98 482 VAL B N 1
ATOM 10031 C CA . VAL B 1 482 ? -16.938 13.125 10.469 1 98 482 VAL B CA 1
ATOM 10032 C C . VAL B 1 482 ? -17.016 12.836 8.977 1 98 482 VAL B C 1
ATOM 10034 O O . VAL B 1 482 ? -17.156 11.68 8.57 1 98 482 VAL B O 1
ATOM 10037 N N . ILE B 1 483 ? -16.891 13.867 8.156 1 97.31 483 ILE B N 1
ATOM 10038 C CA . ILE B 1 483 ? -16.859 13.688 6.711 1 97.31 483 ILE B CA 1
ATOM 10039 C C . ILE B 1 483 ? -15.664 12.805 6.336 1 97.31 483 ILE B C 1
ATOM 10041 O O . ILE B 1 483 ? -15.82 11.828 5.594 1 97.31 483 ILE B O 1
ATOM 10045 N N . MET B 1 484 ? -14.531 13.109 6.879 1 95.25 484 MET B N 1
ATOM 10046 C CA . MET B 1 484 ? -13.312 12.352 6.582 1 95.25 484 MET B CA 1
ATOM 10047 C C . MET B 1 484 ? -13.43 10.914 7.078 1 95.25 484 MET B C 1
ATOM 10049 O O . MET B 1 484 ? -12.891 10 6.461 1 95.25 484 MET B O 1
ATOM 10053 N N . GLU B 1 485 ? -14.125 10.734 8.188 1 95.38 485 GLU B N 1
ATOM 10054 C CA . GLU B 1 485 ? -14.383 9.391 8.695 1 95.38 485 GLU B CA 1
ATOM 10055 C C . GLU B 1 485 ? -15.195 8.57 7.695 1 95.38 485 GLU B C 1
ATOM 10057 O O . GLU B 1 485 ? -14.906 7.395 7.465 1 95.38 485 GLU B O 1
ATOM 10062 N N . GLY B 1 486 ? -16.203 9.211 7.141 1 96 486 GLY B N 1
ATOM 10063 C CA . GLY B 1 486 ? -16.984 8.523 6.137 1 96 486 GLY B CA 1
ATOM 10064 C C . GLY B 1 486 ? -16.188 8.094 4.926 1 96 486 GLY B C 1
ATOM 10065 O O . GLY B 1 486 ? -16.312 6.969 4.445 1 96 486 GLY B O 1
ATOM 10066 N N . ILE B 1 487 ? -15.297 8.898 4.5 1 93 487 ILE B N 1
ATOM 10067 C CA . ILE B 1 487 ? -14.477 8.625 3.322 1 93 487 ILE B CA 1
ATOM 10068 C C . ILE B 1 487 ? -13.438 7.562 3.652 1 93 487 ILE B C 1
ATOM 10070 O O . ILE B 1 487 ? -13.266 6.598 2.904 1 93 487 ILE B O 1
ATOM 10074 N N . SER B 1 488 ? -12.766 7.734 4.75 1 92.62 488 SER B N 1
ATOM 10075 C CA . SER B 1 488 ? -11.711 6.805 5.141 1 92.62 488 SER B CA 1
ATOM 10076 C C . SER B 1 488 ? -12.281 5.43 5.469 1 92.62 488 SER B C 1
ATOM 10078 O O . SER B 1 488 ? -11.68 4.406 5.133 1 92.62 488 SER B O 1
ATOM 10080 N N . SER B 1 489 ? -13.391 5.391 6.125 1 94.31 489 SER B N 1
ATOM 10081 C CA . SER B 1 489 ? -14.039 4.117 6.406 1 94.31 489 SER B CA 1
ATOM 10082 C C . SER B 1 489 ? -14.469 3.424 5.117 1 94.31 489 SER B C 1
ATOM 10084 O O . SER B 1 489 ? -14.352 2.201 4.996 1 94.31 489 SER B O 1
ATOM 10086 N N . ALA B 1 490 ? -15.016 4.176 4.211 1 93.81 490 ALA B N 1
ATOM 10087 C CA . ALA B 1 490 ? -15.359 3.611 2.91 1 93.81 490 ALA B CA 1
ATOM 10088 C C . ALA B 1 490 ? -14.141 2.984 2.24 1 93.81 490 ALA B C 1
ATOM 10090 O O . ALA B 1 490 ? -14.242 1.917 1.629 1 93.81 490 ALA B O 1
ATOM 10091 N N . THR B 1 491 ? -13 3.625 2.398 1 90.5 491 THR B N 1
ATOM 10092 C CA . THR B 1 491 ? -11.773 3.123 1.801 1 90.5 491 THR B CA 1
ATOM 10093 C C . THR B 1 491 ? -11.32 1.841 2.492 1 90.5 491 THR B C 1
ATOM 10095 O O . THR B 1 491 ? -10.82 0.92 1.841 1 90.5 491 THR B O 1
ATOM 10098 N N . TYR B 1 492 ? -11.484 1.703 3.801 1 91.5 492 TYR B N 1
ATOM 10099 C CA . TYR B 1 492 ? -11.188 0.483 4.543 1 91.5 492 TYR B CA 1
ATOM 10100 C C . TYR B 1 492 ? -11.992 -0.693 4.004 1 91.5 492 TYR B C 1
ATOM 10102 O O . TYR B 1 492 ? -11.469 -1.804 3.877 1 91.5 492 TYR B O 1
ATOM 10110 N N . HIS B 1 493 ? -13.188 -0.402 3.623 1 93.94 493 HIS B N 1
ATOM 10111 C CA . HIS B 1 493 ? -14.102 -1.47 3.238 1 93.94 493 HIS B CA 1
ATOM 10112 C C . HIS B 1 493 ? -13.875 -1.896 1.792 1 93.94 493 HIS B C 1
ATOM 10114 O O . HIS B 1 493 ? -14.531 -2.818 1.304 1 93.94 493 HIS B O 1
ATOM 10120 N N . VAL B 1 494 ? -12.992 -1.257 1.076 1 91.56 494 VAL B N 1
ATOM 10121 C CA . VAL B 1 494 ? -12.594 -1.752 -0.237 1 91.56 494 VAL B CA 1
ATOM 10122 C C . VAL B 1 494 ? -11.844 -3.076 -0.086 1 91.56 494 VAL B C 1
ATOM 10124 O O . VAL B 1 494 ? -12.023 -3.99 -0.895 1 91.56 494 VAL B O 1
ATOM 10127 N N . CYS B 1 495 ? -11.07 -3.139 0.965 1 91.06 495 CYS B N 1
ATOM 10128 C CA . CYS B 1 495 ? -10.391 -4.379 1.323 1 91.06 495 CYS B CA 1
ATOM 10129 C C . CYS B 1 495 ? -10.109 -4.434 2.818 1 91.06 495 CYS B C 1
ATOM 10131 O O . CYS B 1 495 ? -8.992 -4.16 3.252 1 91.06 495 CYS B O 1
ATOM 10133 N N . PRO B 1 496 ? -11.047 -4.902 3.574 1 92.75 496 PRO B N 1
ATOM 10134 C CA . PRO B 1 496 ? -10.875 -4.945 5.027 1 92.75 496 PRO B CA 1
ATOM 10135 C C . PRO B 1 496 ? -9.82 -5.965 5.465 1 92.75 496 PRO B C 1
ATOM 10137 O O . PRO B 1 496 ? -9.906 -7.137 5.094 1 92.75 496 PRO B O 1
ATOM 10140 N N . ASN B 1 497 ? -8.859 -5.582 6.137 1 89.88 497 ASN B N 1
ATOM 10141 C CA . ASN B 1 497 ? -7.836 -6.426 6.742 1 89.88 497 ASN B CA 1
ATOM 10142 C C . ASN B 1 497 ? -7.168 -5.734 7.93 1 89.88 497 ASN B C 1
ATOM 10144 O O . ASN B 1 497 ? -7.578 -4.641 8.328 1 89.88 497 ASN B O 1
ATOM 10148 N N . ASN B 1 498 ? -6.246 -6.348 8.57 1 85.56 498 ASN B N 1
ATOM 10149 C CA . ASN B 1 498 ? -5.641 -5.836 9.789 1 85.56 498 ASN B CA 1
ATOM 10150 C C . ASN B 1 498 ? -4.824 -4.574 9.523 1 85.56 498 ASN B C 1
ATOM 10152 O O . ASN B 1 498 ? -4.766 -3.678 10.367 1 85.56 498 ASN B O 1
ATOM 10156 N N . ILE B 1 499 ? -4.281 -4.422 8.367 1 80.75 499 ILE B N 1
ATOM 10157 C CA . ILE B 1 499 ? -3.41 -3.301 8.039 1 80.75 499 ILE B CA 1
ATOM 10158 C C . ILE B 1 499 ? -4.254 -2.074 7.699 1 80.75 499 ILE B C 1
ATOM 10160 O O . ILE B 1 499 ? -3.953 -0.964 8.141 1 80.75 499 ILE B O 1
ATOM 10164 N N . ASN B 1 500 ? -5.379 -2.291 7 1 87.44 500 ASN B N 1
ATOM 10165 C CA . ASN B 1 500 ? -6.215 -1.189 6.539 1 87.44 500 ASN B CA 1
ATOM 10166 C C . ASN B 1 500 ? -7.18 -0.725 7.629 1 87.44 500 ASN B C 1
ATOM 10168 O O . ASN B 1 500 ? -7.793 0.338 7.512 1 87.44 500 ASN B O 1
ATOM 10172 N N . TYR B 1 501 ? -7.238 -1.444 8.695 1 90 501 TYR B N 1
ATOM 10173 C CA . TYR B 1 501 ? -8.195 -1.113 9.742 1 90 501 TYR B CA 1
ATOM 10174 C C . TYR B 1 501 ? -7.895 0.254 10.344 1 90 501 TYR B C 1
ATOM 10176 O O . TYR B 1 501 ? -8.789 0.92 10.867 1 90 501 TYR B O 1
ATOM 10184 N N . GLN B 1 502 ? -6.746 0.698 10.25 1 88.19 502 GLN B N 1
ATOM 10185 C CA . GLN B 1 502 ? -6.352 1.998 10.781 1 88.19 502 GLN B CA 1
ATOM 10186 C C . GLN B 1 502 ? -7.109 3.129 10.086 1 88.19 502 GLN B C 1
ATOM 10188 O O . GLN B 1 502 ? -7.324 4.188 10.68 1 88.19 502 GLN B O 1
ATOM 10193 N N . PHE B 1 503 ? -7.512 2.967 8.875 1 88.12 503 PHE B N 1
ATOM 10194 C CA . PHE B 1 503 ? -8.227 4.004 8.141 1 88.12 503 PHE B CA 1
ATOM 10195 C C . PHE B 1 503 ? -9.578 4.293 8.789 1 88.12 503 PHE B C 1
ATOM 10197 O O . PHE B 1 503 ? -10.062 5.426 8.758 1 88.12 503 PHE B O 1
ATOM 10204 N N . ASP B 1 504 ? -10.055 3.314 9.359 1 88.81 504 ASP B N 1
ATOM 10205 C CA . ASP B 1 504 ? -11.32 3.459 10.062 1 88.81 504 ASP B CA 1
ATOM 10206 C C . ASP B 1 504 ? -11.117 4.062 11.453 1 88.81 504 ASP B C 1
ATOM 10208 O O . ASP B 1 504 ? -11.781 5.035 11.812 1 88.81 504 ASP B O 1
ATOM 10212 N N . THR B 1 505 ? -10.156 3.621 12.164 1 91.88 505 THR B N 1
ATOM 10213 C CA . THR B 1 505 ? -10.008 3.963 13.578 1 91.88 505 THR B CA 1
ATOM 10214 C C . THR B 1 505 ? -9.305 5.309 13.734 1 91.88 505 THR B C 1
ATOM 10216 O O . THR B 1 505 ? -9.57 6.043 14.688 1 91.88 505 THR B O 1
ATOM 10219 N N . ALA B 1 506 ? -8.453 5.684 12.828 1 91.19 506 ALA B N 1
ATOM 10220 C CA . ALA B 1 506 ? -7.676 6.914 12.961 1 91.19 506 ALA B CA 1
ATOM 10221 C C . ALA B 1 506 ? -8.594 8.125 13.078 1 91.19 506 ALA B C 1
ATOM 10223 O O . ALA B 1 506 ? -8.398 8.969 13.961 1 91.19 506 ALA B O 1
ATOM 10224 N N . LEU B 1 507 ? -9.602 8.219 12.211 1 92.62 507 LEU B N 1
ATOM 10225 C CA . LEU B 1 507 ? -10.477 9.383 12.234 1 92.62 507 LEU B CA 1
ATOM 10226 C C . LEU B 1 507 ? -11.461 9.297 13.391 1 92.62 507 LEU B C 1
ATOM 10228 O O . LEU B 1 507 ? -11.984 10.32 13.852 1 92.62 507 LEU B O 1
ATOM 10232 N N . MET B 1 508 ? -11.688 8.133 13.93 1 95 508 MET B N 1
ATOM 10233 C CA . MET B 1 508 ? -12.469 8 15.156 1 95 508 MET B CA 1
ATOM 10234 C C . MET B 1 508 ? -11.711 8.586 16.344 1 95 508 MET B C 1
ATOM 10236 O O . MET B 1 508 ? -12.312 9.219 17.219 1 95 508 MET B O 1
ATOM 10240 N N . TYR B 1 509 ? -10.383 8.391 16.344 1 95.19 509 TYR B N 1
ATOM 10241 C CA . TYR B 1 509 ? -9.555 9.016 17.375 1 95.19 509 TYR B CA 1
ATOM 10242 C C . TYR B 1 509 ? -9.648 10.539 17.297 1 95.19 509 TYR B C 1
ATOM 10244 O O . TYR B 1 509 ? -9.742 11.211 18.312 1 95.19 509 TYR B O 1
ATOM 10252 N N . VAL B 1 510 ? -9.688 11.008 16.031 1 95.19 510 VAL B N 1
ATOM 10253 C CA . VAL B 1 510 ? -9.742 12.445 15.797 1 95.19 510 VAL B CA 1
ATOM 10254 C C . VAL B 1 510 ? -11.062 13 16.328 1 95.19 510 VAL B C 1
ATOM 10256 O O . VAL B 1 510 ? -11.086 14.023 17.016 1 95.19 510 VAL B O 1
ATOM 10259 N N . ILE B 1 511 ? -12.148 12.328 16.031 1 96.44 511 ILE B N 1
ATOM 10260 C CA . ILE B 1 511 ? -13.469 12.773 16.453 1 96.44 511 ILE B CA 1
ATOM 10261 C C . ILE B 1 511 ? -13.539 12.75 17.984 1 96.44 511 ILE B C 1
ATOM 10263 O O . ILE B 1 511 ? -14.047 13.695 18.594 1 96.44 511 ILE B O 1
ATOM 10267 N N . GLY B 1 512 ? -12.961 11.703 18.578 1 95.88 512 GLY B N 1
ATOM 10268 C CA . GLY B 1 512 ? -12.938 11.625 20.031 1 95.88 512 GLY B CA 1
ATOM 10269 C C . GLY B 1 512 ? -12.141 12.742 20.672 1 95.88 512 GLY B C 1
ATOM 10270 O O . GLY B 1 512 ? -12.586 13.344 21.656 1 95.88 512 GLY B O 1
ATOM 10271 N N . MET B 1 513 ? -11.008 13.023 20.125 1 95.25 513 MET B N 1
ATOM 10272 C CA . MET B 1 513 ? -10.156 14.078 20.672 1 95.25 513 MET B CA 1
ATOM 10273 C C . MET B 1 513 ? -10.812 15.445 20.5 1 95.25 513 MET B C 1
ATOM 10275 O O . MET B 1 513 ? -10.875 16.234 21.453 1 95.25 513 MET B O 1
ATOM 10279 N N . LEU B 1 514 ? -11.359 15.711 19.297 1 96.5 514 LEU B N 1
ATOM 10280 C CA . LEU B 1 514 ? -11.984 17 19.031 1 96.5 514 LEU B CA 1
ATOM 10281 C C . LEU B 1 514 ? -13.242 17.172 19.875 1 96.5 514 LEU B C 1
ATOM 10283 O O . LEU B 1 514 ? -13.523 18.281 20.344 1 96.5 514 LEU B O 1
ATOM 10287 N N . GLY B 1 515 ? -13.984 16.094 20.062 1 96.25 515 GLY B N 1
ATOM 10288 C CA . GLY B 1 515 ? -15.156 16.172 20.922 1 96.25 515 GLY B CA 1
ATOM 10289 C C . GLY B 1 515 ? -14.828 16.531 22.359 1 96.25 515 GLY B C 1
ATOM 10290 O O . GLY B 1 515 ? -15.492 17.375 22.953 1 96.25 515 GLY B O 1
ATOM 10291 N N . LYS B 1 516 ? -13.773 15.969 22.875 1 93.88 516 LYS B N 1
ATOM 10292 C CA . LYS B 1 516 ? -13.344 16.297 24.234 1 93.88 516 LYS B CA 1
ATOM 10293 C C . LYS B 1 516 ? -12.883 17.75 24.344 1 93.88 516 LYS B C 1
ATOM 10295 O O . LYS B 1 516 ? -13.211 18.438 25.297 1 93.88 516 LYS B O 1
ATOM 10300 N N . LEU B 1 517 ? -12.195 18.156 23.297 1 94.31 517 LEU B N 1
ATOM 10301 C CA . LEU B 1 517 ? -11.711 19.531 23.281 1 94.31 517 LEU B CA 1
ATOM 10302 C C . LEU B 1 517 ? -12.867 20.516 23.172 1 94.31 517 LEU B C 1
ATOM 10304 O O . LEU B 1 517 ? -12.828 21.609 23.75 1 94.31 517 LEU B O 1
ATOM 10308 N N . LYS B 1 518 ? -13.867 20.141 22.406 1 95.5 518 LYS B N 1
ATOM 10309 C CA . LYS B 1 518 ? -15.047 20.984 22.281 1 95.5 518 LYS B CA 1
ATOM 10310 C C . LYS B 1 518 ? -15.758 21.141 23.625 1 95.5 518 LYS B C 1
ATOM 10312 O O . LYS B 1 518 ? -16.109 22.25 24.031 1 95.5 518 LYS B O 1
ATOM 10317 N N . ILE B 1 519 ? -15.922 20.125 24.375 1 94.31 519 ILE B N 1
ATOM 10318 C CA . ILE B 1 519 ? -16.594 20.156 25.672 1 94.31 519 ILE B CA 1
ATOM 10319 C C . ILE B 1 519 ? -15.742 20.938 26.672 1 94.31 519 ILE B C 1
ATOM 10321 O O . ILE B 1 519 ? -16.266 21.766 27.422 1 94.31 519 ILE B O 1
ATOM 10325 N N . TRP B 1 520 ? -14.469 20.75 26.562 1 91.31 520 TRP B N 1
ATOM 10326 C CA . TRP B 1 520 ? -13.555 21.484 27.438 1 91.31 520 TRP B CA 1
ATOM 10327 C C . TRP B 1 520 ? -13.594 22.969 27.141 1 91.31 520 TRP B C 1
ATOM 10329 O O . TRP B 1 520 ? -13.617 23.797 28.062 1 91.31 520 TRP B O 1
ATOM 10339 N N . SER B 1 521 ? -13.688 23.375 25.938 1 92.88 521 SER B N 1
ATOM 10340 C CA . SER B 1 521 ? -13.586 24.766 25.516 1 92.88 521 SER B CA 1
ATOM 10341 C C . SER B 1 521 ? -14.859 25.531 25.859 1 92.88 521 SER B C 1
ATOM 10343 O O . SER B 1 521 ? -14.859 26.766 25.891 1 92.88 521 SER B O 1
ATOM 10345 N N . LEU B 1 522 ? -15.953 24.859 26.188 1 93.69 522 LEU B N 1
ATOM 10346 C CA . LEU B 1 522 ? -17.219 25.516 26.484 1 93.69 522 LEU B CA 1
ATOM 10347 C C . LEU B 1 522 ? -17.078 26.422 27.703 1 93.69 522 LEU B C 1
ATOM 10349 O O . LEU B 1 522 ? -17.531 27.578 27.688 1 93.69 522 LEU B O 1
ATOM 10353 N N . ARG B 1 523 ? -16.375 25.984 28.703 1 92.56 523 ARG B N 1
ATOM 10354 C CA . ARG B 1 523 ? -16.281 26.766 29.938 1 92.56 523 ARG B CA 1
ATOM 10355 C C . ARG B 1 523 ? -14.844 27.172 30.234 1 92.56 523 ARG B C 1
ATOM 10357 O O . ARG B 1 523 ? -14.555 27.781 31.266 1 92.56 523 ARG B O 1
ATOM 10364 N N . HIS B 1 524 ? -13.938 26.766 29.375 1 90.44 524 HIS B N 1
ATOM 10365 C CA . HIS B 1 524 ? -12.539 27.172 29.422 1 90.44 524 HIS B CA 1
ATOM 10366 C C . HIS B 1 524 ? -12.117 27.828 28.125 1 90.44 524 HIS B C 1
ATOM 10368 O O . HIS B 1 524 ? -11.164 27.391 27.484 1 90.44 524 HIS B O 1
ATOM 10374 N N . PRO B 1 525 ? -12.766 28.859 27.719 1 89.38 525 PRO B N 1
ATOM 10375 C CA . PRO B 1 525 ? -12.57 29.422 26.375 1 89.38 525 PRO B CA 1
ATOM 10376 C C . PRO B 1 525 ? -11.156 29.953 26.156 1 89.38 525 PRO B C 1
ATOM 10378 O O . PRO B 1 525 ? -10.656 29.953 25.031 1 89.38 525 PRO B O 1
ATOM 10381 N N . ASP B 1 526 ? -10.453 30.484 27.203 1 88.12 526 ASP B N 1
ATOM 10382 C CA . ASP B 1 526 ? -9.125 31.078 27.047 1 88.12 526 ASP B CA 1
ATOM 10383 C C . ASP B 1 526 ? -8.031 30.016 27.172 1 88.12 526 ASP B C 1
ATOM 10385 O O . ASP B 1 526 ? -6.867 30.281 26.875 1 88.12 526 ASP B O 1
ATOM 10389 N N . MET B 1 527 ? -8.438 28.812 27.594 1 86.25 527 MET B N 1
ATOM 10390 C CA . MET B 1 527 ? -7.465 27.734 27.688 1 86.25 527 MET B CA 1
ATOM 10391 C C . MET B 1 527 ? -7.457 26.875 26.422 1 86.25 527 MET B C 1
ATOM 10393 O O . MET B 1 527 ? -7.699 25.672 26.484 1 86.25 527 MET B O 1
ATOM 10397 N N . VAL B 1 528 ? -7.121 27.609 25.422 1 86.31 528 VAL B N 1
ATOM 10398 C CA . VAL B 1 528 ? -7.133 26.953 24.109 1 86.31 528 VAL B CA 1
ATOM 10399 C C . VAL B 1 528 ? -5.879 26.094 23.953 1 86.31 528 VAL B C 1
ATOM 10401 O O . VAL B 1 528 ? -4.758 26.578 24.125 1 86.31 528 VAL B O 1
ATOM 10404 N N . VAL B 1 529 ? -6.117 24.859 23.75 1 87.81 529 VAL B N 1
ATOM 10405 C CA . VAL B 1 529 ? -5.012 23.984 23.375 1 87.81 529 VAL B CA 1
ATOM 10406 C C . VAL B 1 529 ? -4.645 24.219 21.906 1 87.81 529 VAL B C 1
ATOM 10408 O O . VAL B 1 529 ? -5.516 24.203 21.031 1 87.81 529 VAL B O 1
ATOM 10411 N N . SER B 1 530 ? -3.357 24.469 21.672 1 88 530 SER B N 1
ATOM 10412 C CA . SER B 1 530 ? -2.926 24.688 20.297 1 88 530 SER B CA 1
ATOM 10413 C C . SER B 1 530 ? -3.25 23.5 19.406 1 88 530 SER B C 1
ATOM 10415 O O . SER B 1 530 ? -3.084 22.344 19.828 1 88 530 SER B O 1
ATOM 10417 N N . ALA B 1 531 ? -3.783 23.812 18.219 1 91.19 531 ALA B N 1
ATOM 10418 C CA . ALA B 1 531 ? -4.109 22.75 17.266 1 91.19 531 ALA B CA 1
ATOM 10419 C C . ALA B 1 531 ? -2.883 21.906 16.938 1 91.19 531 ALA B C 1
ATOM 10421 O O . ALA B 1 531 ? -2.988 20.688 16.797 1 91.19 531 ALA B O 1
ATOM 10422 N N . TYR B 1 532 ? -1.701 22.438 16.953 1 86.38 532 TYR B N 1
ATOM 10423 C CA . TYR B 1 532 ? -0.463 21.734 16.656 1 86.38 532 TYR B CA 1
ATOM 10424 C C . TYR B 1 532 ? -0.134 20.719 17.75 1 86.38 532 TYR B C 1
ATOM 10426 O O . TYR B 1 532 ? 0.242 19.578 17.453 1 86.38 532 TYR B O 1
ATOM 10434 N N . HIS B 1 533 ? -0.388 21.141 18.953 1 86.12 533 HIS B N 1
ATOM 10435 C CA . HIS B 1 533 ? -0.112 20.234 20.062 1 86.12 533 HIS B CA 1
ATOM 10436 C C . HIS B 1 533 ? -1.118 19.094 20.094 1 86.12 533 HIS B C 1
ATOM 10438 O O . HIS B 1 533 ? -0.75 17.938 20.359 1 86.12 533 HIS B O 1
ATOM 10444 N N . ALA B 1 534 ? -2.295 19.484 19.781 1 92.62 534 ALA B N 1
ATOM 10445 C CA . ALA B 1 534 ? -3.342 18.453 19.797 1 92.62 534 ALA B CA 1
ATOM 10446 C C . ALA B 1 534 ? -3.105 17.406 18.719 1 92.62 534 ALA B C 1
ATOM 10448 O O . ALA B 1 534 ? -3.094 16.203 19 1 92.62 534 ALA B O 1
ATOM 10449 N N . PHE B 1 535 ? -2.84 17.859 17.516 1 92.94 535 PHE B N 1
ATOM 10450 C CA . PHE B 1 535 ? -2.668 16.922 16.406 1 92.94 535 PHE B CA 1
ATOM 10451 C C . PHE B 1 535 ? -1.309 16.25 16.484 1 92.94 535 PHE B C 1
ATOM 10453 O O . PHE B 1 535 ? -1.155 15.109 16.031 1 92.94 535 PHE B O 1
ATOM 10460 N N . GLY B 1 536 ? -0.303 16.953 17.031 1 90 536 GLY B N 1
ATOM 10461 C CA . GLY B 1 536 ? 0.961 16.281 17.297 1 90 536 GLY B CA 1
ATOM 10462 C C . GLY B 1 536 ? 0.833 15.125 18.266 1 90 536 GLY B C 1
ATOM 10463 O O . GLY B 1 536 ? 1.4 14.055 18.047 1 90 536 GLY B O 1
ATOM 10464 N N . PHE B 1 537 ? 0.043 15.414 19.281 1 89.31 537 PHE B N 1
ATOM 10465 C CA . PHE B 1 537 ? -0.243 14.375 20.266 1 89.31 537 PHE B CA 1
ATOM 10466 C C . PHE B 1 537 ? -0.952 13.195 19.609 1 89.31 537 PHE B C 1
ATOM 10468 O O . PHE B 1 537 ? -0.584 12.039 19.844 1 89.31 537 PHE B O 1
ATOM 10475 N N . LEU B 1 538 ? -1.875 13.461 18.844 1 91.69 538 LEU B N 1
ATOM 10476 C CA . LEU B 1 538 ? -2.609 12.414 18.141 1 91.69 538 LEU B CA 1
ATOM 10477 C C . LEU B 1 538 ? -1.692 11.656 17.188 1 91.69 538 LEU B C 1
ATOM 10479 O O . LEU B 1 538 ? -1.801 10.438 17.047 1 91.69 538 LEU B O 1
ATOM 10483 N N . GLY B 1 539 ? -0.815 12.391 16.531 1 90.25 539 GLY B N 1
ATOM 10484 C CA . GLY B 1 539 ? 0.13 11.758 15.617 1 90.25 539 GLY B CA 1
ATOM 10485 C C . GLY B 1 539 ? 1.019 10.734 16.297 1 90.25 539 GLY B C 1
ATOM 10486 O O . GLY B 1 539 ? 1.253 9.656 15.758 1 90.25 539 GLY B O 1
ATOM 10487 N N . VAL B 1 540 ? 1.429 10.977 17.484 1 87.5 540 VAL B N 1
ATOM 10488 C CA . VAL B 1 540 ? 2.283 10.07 18.234 1 87.5 540 VAL B CA 1
ATOM 10489 C C . VAL B 1 540 ? 1.5 8.812 18.609 1 87.5 540 VAL B C 1
ATOM 10491 O O . VAL B 1 540 ? 2.016 7.699 18.5 1 87.5 540 VAL B O 1
ATOM 10494 N N . PHE B 1 541 ? 0.287 8.969 18.953 1 88.69 541 PHE B N 1
ATOM 10495 C CA . PHE B 1 541 ? -0.527 7.816 19.328 1 88.69 541 PHE B CA 1
ATOM 10496 C C . PHE B 1 541 ? -0.896 6.996 18.109 1 88.69 541 PHE B C 1
ATOM 10498 O O . PHE B 1 541 ? -1.022 5.773 18.188 1 88.69 541 PHE B O 1
ATOM 10505 N N . LEU B 1 542 ? -1.064 7.703 17.031 1 89.44 542 LEU B N 1
ATOM 10506 C CA . LEU B 1 542 ? -1.333 6.969 15.805 1 89.44 542 LEU B CA 1
ATOM 10507 C C . LEU B 1 542 ? -0.118 6.148 15.383 1 89.44 542 LEU B C 1
ATOM 10509 O O . LEU B 1 542 ? -0.26 5.027 14.891 1 89.44 542 LEU B O 1
ATOM 10513 N N . MET B 1 543 ? 1.072 6.688 15.57 1 86.75 543 MET B N 1
ATOM 10514 C CA . MET B 1 543 ? 2.291 5.93 15.297 1 86.75 543 MET B CA 1
ATOM 10515 C C . MET B 1 543 ? 2.391 4.715 16.219 1 86.75 543 MET B C 1
ATOM 10517 O O . MET B 1 543 ? 2.807 3.639 15.781 1 86.75 543 MET B O 1
ATOM 10521 N N . ALA B 1 544 ? 1.996 4.895 17.438 1 85.81 544 ALA B N 1
ATOM 10522 C CA . ALA B 1 544 ? 1.97 3.781 18.375 1 85.81 544 ALA B CA 1
ATOM 10523 C C . ALA B 1 544 ? 0.94 2.734 17.969 1 85.81 544 ALA B C 1
ATOM 10525 O O . ALA B 1 544 ? 1.165 1.533 18.125 1 85.81 544 ALA B O 1
ATOM 10526 N N . ALA B 1 545 ? -0.144 3.24 17.469 1 87.19 545 ALA B N 1
ATOM 10527 C CA . ALA B 1 545 ? -1.197 2.336 17.016 1 87.19 545 ALA B CA 1
ATOM 10528 C C . ALA B 1 545 ? -0.705 1.445 15.883 1 87.19 545 ALA B C 1
ATOM 10530 O O . ALA B 1 545 ? -0.925 0.232 15.898 1 87.19 545 ALA B O 1
ATOM 10531 N N . ILE B 1 546 ? -0.02 1.978 15.016 1 84.38 546 ILE B N 1
ATOM 10532 C CA . ILE B 1 546 ? 0.482 1.212 13.875 1 84.38 546 ILE B CA 1
ATOM 10533 C C . ILE B 1 546 ? 1.587 0.266 14.344 1 84.38 546 ILE B C 1
ATOM 10535 O O . ILE B 1 546 ? 1.667 -0.877 13.883 1 84.38 546 ILE B O 1
ATOM 10539 N N . ALA B 1 547 ? 2.402 0.748 15.227 1 84.62 547 ALA B N 1
ATOM 10540 C CA . ALA B 1 547 ? 3.445 -0.109 15.781 1 84.62 547 ALA B CA 1
ATOM 10541 C C . ALA B 1 547 ? 2.842 -1.314 16.5 1 84.62 547 ALA B C 1
ATOM 10543 O O . ALA B 1 547 ? 3.406 -2.41 16.469 1 84.62 547 ALA B O 1
ATOM 10544 N N . GLY B 1 548 ? 1.777 -1.093 17.141 1 85.62 548 GLY B N 1
ATOM 10545 C CA . GLY B 1 548 ? 1.104 -2.168 17.859 1 85.62 548 GLY B CA 1
ATOM 10546 C C . GLY B 1 548 ? 0.573 -3.252 16.938 1 85.62 548 GLY B C 1
ATOM 10547 O O . GLY B 1 548 ? 0.435 -4.406 17.344 1 85.62 548 GLY B O 1
ATOM 10548 N N . VAL B 1 549 ? 0.303 -2.926 15.672 1 83.5 549 VAL B N 1
ATOM 10549 C CA . VAL B 1 549 ? -0.195 -3.898 14.703 1 83.5 549 VAL B CA 1
ATOM 10550 C C . VAL B 1 549 ? 0.944 -4.809 14.25 1 83.5 549 VAL B C 1
ATOM 10552 O O . VAL B 1 549 ? 0.757 -6.016 14.094 1 83.5 549 VAL B O 1
ATOM 10555 N N . TYR B 1 550 ? 2.139 -4.258 14.18 1 80.75 550 TYR B N 1
ATOM 10556 C CA . TYR B 1 550 ? 3.248 -5.023 13.625 1 80.75 550 TYR B CA 1
ATOM 10557 C C . TYR B 1 550 ? 4.066 -5.68 14.734 1 80.75 550 TYR B C 1
ATOM 10559 O O . TYR B 1 550 ? 4.633 -6.758 14.539 1 80.75 550 TYR B O 1
ATOM 10567 N N . VAL B 1 551 ? 4.219 -4.902 15.891 1 81 551 VAL B N 1
ATOM 10568 C CA . VAL B 1 551 ? 5.039 -5.395 17 1 81 551 VAL B CA 1
ATOM 10569 C C . VAL B 1 551 ? 4.145 -5.734 18.188 1 81 551 VAL B C 1
ATOM 10571 O O . VAL B 1 551 ? 3.762 -4.852 18.953 1 81 551 VAL B O 1
ATOM 10574 N N . HIS B 1 552 ? 3.506 -6.832 18.156 1 80.38 552 HIS B N 1
ATOM 10575 C CA . HIS B 1 552 ? 2.58 -7.211 19.219 1 80.38 552 HIS B CA 1
ATOM 10576 C C . HIS B 1 552 ? 3.275 -8.062 20.281 1 80.38 552 HIS B C 1
ATOM 10578 O O . HIS B 1 552 ? 3.018 -9.258 20.391 1 80.38 552 HIS B O 1
ATOM 10584 N N . ASN B 1 553 ? 4.301 -7.383 21.094 1 86.5 553 ASN B N 1
ATOM 10585 C CA . ASN B 1 553 ? 4.988 -8.133 22.141 1 86.5 553 ASN B CA 1
ATOM 10586 C C . ASN B 1 553 ? 4.902 -7.418 23.484 1 86.5 553 ASN B C 1
ATOM 10588 O O . ASN B 1 553 ? 4.289 -6.352 23.594 1 86.5 553 ASN B O 1
ATOM 10592 N N . MET B 1 554 ? 5.441 -7.984 24.531 1 90.12 554 MET B N 1
ATOM 10593 C CA . MET B 1 554 ? 5.336 -7.484 25.891 1 90.12 554 MET B CA 1
ATOM 10594 C C . MET B 1 554 ? 6.125 -6.191 26.062 1 90.12 554 MET B C 1
ATOM 10596 O O . MET B 1 554 ? 5.75 -5.324 26.859 1 90.12 554 MET B O 1
ATOM 10600 N N . ILE B 1 555 ? 7.098 -6.082 25.312 1 90.19 555 ILE B N 1
ATOM 10601 C CA . ILE B 1 555 ? 7.906 -4.867 25.391 1 90.19 555 ILE B CA 1
ATOM 10602 C C . ILE B 1 555 ? 7.113 -3.686 24.844 1 90.19 555 ILE B C 1
ATOM 10604 O O . ILE B 1 555 ? 7.156 -2.588 25.391 1 90.19 555 ILE B O 1
ATOM 10608 N N . PHE B 1 556 ? 6.383 -3.938 23.766 1 91.81 556 PHE B N 1
ATOM 10609 C CA . PHE B 1 556 ? 5.535 -2.895 23.203 1 91.81 556 PHE B CA 1
ATOM 10610 C C . PHE B 1 556 ? 4.469 -2.461 24.203 1 91.81 556 PHE B C 1
ATOM 10612 O O . PHE B 1 556 ? 4.281 -1.264 24.438 1 91.81 556 PHE B O 1
ATOM 10619 N N . TRP B 1 557 ? 3.814 -3.377 24.844 1 92.19 557 TRP B N 1
ATOM 10620 C CA . TRP B 1 557 ? 2.74 -3.064 25.781 1 92.19 557 TRP B CA 1
ATOM 10621 C C . TRP B 1 557 ? 3.283 -2.346 27 1 92.19 557 TRP B C 1
ATOM 10623 O O . TRP B 1 557 ? 2.643 -1.432 27.531 1 92.19 557 TRP B O 1
ATOM 10633 N N . ALA B 1 558 ? 4.461 -2.703 27.422 1 92.81 558 ALA B N 1
ATOM 10634 C CA . ALA B 1 558 ? 5.082 -2.027 28.547 1 92.81 558 ALA B CA 1
ATOM 10635 C C . ALA B 1 558 ? 5.422 -0.58 28.219 1 92.81 558 ALA B C 1
ATOM 10637 O O . ALA B 1 558 ? 5.117 0.335 28.984 1 92.81 558 ALA B O 1
ATOM 10638 N N . LEU B 1 559 ? 5.996 -0.408 27.078 1 92.06 559 LEU B N 1
ATOM 10639 C CA . LEU B 1 559 ? 6.355 0.938 26.656 1 92.06 559 LEU B CA 1
ATOM 10640 C C . LEU B 1 559 ? 5.113 1.794 26.438 1 92.06 559 LEU B C 1
ATOM 10642 O O . LEU B 1 559 ? 5.086 2.965 26.828 1 92.06 559 LEU B O 1
ATOM 10646 N N . PHE B 1 560 ? 4.145 1.22 25.781 1 91.75 560 PHE B N 1
ATOM 10647 C CA . PHE B 1 560 ? 2.895 1.933 25.562 1 91.75 560 PHE B CA 1
ATOM 10648 C C . PHE B 1 560 ? 2.266 2.346 26.891 1 91.75 560 PHE B C 1
ATOM 10650 O O . PHE B 1 560 ? 1.8 3.479 27.031 1 91.75 560 PHE B O 1
ATOM 10657 N N . SER B 1 561 ? 2.279 1.497 27.875 1 91.88 561 SER B N 1
ATOM 10658 C CA . SER B 1 561 ? 1.68 1.777 29.172 1 91.88 561 SER B CA 1
ATOM 10659 C C . SER B 1 561 ? 2.412 2.908 29.891 1 91.88 561 SER B C 1
ATOM 10661 O O . SER B 1 561 ? 1.781 3.779 30.484 1 91.88 561 SER B O 1
ATOM 10663 N N . ILE B 1 562 ? 3.666 2.939 29.75 1 92 562 ILE B N 1
ATOM 10664 C CA . ILE B 1 562 ? 4.461 3.982 30.391 1 92 562 ILE B CA 1
ATOM 10665 C C . ILE B 1 562 ? 4.164 5.328 29.734 1 92 562 ILE B C 1
ATOM 10667 O O . ILE B 1 562 ? 3.928 6.324 30.422 1 92 562 ILE B O 1
ATOM 10671 N N . ILE B 1 563 ? 4.109 5.316 28.406 1 89.12 563 ILE B N 1
ATOM 10672 C CA . ILE B 1 563 ? 3.85 6.551 27.672 1 89.12 563 ILE B CA 1
ATOM 10673 C C . ILE B 1 563 ? 2.426 7.027 27.953 1 89.12 563 ILE B C 1
ATOM 10675 O O . ILE B 1 563 ? 2.191 8.219 28.156 1 89.12 563 ILE B O 1
ATOM 10679 N N . TYR B 1 564 ? 1.522 6.117 28.016 1 91.19 564 TYR B N 1
ATOM 10680 C CA . TYR B 1 564 ? 0.122 6.449 28.25 1 91.19 564 TYR B CA 1
ATOM 10681 C C . TYR B 1 564 ? -0.075 7.023 29.641 1 91.19 564 TYR B C 1
ATOM 10683 O O . TYR B 1 564 ? -0.724 8.062 29.812 1 91.19 564 TYR B O 1
ATOM 10691 N N . ILE B 1 565 ? 0.509 6.457 30.656 1 90.75 565 ILE B N 1
ATOM 10692 C CA . ILE B 1 565 ? 0.362 6.902 32.031 1 90.75 565 ILE B CA 1
ATOM 10693 C C . ILE B 1 565 ? 1.073 8.242 32.219 1 90.75 565 ILE B C 1
ATOM 10695 O O . ILE B 1 565 ? 0.553 9.141 32.875 1 90.75 565 ILE B O 1
ATOM 10699 N N . ALA B 1 566 ? 2.189 8.32 31.547 1 89.19 566 ALA B N 1
ATOM 10700 C CA . ALA B 1 566 ? 2.908 9.594 31.625 1 89.19 566 ALA B CA 1
ATOM 10701 C C . ALA B 1 566 ? 2.109 10.711 30.969 1 89.19 566 ALA B C 1
ATOM 10703 O O . ALA B 1 566 ? 2.035 11.828 31.5 1 89.19 566 ALA B O 1
ATOM 10704 N N . SER B 1 567 ? 1.504 10.414 29.844 1 88.12 567 SER B N 1
ATOM 10705 C CA . SER B 1 567 ? 0.683 11.406 29.156 1 88.12 567 SER B CA 1
ATOM 10706 C C . SER B 1 567 ? -0.554 11.766 29.969 1 88.12 567 SER B C 1
ATOM 10708 O O . SER B 1 567 ? -0.945 12.93 30.031 1 88.12 567 SER B O 1
ATOM 10710 N N . MET B 1 568 ? -1.095 10.828 30.609 1 88.75 568 MET B N 1
ATOM 10711 C CA . MET B 1 568 ? -2.268 11.055 31.453 1 88.75 568 MET B CA 1
ATOM 10712 C C . MET B 1 568 ? -1.915 11.922 32.656 1 88.75 568 MET B C 1
ATOM 10714 O O . MET B 1 568 ? -2.688 12.805 33.031 1 88.75 568 MET B O 1
ATOM 10718 N N . LEU B 1 569 ? -0.768 11.703 33.188 1 86.94 569 LEU B N 1
ATOM 10719 C CA . LEU B 1 569 ? -0.327 12.492 34.312 1 86.94 569 LEU B CA 1
ATOM 10720 C C . LEU B 1 569 ? -0.047 13.938 33.938 1 86.94 569 LEU B C 1
ATOM 10722 O O . LEU B 1 569 ? -0.396 14.867 34.656 1 86.94 569 LEU B O 1
ATOM 10726 N N . LEU B 1 570 ? 0.476 14.047 32.75 1 84.56 570 LEU B N 1
ATOM 10727 C CA . LEU B 1 570 ? 0.772 15.398 32.25 1 84.56 570 LEU B CA 1
ATOM 10728 C C . LEU B 1 570 ? -0.512 16.172 31.984 1 84.56 570 LEU B C 1
ATOM 10730 O O . LEU B 1 570 ? -0.626 17.344 32.312 1 84.56 570 LEU B O 1
ATOM 10734 N N . VAL B 1 571 ? -1.489 15.5 31.406 1 83.88 571 VAL B N 1
ATOM 10735 C CA . VAL B 1 571 ? -2.764 16.141 31.094 1 83.88 571 VAL B CA 1
ATOM 10736 C C . VAL B 1 571 ? -3.514 16.453 32.406 1 83.88 571 VAL B C 1
ATOM 10738 O O . VAL B 1 571 ? -4.137 17.5 32.531 1 83.88 571 VAL B O 1
ATOM 10741 N N . SER B 1 572 ? -3.363 15.586 33.375 1 87.5 572 SER B N 1
ATOM 10742 C CA . SER B 1 572 ? -4.004 15.781 34.688 1 87.5 572 SER B CA 1
ATOM 10743 C C . SER B 1 572 ? -3.432 17 35.406 1 87.5 572 SER B C 1
ATOM 10745 O O . SER B 1 572 ? -4.176 17.766 36.031 1 87.5 572 SER B O 1
ATOM 10747 N N . LEU B 1 573 ? -2.174 17.156 35.25 1 82.81 573 LEU B N 1
ATOM 10748 C CA . LEU B 1 573 ? -1.535 18.312 35.875 1 82.81 573 LEU B CA 1
ATOM 10749 C C . LEU B 1 573 ? -1.96 19.609 35.188 1 82.81 573 LEU B C 1
ATOM 10751 O O . LEU B 1 573 ? -2.186 20.625 35.844 1 82.81 573 LEU B O 1
ATOM 10755 N N . GLU B 1 574 ? -2.107 19.5 33.906 1 79.62 574 GLU B N 1
ATOM 10756 C CA . GLU B 1 574 ? -2.559 20.672 33.156 1 79.62 574 GLU B CA 1
ATOM 10757 C C . GLU B 1 574 ? -3.992 21.031 33.531 1 79.62 574 GLU B C 1
ATOM 10759 O O . GLU B 1 574 ? -4.32 22.219 33.656 1 79.62 574 GLU B O 1
ATOM 10764 N N . PHE B 1 575 ? -4.758 20.047 33.781 1 80.94 575 PHE B N 1
ATOM 10765 C CA . PHE B 1 575 ? -6.152 20.297 34.125 1 80.94 575 PHE B CA 1
ATOM 10766 C C . PHE B 1 575 ? -6.27 20.766 35.562 1 80.94 575 PHE B C 1
ATOM 10768 O O . PHE B 1 575 ? -7.07 21.656 35.875 1 80.94 575 PHE B O 1
ATOM 10775 N N . TYR B 1 576 ? -5.465 20.188 36.375 1 80.81 576 TYR B N 1
ATOM 10776 C CA . TYR B 1 576 ? -5.562 20.516 37.781 1 80.81 576 TYR B CA 1
ATOM 10777 C C . TYR B 1 576 ? -5.09 21.938 38.062 1 80.81 576 TYR B C 1
ATOM 10779 O O . TYR B 1 576 ? -5.754 22.688 38.75 1 80.81 576 TYR B O 1
ATOM 10787 N N . PHE B 1 577 ? -3.992 22.359 37.344 1 76.19 577 PHE B N 1
ATOM 10788 C CA . PHE B 1 577 ? -3.416 23.672 37.594 1 76.19 577 PHE B CA 1
ATOM 10789 C C . PHE B 1 577 ? -3.881 24.688 36.594 1 76.19 577 PHE B C 1
ATOM 10791 O O . PHE B 1 577 ? -3.496 25.859 36.656 1 76.19 577 PHE B O 1
ATOM 10798 N N . LYS B 1 578 ? -4.777 24.219 35.781 1 74.44 578 LYS B N 1
ATOM 10799 C CA . LYS B 1 578 ? -5.359 25.094 34.75 1 74.44 578 LYS B CA 1
ATOM 10800 C C . LYS B 1 578 ? -4.277 25.891 34.031 1 74.44 578 LYS B C 1
ATOM 10802 O O . LYS B 1 578 ? -4.395 27.109 33.844 1 74.44 578 LYS B O 1
ATOM 10807 N N . GLY B 1 579 ? -3.094 25.219 33.688 1 68.5 579 GLY B N 1
ATOM 10808 C CA . GLY B 1 579 ? -2.053 25.797 32.844 1 68.5 579 GLY B CA 1
ATOM 10809 C C . GLY B 1 579 ? -1.019 26.578 33.625 1 68.5 579 GLY B C 1
ATOM 10810 O O . GLY B 1 579 ? -0.072 27.109 33.031 1 68.5 579 GLY B O 1
ATOM 10811 N N . ILE B 1 580 ? -1.197 26.844 34.875 1 67.81 580 ILE B N 1
ATOM 10812 C CA . ILE B 1 580 ? -0.288 27.672 35.656 1 67.81 580 ILE B CA 1
ATOM 10813 C C . ILE B 1 580 ? 0.969 26.859 36 1 67.81 580 ILE B C 1
ATOM 10815 O O . ILE B 1 580 ? 2.047 27.438 36.188 1 67.81 580 ILE B O 1
ATOM 10819 N N . TRP B 1 581 ? 0.839 25.609 35.812 1 64.94 581 TRP B N 1
ATOM 10820 C CA . TRP B 1 581 ? 1.927 24.75 36.25 1 64.94 581 TRP B CA 1
ATOM 10821 C C . TRP B 1 581 ? 3.062 24.719 35.25 1 64.94 581 TRP B C 1
ATOM 10823 O O . TRP B 1 581 ? 2.822 24.688 34.031 1 64.94 581 TRP B O 1
ATOM 10833 N N . THR B 1 582 ? 4.246 25.297 35.5 1 64.69 582 THR B N 1
ATOM 10834 C CA . THR B 1 582 ? 5.449 25.125 34.688 1 64.69 582 THR B CA 1
ATOM 10835 C C . THR B 1 582 ? 6.383 24.094 35.312 1 64.69 582 THR B C 1
ATOM 10837 O O . THR B 1 582 ? 6.523 24.031 36.531 1 64.69 582 THR B O 1
ATOM 10840 N N . LEU B 1 583 ? 6.59 23 34.594 1 59.56 583 LEU B N 1
ATOM 10841 C CA . LEU B 1 583 ? 7.504 21.984 35.094 1 59.56 583 LEU B CA 1
ATOM 10842 C C . LEU B 1 583 ? 8.867 22.594 35.406 1 59.56 583 LEU B C 1
ATOM 10844 O O . LEU B 1 583 ? 9.672 22.828 34.5 1 59.56 583 LEU B O 1
ATOM 10848 N N . ASN B 1 584 ? 9.031 23.375 36.281 1 58.97 584 ASN B N 1
ATOM 10849 C CA . ASN B 1 584 ? 10.336 23.766 36.812 1 58.97 584 ASN B CA 1
ATOM 10850 C C . ASN B 1 584 ? 10.75 22.891 38 1 58.97 584 ASN B C 1
ATOM 10852 O O . ASN B 1 584 ? 10.18 22.984 39.094 1 58.97 584 ASN B O 1
ATOM 10856 N N . LEU B 1 585 ? 11.461 21.828 37.688 1 59.25 585 LEU B N 1
ATOM 10857 C CA . LEU B 1 585 ? 11.883 20.859 38.656 1 59.25 585 LEU B CA 1
ATOM 10858 C C . LEU B 1 585 ? 12.297 21.531 39.969 1 59.25 585 LEU B C 1
ATOM 10860 O O . LEU B 1 585 ? 12.055 21.016 41.062 1 59.25 585 LEU B O 1
ATOM 10864 N N . ARG B 1 586 ? 12.93 22.672 39.75 1 61.62 586 ARG B N 1
ATOM 10865 C CA . ARG B 1 586 ? 13.422 23.391 40.938 1 61.62 586 ARG B CA 1
ATOM 10866 C C . ARG B 1 586 ? 12.266 23.938 41.75 1 61.62 586 ARG B C 1
ATOM 10868 O O . ARG B 1 586 ? 12.273 23.844 43 1 61.62 586 ARG B O 1
ATOM 10875 N N . GLU B 1 587 ? 11.281 24.406 41.031 1 62.09 587 GLU B N 1
ATOM 10876 C CA . GLU B 1 587 ? 10.141 24.969 41.75 1 62.09 587 GLU B CA 1
ATOM 10877 C C . GLU B 1 587 ? 9.312 23.859 42.375 1 62.09 587 GLU B C 1
ATOM 10879 O O . GLU B 1 587 ? 8.781 24.031 43.5 1 62.09 587 GLU B O 1
ATOM 10884 N N . LEU B 1 588 ? 9.289 22.75 41.75 1 63.97 588 LEU B N 1
ATOM 10885 C CA . LEU B 1 588 ? 8.57 21.594 42.281 1 63.97 588 LEU B CA 1
ATOM 10886 C C . LEU B 1 588 ? 9.227 21.094 43.594 1 63.97 588 LEU B C 1
ATOM 10888 O O . LEU B 1 588 ? 8.539 20.797 44.562 1 63.97 588 LEU B O 1
ATOM 10892 N N . ARG B 1 589 ? 10.523 20.953 43.531 1 62.84 589 ARG B N 1
ATOM 10893 C CA . ARG B 1 589 ? 11.281 20.531 44.688 1 62.84 589 ARG B CA 1
ATOM 10894 C C . ARG B 1 589 ? 11.086 21.516 45.844 1 62.84 589 ARG B C 1
ATOM 10896 O O . ARG B 1 589 ? 10.891 21.094 47 1 62.84 589 ARG B O 1
ATOM 10903 N N . ASN B 1 590 ? 11.133 22.812 45.562 1 64.25 590 ASN B N 1
ATOM 10904 C CA . ASN B 1 590 ? 10.977 23.828 46.594 1 64.25 590 ASN B CA 1
ATOM 10905 C C . ASN B 1 590 ? 9.57 23.797 47.188 1 64.25 590 ASN B C 1
ATOM 10907 O O . ASN B 1 590 ? 9.398 23.953 48.406 1 64.25 590 ASN B O 1
ATOM 10911 N N . SER B 1 591 ? 8.641 23.594 46.281 1 63.12 591 SER B N 1
ATOM 10912 C CA . SER B 1 591 ? 7.262 23.578 46.75 1 63.12 591 SER B CA 1
ATOM 10913 C C . SER B 1 591 ? 7 22.359 47.625 1 63.12 591 SER B C 1
ATOM 10915 O O . SER B 1 591 ? 6.312 22.453 48.656 1 63.12 591 SER B O 1
ATOM 10917 N N . ILE B 1 592 ? 7.613 21.328 47.281 1 63.16 592 ILE B N 1
ATOM 10918 C CA . ILE B 1 592 ? 7.48 20.109 48.062 1 63.16 592 ILE B CA 1
ATOM 10919 C C . ILE B 1 592 ? 8.18 20.312 49.406 1 63.16 592 ILE B C 1
ATOM 10921 O O . ILE B 1 592 ? 7.641 19.922 50.469 1 63.16 592 ILE B O 1
ATOM 10925 N N . ARG B 1 593 ? 9.375 20.844 49.344 1 61.44 593 ARG B N 1
ATOM 10926 C CA . ARG B 1 593 ? 10.141 21.078 50.562 1 61.44 593 ARG B CA 1
ATOM 10927 C C . ARG B 1 593 ? 9.406 22.047 51.5 1 61.44 593 ARG B C 1
ATOM 10929 O O . ARG B 1 593 ? 9.359 21.828 52.719 1 61.44 593 ARG B O 1
ATOM 10936 N N . LEU B 1 594 ? 8.969 23.125 50.969 1 61.28 594 LEU B N 1
ATOM 10937 C CA . LEU B 1 594 ? 8.281 24.109 51.781 1 61.28 594 LEU B CA 1
ATOM 10938 C C . LEU B 1 594 ? 7.016 23.516 52.375 1 61.28 594 LEU B C 1
ATOM 10940 O O . LEU B 1 594 ? 6.695 23.781 53.562 1 61.28 594 LEU B O 1
ATOM 10944 N N . SER B 1 595 ? 6.316 22.859 51.5 1 61 595 SER B N 1
ATOM 10945 C CA . SER B 1 595 ? 5.098 22.219 52 1 61 595 SER B CA 1
ATOM 10946 C C . SER B 1 595 ? 5.418 21.203 53.094 1 61 595 SER B C 1
ATOM 10948 O O . SER B 1 595 ? 4.641 21.031 54.031 1 61 595 SER B O 1
ATOM 10950 N N . TRP B 1 596 ? 6.551 20.578 52.875 1 58.88 596 TRP B N 1
ATOM 10951 C CA . TRP B 1 596 ? 7 19.609 53.875 1 58.88 596 TRP B CA 1
ATOM 10952 C C . TRP B 1 596 ? 7.395 20.312 55.156 1 58.88 596 TRP B C 1
ATOM 10954 O O . TRP B 1 596 ? 7.109 19.812 56.25 1 58.88 596 TRP B O 1
ATOM 10964 N N . VAL B 1 597 ? 8.141 21.391 55.031 1 59.31 597 VAL B N 1
ATOM 10965 C CA . VAL B 1 597 ? 8.602 22.109 56.219 1 59.31 597 VAL B CA 1
ATOM 10966 C C . VAL B 1 597 ? 7.422 22.781 56.875 1 59.31 597 VAL B C 1
ATOM 10968 O O . VAL B 1 597 ? 7.344 22.828 58.125 1 59.31 597 VAL B O 1
ATOM 10971 N N . SER B 1 598 ? 6.84 23.609 56.031 1 53.59 598 SER B N 1
ATOM 10972 C CA . SER B 1 598 ? 5.773 24.391 56.656 1 53.59 598 SER B CA 1
ATOM 10973 C C . SER B 1 598 ? 4.707 23.484 57.25 1 53.59 598 SER B C 1
ATOM 10975 O O . SER B 1 598 ? 3.83 23.953 58 1 53.59 598 SER B O 1
ATOM 10977 N N . SER B 1 599 ? 4.379 22.5 56.531 1 52.31 599 SER B N 1
ATOM 10978 C CA . SER B 1 599 ? 3.168 21.797 56.938 1 52.31 599 SER B CA 1
ATOM 10979 C C . SER B 1 599 ? 3.404 20.969 58.219 1 52.31 599 SER B C 1
ATOM 10981 O O . SER B 1 599 ? 4.176 20.016 58.188 1 52.31 599 SER B O 1
ATOM 10983 N N . ARG B 1 600 ? 3.689 21.594 59.312 1 50.22 600 ARG B N 1
ATOM 10984 C CA . ARG B 1 600 ? 3.502 20.766 60.5 1 50.22 600 ARG B CA 1
ATOM 10985 C C . ARG B 1 600 ? 2.441 19.703 60.25 1 50.22 600 ARG B C 1
ATOM 10987 O O . ARG B 1 600 ? 2.438 18.656 60.938 1 50.22 600 ARG B O 1
ATOM 10994 N N . HIS B 1 601 ? 1.067 19.969 60.094 1 47.03 601 HIS B N 1
ATOM 10995 C CA . HIS B 1 601 ? -0.083 19.094 59.969 1 47.03 601 HIS B CA 1
ATOM 10996 C C . HIS B 1 601 ? -0.274 18.641 58.531 1 47.03 601 HIS B C 1
ATOM 10998 O O . HIS B 1 601 ? 0.2 19.297 57.594 1 47.03 601 HIS B O 1
ATOM 11004 N N . LEU B 1 602 ? -0.764 17.297 58.188 1 49.56 602 LEU B N 1
ATOM 11005 C CA . LEU B 1 602 ? -1.204 16.578 57 1 49.56 602 LEU B CA 1
ATOM 11006 C C . LEU B 1 602 ? -1.938 17.5 56.031 1 49.56 602 LEU B C 1
ATOM 11008 O O . LEU B 1 602 ? -2.529 17.047 55.062 1 49.56 602 LEU B O 1
ATOM 11012 N N . SER B 1 603 ? -2.17 18.656 56.375 1 53.16 603 SER B N 1
ATOM 11013 C CA . SER B 1 603 ? -2.971 19.562 55.562 1 53.16 603 SER B CA 1
ATOM 11014 C C . SER B 1 603 ? -2.307 19.844 54.219 1 53.16 603 SER B C 1
ATOM 11016 O O . SER B 1 603 ? -2.943 20.359 53.281 1 53.16 603 SER B O 1
ATOM 11018 N N . CYS B 1 604 ? -1.086 19.625 54.156 1 54.41 604 CYS B N 1
ATOM 11019 C CA . CYS B 1 604 ? -0.34 19.875 52.906 1 54.41 604 CYS B CA 1
ATOM 11020 C C . CYS B 1 604 ? -0.708 18.844 51.844 1 54.41 604 CYS B C 1
ATOM 11022 O O . CYS B 1 604 ? -0.503 19.094 50.656 1 54.41 604 CYS B O 1
ATOM 11024 N N . VAL B 1 605 ? -1.204 17.766 52.312 1 63.66 605 VAL B N 1
ATOM 11025 C CA . VAL B 1 605 ? -1.556 16.703 51.375 1 63.66 605 VAL B CA 1
ATOM 11026 C C . VAL B 1 605 ? -2.986 16.906 50.875 1 63.66 605 VAL B C 1
ATOM 11028 O O . VAL B 1 605 ? -3.424 16.25 49.938 1 63.66 605 VAL B O 1
ATOM 11031 N N . VAL B 1 606 ? -3.625 17.828 51.406 1 70.38 606 VAL B N 1
ATOM 11032 C CA . VAL B 1 606 ? -4.996 18.031 50.969 1 70.38 606 VAL B CA 1
ATOM 11033 C C . VAL B 1 606 ? -5 18.875 49.688 1 70.38 606 VAL B C 1
ATOM 11035 O O . VAL B 1 606 ? -4.367 19.938 49.625 1 70.38 606 VAL B O 1
ATOM 11038 N N . PRO B 1 607 ? -5.633 18.391 48.656 1 76.5 607 PRO B N 1
ATOM 11039 C CA . PRO B 1 607 ? -5.68 19.141 47.375 1 76.5 607 PRO B CA 1
ATOM 11040 C C . PRO B 1 607 ? -6.332 20.5 47.531 1 76.5 607 PRO B C 1
ATOM 11042 O O . PRO B 1 607 ? -7.301 20.656 48.281 1 76.5 607 PRO B O 1
ATOM 11045 N N . ALA B 1 608 ? -5.676 21.484 46.969 1 72.62 608 ALA B N 1
ATOM 11046 C CA . ALA B 1 608 ? -6.18 22.859 47 1 72.62 608 ALA B CA 1
ATOM 11047 C C . ALA B 1 608 ? -7.574 22.938 46.375 1 72.62 608 ALA B C 1
ATOM 11049 O O . ALA B 1 608 ? -8.438 23.672 46.875 1 72.62 608 ALA B O 1
ATOM 11050 N N . TYR B 1 609 ? -7.77 22.156 45.344 1 78.19 609 TYR B N 1
ATOM 11051 C CA . TYR B 1 609 ? -9.055 22.094 44.656 1 78.19 609 TYR B CA 1
ATOM 11052 C C . TYR B 1 609 ? -9.656 20.703 44.719 1 78.19 609 TYR B C 1
ATOM 11054 O O . TYR B 1 609 ? -9.461 19.891 43.812 1 78.19 609 TYR B O 1
ATOM 11062 N N . LYS B 1 610 ? -10.352 20.438 45.75 1 77.69 610 LYS B N 1
ATOM 11063 C CA . LYS B 1 610 ? -10.805 19.094 46.125 1 77.69 610 LYS B CA 1
ATOM 11064 C C . LYS B 1 610 ? -11.695 18.516 45 1 77.69 610 LYS B C 1
ATOM 11066 O O . LYS B 1 610 ? -11.492 17.391 44.562 1 77.69 610 LYS B O 1
ATOM 11071 N N . ALA B 1 611 ? -12.68 19.281 44.562 1 76 611 ALA B N 1
ATOM 11072 C CA . ALA B 1 611 ? -13.609 18.781 43.562 1 76 611 ALA B CA 1
ATOM 11073 C C . ALA B 1 611 ? -12.875 18.406 42.281 1 76 611 ALA B C 1
ATOM 11075 O O . ALA B 1 611 ? -13.117 17.344 41.688 1 76 611 ALA B O 1
ATOM 11076 N N . ARG B 1 612 ? -11.969 19.234 41.906 1 80.69 612 ARG B N 1
ATOM 11077 C CA . ARG B 1 612 ? -11.195 18.953 40.688 1 80.69 612 ARG B CA 1
ATOM 11078 C C . ARG B 1 612 ? -10.305 17.734 40.875 1 80.69 612 ARG B C 1
ATOM 11080 O O . ARG B 1 612 ? -10.172 16.906 39.969 1 80.69 612 ARG B O 1
ATOM 11087 N N . PHE B 1 613 ? -9.805 17.672 41.969 1 85.56 613 PHE B N 1
ATOM 11088 C CA . PHE B 1 613 ? -8.883 16.578 42.25 1 85.56 613 PHE B CA 1
ATOM 11089 C C . PHE B 1 613 ? -9.602 15.234 42.188 1 85.56 613 PHE B C 1
ATOM 11091 O O . PHE B 1 613 ? -9.086 14.281 41.594 1 85.56 613 PHE B O 1
ATOM 11098 N N . PHE B 1 614 ? -10.781 15.18 42.719 1 85 614 PHE B N 1
ATOM 11099 C CA . PHE B 1 614 ? -11.484 13.906 42.781 1 85 614 PHE B CA 1
ATOM 11100 C C . PHE B 1 614 ? -11.977 13.492 41.406 1 85 614 PHE B C 1
ATOM 11102 O O . PHE B 1 614 ? -11.977 12.305 41.062 1 85 614 PHE B O 1
ATOM 11109 N N . VAL B 1 615 ? -12.391 14.414 40.594 1 83.75 615 VAL B N 1
ATOM 11110 C CA . VAL B 1 615 ? -12.812 14.086 39.25 1 83.75 615 VAL B CA 1
ATOM 11111 C C . VAL B 1 615 ? -11.617 13.586 38.438 1 83.75 615 VAL B C 1
ATOM 11113 O O . VAL B 1 615 ? -11.727 12.594 37.719 1 83.75 615 VAL B O 1
ATOM 11116 N N . ILE B 1 616 ? -10.508 14.25 38.531 1 88.69 616 ILE B N 1
ATOM 11117 C CA . ILE B 1 616 ? -9.297 13.859 37.812 1 88.69 616 ILE B CA 1
ATOM 11118 C C . ILE B 1 616 ? -8.828 12.492 38.312 1 88.69 616 ILE B C 1
ATOM 11120 O O . ILE B 1 616 ? -8.383 11.664 37.5 1 88.69 616 ILE B O 1
ATOM 11124 N N . LEU B 1 617 ? -9.008 12.289 39.594 1 88.88 617 LEU B N 1
ATOM 11125 C CA . LEU B 1 617 ? -8.617 11 40.156 1 88.88 617 LEU B CA 1
ATOM 11126 C C . LEU B 1 617 ? -9.484 9.875 39.594 1 88.88 617 LEU B C 1
ATOM 11128 O O . LEU B 1 617 ? -8.969 8.812 39.25 1 88.88 617 LEU B O 1
ATOM 11132 N N . LEU B 1 618 ? -10.75 10.094 39.531 1 86.88 618 LEU B N 1
ATOM 11133 C CA . LEU B 1 618 ? -11.656 9.102 38.969 1 86.88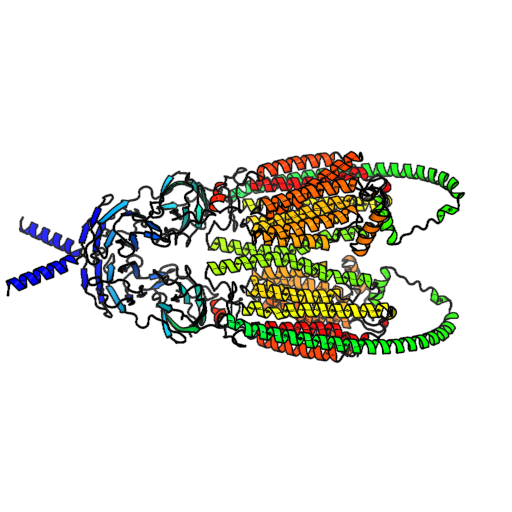 618 LEU B CA 1
ATOM 11134 C C . LEU B 1 618 ? -11.336 8.812 37.5 1 86.88 618 LEU B C 1
ATOM 11136 O O . LEU B 1 618 ? -11.367 7.664 37.062 1 86.88 618 LEU B O 1
ATOM 11140 N N . LEU B 1 619 ? -11.055 9.836 36.75 1 87.5 619 LEU B N 1
ATOM 11141 C CA . LEU B 1 619 ? -10.688 9.672 35.344 1 87.5 619 LEU B CA 1
ATOM 11142 C C . LEU B 1 619 ? -9.383 8.898 35.219 1 87.5 619 LEU B C 1
ATOM 11144 O O . LEU B 1 619 ? -9.242 8.07 34.312 1 87.5 619 LEU B O 1
ATOM 11148 N N . ASN B 1 620 ? -8.469 9.156 36.094 1 90.44 620 ASN B N 1
ATOM 11149 C CA . ASN B 1 620 ? -7.191 8.453 36.062 1 90.44 620 ASN B CA 1
ATOM 11150 C C . ASN B 1 620 ? -7.344 6.984 36.438 1 90.44 620 ASN B C 1
ATOM 11152 O O . ASN B 1 620 ? -6.645 6.121 35.906 1 90.44 620 ASN B O 1
ATOM 11156 N N . ILE B 1 621 ? -8.234 6.77 37.344 1 90.81 621 ILE B N 1
ATOM 11157 C CA . ILE B 1 621 ? -8.492 5.387 37.75 1 90.81 621 ILE B CA 1
ATOM 11158 C C . ILE B 1 621 ? -9.117 4.629 36.562 1 90.81 621 ILE B C 1
ATOM 11160 O O . ILE B 1 621 ? -8.711 3.506 36.25 1 90.81 621 ILE B O 1
ATOM 11164 N N . ALA B 1 622 ? -10.039 5.219 35.906 1 88.56 622 ALA B N 1
ATOM 11165 C CA . ALA B 1 622 ? -10.672 4.605 34.75 1 88.56 622 ALA B CA 1
ATOM 11166 C C . ALA B 1 622 ? -9.656 4.348 33.656 1 88.56 622 ALA B C 1
ATOM 11168 O O . ALA B 1 622 ? -9.648 3.268 33.031 1 88.56 622 ALA B O 1
ATOM 11169 N N . ASN B 1 623 ? -8.797 5.266 33.375 1 90.5 623 ASN B N 1
ATOM 11170 C CA . ASN B 1 623 ? -7.809 5.121 32.312 1 90.5 623 ASN B CA 1
ATOM 11171 C C . ASN B 1 623 ? -6.723 4.117 32.688 1 90.5 623 ASN B C 1
ATOM 11173 O O . ASN B 1 623 ? -6.219 3.393 31.828 1 90.5 623 ASN B O 1
ATOM 11177 N N . THR B 1 624 ? -6.391 4.109 34 1 91.5 624 THR B N 1
ATOM 11178 C CA . THR B 1 624 ? -5.414 3.123 34.438 1 91.5 624 THR B CA 1
ATOM 11179 C C . THR B 1 624 ? -5.988 1.712 34.344 1 91.5 624 THR B C 1
ATOM 11181 O O . THR B 1 624 ? -5.266 0.76 34.062 1 91.5 624 THR B O 1
ATOM 11184 N N . ALA B 1 625 ? -7.211 1.6 34.594 1 92 625 ALA B N 1
ATOM 11185 C CA . ALA B 1 625 ? -7.871 0.304 34.469 1 92 625 ALA B CA 1
ATOM 11186 C C . ALA B 1 625 ? -7.809 -0.193 33.031 1 92 625 ALA B C 1
ATOM 11188 O O . ALA B 1 625 ? -7.645 -1.391 32.781 1 92 625 ALA B O 1
ATOM 11189 N N . VAL B 1 626 ? -7.957 0.654 32.125 1 90.81 626 VAL B N 1
ATOM 11190 C CA . VAL B 1 626 ? -7.883 0.297 30.703 1 90.81 626 VAL B CA 1
ATOM 11191 C C . VAL B 1 626 ? -6.477 -0.183 30.359 1 90.81 626 VAL B C 1
ATOM 11193 O O . VAL B 1 626 ? -6.305 -1.173 29.641 1 90.81 626 VAL B O 1
ATOM 11196 N N . VAL B 1 627 ? -5.469 0.508 30.875 1 91.69 627 VAL B N 1
ATOM 11197 C CA . VAL B 1 627 ? -4.078 0.153 30.609 1 91.69 627 VAL B CA 1
ATOM 11198 C C . VAL B 1 627 ? -3.76 -1.2 31.25 1 91.69 627 VAL B C 1
ATOM 11200 O O . VAL B 1 627 ? -3.068 -2.027 30.641 1 91.69 627 VAL B O 1
ATOM 11203 N N . VAL B 1 628 ? -4.305 -1.418 32.438 1 92.88 628 VAL B N 1
ATOM 11204 C CA . VAL B 1 628 ? -4.078 -2.689 33.125 1 92.88 628 VAL B CA 1
ATOM 11205 C C . VAL B 1 628 ? -4.754 -3.816 32.344 1 92.88 628 VAL B C 1
ATOM 11207 O O . VAL B 1 628 ? -4.18 -4.898 32.188 1 92.88 628 VAL B O 1
ATOM 11210 N N . TYR B 1 629 ? -5.875 -3.52 31.875 1 91.62 629 TYR B N 1
ATOM 11211 C CA . TYR B 1 629 ? -6.562 -4.488 31.031 1 91.62 629 TYR B CA 1
ATOM 11212 C C . TYR B 1 629 ? -5.746 -4.797 29.781 1 91.62 629 TYR B C 1
ATOM 11214 O O . TYR B 1 629 ? -5.621 -5.957 29.375 1 91.62 629 TYR B O 1
ATOM 11222 N N . GLY B 1 630 ? -5.207 -3.793 29.141 1 90.56 630 GLY B N 1
ATOM 11223 C CA . GLY B 1 630 ? -4.363 -3.986 27.969 1 90.56 630 GLY B CA 1
ATOM 11224 C C . GLY B 1 630 ? -3.127 -4.816 28.25 1 90.56 630 GLY B C 1
ATOM 11225 O O . GLY B 1 630 ? -2.762 -5.688 27.469 1 90.56 630 GLY B O 1
ATOM 11226 N N . LEU B 1 631 ? -2.498 -4.629 29.438 1 91.62 631 LEU B N 1
ATOM 11227 C CA . LEU B 1 631 ? -1.278 -5.336 29.812 1 91.62 631 LEU B CA 1
ATOM 11228 C C . LEU B 1 631 ? -1.575 -6.793 30.141 1 91.62 631 LEU B C 1
ATOM 11230 O O . LEU B 1 631 ? -0.752 -7.672 29.891 1 91.62 631 LEU B O 1
ATOM 11234 N N . GLU B 1 632 ? -2.719 -7.055 30.641 1 91.62 632 GLU B N 1
ATOM 11235 C CA . GLU B 1 632 ? -3.086 -8.414 31.031 1 91.62 632 GLU B CA 1
ATOM 11236 C C . GLU B 1 632 ? -3.6 -9.211 29.844 1 91.62 632 GLU B C 1
ATOM 11238 O O . GLU B 1 632 ? -3.17 -10.344 29.609 1 91.62 632 GLU B O 1
ATOM 11243 N N . ALA B 1 633 ? -4.477 -8.594 29.094 1 89.31 633 ALA B N 1
ATOM 11244 C CA . ALA B 1 633 ? -5.156 -9.312 28.016 1 89.31 633 ALA B CA 1
ATOM 11245 C C . ALA B 1 633 ? -4.344 -9.266 26.719 1 89.31 633 ALA B C 1
ATOM 11247 O O . ALA B 1 633 ? -4.43 -10.172 25.891 1 89.31 633 ALA B O 1
ATOM 11248 N N . HIS B 1 634 ? -3.527 -8.258 26.484 1 88.56 634 HIS B N 1
ATOM 11249 C CA . HIS B 1 634 ? -2.76 -8.055 25.266 1 88.56 634 HIS B CA 1
ATOM 11250 C C . HIS B 1 634 ? -3.609 -8.336 24.031 1 88.56 634 HIS B C 1
ATOM 11252 O O . HIS B 1 634 ? -3.264 -9.195 23.219 1 88.56 634 HIS B O 1
ATOM 11258 N N . PRO B 1 635 ? -4.68 -7.609 23.922 1 86.62 635 PRO B N 1
ATOM 11259 C CA . PRO B 1 635 ? -5.523 -7.871 22.766 1 86.62 635 PRO B CA 1
ATOM 11260 C C . PRO B 1 635 ? -4.773 -7.707 21.438 1 86.62 635 PRO B C 1
ATOM 11262 O O . PRO B 1 635 ? -3.982 -6.773 21.297 1 86.62 635 PRO B O 1
ATOM 11265 N N . LYS B 1 636 ? -5.059 -8.609 20.422 1 83.56 636 LYS B N 1
ATOM 11266 C CA . LYS B 1 636 ? -4.414 -8.562 19.109 1 83.56 636 LYS B CA 1
ATOM 11267 C C . LYS B 1 636 ? -4.832 -7.312 18.344 1 83.56 636 LYS B C 1
ATOM 11269 O O . LYS B 1 636 ? -4.039 -6.746 17.594 1 83.56 636 LYS B O 1
ATOM 11274 N N . ASP B 1 637 ? -6.074 -6.984 18.625 1 87.75 637 ASP B N 1
ATOM 11275 C CA . ASP B 1 637 ? -6.594 -5.785 17.984 1 87.75 637 ASP B CA 1
ATOM 11276 C C . ASP B 1 637 ? -6.285 -4.535 18.797 1 87.75 637 ASP B C 1
ATOM 11278 O O . ASP B 1 637 ? -7.164 -3.992 19.469 1 87.75 637 ASP B O 1
ATOM 11282 N N . PHE B 1 638 ? -5.117 -3.977 18.719 1 90.12 638 PHE B N 1
ATOM 11283 C CA . PHE B 1 638 ? -4.66 -2.811 19.469 1 90.12 638 PHE B CA 1
ATOM 11284 C C . PHE B 1 638 ? -5.395 -1.555 19.016 1 90.12 638 PHE B C 1
ATOM 11286 O O . PHE B 1 638 ? -5.652 -0.655 19.812 1 90.12 638 PHE B O 1
ATOM 11293 N N . LEU B 1 639 ? -5.762 -1.5 17.703 1 91 639 LEU B N 1
ATOM 11294 C CA . LEU B 1 639 ? -6.434 -0.325 17.156 1 91 639 LEU B CA 1
ATOM 11295 C C . LEU B 1 639 ? -7.781 -0.109 17.844 1 91 639 LEU B C 1
ATOM 11297 O O . LEU B 1 639 ? -8.125 1.017 18.203 1 91 639 LEU B O 1
ATOM 11301 N N . SER B 1 640 ? -8.523 -1.167 18.047 1 89.94 640 SER B N 1
ATOM 11302 C CA . SER B 1 640 ? -9.805 -1.069 18.734 1 89.94 640 SER B CA 1
ATOM 11303 C C . SER B 1 640 ? -9.617 -0.802 20.219 1 89.94 640 SER B C 1
ATOM 11305 O O . SER B 1 640 ? -10.422 -0.11 20.844 1 89.94 640 SER B O 1
ATOM 11307 N N . PHE B 1 641 ? -8.578 -1.324 20.75 1 91.06 641 PHE B N 1
ATOM 11308 C CA . PHE B 1 641 ? -8.266 -1.066 22.141 1 91.06 641 PHE B CA 1
ATOM 11309 C C . PHE B 1 641 ? -8.055 0.424 22.391 1 91.06 641 PHE B C 1
ATOM 11311 O O . PHE B 1 641 ? -8.539 0.972 23.375 1 91.06 641 PHE B O 1
ATOM 11318 N N . LEU B 1 642 ? -7.391 1.053 21.484 1 90.88 642 LEU B N 1
ATOM 11319 C CA . LEU B 1 642 ? -7.066 2.467 21.625 1 90.88 642 LEU B CA 1
ATOM 11320 C C . LEU B 1 642 ? -8.312 3.332 21.469 1 90.88 642 LEU B C 1
ATOM 11322 O O . LEU B 1 642 ? -8.305 4.512 21.812 1 90.88 642 LEU B O 1
ATOM 11326 N N . LEU B 1 643 ? -9.406 2.795 20.984 1 90.25 643 LEU B N 1
ATOM 11327 C CA . LEU B 1 643 ? -10.664 3.531 20.891 1 90.25 643 LEU B CA 1
ATOM 11328 C C . LEU B 1 643 ? -11.258 3.773 22.281 1 90.25 643 LEU B C 1
ATOM 11330 O O . LEU B 1 643 ? -12.016 4.73 22.469 1 90.25 643 LEU B O 1
ATOM 11334 N N . ILE B 1 644 ? -10.906 3.016 23.234 1 88.56 644 ILE B N 1
ATOM 11335 C CA . ILE B 1 644 ? -11.484 3.131 24.562 1 88.56 644 ILE B CA 1
ATOM 11336 C C . ILE B 1 644 ? -11.047 4.445 25.203 1 88.56 644 ILE B C 1
ATOM 11338 O O . ILE B 1 644 ? -11.883 5.258 25.609 1 88.56 644 ILE B O 1
ATOM 11342 N N . PRO B 1 645 ? -9.797 4.688 25.141 1 86.62 645 PRO B N 1
ATOM 11343 C CA . PRO B 1 645 ? -9.414 5.957 25.766 1 86.62 645 PRO B CA 1
ATOM 11344 C C . PRO B 1 645 ? -9.836 7.172 24.938 1 86.62 645 PRO B C 1
ATOM 11346 O O . PRO B 1 645 ? -9.969 8.273 25.469 1 86.62 645 PRO B O 1
ATOM 11349 N N . PHE B 1 646 ? -10.125 7.031 23.703 1 88.06 646 PHE B N 1
ATOM 11350 C CA . PHE B 1 646 ? -10.492 8.188 22.906 1 88.06 646 PHE B CA 1
ATOM 11351 C C . PHE B 1 646 ? -12.008 8.367 22.875 1 88.06 646 PHE B C 1
ATOM 11353 O O . PHE B 1 646 ? -12.523 9.406 23.312 1 88.06 646 PHE B O 1
ATOM 11360 N N . ILE B 1 647 ? -12.727 7.406 22.5 1 88 647 ILE B N 1
ATOM 11361 C CA . ILE B 1 647 ? -14.18 7.52 22.406 1 88 647 ILE B CA 1
ATOM 11362 C C . ILE B 1 647 ? -14.82 7.262 23.766 1 88 647 ILE B C 1
ATOM 11364 O O . ILE B 1 647 ? -15.789 7.93 24.141 1 88 647 ILE B O 1
ATOM 11368 N N . GLY B 1 648 ? -14.25 6.332 24.547 1 86.44 648 GLY B N 1
ATOM 11369 C CA . GLY B 1 648 ? -14.758 6.102 25.891 1 86.44 648 GLY B CA 1
ATOM 11370 C C . GLY B 1 648 ? -14.641 7.32 26.797 1 86.44 648 GLY B C 1
ATOM 11371 O O . GLY B 1 648 ? -15.586 7.66 27.516 1 86.44 648 GLY B O 1
ATOM 11372 N N . ASN B 1 649 ? -13.586 7.984 26.688 1 89.19 649 ASN B N 1
ATOM 11373 C CA . ASN B 1 649 ? -13.406 9.203 27.469 1 89.19 649 ASN B CA 1
ATOM 11374 C C . ASN B 1 649 ? -14.344 10.312 27 1 89.19 649 ASN B C 1
ATOM 11376 O O . ASN B 1 649 ? -14.797 11.125 27.797 1 89.19 649 ASN B O 1
ATOM 11380 N N . LEU B 1 650 ? -14.594 10.352 25.719 1 92.5 650 LEU B N 1
ATOM 11381 C CA . LEU B 1 650 ? -15.539 11.344 25.219 1 92.5 650 LEU B CA 1
ATOM 11382 C C . LEU B 1 650 ? -16.906 11.164 25.875 1 92.5 650 LEU B C 1
ATOM 11384 O O . LEU B 1 650 ? -17.531 12.141 26.297 1 92.5 650 LEU B O 1
ATOM 11388 N N . PHE B 1 651 ? -17.344 9.984 26.031 1 92 651 PHE B N 1
ATOM 11389 C CA . PHE B 1 651 ? -18.625 9.711 26.672 1 92 651 PHE B CA 1
ATOM 11390 C C . PHE B 1 651 ? -18.594 10.094 28.141 1 92 651 PHE B C 1
ATOM 11392 O O . PHE B 1 651 ? -19.562 10.648 28.672 1 92 651 PHE B O 1
ATOM 11399 N N . ILE B 1 652 ? -17.484 9.883 28.75 1 89.06 652 ILE B N 1
ATOM 11400 C CA . ILE B 1 652 ? -17.344 10.266 30.141 1 89.06 652 ILE B CA 1
ATOM 11401 C C . ILE B 1 652 ? -17.406 11.781 30.281 1 89.06 652 ILE B C 1
ATOM 11403 O O . ILE B 1 652 ? -18.047 12.305 31.203 1 89.06 652 ILE B O 1
ATOM 11407 N N . TYR B 1 653 ? -16.797 12.453 29.328 1 90.56 653 TYR B N 1
ATOM 11408 C CA . T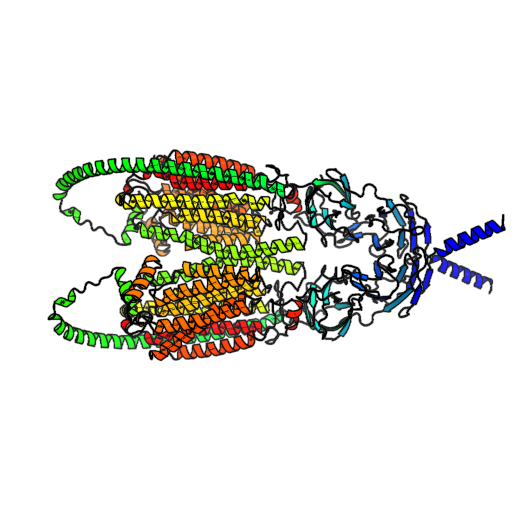YR B 1 653 ? -16.828 13.914 29.328 1 90.56 653 TYR B CA 1
ATOM 11409 C C . TYR B 1 653 ? -18.25 14.43 29.141 1 90.56 653 TYR B C 1
ATOM 11411 O O . TYR B 1 653 ? -18.656 15.383 29.812 1 90.56 653 TYR B O 1
ATOM 11419 N N . ILE B 1 654 ? -19 13.82 28.328 1 93.25 654 ILE B N 1
ATOM 11420 C CA . ILE B 1 654 ? -20.375 14.242 28.078 1 93.25 654 ILE B CA 1
ATOM 11421 C C . ILE B 1 654 ? -21.234 14 29.312 1 93.25 654 ILE B C 1
ATOM 11423 O O . ILE B 1 654 ? -21.953 14.891 29.75 1 93.25 654 ILE B O 1
ATOM 11427 N N . ILE B 1 655 ? -21.109 12.852 29.891 1 91.94 655 ILE B N 1
ATOM 11428 C CA . ILE B 1 655 ? -21.891 12.5 31.078 1 91.94 655 ILE B CA 1
ATOM 11429 C C . ILE B 1 655 ? -21.5 13.43 32.219 1 91.94 655 ILE B C 1
ATOM 11431 O O . ILE B 1 655 ? -22.375 13.938 32.938 1 91.94 655 ILE B O 1
ATOM 11435 N N . TYR B 1 656 ? -20.234 13.664 32.344 1 90.94 656 TYR B N 1
ATOM 11436 C CA . TYR B 1 656 ? -19.75 14.57 33.406 1 90.94 656 TYR B CA 1
ATOM 11437 C C . TYR B 1 656 ? -20.328 15.969 33.219 1 90.94 656 TYR B C 1
ATOM 11439 O O . TYR B 1 656 ? -20.75 16.609 34.156 1 90.94 656 TYR B O 1
ATOM 11447 N N . TYR B 1 657 ? -20.312 16.422 32 1 94.25 657 TYR B N 1
ATOM 11448 C CA . TYR B 1 657 ? -20.812 17.766 31.703 1 94.25 657 TYR B CA 1
ATOM 11449 C C . TYR B 1 657 ? -22.297 17.891 32.062 1 94.25 657 TYR B C 1
ATOM 11451 O O . TYR B 1 657 ? -22.703 18.875 32.688 1 94.25 657 TYR B O 1
ATOM 11459 N N . ILE B 1 658 ? -23.047 16.875 31.75 1 94.44 658 ILE B N 1
ATOM 11460 C CA . ILE B 1 658 ? -24.484 16.875 32.031 1 94.44 658 ILE B CA 1
ATOM 11461 C C . ILE B 1 658 ? -24.719 16.828 33.531 1 94.44 658 ILE B C 1
ATOM 11463 O O . ILE B 1 658 ? -25.547 17.578 34.062 1 94.44 658 ILE B O 1
ATOM 11467 N N . LEU B 1 659 ? -23.969 16.031 34.219 1 92.12 659 LEU B N 1
ATOM 11468 C CA . LEU B 1 659 ? -24.109 15.891 35.656 1 92.12 659 LEU B CA 1
ATOM 11469 C C . LEU B 1 659 ? -23.75 17.188 36.375 1 92.12 659 LEU B C 1
ATOM 11471 O O . LEU B 1 659 ? -24.422 17.594 37.312 1 92.12 659 LEU B O 1
ATOM 11475 N N . MET B 1 660 ? -22.703 17.828 35.938 1 92.56 660 MET B N 1
ATOM 11476 C CA . MET B 1 660 ? -22.281 19.078 36.562 1 92.56 660 MET B CA 1
ATOM 11477 C C . MET B 1 660 ? -23.312 20.172 36.312 1 92.56 660 MET B C 1
ATOM 11479 O O . MET B 1 660 ? -23.562 21 37.219 1 92.56 660 MET B O 1
ATOM 11483 N N . LYS B 1 661 ? -23.906 20.234 35.156 1 94.38 661 LYS B N 1
ATOM 11484 C CA . LYS B 1 661 ? -24.969 21.188 34.906 1 94.38 661 LYS B CA 1
ATOM 11485 C C . LYS B 1 661 ? -26.141 20.984 35.875 1 94.38 661 LYS B C 1
ATOM 11487 O O . LYS B 1 661 ? -26.703 21.953 36.406 1 94.38 661 LYS B O 1
ATOM 11492 N N . MET B 1 662 ? -26.406 19.734 36.156 1 93.5 662 MET B N 1
ATOM 11493 C CA . MET B 1 662 ? -27.516 19.422 37.062 1 93.5 662 MET B CA 1
ATOM 11494 C C . MET B 1 662 ? -27.141 19.781 38.5 1 93.5 662 MET B C 1
ATOM 11496 O O . MET B 1 662 ? -27.969 20.297 39.25 1 93.5 662 MET B O 1
ATOM 11500 N N . ILE B 1 663 ? -25.906 19.547 38.844 1 91.69 663 ILE B N 1
ATOM 11501 C CA . ILE B 1 663 ? -25.438 19.797 40.188 1 91.69 663 ILE B CA 1
ATOM 11502 C C . ILE B 1 663 ? -25.469 21.312 40.469 1 91.69 663 ILE B C 1
ATOM 11504 O O . ILE B 1 663 ? -25.844 21.734 41.562 1 91.69 663 ILE B O 1
ATOM 11508 N N . TYR B 1 664 ? -25.094 22.109 39.5 1 91.25 664 TYR B N 1
ATOM 11509 C CA . TYR B 1 664 ? -25.094 23.562 39.656 1 91.25 664 TYR B CA 1
ATOM 11510 C C . TYR B 1 664 ? -26.453 24.156 39.344 1 91.25 664 TYR B C 1
ATOM 11512 O O . TYR B 1 664 ? -26.594 25.375 39.188 1 91.25 664 TYR B O 1
ATOM 11520 N N . ARG B 1 665 ? -27.5 23.312 39.094 1 92.62 665 ARG B N 1
ATOM 11521 C CA . ARG B 1 665 ? -28.906 23.672 38.906 1 92.62 665 ARG B CA 1
ATOM 11522 C C . ARG B 1 665 ? -29.094 24.531 37.656 1 92.62 665 ARG B C 1
ATOM 11524 O O . ARG B 1 665 ? -29.844 25.5 37.688 1 92.62 665 ARG B O 1
ATOM 11531 N N . GLU B 1 666 ? -28.281 24.234 36.688 1 94.44 666 GLU B N 1
ATOM 11532 C CA . GLU B 1 666 ? -28.516 24.828 35.375 1 94.44 666 GLU B CA 1
ATOM 11533 C C . GLU B 1 666 ? -29.562 24.031 34.594 1 94.44 666 GLU B C 1
ATOM 11535 O O . GLU B 1 666 ? -29.656 22.812 34.75 1 94.44 666 GLU B O 1
ATOM 11540 N N . LYS B 1 667 ? -30.391 24.672 33.938 1 92.69 667 LYS B N 1
ATOM 11541 C CA . LYS B 1 667 ? -31.438 24.016 33.156 1 92.69 667 LYS B CA 1
ATOM 11542 C C . LYS B 1 667 ? -30.906 23.5 31.828 1 92.69 667 LYS B C 1
ATOM 11544 O O . LYS B 1 667 ? -30.109 24.172 31.172 1 92.69 667 LYS B O 1
ATOM 11549 N N . ILE B 1 668 ? -31.281 22.328 31.469 1 93.94 668 ILE B N 1
ATOM 11550 C CA . ILE B 1 668 ? -30.984 21.766 30.141 1 93.94 668 ILE B CA 1
ATOM 11551 C C . ILE B 1 668 ? -32.156 22 29.219 1 93.94 668 ILE B C 1
ATOM 11553 O O . ILE B 1 668 ? -33.281 21.578 29.5 1 93.94 668 ILE B O 1
ATOM 11557 N N . PRO B 1 669 ? -31.938 22.703 28.141 1 91.38 669 PRO B N 1
ATOM 11558 C CA . PRO B 1 669 ? -33.031 22.969 27.219 1 91.38 669 PRO B CA 1
ATOM 11559 C C . PRO B 1 669 ? -33.719 21.688 26.734 1 91.38 669 PRO B C 1
ATOM 11561 O O . PRO B 1 669 ? -33.062 20.672 26.531 1 91.38 669 PRO B O 1
ATOM 11564 N N . LYS B 1 670 ? -35.031 21.75 26.531 1 90.12 670 LYS B N 1
ATOM 11565 C CA . LYS B 1 670 ? -35.844 20.594 26.094 1 90.12 670 LYS B CA 1
ATOM 11566 C C . LYS B 1 670 ? -35.312 20.047 24.766 1 90.12 670 LYS B C 1
ATOM 11568 O O . LYS B 1 670 ? -35.344 18.844 24.531 1 90.12 670 LYS B O 1
ATOM 11573 N N . ARG B 1 671 ? -34.906 20.906 23.891 1 88.12 671 ARG B N 1
ATOM 11574 C CA . ARG B 1 671 ? -34.375 20.469 22.609 1 88.12 671 ARG B CA 1
ATOM 11575 C C . ARG B 1 671 ? -33.125 19.625 22.797 1 88.12 671 ARG B C 1
ATOM 11577 O O . ARG B 1 671 ? -32.906 18.641 22.078 1 88.12 671 ARG B O 1
ATOM 11584 N N . ALA B 1 672 ? -32.219 20.047 23.719 1 93.25 672 ALA B N 1
ATOM 11585 C CA . ALA B 1 672 ? -31 19.281 24 1 93.25 672 ALA B CA 1
ATOM 11586 C C . ALA B 1 672 ? -31.344 17.906 24.578 1 93.25 672 ALA B C 1
ATOM 11588 O O . ALA B 1 672 ? -30.688 16.922 24.266 1 93.25 672 ALA B O 1
ATOM 11589 N N . ILE B 1 673 ? -32.375 17.859 25.406 1 95.44 673 ILE B N 1
ATOM 11590 C CA . ILE B 1 673 ? -32.781 16.594 26.016 1 95.44 673 ILE B CA 1
ATOM 11591 C C . ILE B 1 673 ? -33.312 15.656 24.938 1 95.44 673 ILE B C 1
ATOM 11593 O O . ILE B 1 673 ? -33 14.461 24.938 1 95.44 673 ILE B O 1
ATOM 11597 N N . ALA B 1 674 ? -34.156 16.219 24.047 1 94.06 674 ALA B N 1
ATOM 11598 C CA . ALA B 1 674 ? -34.688 15.422 22.953 1 94.06 674 ALA B CA 1
ATOM 11599 C C . ALA B 1 674 ? -33.562 14.859 22.094 1 94.06 674 ALA B C 1
ATOM 11601 O O . ALA B 1 674 ? -33.594 13.695 21.688 1 94.06 674 ALA B O 1
AT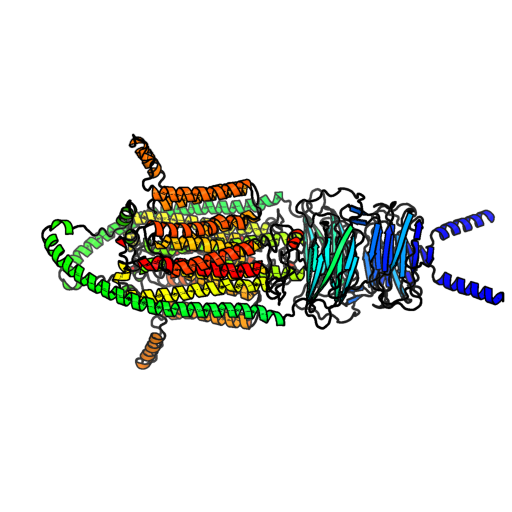OM 11602 N N . LEU B 1 675 ? -32.594 15.68 21.797 1 94.38 675 LEU B N 1
ATOM 11603 C CA . LEU B 1 675 ? -31.469 15.258 20.984 1 94.38 675 LEU B CA 1
ATOM 11604 C C . LEU B 1 675 ? -30.625 14.219 21.719 1 94.38 675 LEU B C 1
ATOM 11606 O O . LEU B 1 675 ? -30.156 13.258 21.109 1 94.38 675 LEU B O 1
ATOM 11610 N N . LEU B 1 676 ? -30.438 14.383 22.984 1 96.38 676 LEU B N 1
ATOM 11611 C CA . LEU B 1 676 ? -29.688 13.422 23.781 1 96.38 676 LEU B CA 1
ATOM 11612 C C . LEU B 1 676 ? -30.406 12.078 23.828 1 96.38 676 LEU B C 1
ATOM 11614 O O . LEU B 1 676 ? -29.766 11.023 23.766 1 96.38 676 LEU B O 1
ATOM 11618 N N . PHE B 1 677 ? -31.688 12.164 23.953 1 96.75 677 PHE B N 1
ATOM 11619 C CA . PHE B 1 677 ? -32.469 10.93 23.953 1 96.75 677 PHE B CA 1
ATOM 11620 C C . PHE B 1 677 ? -32.344 10.219 22.609 1 96.75 677 PHE B C 1
ATOM 11622 O O . PHE B 1 677 ? -32.188 8.992 22.562 1 96.75 677 PHE B O 1
ATOM 11629 N N . ALA B 1 678 ? -32.469 10.969 21.547 1 96 678 ALA B N 1
ATOM 11630 C CA . ALA B 1 678 ? -32.281 10.398 20.203 1 96 678 ALA B CA 1
ATOM 11631 C C . ALA B 1 678 ? -30.891 9.805 20.047 1 96 678 ALA B C 1
ATOM 11633 O O . ALA B 1 678 ? -30.734 8.758 19.406 1 96 678 ALA B O 1
ATOM 11634 N N . ALA B 1 679 ? -29.891 10.438 20.594 1 97.19 679 ALA B N 1
ATOM 11635 C CA . ALA B 1 679 ? -28.516 9.945 20.531 1 97.19 679 ALA B CA 1
ATOM 11636 C C . ALA B 1 679 ? -28.375 8.617 21.281 1 97.19 679 ALA B C 1
ATOM 11638 O O . ALA B 1 679 ? -27.766 7.684 20.766 1 97.19 679 ALA B O 1
ATOM 11639 N N . VAL B 1 680 ? -28.984 8.523 22.422 1 97.06 680 VAL B N 1
ATOM 11640 C CA . VAL B 1 680 ? -28.891 7.309 23.219 1 97.06 680 VAL B CA 1
ATOM 11641 C C . VAL B 1 680 ? -29.562 6.156 22.484 1 97.06 680 VAL B C 1
ATOM 11643 O O . VAL B 1 680 ? -29.047 5.039 22.438 1 97.06 680 VAL B O 1
ATOM 11646 N N . ILE B 1 681 ? -30.672 6.434 21.875 1 97.69 681 ILE B N 1
ATOM 11647 C CA . ILE B 1 681 ? -31.375 5.406 21.109 1 97.69 681 ILE B CA 1
ATOM 11648 C C . ILE B 1 681 ? -30.516 4.953 19.938 1 97.69 681 ILE B C 1
ATOM 11650 O O . ILE B 1 681 ? -30.359 3.752 19.703 1 97.69 681 ILE B O 1
ATOM 11654 N N . SER B 1 682 ? -29.969 5.863 19.25 1 97.56 682 SER B N 1
ATOM 11655 C CA . SER B 1 682 ? -29.156 5.551 18.078 1 97.56 682 SER B CA 1
ATOM 11656 C C . SER B 1 682 ? -27.891 4.801 18.484 1 97.56 682 SER B C 1
ATOM 11658 O O . SER B 1 682 ? -27.484 3.848 17.812 1 97.56 682 SER B O 1
ATOM 11660 N N . TRP B 1 683 ? -27.25 5.184 19.578 1 96.88 683 TRP B N 1
ATOM 11661 C CA . TRP B 1 683 ? -26.062 4.5 20.047 1 96.88 683 TRP B CA 1
ATOM 11662 C C . TRP B 1 683 ? -26.391 3.092 20.531 1 96.88 683 TRP B C 1
ATOM 11664 O O . TRP B 1 683 ? -25.594 2.168 20.359 1 96.88 683 TRP B O 1
ATOM 11674 N N . THR B 1 684 ? -27.531 2.975 21.141 1 97.25 684 THR B N 1
ATOM 11675 C CA . THR B 1 684 ? -27.953 1.651 21.594 1 97.25 684 THR B CA 1
ATOM 11676 C C . THR B 1 684 ? -28.188 0.729 20.391 1 97.25 684 THR B C 1
ATOM 11678 O O . THR B 1 684 ? -27.734 -0.416 20.391 1 97.25 684 THR B O 1
ATOM 11681 N N . CYS B 1 685 ? -28.844 1.223 19.422 1 97.31 685 CYS B N 1
ATOM 11682 C CA . CYS B 1 685 ? -29.047 0.458 18.188 1 97.31 685 CYS B CA 1
ATOM 11683 C C . CYS B 1 685 ? -27.719 0.112 17.531 1 97.31 685 CYS B C 1
ATOM 11685 O O . CYS B 1 685 ? -27.5 -1.027 17.125 1 97.31 685 CYS B O 1
ATOM 11687 N N . ALA B 1 686 ? -26.875 1.077 17.438 1 96.75 686 ALA B N 1
ATOM 11688 C CA . ALA B 1 686 ? -25.562 0.865 16.844 1 96.75 686 ALA B CA 1
ATOM 11689 C C . ALA B 1 686 ? -24.766 -0.172 17.641 1 96.75 686 ALA B C 1
ATOM 11691 O O . ALA B 1 686 ? -24.094 -1.02 17.047 1 96.75 686 ALA B O 1
ATOM 11692 N N . GLY B 1 687 ? -24.922 -0.101 18.969 1 95.06 687 GLY B N 1
ATOM 11693 C CA . GLY B 1 687 ? -24.234 -1.069 19.812 1 95.06 687 GLY B CA 1
ATOM 11694 C C . GLY B 1 687 ? -24.703 -2.492 19.594 1 95.06 687 GLY B C 1
ATOM 11695 O O . GLY B 1 687 ? -23.891 -3.42 19.516 1 95.06 687 GLY B O 1
ATOM 11696 N N . ILE B 1 688 ? -25.969 -2.688 19.391 1 96.06 688 ILE B N 1
ATOM 11697 C CA . ILE B 1 688 ? -26.547 -4.004 19.156 1 96.06 688 ILE B CA 1
ATOM 11698 C C . ILE B 1 688 ? -26.094 -4.543 17.812 1 96.06 688 ILE B C 1
ATOM 11700 O O . ILE B 1 688 ? -25.672 -5.699 17.703 1 96.06 688 ILE B O 1
ATOM 11704 N N . LEU B 1 689 ? -26.094 -3.684 16.875 1 95.81 689 LEU B N 1
ATOM 11705 C CA . LEU B 1 689 ? -25.703 -4.078 15.531 1 95.81 689 LEU B CA 1
ATOM 11706 C C . LEU B 1 689 ? -24.203 -4.344 15.461 1 95.81 689 LEU B C 1
ATOM 11708 O O . LEU B 1 689 ? -23.766 -5.27 14.773 1 95.81 689 LEU B O 1
ATOM 11712 N N . PHE B 1 690 ? -23.453 -3.619 16.156 1 91.69 690 PHE B N 1
ATOM 11713 C CA . PHE B 1 690 ? -22 -3.758 16.172 1 91.69 690 PHE B CA 1
ATOM 11714 C C . PHE B 1 690 ? -21.578 -5.082 16.797 1 91.69 690 PHE B C 1
ATOM 11716 O O . PHE B 1 690 ? -20.609 -5.703 16.359 1 91.69 690 PHE B O 1
ATOM 11723 N N . ASN B 1 691 ? -22.312 -5.508 17.766 1 92.44 691 ASN B N 1
ATOM 11724 C CA . ASN B 1 691 ? -21.984 -6.734 18.484 1 92.44 691 ASN B CA 1
ATOM 11725 C C . ASN B 1 691 ? -22.375 -7.973 17.672 1 92.44 691 ASN B C 1
ATOM 11727 O O . ASN B 1 691 ? -21.938 -9.086 17.984 1 92.44 691 ASN B O 1
ATOM 11731 N N . GLN B 1 692 ? -23.109 -7.711 16.719 1 93.81 692 GLN B N 1
ATOM 11732 C CA . GLN B 1 692 ? -23.438 -8.797 15.789 1 93.81 692 GLN B CA 1
ATOM 11733 C C . GLN B 1 692 ? -22.484 -8.797 14.594 1 93.81 692 GLN B C 1
ATOM 11735 O O . GLN B 1 692 ? -22.875 -8.461 13.477 1 93.81 692 GLN B O 1
ATOM 11740 N N . ARG B 1 693 ? -21.359 -9.398 14.844 1 92.5 693 ARG B N 1
ATOM 11741 C CA . ARG B 1 693 ? -20.281 -9.352 13.859 1 92.5 693 ARG B CA 1
ATOM 11742 C C . ARG B 1 693 ? -20.562 -10.281 12.688 1 92.5 693 ARG B C 1
ATOM 11744 O O . ARG B 1 693 ? -21.047 -11.398 12.883 1 92.5 693 ARG B O 1
ATOM 11751 N N . VAL B 1 694 ? -20.266 -9.703 11.547 1 96.31 694 VAL B N 1
ATOM 11752 C CA . VAL B 1 694 ? -20.453 -10.477 10.328 1 96.31 694 VAL B CA 1
ATOM 11753 C C . VAL B 1 694 ? -19.094 -10.82 9.719 1 96.31 694 VAL B C 1
ATOM 11755 O O . VAL B 1 694 ? -19.016 -11.625 8.789 1 96.31 694 VAL B O 1
ATOM 11758 N N . SER B 1 695 ? -18.078 -10.203 10.195 1 95.12 695 SER B N 1
ATOM 11759 C CA . SER B 1 695 ? -16.688 -10.469 9.812 1 95.12 695 SER B CA 1
ATOM 11760 C C . SER B 1 695 ? -15.719 -10.055 10.906 1 95.12 695 SER B C 1
ATOM 11762 O O . SER B 1 695 ? -16.078 -9.289 11.805 1 95.12 695 SER B O 1
ATOM 11764 N N . ASP B 1 696 ? -14.547 -10.664 10.945 1 93.25 696 ASP B N 1
ATOM 11765 C CA . ASP B 1 696 ? -13.531 -10.352 11.945 1 93.25 696 ASP B CA 1
ATOM 11766 C C . ASP B 1 696 ? -12.125 -10.477 11.352 1 93.25 696 ASP B C 1
ATOM 11768 O O . ASP B 1 696 ? -11.609 -11.578 11.188 1 93.25 696 ASP B O 1
ATOM 11772 N N . TRP B 1 697 ? -11.469 -9.367 11.148 1 89.5 697 TRP B N 1
ATOM 11773 C CA . TRP B 1 697 ? -10.156 -9.375 10.5 1 89.5 697 TRP B CA 1
ATOM 11774 C C . TRP B 1 697 ? -9.086 -9.891 11.453 1 89.5 697 TRP B C 1
ATOM 11776 O O . TRP B 1 697 ? -7.977 -10.219 11.023 1 89.5 697 TRP B O 1
ATOM 11786 N N . SER B 1 698 ? -9.367 -9.961 12.781 1 88 698 SER B N 1
ATOM 11787 C CA . SER B 1 698 ? -8.391 -10.406 13.766 1 88 698 SER B CA 1
ATOM 11788 C C . SER B 1 698 ? -8.219 -11.922 13.719 1 88 698 SER B C 1
ATOM 11790 O O . SER B 1 698 ? -7.25 -12.461 14.266 1 88 698 SER B O 1
ATOM 11792 N N . LYS B 1 699 ? -9.117 -12.555 13.047 1 91.56 699 LYS B N 1
ATOM 11793 C CA . LYS B 1 699 ? -9.039 -14 12.906 1 91.56 699 LYS B CA 1
ATOM 11794 C C . LYS B 1 699 ? -8.547 -14.391 11.516 1 91.56 699 LYS B C 1
ATOM 11796 O O . LYS B 1 699 ? -8.383 -13.539 10.641 1 91.56 699 LYS B O 1
ATOM 11801 N N . MET B 1 700 ? -8.32 -15.719 11.414 1 93.62 700 MET B N 1
ATOM 11802 C CA . MET B 1 700 ? -7.969 -16.219 10.086 1 93.62 700 MET B CA 1
ATOM 11803 C C . MET B 1 700 ? -9.141 -16.078 9.117 1 93.62 700 MET B C 1
ATOM 11805 O O . MET B 1 700 ? -10.297 -16.156 9.523 1 93.62 700 MET B O 1
ATOM 11809 N N . PRO B 1 701 ? -8.852 -15.82 7.93 1 95.31 701 PRO B N 1
ATOM 11810 C CA . PRO B 1 701 ? -9.914 -15.562 6.957 1 95.31 701 PRO B CA 1
ATOM 11811 C C . PRO B 1 701 ? -10.984 -16.656 6.949 1 95.31 701 PRO B C 1
ATOM 11813 O O . PRO B 1 701 ? -12.18 -16.359 6.902 1 95.31 701 PRO B O 1
ATOM 11816 N N . ALA B 1 702 ? -10.602 -17.922 7.023 1 96.88 702 ALA B N 1
ATOM 11817 C CA . ALA B 1 702 ? -11.555 -19.016 7.012 1 96.88 702 ALA B CA 1
ATOM 11818 C C . ALA B 1 702 ? -12.461 -18.984 8.242 1 96.88 702 ALA B C 1
ATOM 11820 O O . ALA B 1 702 ? -13.664 -19.25 8.141 1 96.88 702 ALA B O 1
ATOM 11821 N N . ILE B 1 703 ? -11.922 -18.672 9.375 1 95.62 703 ILE B N 1
ATOM 11822 C CA . ILE B 1 703 ? -12.68 -18.594 10.617 1 95.62 703 ILE B CA 1
ATOM 11823 C C . ILE B 1 703 ? -13.602 -17.375 10.578 1 95.62 703 ILE B C 1
ATOM 11825 O O . ILE B 1 703 ? -14.742 -17.422 11.062 1 95.62 703 ILE B O 1
ATOM 11829 N N . SER B 1 704 ? -13.117 -16.281 10.031 1 95.81 704 SER B N 1
ATOM 11830 C CA . SER B 1 704 ? -13.945 -15.086 9.883 1 95.81 704 SER B CA 1
ATOM 11831 C C . SER B 1 704 ? -15.195 -15.375 9.047 1 95.81 704 SER B C 1
ATOM 11833 O O . SER B 1 704 ? -16.266 -14.836 9.32 1 95.81 704 SER B O 1
ATOM 11835 N N . ARG B 1 705 ? -15.086 -16.234 8.133 1 96.19 705 ARG B N 1
ATOM 11836 C CA . ARG B 1 705 ? -16.188 -16.547 7.23 1 96.19 705 ARG B CA 1
ATOM 11837 C C . ARG B 1 705 ? -17.281 -17.328 7.945 1 96.19 705 ARG B C 1
ATOM 11839 O O . ARG B 1 705 ? -18.422 -17.391 7.473 1 96.19 705 ARG B O 1
ATOM 11846 N N . GLU B 1 706 ? -16.922 -17.984 9.055 1 95.5 706 GLU B N 1
ATOM 11847 C CA . GLU B 1 706 ? -17.953 -18.656 9.859 1 95.5 706 GLU B CA 1
ATOM 11848 C C . GLU B 1 706 ? -18.969 -17.656 10.391 1 95.5 706 GLU B C 1
ATOM 11850 O O . GLU B 1 706 ? -20.109 -18.016 10.688 1 95.5 706 GLU B O 1
ATOM 11855 N N . LEU B 1 707 ? -18.531 -16.391 10.414 1 95.88 707 LEU B N 1
ATOM 11856 C CA . LEU B 1 707 ? -19.391 -15.359 10.977 1 95.88 707 LEU B CA 1
ATOM 11857 C C . LEU B 1 707 ? -20.266 -14.734 9.891 1 95.88 707 LEU B C 1
ATOM 11859 O O . LEU B 1 707 ? -21.172 -13.953 10.195 1 95.88 707 LEU B O 1
ATOM 11863 N N . ASN B 1 708 ? -19.969 -15.008 8.641 1 96.69 708 ASN B N 1
ATOM 11864 C CA . ASN B 1 708 ? -20.703 -14.383 7.543 1 96.69 708 ASN B CA 1
ATOM 11865 C C . ASN B 1 708 ? -22.203 -14.672 7.637 1 96.69 708 ASN B C 1
ATOM 11867 O O . ASN B 1 708 ? -22.609 -15.758 8.047 1 96.69 708 ASN B O 1
ATOM 11871 N N . LYS B 1 709 ? -23.031 -13.734 7.359 1 95.44 709 LYS B N 1
ATOM 11872 C CA . LYS B 1 709 ? -24.484 -13.828 7.398 1 95.44 709 LYS B CA 1
ATOM 11873 C C . LYS B 1 709 ? -25.109 -13.203 6.152 1 95.44 709 LYS B C 1
ATOM 11875 O O . LYS B 1 709 ? -24.484 -12.383 5.48 1 95.44 709 LYS B O 1
ATOM 11880 N N . PRO B 1 710 ? -26.297 -13.711 5.812 1 94.62 710 PRO B N 1
ATOM 11881 C CA . PRO B 1 710 ? -27 -13.078 4.691 1 94.62 710 PRO B CA 1
ATOM 11882 C C . PRO B 1 710 ? -27.406 -11.641 4.988 1 94.62 710 PRO B C 1
ATOM 11884 O O . PRO B 1 710 ? -27.344 -11.203 6.141 1 94.62 710 PRO B O 1
ATOM 11887 N N . CYS B 1 711 ? -27.75 -10.977 3.918 1 95.31 711 CYS B N 1
ATOM 11888 C CA . CYS B 1 711 ? -28.203 -9.602 4.07 1 95.31 711 CYS B CA 1
ATOM 11889 C C . CYS B 1 711 ? -29.5 -9.539 4.891 1 95.31 711 CYS B C 1
ATOM 11891 O O . CYS B 1 711 ? -30.359 -10.414 4.773 1 95.31 711 CYS B O 1
ATOM 11893 N N . ILE B 1 712 ? -29.719 -8.539 5.66 1 95.38 712 ILE B N 1
ATOM 11894 C CA . ILE B 1 712 ? -30.844 -8.484 6.594 1 95.38 712 ILE B CA 1
ATOM 11895 C C . ILE B 1 712 ? -31.844 -7.414 6.145 1 95.38 712 ILE B C 1
ATOM 11897 O O . ILE B 1 712 ? -33 -7.438 6.539 1 95.38 712 ILE B O 1
ATOM 11901 N N . PHE B 1 713 ? -31.375 -6.402 5.402 1 95.62 713 PHE B N 1
ATOM 11902 C CA . PHE B 1 713 ? -32.281 -5.309 5.039 1 95.62 713 PHE B CA 1
ATOM 11903 C C . PHE B 1 713 ? -32.25 -5.086 3.529 1 95.62 713 PHE B C 1
ATOM 11905 O O . PHE B 1 713 ? -31.203 -4.855 2.938 1 95.62 713 PHE B O 1
ATOM 11912 N N . LEU B 1 714 ? -33.438 -5.207 2.84 1 95.38 714 LEU B N 1
ATOM 11913 C CA . LEU B 1 714 ? -33.688 -4.973 1.422 1 95.38 714 LEU B CA 1
ATOM 11914 C C . LEU B 1 714 ? -32.781 -5.844 0.559 1 95.38 714 LEU B C 1
ATOM 11916 O O . LEU B 1 714 ? -32.375 -5.438 -0.531 1 95.38 714 LEU B O 1
ATOM 11920 N N . ASN B 1 715 ? -32.281 -6.906 1.172 1 93.81 715 ASN B N 1
ATOM 11921 C CA . ASN B 1 715 ? -31.406 -7.848 0.475 1 93.81 715 ASN B CA 1
ATOM 11922 C C . ASN B 1 715 ? -30.141 -7.164 -0.034 1 93.81 715 ASN B C 1
ATOM 11924 O O . ASN B 1 715 ? -29.656 -7.484 -1.12 1 93.81 715 ASN B O 1
ATOM 11928 N N . PHE B 1 716 ? -29.734 -6.09 0.696 1 95.81 716 PHE B N 1
ATOM 11929 C CA . PHE B 1 716 ? -28.594 -5.301 0.259 1 95.81 716 PHE B CA 1
ATOM 11930 C C . PHE B 1 716 ? -27.672 -4.969 1.436 1 95.81 716 PHE B C 1
ATOM 11932 O O . PHE B 1 716 ? -26.453 -5.094 1.337 1 95.81 716 PHE B O 1
ATOM 11939 N N . TYR B 1 717 ? -28.234 -4.656 2.562 1 96.94 717 TYR B N 1
ATOM 11940 C CA . TYR B 1 717 ? -27.438 -4.215 3.711 1 96.94 717 TYR B CA 1
ATOM 11941 C C . TYR B 1 717 ? -27.328 -5.328 4.75 1 96.94 717 TYR B C 1
ATOM 11943 O O . TYR B 1 717 ? -28.297 -6.051 5.004 1 96.94 717 TYR B O 1
ATOM 11951 N N . ASP B 1 718 ? -26.188 -5.465 5.305 1 96.81 718 ASP B N 1
ATOM 11952 C CA . ASP B 1 718 ? -25.984 -6.406 6.406 1 96.81 718 ASP B CA 1
ATOM 11953 C C . ASP B 1 718 ? -25.953 -5.68 7.75 1 96.81 718 ASP B C 1
ATOM 11955 O O . ASP B 1 718 ? -26.328 -4.508 7.836 1 96.81 718 ASP B O 1
ATOM 11959 N N . ASN B 1 719 ? -25.672 -6.348 8.852 1 96.5 719 ASN B N 1
ATOM 11960 C CA . ASN B 1 719 ? -25.641 -5.777 10.195 1 96.5 719 ASN B CA 1
ATOM 11961 C C . ASN B 1 719 ? -24.641 -4.633 10.305 1 96.5 719 ASN B C 1
ATOM 11963 O O . ASN B 1 719 ? -24.906 -3.613 10.938 1 96.5 719 ASN B O 1
ATOM 11967 N N . HIS B 1 720 ? -23.516 -4.801 9.742 1 96.44 720 HIS B N 1
ATOM 11968 C CA . HIS B 1 720 ? -22.453 -3.797 9.82 1 96.44 720 HIS B CA 1
ATOM 11969 C C . HIS B 1 720 ? -22.844 -2.531 9.062 1 96.44 720 HIS B C 1
ATOM 11971 O O . HIS B 1 720 ? -22.547 -1.421 9.508 1 96.44 720 HIS B O 1
ATOM 11977 N N . ASP B 1 721 ? -23.438 -2.668 7.922 1 97 721 ASP B N 1
ATOM 11978 C CA . ASP B 1 721 ? -23.938 -1.521 7.164 1 97 721 ASP B CA 1
ATOM 11979 C C . ASP B 1 721 ? -24.938 -0.718 7.977 1 97 721 ASP B C 1
ATOM 11981 O O . ASP B 1 721 ? -24.891 0.514 7.988 1 97 721 ASP B O 1
ATOM 11985 N N . LEU B 1 722 ? -25.812 -1.408 8.562 1 96.62 722 LEU B N 1
ATOM 11986 C CA . LEU B 1 722 ? -26.797 -0.736 9.398 1 96.62 722 LEU B CA 1
ATOM 11987 C C . LEU B 1 722 ? -26.141 -0.085 10.609 1 96.62 722 LEU B C 1
ATOM 11989 O O . LEU B 1 722 ? -26.625 0.939 11.102 1 96.62 722 LEU B O 1
ATOM 11993 N N . TRP B 1 723 ? -25.109 -0.657 11.117 1 96.94 723 TRP B N 1
ATOM 11994 C CA . TRP B 1 723 ? -24.312 -0.019 12.172 1 96.94 723 TRP B CA 1
ATOM 11995 C C . TRP B 1 723 ? -23.75 1.314 11.695 1 96.94 723 TRP B C 1
ATOM 11997 O O . TRP B 1 723 ? -23.766 2.303 12.43 1 96.94 723 TRP B O 1
ATOM 12007 N N . HIS B 1 724 ? -23.203 1.374 10.414 1 96.94 724 HIS B N 1
ATOM 12008 C CA . HIS B 1 724 ? -22.719 2.635 9.859 1 96.94 724 HIS B CA 1
ATOM 12009 C C . HIS B 1 724 ? -23.812 3.703 9.891 1 96.94 724 HIS B C 1
ATOM 12011 O O . HIS B 1 724 ? -23.562 4.832 10.32 1 96.94 724 HIS B O 1
ATOM 12017 N N . LEU B 1 725 ? -24.969 3.361 9.539 1 94.94 725 LEU B N 1
ATOM 12018 C CA . LEU B 1 725 ? -26.078 4.305 9.445 1 94.94 725 LEU B CA 1
ATOM 12019 C C . LEU B 1 725 ? -26.531 4.758 10.828 1 94.94 725 LEU B C 1
ATOM 12021 O O . LEU B 1 725 ? -26.688 5.957 11.078 1 94.94 725 LEU B O 1
ATOM 12025 N N . SER B 1 726 ? -26.641 3.805 11.695 1 96.31 726 SER B N 1
ATOM 12026 C CA . SER B 1 726 ? -27.094 4.117 13.047 1 96.31 726 SER B CA 1
ATOM 12027 C C . SER B 1 726 ? -26.047 4.945 13.797 1 96.31 726 SER B C 1
ATOM 12029 O O . SER B 1 726 ? -26.406 5.887 14.516 1 96.31 726 SER B O 1
ATOM 12031 N N . SER B 1 727 ? -24.812 4.578 13.664 1 97.12 727 SER B N 1
ATOM 12032 C CA . SER B 1 727 ? -23.766 5.324 14.352 1 97.12 727 SER B CA 1
ATOM 12033 C C . SER B 1 727 ? -23.609 6.727 13.773 1 97.12 727 SER B C 1
ATOM 12035 O O . SER B 1 727 ? -23.266 7.668 14.492 1 97.12 727 SER B O 1
ATOM 12037 N N . ALA B 1 728 ? -23.844 6.902 12.453 1 97.19 728 ALA B N 1
ATOM 12038 C CA . ALA B 1 728 ? -23.828 8.234 11.852 1 97.19 728 ALA B CA 1
ATOM 12039 C C . ALA B 1 728 ? -24.906 9.117 12.453 1 97.19 728 ALA B C 1
ATOM 12041 O O . ALA B 1 728 ? -24.656 10.281 12.781 1 97.19 728 ALA B O 1
ATOM 12042 N N . PHE B 1 729 ? -26.094 8.602 12.688 1 96.69 729 PHE B N 1
ATOM 12043 C CA . PHE B 1 729 ? -27.156 9.312 13.375 1 96.69 729 PHE B CA 1
ATOM 12044 C C . PHE B 1 729 ? -26.75 9.688 14.789 1 96.69 729 PHE B C 1
ATOM 12046 O O . PHE B 1 729 ? -26.984 10.812 15.234 1 96.69 729 PHE B O 1
ATOM 12053 N N . ALA B 1 730 ? -26.156 8.742 15.406 1 97.5 730 ALA B N 1
ATOM 12054 C CA . ALA B 1 730 ? -25.766 8.945 16.797 1 97.5 730 ALA B CA 1
ATOM 12055 C C . ALA B 1 730 ? -24.75 10.086 16.922 1 97.5 730 ALA B C 1
ATOM 12057 O O . ALA B 1 730 ? -24.859 10.93 17.812 1 97.5 730 ALA B O 1
ATOM 12058 N N . ILE B 1 731 ? -23.766 10.102 16.047 1 97.38 731 ILE B N 1
ATOM 12059 C CA . ILE B 1 731 ? -22.75 11.156 16.047 1 97.38 731 ILE B CA 1
ATOM 12060 C C . ILE B 1 731 ? -23.406 12.508 15.789 1 97.38 731 ILE B C 1
ATOM 12062 O O . ILE B 1 731 ? -23.125 13.484 16.484 1 97.38 731 ILE B O 1
ATOM 12066 N N . PHE B 1 732 ? -24.328 12.57 14.852 1 96.44 732 PHE B N 1
ATOM 12067 C CA . PHE B 1 732 ? -25.016 13.805 14.492 1 96.44 732 PHE B CA 1
ATOM 12068 C C . PHE B 1 732 ? -25.828 14.336 15.68 1 96.44 732 PHE B C 1
ATOM 12070 O O . PHE B 1 732 ? -25.703 15.508 16.031 1 96.44 732 PHE B O 1
ATOM 12077 N N . PHE B 1 733 ? -26.594 13.461 16.359 1 96.38 733 PHE B N 1
ATOM 12078 C CA . PHE B 1 733 ? -27.422 13.883 17.484 1 96.38 733 PHE B CA 1
ATOM 12079 C C . PHE B 1 733 ? -26.562 14.281 18.672 1 96.38 733 PHE B C 1
ATOM 12081 O O . PHE B 1 733 ? -26.859 15.266 19.359 1 96.38 733 PHE B O 1
ATOM 12088 N N . SER B 1 734 ? -25.5 13.562 18.875 1 96.88 734 SER B N 1
ATOM 12089 C CA . SER B 1 734 ? -24.641 13.836 20.031 1 96.88 734 SER B CA 1
ATOM 12090 C C . SER B 1 734 ? -23.984 15.211 19.906 1 96.88 734 SER B C 1
ATOM 12092 O O . SER B 1 734 ? -24.047 16.016 20.828 1 96.88 734 SER B O 1
ATOM 12094 N N . PHE B 1 735 ? -23.406 15.508 18.75 1 96.56 735 PHE B N 1
ATOM 12095 C CA . PHE B 1 735 ? -22.656 16.766 18.625 1 96.56 735 PHE B CA 1
ATOM 12096 C C . PHE B 1 735 ? -23.609 17.938 18.438 1 96.56 735 PHE B C 1
ATOM 12098 O O . PHE B 1 735 ? -23.312 19.047 18.875 1 96.56 735 PHE B O 1
ATOM 12105 N N . THR B 1 736 ? -24.797 17.703 17.875 1 93.75 736 THR B N 1
ATOM 12106 C CA . THR B 1 736 ? -25.797 18.766 17.828 1 93.75 736 THR B CA 1
ATOM 12107 C C . THR B 1 736 ? -26.312 19.078 19.234 1 93.75 736 THR B C 1
ATOM 12109 O O . THR B 1 736 ? -26.547 20.25 19.562 1 93.75 736 THR B O 1
ATOM 12112 N N . ALA B 1 737 ? -26.438 18.047 20.031 1 94.88 737 ALA B N 1
ATOM 12113 C CA . ALA B 1 737 ? -26.859 18.234 21.406 1 94.88 737 ALA B CA 1
ATOM 12114 C C . ALA B 1 737 ? -25.828 19.062 22.188 1 94.88 737 ALA B C 1
ATOM 12116 O O . ALA B 1 737 ? -26.172 19.953 22.953 1 94.88 737 ALA B O 1
ATOM 12117 N N . ILE B 1 738 ? -24.578 18.75 21.984 1 94.5 738 ILE B N 1
ATOM 12118 C CA . ILE B 1 738 ? -23.5 19.453 22.656 1 94.5 738 ILE B CA 1
ATOM 12119 C C . ILE B 1 738 ? -23.484 20.922 22.219 1 94.5 738 ILE B C 1
ATOM 12121 O O . ILE B 1 738 ? -23.203 21.812 23.016 1 94.5 738 ILE B O 1
ATOM 12125 N N . ASN B 1 739 ? -23.875 21.188 21 1 91.88 739 ASN B N 1
ATOM 12126 C CA . ASN B 1 739 ? -23.875 22.547 20.438 1 91.88 739 ASN B CA 1
ATOM 12127 C C . ASN B 1 739 ? -24.984 23.391 21.047 1 91.88 739 ASN B C 1
ATOM 12129 O O . ASN B 1 739 ? -24.891 24.625 21.047 1 91.88 739 ASN B O 1
ATOM 12133 N N . VAL B 1 740 ? -26.078 22.797 21.625 1 90.12 740 VAL B N 1
ATOM 12134 C CA . VAL B 1 740 ? -27.219 23.578 22.078 1 90.12 740 VAL B CA 1
ATOM 12135 C C . VAL B 1 740 ? -27.422 23.375 23.578 1 90.12 740 VAL B C 1
ATOM 12137 O O . VAL B 1 740 ? -28.312 24 24.172 1 90.12 740 VAL B O 1
ATOM 12140 N N . ILE B 1 741 ? -26.641 22.625 24.203 1 93.75 741 ILE B N 1
ATOM 12141 C CA . ILE B 1 741 ? -26.859 22.188 25.578 1 93.75 741 ILE B CA 1
ATOM 12142 C C . ILE B 1 741 ? -26.797 23.391 26.516 1 93.75 741 ILE B C 1
ATOM 12144 O O . ILE B 1 741 ? -27.422 23.406 27.578 1 93.75 741 ILE B O 1
ATOM 12148 N N . ASP B 1 742 ? -26.078 24.531 26.156 1 93.81 742 ASP B N 1
ATOM 12149 C CA . ASP B 1 742 ? -25.891 25.688 27.031 1 93.81 742 ASP B CA 1
ATOM 12150 C C . ASP B 1 742 ? -26.703 26.875 26.562 1 93.81 742 ASP B C 1
ATOM 12152 O O . ASP B 1 742 ? -26.438 28.016 26.953 1 93.81 742 ASP B O 1
ATOM 12156 N N . ASP B 1 743 ? -27.656 26.672 25.75 1 88.12 743 ASP B N 1
ATOM 12157 C CA . ASP B 1 743 ? -28.469 27.781 25.234 1 88.12 743 ASP B CA 1
ATOM 12158 C C . ASP B 1 743 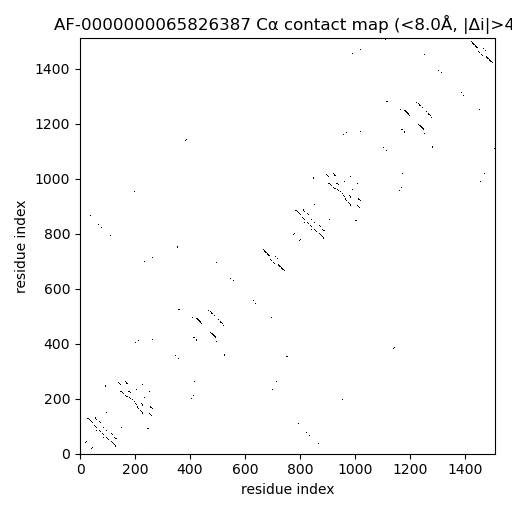? -29.281 28.438 26.344 1 88.12 743 ASP B C 1
ATOM 12160 O O . ASP B 1 743 ? -29.734 29.578 26.203 1 88.12 743 ASP B O 1
ATOM 12164 N N . ASP B 1 744 ? -29.484 27.766 27.453 1 88.62 744 ASP B N 1
ATOM 12165 C CA . ASP B 1 744 ? -30.188 28.328 28.609 1 88.62 744 ASP B CA 1
ATOM 12166 C C . ASP B 1 744 ? -29.391 29.438 29.266 1 88.62 744 ASP B C 1
ATOM 12168 O O . ASP B 1 744 ? -29.953 30.312 29.922 1 88.62 744 ASP B O 1
ATOM 12172 N N . LEU B 1 745 ? -28.094 29.438 29.016 1 90.5 745 LEU B N 1
ATOM 12173 C CA . LEU B 1 745 ? -27.219 30.375 29.703 1 90.5 745 LEU B CA 1
ATOM 12174 C C . LEU B 1 745 ? -26.984 31.625 28.859 1 90.5 745 LEU B C 1
ATOM 12176 O O . LEU B 1 745 ? -26.281 32.531 29.297 1 90.5 745 LEU B O 1
ATOM 12180 N N . MET B 1 746 ? -27.547 31.75 27.75 1 84.94 746 MET B N 1
ATOM 12181 C CA . MET B 1 746 ? -27.281 32.812 26.797 1 84.94 746 MET B CA 1
ATOM 12182 C C . MET B 1 746 ? -27.516 34.188 27.422 1 84.94 746 MET B C 1
ATOM 12184 O O . MET B 1 746 ? -26.828 35.156 27.094 1 84.94 746 MET B O 1
ATOM 12188 N N . PHE B 1 747 ? -28.422 34.25 28.406 1 82 747 PHE B N 1
ATOM 12189 C CA . PHE B 1 747 ? -28.766 35.562 28.969 1 82 747 PHE B CA 1
ATOM 12190 C C . PHE B 1 747 ? -28.359 35.625 30.438 1 82 747 PHE B C 1
ATOM 12192 O O . PHE B 1 747 ? -28.812 36.531 31.172 1 82 747 PHE B O 1
ATOM 12199 N N . VAL B 1 748 ? -27.578 34.719 30.797 1 89.06 748 VAL B N 1
ATOM 12200 C CA . VAL B 1 748 ? -27.031 34.719 32.156 1 89.06 748 VAL B CA 1
ATOM 12201 C C . VAL B 1 748 ? -25.688 35.438 32.156 1 89.06 748 VAL B C 1
ATOM 12203 O O . VAL B 1 748 ? -24.875 35.281 31.234 1 89.06 748 VAL B O 1
ATOM 12206 N N . MET B 1 749 ? -25.531 36.312 33.125 1 90.5 749 MET B N 1
ATOM 12207 C CA . MET B 1 749 ? -24.281 37.062 33.219 1 90.5 749 MET B CA 1
ATOM 12208 C C . MET B 1 749 ? -23.094 36.094 33.344 1 90.5 749 MET B C 1
ATOM 12210 O O . MET B 1 749 ? -23.125 35.188 34.188 1 90.5 749 MET B O 1
ATOM 12214 N N . ARG B 1 750 ? -22.094 36.219 32.594 1 91.62 750 ARG B N 1
ATOM 12215 C CA . ARG B 1 750 ? -20.953 35.344 32.5 1 91.62 750 ARG B CA 1
ATOM 12216 C C . ARG B 1 750 ? -20.219 35.219 33.812 1 91.62 750 ARG B C 1
ATOM 12218 O O . ARG B 1 750 ? -19.625 34.188 34.125 1 91.62 750 ARG B O 1
ATOM 12225 N N . ASN B 1 751 ? -20.25 36.281 34.625 1 90.5 751 ASN B N 1
ATOM 12226 C CA . ASN B 1 751 ? -19.562 36.281 35.906 1 90.5 751 ASN B CA 1
ATOM 12227 C C . ASN B 1 751 ? -20.266 35.438 36.938 1 90.5 751 ASN B C 1
ATOM 12229 O O . ASN B 1 751 ? -19.734 35.188 38.031 1 90.5 751 ASN B O 1
ATOM 12233 N N . THR B 1 752 ? -21.438 34.844 36.625 1 92 752 THR B N 1
ATOM 12234 C CA . THR B 1 752 ? -22.172 34 37.562 1 92 752 THR B CA 1
ATOM 12235 C C . THR B 1 752 ? -22.109 32.531 37.094 1 92 752 THR B C 1
ATOM 12237 O O . THR B 1 752 ? -22.5 31.625 37.844 1 92 752 THR B O 1
ATOM 12240 N N . ILE B 1 753 ? -21.625 32.375 35.969 1 93.94 753 ILE B N 1
ATOM 12241 C CA . ILE B 1 753 ? -21.531 31.016 35.406 1 93.94 753 ILE B CA 1
ATOM 12242 C C . ILE B 1 753 ? -20.281 30.328 35.938 1 93.94 753 ILE B C 1
ATOM 12244 O O . ILE B 1 753 ? -19.172 30.828 35.75 1 93.94 753 ILE B O 1
ATOM 12248 N N . ARG B 1 754 ? -20.438 29.156 36.5 1 90.5 754 ARG B N 1
ATOM 12249 C CA . ARG B 1 754 ? -19.344 28.438 37.156 1 90.5 754 ARG B CA 1
ATOM 12250 C C . ARG B 1 754 ? -18.531 27.656 36.125 1 90.5 754 ARG B C 1
ATOM 12252 O O . ARG B 1 754 ? -19.062 27.203 35.125 1 90.5 754 ARG B O 1
ATOM 12259 N N . VAL B 1 755 ? -17.219 27.5 36.438 1 90.56 755 VAL B N 1
ATOM 12260 C CA . VAL B 1 755 ? -16.328 26.719 35.594 1 90.56 755 VAL B CA 1
ATOM 12261 C C . VAL B 1 755 ? -16.219 25.297 36.125 1 90.56 755 VAL B C 1
ATOM 12263 O O . VAL B 1 755 ? -16.109 25.078 37.344 1 90.56 755 VAL B O 1
ATOM 12266 N N . PHE B 1 756 ? -16.422 24.359 35.25 1 87.25 756 PHE B N 1
ATOM 12267 C CA . PHE B 1 756 ? -16.172 22.953 35.531 1 87.25 756 PHE B CA 1
ATOM 12268 C C . PHE B 1 756 ? -15.719 22.219 34.281 1 87.25 756 PHE B C 1
ATOM 12270 O O . PHE B 1 756 ? -15.891 22.719 33.156 1 87.25 756 PHE B O 1
#

Organism: Caenorhabditis elegans (NCBI:txid6239)

Secondary structure (DSSP, 8-state):
-HHHHHHHHHHHHHHHHTTSPEEEE--TT-EEEEE--STT--EEEEEE--STT--EEEEEE-SS--SSS-EEEEEE-SS-EEEEEESEEETTEEESEEEEEPPPP-S--TT-EEEEEEE-SS--EEEEEEEEPS--B--BT-EEEEEEESSS-EEEEEE--TT-SEEEEEEE-S----EEEEEEES-SS---STTTGGGSSEEEEESSEEEEEEETTT-SEEEEEEEE-SSSTTT-SSPP---SS-EE----EEEEEEEEEEPPPGGGGHHHHHHHHHHHHHHHHHHHHHHHHHHHHHHHHHHHHHHHHHHHHHHHHHHHHHHHHHHTT--GGGG-----STHHHHHHHT-SS-BGGGG--S-HHHHHHHHHHHHHHHHHHHHHHHHHHHHHHHHHHHHHHHH-BTTSS---GGG---BTTBSSHHHHHTTHHHHHHHHHHHHHHHHHHHHHHHHHHH-HHHHHHBSPPP--HHHHHHHHHHHHHHHHHHHHTTS--TTTHHHHHHHHHHHHHHHHHHHHHHH-TT-PPPHHHHHHHHHHHHHHHHHHHH--SHHHHHHHHHHHHHHHHHHHHHHHHTT-----HHHHHHHHHHHHHH-SSGGGGS-SSHHHHHHHHHHHHHHHHHHHHHHHH--S-HHHHTHIIIIIHHHHHHHHHHHHHHHTTPPPPHHHHHHHHHHHHHHHHHHHHHHS-S--TTS-HHHHGGG-----BTTTB-HHHHHHHHHHHHHHHHHHHHHHTTGGGTTSBGGGSBP-/-HHHHHHHHHHHHHHHHTTSPEEEE--TT-EEEEE--STT--EEEEEE--STT--EEEEEE-SS--SSS-EEEEEE-SS-EEEEEESEEETTEEESEEEEEPPPP-S--TT-EEEEEEE-SS--EEEEEEEEPS--B--BT-EEEEEEESSS-EEEEEE--TT-SEEEEEEE-S----EEEEEEES-SS---STTTGGGSSEEEEESSEEEEEEETTT-SEEEEEEEE-SSSTTT-SSPP---SS-EE----EEEEEEEEEEPPPGGGGHHHHHHHHHHHHHHHHHHHHHHHHHHHHHHHHHHHHHHHHHHHHHHHHHHHHHHHHHHTT--GGGG-----STHHHHHHHT-SS-BGGGG--S-HHHHHHHHHHHHHHHHHHHHHHHHHHHHHHHHHHHHHHHH-BTTSS---GGG---BTTBSSHHHHHTTHHHHHHHHHHHHHHHHHHHHHHHHHHH-HHHHHHBSPPP--HHHHHHHHHHHHHHHHHHHHTTS-STTTHHHHHHHHHHHHHHHHHHHHHHH-TT-PPPHHHHHHHHHHHHHHHHHHHH--SHHHHHHHHHHHHHHHHHHHHHHHHTT-----HHHHHHHHHHHHHH-SSGGGGS-SSHHHHHHHHHHHHHHHHHHHHHHHH--S-HHHHTHIIIIIHHHHHHHHHHHHHHHTTPPPPHHHHHHHHHHHHHHHHHHHHHHS-S--TTS-HHHHGGG-----BTTTB-HHHHHHHHHHHHHHHHHHHHHHTTGGGTTSBGGGSBP-

pLDDT: mean 85.63, std 14.38, range [28.11, 98.0]

Foldseek 3Di:
DVVVVVVVVVVVVVVVVQQAEAEDADEAFDKDKDKAGAQWRKYKYWYDDDDFQWKKKKKKFFDPADPVKWKKKWKDAPVDIDIDIPQDADLLETERMAMDIFGTHHDDDPPDTIMMMITINDMTIMMMHMHTDDCLEDDAQDKDKDKAWQRYKDKGKYAADPVFFKKKKKKFFPFQQKKKKFKAADDPPADAHPVCRQVGHAMDIAGGIDMDMDGCVVHRMIMIIIHGHPHCVQAAPDDDDGDPHRDYDDIDMTMMMIHMYGADDPVLVVVVLVVVVVVLVVVVVVVVVVVVVVVVVVVVVLVVLVVVVVVVVVVVCVVCVVVVVVVVPVPPPVPPPPPPDPVQLLVLLQDLFHFLLSQPPDDQVVLQVQLQVQQVVLVVVLVVVVVVLVVVLVVVLVVCVVSSYPQQFQDLNQLADDDDSARRVLQLSLLVLLLSLLVVQLVVLVVVVVVVVVSCVVPVCLCNWFFWNDHSSLSNSLSVLSNQLSNLSSSCNSGPALQSCLSNLLSLLVNLLSLLQLLQCRRNSNLDDGSCVSVVVSVVVSVLQNCCLVPLDLVSLVVVLVVQLVVLVVVLVCQLSVNSDDPPVVVVVVLVVCLVVPCPDCVSVQRSRNVSVVVSVVLSVVVNVLSVCCNVVSDSNSSVSVSCNRVVVSVVSLVVSVVVCVVVPHDFDPLLVVLVVLLVVLVVLLVVLVVLDQADNSRRSNVRNVSNDFDDPSSNHRSVSVSSNSVSSNSSSVSVSVVCRRVSRSSPTSRPHTHD/DVVVVVVVVVVVVVVVVQQEEAEAADEAFDKDKDKAGAQWRKYKYWYDDDDFQWKKKKKKFFDPADPVKWKKKWKDAPVDIDIDIPQDADLLETERMAMDIFGTHHDDDPPDTIMMMITINHMTIMMMHMHTDDCLEDDAQDKDKDKAWQRYKDKGKYAADPVFFKKKKKKFFPFQQKKKKFKAADDPPADAHPVCRQVGHAMDIAGGIDMDMDGCVVHRMIMIIIHGHPHCVQAAPDDDDGDPHRDYDDIGMTMMMIHMYGADDPVLVVVVLVVVVVVLVVVVVVVVVVVVVVVVVVVVVLVVLVVVCVVVVVVVVVVCVVVVVVVVPVPPPVPPPPPVDPVQLLVLLPDLFHFLLSQPPDDLVVLQVQLQVQQVVLVVVLVVVVVVLVVVLVVVLVVCVVSSYPQQFFDLNQLADDDDSARRVLQLSLLVLLLSLLVVQLVVLVVVVVVVVVSCVVPVCLCNWFFWHDHSSLSNSLSVLSNQLSNLSSSCNSGPALQSCLSNLLSLLVNLLSLLQLLQCRSNSNLHDGSCVSVVVSVVVSVLQNCCLVPLDLVSLVVVLVVQLVVLVVVLVCQLSVNSDDPPVVVVVVLVVCLVVVCPDPVSVQRPRNVSVVVSVVLSVVSNVLSVCCNVVSDSNVSVSVSCNRNVVSVVSLVVSVVVCVVVPHDFDPLLVVLVVLLVVLVVLLVVLVVLDQADNSRRSNVRNVSNDFDDPSSNHRSVSVSSNSVSSNSSSVSVSVVCRRVSRSSPTSRPHTHD

GO terms:
  GO:0015485 cholesterol binding (F, IDA)
  GO:0005764 lysosome (C, IDA)
  GO:0005768 endosome (C, IDA)
  GO:0005794 Golgi apparatus (C, IDA)
  GO:0005886 plasma membrane (C, IDA)
  GO:0031410 cytoplasmic vesicle (C, IDA)
  GO:0070508 cholesterol import (P, IMP)